Protein AF-A0AAD2FYR7-F1 (afdb_monomer)

Solvent-accessible surface area (backbone atoms only — not comparable to full-atom values): 53434 Å² total; per-residue (Å²): 117,76,46,80,46,58,36,37,37,38,32,30,12,31,34,46,53,68,85,29,44,20,13,49,32,38,52,63,72,66,47,96,62,88,57,56,39,26,37,34,15,13,24,49,52,25,91,17,65,64,23,34,72,61,60,24,50,56,51,42,57,47,44,66,68,40,62,47,40,33,34,26,54,24,77,37,48,65,76,45,55,72,67,50,41,47,56,43,42,50,59,35,40,75,71,23,50,33,22,42,47,31,69,76,58,81,59,43,82,97,52,50,64,54,66,77,37,32,36,55,54,48,82,37,52,23,90,84,73,81,47,38,36,30,39,32,12,37,44,59,55,60,82,13,59,28,84,83,54,29,65,90,72,26,44,51,40,55,53,59,64,43,50,53,53,49,45,69,58,36,40,84,76,74,25,58,43,76,33,46,30,26,18,39,53,74,67,56,53,48,55,40,40,54,50,48,43,74,72,70,49,48,48,51,54,36,41,29,18,74,79,55,50,65,43,80,48,80,47,62,60,90,83,88,58,45,29,28,35,40,38,26,30,16,33,35,41,45,22,36,29,40,36,42,38,32,26,46,37,44,79,98,51,79,52,42,55,75,46,80,48,77,48,80,43,76,28,76,89,46,69,59,28,69,71,50,40,51,55,47,52,57,50,50,42,56,60,62,56,38,42,79,35,69,53,37,35,69,77,73,34,71,78,44,66,90,86,59,68,34,25,38,49,58,28,30,69,47,83,26,52,42,43,16,51,55,21,38,41,43,13,65,70,65,78,29,78,41,16,41,43,43,18,71,62,54,57,54,59,44,74,30,88,83,41,49,36,28,40,53,51,47,45,48,23,38,74,56,78,45,42,30,35,75,47,80,45,36,43,48,54,52,49,50,30,43,51,47,19,71,66,49,61,88,94,45,67,60,44,100,84,71,47,58,51,16,71,34,12,54,26,43,12,41,67,53,67,76,63,52,89,77,76,61,57,81,40,79,33,41,36,29,29,46,55,52,35,30,76,41,46,66,61,37,62,53,37,26,53,50,33,53,49,30,52,74,70,58,56,40,62,34,102,74,43,55,46,37,48,53,41,41,42,47,29,49,33,50,54,51,51,60,50,54,79,64,56,63,65,91,46,52,80,73,52,25,82,85,68,80,66,44,36,42,68,68,39,48,36,52,51,46,19,69,73,68,76,44,83,63,57,70,65,62,42,53,51,52,42,67,73,42,22,82,83,71,80,76,36,34,46,80,71,51,81,60,80,79,78,80,67,77,86,86,73,88,82,90,74,86,86,86,82,85,82,88,89,85,87,86,88,86,82,87,86,88,81,91,90,86,88,84,88,82,88,79,88,78,85,84,92,87,72,63,78,69,51,60,66,52,56,66,71,74,71,81,71,87,87,85,79,88,83,83,86,88,88,88,82,91,80,90,83,86,84,87,80,90,81,88,86,83,90,87,85,88,84,86,84,85,85,87,83,88,82,88,83,87,90,85,81,93,75,95,70,85,79,71,81,78,75,74,78,80,76,56,65,70,58,41,53,47,55,41,38,37,59,75,63,46,52,45,54,64,44,42,48,58,22,29,30,44,48,48,31,94,42,75,74,57,35,74,32,73,56,24,50,53,35,46,56,59,52,46,57,32,51,52,26,41,45,30,19,40,48,30,44,43,48,71,66,36,38,76,58,31,45,72,71,41,40,84,37,29,59,44,57,62,77,36,53,66,68,60,48,51,52,50,20,54,50,23,42,53,53,16,53,48,55,31,68,70,34,89,59,72,27,23,68,10,43,36,52,31,50,54,52,44,50,52,48,39,43,42,35,52,39,81,94,64,26,31,56,70,39,46,68,52,36,35,47,50,40,18,46,38,61,2,38,36,50,42,26,11,41,23,20,20,29,32,32,41,37,67,69,39,94,60,45,37,64,52,34,43,76,71,30,70,70,39,34,52,52,15,51,52,35,25,57,51,20,48,38,55,43,54,56,66,43,32,52,38,33,69,60,29,57,79,65,73,38,71,32,65,28,60,74,66,32,28,58,54,50,50,54,51,38,52,50,53,49,26,50,52,22,39,54,52,8,53,51,26,42,53,52,10,66,75,29,62,90,39,64,70,54,18,52,24,19,36,50,40,7,52,53,24,37,53,48,18,51,46,48,54,61,65,49,68,82,49,50,46,84,40,41,67,49,40,47,54,46,52,54,49,52,52,52,51,54,44,49,51,30,72,40,42,45,36,65,111

Mean predicted aligned error: 20.05 Å

InterPro domains:
  IPR000537 UbiA prenyltransferase [PF01040] (701-967)
  IPR002048 EF-hand domain [PS50222] (492-518)
  IPR002048 EF-hand domain [cd00051] (492-543)
  IPR008334 5'-Nucleotidase, C-terminal [PF02872] (311-400)
  IPR011992 EF-hand domain pair [SSF47473] (489-542)
  IPR018247 EF-Hand 1, calcium-binding site [PS00018] (496-508)
  IPR029052 Metallo-dependent phosphatase-like [G3DSA:3.60.21.10] (3-295)
  IPR029052 Metallo-dependent phosphatase-like [SSF56300] (6-287)
  IPR036907 5'-Nucleotidase, C-terminal domain superfamily [G3DSA:3.90.780.10] (309-452)
  IPR036907 5'-Nucleotidase, C-terminal domain superfamily [SSF55816] (314-418)
  IPR044878 UbiA prenyltransferase superfamily [G3DSA:1.10.357.140] (672-839)

Radius of gyration: 36.97 Å; Cα contacts (8 Å, |Δi|>4): 1642; chains: 1; bounding box: 103×95×116 Å

Nearest PDB structures (foldseek):
  4tq4-assembly3_C  TM=6.742E-01  e=4.982E-07  Archaeoglobus fulgidus DSM 4304
  4tq3-assembly1_A  TM=6.894E-01  e=8.724E-07  Archaeoglobus fulgidus DSM 4304
  7bpu-assembly2_B  TM=6.438E-01  e=6.736E-07  Methanocaldococcus jannaschii DSM 2661
  8djm-assembly1_B  TM=7.014E-01  e=1.616E-02  Cricetulus griseus
  7dqk-assembly1_A  TM=1.590E-01  e=3.533E+00  Nicotiana tabacum

Secondary structure (DSSP, 8-state):
--EEEEEEEEEEE----GGGHHHHHHHHHT-SS--SEEEEES--SSS-HHHHHHTTHHHHHHHHHHT--EEE--SGGGGS-HHHHHHHHHHHTTTSEEE-SSS-SS--GGGTTHHHH-BSEEEEE-TTSS-EEEEEEEE---TTSSTTSEETTEE---HHHHHHHHHHHHHHHT-SEEEEEEES-HHHHHHHHHHHHHHH-S-EEEEEESSSSEEEEEEE-TTTSSEEEEEEE-STTSEEEEEEEEEEE-TTS--EEEEEEEEEEE-TTSPPPHHHHHHHHHHHHHHHHHTTSEEE-TTGGGGS-TT--EE-TTTTTS--HHHHHHHHHHHHHTT-SEEEEETTS-----EETTS-EEHHHHHHHS-S--EEEEEEEEHHHHHHHHHHHHH--TTPPP-TTS----TT-EEE-HHHHHH---S-TT-EEEEEEEHHHHTTGGG-HHHHHHHHHHHHTT-PPPSS--EEHHHHHHHHHHHHHHHHHS--GGGHHHH-SS-SSEE-HHHHHHHHHHHHSSPPPHHHHHHHHHHH-SS-SSSEETTTT----------S-SS--------------------------------SSSHHHHHHHTTSS-S----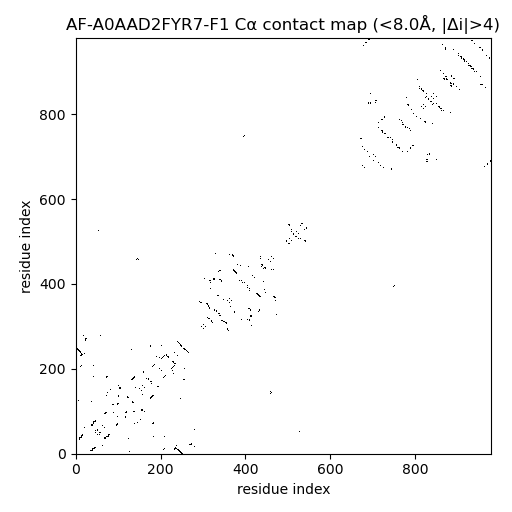--------------------------------------------------PPPPPHHHHHHHHT-HHHHHHHHHHHHHHHHHHSSSHHHHTSHHHHHHHHHHHHHHHHHHHHHHHHHHHH-HHHHHHH-TTSTTTTTSS-HHHHHHHHHHHHHHHHHHHHS-TTTS-HHHHHHHHHHHHHHHHHHSTTT-GGGSHHHHHHHHIIIIIIIHHHHHHHHIIIIIT-----HHHHHHH-HHHHHHHHHHHHHHHHHHHHTTSTTHHHHHHTT---HHHHH-HHHHHHHHHHHHHHHHHHHHHHHHHHHHHTTT-HHHHHHHHHHHHHHHHHHHHHHHHHTT--TT-HHHHHHHHHHHHHHHHHHHHHGGGG-

Organism: NCBI:txid2856

pLDDT: mean 78.28, std 22.52, range [21.38, 98.44]

Structure (mmCIF, N/CA/C/O backbone):
data_AF-A0AAD2FYR7-F1
#
_entry.id   AF-A0AAD2FYR7-F1
#
loop_
_atom_site.group_PDB
_atom_site.id
_atom_site.type_symbol
_atom_site.label_atom_id
_atom_site.label_alt_id
_atom_site.label_comp_id
_atom_site.label_asym_id
_atom_site.label_entity_id
_atom_site.label_seq_id
_atom_site.pdbx_PDB_ins_code
_atom_site.Cartn_x
_atom_site.Cartn_y
_atom_site.Cartn_z
_atom_site.occupancy
_atom_site.B_iso_or_equiv
_atom_site.auth_seq_id
_atom_site.auth_comp_id
_atom_site.auth_asym_id
_atom_site.auth_atom_id
_atom_site.pdbx_PDB_model_num
ATOM 1 N N . MET A 1 1 ? -23.266 -2.869 50.080 1.00 42.66 1 MET A N 1
ATOM 2 C CA . MET A 1 1 ? -21.888 -3.398 49.855 1.00 42.66 1 MET A CA 1
ATOM 3 C C . MET A 1 1 ? -21.414 -2.916 48.489 1.00 42.66 1 MET A C 1
ATOM 5 O O . MET A 1 1 ? -22.086 -3.253 47.524 1.00 42.66 1 MET A O 1
ATOM 9 N N . SER A 1 2 ? -20.331 -2.137 48.386 1.00 49.88 2 SER A N 1
ATOM 10 C CA . SER A 1 2 ? -19.764 -1.764 47.079 1.00 49.88 2 SER A CA 1
ATOM 11 C C . SER A 1 2 ? -19.078 -2.969 46.434 1.00 49.88 2 SER A C 1
ATOM 13 O O . SER A 1 2 ? -18.452 -3.783 47.121 1.00 49.88 2 SER A O 1
ATOM 15 N N . GLY A 1 3 ? -19.234 -3.130 45.124 1.00 72.25 3 GLY A N 1
ATOM 16 C CA . GLY A 1 3 ? -18.606 -4.216 44.379 1.00 72.25 3 GLY A CA 1
ATOM 17 C C . GLY A 1 3 ? -18.330 -3.808 42.940 1.00 72.25 3 GLY A C 1
ATOM 18 O O . GLY A 1 3 ? -19.160 -3.167 42.309 1.00 72.25 3 GLY A O 1
ATOM 19 N N . LEU A 1 4 ? -17.173 -4.212 42.418 1.00 85.00 4 LEU A N 1
ATOM 20 C CA . LEU A 1 4 ? -16.809 -3.975 41.023 1.00 85.00 4 LEU A CA 1
ATOM 21 C C . LEU A 1 4 ? -17.492 -5.006 40.122 1.00 85.00 4 LEU A C 1
ATOM 23 O O . LEU A 1 4 ? -17.274 -6.212 40.270 1.00 85.00 4 LEU A O 1
ATOM 27 N N . ALA A 1 5 ? -18.293 -4.533 39.171 1.00 89.62 5 ALA A N 1
ATOM 28 C CA . ALA A 1 5 ? -18.806 -5.345 38.074 1.00 89.62 5 ALA A CA 1
ATOM 29 C C . ALA A 1 5 ? -17.921 -5.146 36.838 1.00 89.62 5 ALA A C 1
ATOM 31 O O . ALA A 1 5 ? -17.508 -4.027 36.543 1.00 89.62 5 ALA A O 1
ATOM 32 N N . ARG A 1 6 ? -17.624 -6.228 36.112 1.00 91.25 6 ARG A N 1
ATOM 33 C CA . ARG A 1 6 ? -16.831 -6.181 34.876 1.00 91.25 6 ARG A CA 1
ATOM 34 C C . ARG A 1 6 ? -17.654 -6.648 33.690 1.00 91.25 6 ARG A C 1
ATOM 36 O O . ARG A 1 6 ? -18.397 -7.621 33.809 1.00 91.25 6 ARG A O 1
ATOM 43 N N . LEU A 1 7 ? -17.495 -5.969 32.564 1.00 93.69 7 LEU A N 1
ATOM 44 C CA . LEU A 1 7 ? -18.115 -6.302 31.291 1.00 93.69 7 LEU A CA 1
ATOM 45 C C . LEU A 1 7 ? -17.026 -6.340 30.218 1.00 93.69 7 LEU A C 1
ATOM 47 O O . LEU A 1 7 ? -16.250 -5.395 30.106 1.00 93.69 7 LEU A O 1
ATOM 51 N N . ARG A 1 8 ? -16.964 -7.429 29.447 1.00 95.75 8 ARG A N 1
ATOM 52 C CA . ARG A 1 8 ? -15.959 -7.618 28.394 1.00 95.75 8 ARG A CA 1
ATOM 53 C C . ARG A 1 8 ? -16.596 -7.533 27.015 1.00 95.75 8 ARG A C 1
ATOM 55 O O . ARG A 1 8 ? -17.567 -8.241 26.756 1.00 95.75 8 ARG A O 1
ATOM 62 N N . ILE A 1 9 ? -16.001 -6.744 26.129 1.00 97.81 9 ILE A N 1
ATOM 63 C CA . ILE A 1 9 ? -16.349 -6.670 24.708 1.00 97.81 9 ILE A CA 1
ATOM 64 C C . ILE A 1 9 ? -15.121 -7.061 23.887 1.00 97.81 9 ILE A C 1
ATOM 66 O O . ILE A 1 9 ? -14.009 -6.624 24.180 1.00 97.81 9 ILE A O 1
ATOM 70 N N . VAL A 1 10 ? -15.317 -7.892 22.867 1.00 98.31 10 VAL A N 1
ATOM 71 C CA . VAL A 1 10 ? -14.311 -8.151 21.831 1.00 98.31 10 VAL A CA 1
ATOM 72 C C . VAL A 1 10 ? -14.779 -7.478 20.551 1.00 98.31 10 VAL A C 1
ATOM 74 O O . VAL A 1 10 ? -15.852 -7.802 20.056 1.00 98.31 10 VAL A O 1
ATOM 77 N N . ALA A 1 11 ? -13.995 -6.550 20.017 1.00 98.12 11 ALA A N 1
ATOM 78 C CA . ALA A 1 11 ? -14.378 -5.755 18.861 1.00 98.12 11 ALA A CA 1
ATOM 79 C C . ALA A 1 11 ? -13.436 -5.957 17.671 1.00 98.12 11 ALA A C 1
ATOM 81 O O . ALA A 1 11 ? -12.213 -6.001 17.821 1.00 98.12 11 ALA A O 1
ATOM 82 N N . ILE A 1 12 ? -14.037 -6.052 16.491 1.00 98.12 12 ILE A N 1
ATOM 83 C CA . ILE A 1 12 ? -13.407 -6.006 15.169 1.00 98.12 12 ILE A CA 1
ATOM 84 C C . ILE A 1 12 ? -14.164 -4.984 14.305 1.00 98.12 12 ILE A C 1
ATOM 86 O O . ILE A 1 12 ? -15.251 -4.539 14.672 1.00 98.12 12 ILE A O 1
ATOM 90 N N . ASN A 1 13 ? -13.608 -4.612 13.160 1.00 96.75 13 ASN A N 1
ATOM 91 C CA . ASN A 1 13 ? -14.210 -3.681 12.206 1.00 96.75 13 ASN A CA 1
ATOM 92 C C . ASN A 1 13 ? -13.652 -3.957 10.799 1.00 96.75 13 ASN A C 1
ATOM 94 O O . ASN A 1 13 ? -12.612 -4.616 10.690 1.00 96.75 13 ASN A O 1
ATOM 98 N N . ASP A 1 14 ? -14.359 -3.495 9.763 1.00 94.94 14 ASP A N 1
ATOM 99 C CA . ASP A 1 14 ? -13.914 -3.495 8.360 1.00 94.94 14 ASP A CA 1
ATOM 100 C C . ASP A 1 14 ? -13.434 -4.877 7.879 1.00 94.94 14 ASP A C 1
ATOM 102 O O . ASP A 1 14 ? -12.239 -5.113 7.684 1.00 94.94 14 ASP A O 1
ATOM 106 N N . VAL A 1 15 ? -14.354 -5.839 7.753 1.00 95.31 15 VAL A N 1
ATOM 107 C CA . VAL A 1 15 ? -14.032 -7.231 7.388 1.00 95.31 15 VAL A CA 1
ATOM 108 C C . VAL A 1 15 ? -14.485 -7.539 5.971 1.00 95.31 15 VAL A C 1
ATOM 110 O O . VAL A 1 15 ? -15.617 -7.948 5.738 1.00 95.31 15 VAL A O 1
ATOM 113 N N . TYR A 1 16 ? -13.561 -7.447 5.025 1.00 90.25 16 TYR A N 1
ATOM 114 C CA . TYR A 1 16 ? -13.821 -7.699 3.610 1.00 90.25 16 TYR A CA 1
ATOM 115 C C . TYR A 1 16 ? -13.495 -9.138 3.206 1.00 90.25 16 TYR A C 1
ATOM 117 O O . TYR A 1 16 ? -14.060 -9.676 2.248 1.00 90.25 16 TYR A O 1
ATOM 125 N N . GLU A 1 17 ? -12.597 -9.781 3.952 1.00 88.69 17 GLU A N 1
ATOM 126 C CA . GLU A 1 17 ? -12.081 -11.112 3.654 1.00 88.69 17 GLU A CA 1
ATOM 127 C C . GLU A 1 17 ? -12.332 -12.117 4.791 1.00 88.69 17 GLU A C 1
ATOM 129 O O . GLU A 1 17 ? -12.163 -11.829 5.975 1.00 88.69 17 GLU A O 1
ATOM 134 N N . LEU A 1 18 ? -12.658 -13.364 4.432 1.00 89.81 18 LEU A N 1
ATOM 135 C CA . LEU A 1 18 ? -13.049 -14.396 5.408 1.00 89.81 18 LEU A CA 1
ATOM 136 C C . LEU A 1 18 ? -11.877 -15.054 6.155 1.00 89.81 18 LEU A C 1
ATOM 138 O O . LEU A 1 18 ? -12.076 -15.715 7.173 1.00 89.81 18 LEU A O 1
ATOM 142 N N . HIS A 1 19 ? -10.652 -14.917 5.647 1.00 88.38 19 HIS A N 1
ATOM 143 C CA . HIS A 1 19 ? -9.517 -15.779 5.996 1.00 88.38 19 HIS A CA 1
ATOM 144 C C . HIS A 1 19 ? -9.089 -15.742 7.475 1.00 88.38 19 HIS A C 1
ATOM 146 O O . HIS A 1 19 ? -8.524 -16.722 7.963 1.00 88.38 19 HIS A O 1
ATOM 152 N N . ASN A 1 20 ? -9.344 -14.648 8.201 1.00 94.88 20 ASN A N 1
ATOM 153 C CA . ASN A 1 20 ? -8.994 -14.545 9.625 1.00 94.88 20 ASN A CA 1
ATOM 154 C C . ASN A 1 20 ? -10.173 -14.807 10.575 1.00 94.88 20 ASN A C 1
ATOM 156 O O . ASN A 1 20 ? -9.945 -14.957 11.775 1.00 94.88 20 ASN A O 1
ATOM 160 N N . LEU A 1 21 ? -11.410 -14.938 10.083 1.00 96.19 21 LEU A N 1
ATOM 161 C CA . LEU A 1 21 ? -12.564 -15.260 10.934 1.00 96.19 21 LEU A CA 1
ATOM 162 C C . LEU A 1 21 ? -12.418 -16.622 11.655 1.00 96.19 21 LEU A C 1
ATOM 164 O O . LEU A 1 21 ? -12.692 -16.680 12.856 1.00 96.19 21 LEU A O 1
ATOM 168 N N . PRO A 1 22 ? -11.875 -17.692 11.029 1.00 97.44 22 PRO A N 1
ATOM 169 C CA . PRO A 1 22 ? -11.499 -18.925 11.732 1.00 97.44 22 PRO A CA 1
ATOM 170 C C . PRO A 1 22 ? -10.549 -18.706 12.912 1.00 97.44 22 PRO A C 1
ATOM 172 O O . PRO A 1 22 ? -10.665 -19.380 13.935 1.00 97.44 22 PRO A O 1
ATOM 175 N N . LYS A 1 23 ? -9.616 -17.757 12.794 1.00 97.44 23 LYS A N 1
ATOM 176 C CA . LYS A 1 23 ? -8.649 -17.434 13.852 1.00 97.44 23 LYS A CA 1
ATOM 177 C C . LYS A 1 23 ? -9.297 -16.642 14.980 1.00 97.44 23 LYS A C 1
ATOM 179 O O . LYS A 1 23 ? -9.000 -16.904 16.144 1.00 97.44 23 LYS A O 1
ATOM 184 N N . LEU A 1 24 ? -10.216 -15.731 14.647 1.00 97.44 24 LEU A N 1
ATOM 185 C CA . LEU A 1 24 ? -11.052 -15.044 15.630 1.00 97.44 24 LEU A CA 1
ATOM 186 C C . LEU A 1 24 ? -11.864 -16.051 16.450 1.00 97.44 24 LEU A C 1
ATOM 188 O O . LEU A 1 24 ? -11.850 -15.973 17.674 1.00 97.44 24 LEU A O 1
ATOM 192 N N . GLN A 1 25 ? -12.495 -17.042 15.816 1.00 96.88 25 GLN A N 1
ATOM 193 C CA . GLN A 1 25 ? -13.239 -18.072 16.550 1.00 96.88 25 GLN A CA 1
ATOM 194 C C . GLN A 1 25 ? -12.329 -18.858 17.512 1.00 96.88 25 GLN A C 1
ATOM 196 O O . GLN A 1 25 ? -12.679 -19.050 18.680 1.00 96.88 25 GLN A O 1
ATOM 201 N N . THR A 1 26 ? -11.127 -19.254 17.072 1.00 97.12 26 THR A N 1
ATOM 202 C CA . THR A 1 26 ? -10.139 -19.880 17.966 1.00 97.12 26 THR A CA 1
ATOM 203 C C . THR A 1 26 ? -9.761 -18.954 19.121 1.00 97.12 26 THR A C 1
ATOM 205 O O . THR A 1 26 ? -9.693 -19.395 20.268 1.00 97.12 26 THR A O 1
ATOM 208 N N . PHE A 1 27 ? -9.518 -17.673 18.850 1.00 97.12 27 PHE A N 1
ATOM 209 C CA . PHE A 1 27 ? -9.200 -16.688 19.880 1.00 97.12 27 PHE A CA 1
ATOM 210 C C . PHE A 1 27 ? -10.316 -16.569 20.924 1.00 97.12 27 PHE A C 1
ATOM 212 O O . PHE A 1 27 ? -10.037 -16.692 22.117 1.00 97.12 27 PHE A O 1
ATOM 219 N N . LEU A 1 28 ? -11.569 -16.427 20.484 1.00 96.56 28 LEU A N 1
ATOM 220 C CA . LEU A 1 28 ? -12.739 -16.353 21.361 1.00 96.56 28 LEU A CA 1
ATOM 221 C C . LEU A 1 28 ? -12.850 -17.599 22.251 1.00 96.56 28 LEU A C 1
ATOM 223 O O . LEU A 1 28 ? -13.068 -17.475 23.454 1.00 96.56 28 LEU A O 1
ATOM 227 N N . SER A 1 29 ? -12.598 -18.789 21.695 1.00 94.75 29 SER A N 1
ATOM 228 C CA . SER A 1 29 ? -12.629 -20.055 22.447 1.00 94.75 29 SER A CA 1
ATOM 229 C C . SER A 1 29 ? -11.544 -20.170 23.531 1.00 94.75 29 SER A C 1
ATOM 231 O O . SER A 1 29 ? -11.691 -20.943 24.476 1.00 94.75 29 SER A O 1
ATOM 233 N N . ARG A 1 30 ? -10.445 -19.410 23.408 1.00 94.62 30 ARG A N 1
ATOM 234 C CA . ARG A 1 30 ? -9.317 -19.400 24.358 1.00 94.62 30 ARG A CA 1
ATOM 235 C C . ARG A 1 30 ? -9.461 -18.354 25.462 1.00 94.62 30 ARG A C 1
ATOM 237 O O . ARG A 1 30 ? -8.615 -18.311 26.358 1.00 94.62 30 ARG A O 1
ATOM 244 N N . LEU A 1 31 ? -10.482 -17.499 25.408 1.00 93.00 31 LEU A N 1
ATOM 245 C CA . LEU A 1 31 ? -10.717 -16.508 26.452 1.00 93.00 31 LEU A CA 1
ATOM 246 C C . LEU A 1 31 ? -11.066 -17.199 27.775 1.00 93.00 31 LEU A C 1
ATOM 248 O O . LEU A 1 31 ? -11.860 -18.132 27.830 1.00 93.00 31 LEU A O 1
ATOM 252 N N . THR A 1 32 ? -10.481 -16.711 28.869 1.00 87.56 32 THR A N 1
ATOM 253 C CA . THR A 1 32 ? -10.726 -17.243 30.222 1.00 87.56 32 THR A CA 1
ATOM 254 C C . THR A 1 32 ? -12.138 -16.967 30.736 1.00 87.56 32 THR A C 1
ATOM 256 O O . THR A 1 32 ? -12.590 -17.622 31.672 1.00 87.56 32 THR A O 1
ATOM 259 N N . SER A 1 33 ? -12.818 -15.985 30.149 1.00 86.75 33 SER A N 1
ATOM 260 C CA . SER A 1 33 ? -14.196 -15.612 30.437 1.00 86.75 33 SER A CA 1
ATOM 261 C C . SER A 1 33 ? -14.899 -15.269 29.132 1.00 86.75 33 SER A C 1
ATOM 263 O O . SER A 1 33 ? -14.338 -14.534 28.312 1.00 86.75 33 SER A O 1
ATOM 265 N N . GLU A 1 34 ? -16.124 -15.756 28.975 1.00 89.38 34 GLU A N 1
ATOM 266 C CA . GLU A 1 34 ? -16.963 -15.446 27.822 1.00 89.38 34 GLU A CA 1
ATOM 267 C C . GLU A 1 34 ? -17.223 -13.929 27.742 1.00 89.38 34 GLU A C 1
ATOM 269 O O . GLU A 1 34 ? -17.528 -13.306 28.767 1.00 89.38 34 GLU A O 1
ATOM 274 N N . PRO A 1 35 ? -17.034 -13.298 26.569 1.00 95.25 35 PRO A N 1
ATOM 275 C CA . PRO A 1 35 ? -17.318 -11.881 26.404 1.00 95.25 35 PRO A CA 1
ATOM 276 C C . PRO A 1 35 ? -18.830 -11.620 26.440 1.00 95.25 35 PRO A C 1
ATOM 278 O O . PRO A 1 35 ? -19.617 -12.395 25.907 1.00 95.25 35 PRO A O 1
ATOM 281 N N . SER A 1 36 ? -19.237 -10.486 27.013 1.00 95.94 36 SER A N 1
ATOM 282 C CA . SER A 1 36 ? -20.635 -10.031 26.993 1.00 95.94 36 SER A CA 1
ATOM 283 C C . SER A 1 36 ? -21.097 -9.638 25.586 1.00 95.94 36 SER A C 1
ATOM 285 O O . SER A 1 36 ? -22.295 -9.649 25.312 1.00 95.94 36 SER A O 1
ATOM 287 N N . ALA A 1 37 ? -20.161 -9.264 24.709 1.00 97.56 37 ALA A N 1
ATOM 288 C CA . ALA A 1 37 ? -20.414 -9.033 23.294 1.00 97.56 37 ALA A CA 1
ATOM 289 C C . ALA A 1 37 ? -19.154 -9.263 22.453 1.00 97.56 37 ALA A C 1
ATOM 291 O O . ALA A 1 37 ? -18.043 -8.910 22.851 1.00 97.56 37 ALA A O 1
ATOM 292 N N . VAL A 1 38 ? -19.360 -9.792 21.254 1.00 98.31 38 VAL A N 1
ATOM 293 C CA . VAL A 1 38 ? -18.409 -9.763 20.141 1.00 98.31 38 VAL A CA 1
ATOM 294 C C . VAL A 1 38 ? -19.002 -8.882 19.044 1.00 98.31 38 VAL A C 1
ATOM 296 O O . VAL A 1 38 ? -20.055 -9.231 18.497 1.00 98.31 38 VAL A O 1
ATOM 299 N N . THR A 1 39 ? -18.381 -7.737 18.768 1.00 98.38 39 THR A N 1
ATOM 300 C CA . THR A 1 39 ? -18.931 -6.673 17.914 1.00 98.38 39 THR A CA 1
ATOM 301 C C . THR A 1 39 ? -18.130 -6.515 16.623 1.00 98.38 39 THR A C 1
ATOM 303 O O . THR A 1 39 ? -16.901 -6.557 16.659 1.00 98.38 39 THR A O 1
ATOM 306 N N . LEU A 1 40 ? -18.818 -6.267 15.508 1.00 98.25 40 LEU A N 1
ATOM 307 C CA . LEU A 1 40 ? -18.226 -5.837 14.239 1.00 98.25 40 LEU A CA 1
ATOM 308 C C . LEU A 1 40 ? -18.751 -4.441 13.874 1.00 98.25 40 LEU A C 1
ATOM 310 O O . LEU A 1 40 ? -19.950 -4.276 13.649 1.00 98.25 40 LEU A O 1
ATOM 314 N N . ALA A 1 41 ? -17.870 -3.442 13.837 1.00 96.94 41 ALA A N 1
ATOM 315 C CA . ALA A 1 41 ? -18.249 -2.057 13.560 1.00 96.94 41 ALA A CA 1
ATOM 316 C C . ALA A 1 41 ? -18.214 -1.732 12.051 1.00 96.94 41 ALA A C 1
ATOM 318 O O . ALA A 1 41 ? -17.250 -1.141 11.574 1.00 96.94 41 ALA A O 1
ATOM 319 N N . GLY A 1 42 ? -19.268 -2.120 11.322 1.00 93.88 42 GLY A N 1
ATOM 320 C CA . GLY A 1 42 ? -19.510 -1.799 9.905 1.00 93.88 42 GLY A CA 1
ATOM 321 C C . GLY A 1 42 ? -18.553 -2.414 8.878 1.00 93.88 42 GLY A C 1
ATOM 322 O O . GLY A 1 42 ? -17.546 -3.030 9.233 1.00 93.88 42 GLY A O 1
ATOM 323 N N . ASP A 1 43 ? -18.925 -2.253 7.605 1.00 94.00 43 ASP A N 1
ATOM 324 C CA . ASP A 1 43 ? -18.164 -2.613 6.406 1.00 94.00 43 ASP A CA 1
ATOM 325 C C . ASP A 1 43 ? -17.736 -4.083 6.376 1.00 94.00 43 ASP A C 1
ATOM 327 O O . ASP A 1 43 ? -16.576 -4.456 6.564 1.00 94.00 43 ASP A O 1
ATOM 331 N N . PHE A 1 44 ? -18.719 -4.952 6.143 1.00 93.56 44 PHE A N 1
ATOM 332 C CA . PHE A 1 44 ? -18.497 -6.394 6.041 1.00 93.56 44 PHE A CA 1
ATOM 333 C C . PHE A 1 44 ? -19.060 -7.018 4.764 1.00 93.56 44 PHE A C 1
ATOM 335 O O . PHE A 1 44 ? -18.561 -8.049 4.319 1.00 93.56 44 PHE A O 1
ATOM 342 N N . LEU A 1 45 ? -20.078 -6.432 4.125 1.00 86.69 45 LEU A N 1
ATOM 343 C CA . LEU A 1 45 ? -20.649 -7.019 2.903 1.00 86.69 45 LEU A CA 1
ATOM 344 C C . LEU A 1 45 ? -19.911 -6.600 1.626 1.00 86.69 45 LEU A C 1
ATOM 346 O O . LEU A 1 45 ? -19.919 -7.351 0.654 1.00 86.69 45 LEU A O 1
ATOM 350 N N . SER A 1 46 ? -19.248 -5.449 1.604 1.00 82.25 46 SER A N 1
ATOM 351 C CA . SER A 1 46 ? -18.541 -4.894 0.439 1.00 82.25 46 SER A CA 1
ATOM 352 C C . SER A 1 46 ? -17.301 -4.124 0.913 1.00 82.25 46 SER A C 1
ATOM 354 O O . SER A 1 46 ? -17.330 -3.693 2.059 1.00 82.25 46 SER A O 1
ATOM 356 N N . PRO A 1 47 ? -16.224 -3.954 0.107 1.00 79.25 47 PRO A N 1
ATOM 357 C CA . PRO A 1 47 ? -16.010 -4.407 -1.274 1.00 79.25 47 PRO A CA 1
ATOM 358 C C . PRO A 1 47 ? -15.348 -5.790 -1.402 1.00 79.25 47 PRO A C 1
ATOM 360 O O . PRO A 1 47 ? -14.362 -5.968 -2.123 1.00 79.25 47 PRO A O 1
ATOM 363 N N . SER A 1 48 ? -15.931 -6.806 -0.763 1.00 81.44 48 SER A N 1
ATOM 364 C CA . SER A 1 48 ? -15.469 -8.191 -0.880 1.00 81.44 48 SER A CA 1
ATOM 365 C C . SER A 1 48 ? -15.614 -8.752 -2.302 1.00 81.44 48 SER A C 1
ATOM 367 O O . SER A 1 48 ? -16.659 -8.626 -2.957 1.00 81.44 48 SER A O 1
ATOM 369 N N . THR A 1 49 ? -14.569 -9.444 -2.766 1.00 71.12 49 THR A N 1
ATOM 370 C CA . THR A 1 49 ? -14.611 -10.198 -4.030 1.00 71.12 49 THR A CA 1
ATOM 371 C C . THR A 1 49 ? -15.646 -11.317 -3.954 1.00 71.12 49 THR A C 1
ATOM 373 O O . THR A 1 49 ? -16.404 -11.511 -4.901 1.00 71.12 49 THR A O 1
ATOM 376 N N . LEU A 1 50 ? -15.716 -12.018 -2.816 1.00 72.62 50 LEU A N 1
ATOM 377 C CA . LEU A 1 50 ? -16.688 -13.087 -2.601 1.00 72.62 50 LEU A CA 1
ATOM 378 C C . LEU A 1 50 ? -18.113 -12.550 -2.693 1.00 72.62 50 LEU A C 1
ATOM 380 O O . LEU A 1 50 ? -18.898 -13.056 -3.489 1.00 72.62 50 LEU A O 1
ATOM 384 N N . SER A 1 51 ? -18.395 -11.448 -1.995 1.00 75.19 51 SER A N 1
ATOM 385 C CA . SER A 1 51 ? -19.710 -10.807 -2.048 1.00 75.19 51 SER A CA 1
ATOM 386 C C . SER A 1 51 ? -20.094 -10.301 -3.435 1.00 75.19 51 SER A C 1
ATOM 388 O O . SER A 1 51 ? -21.275 -10.139 -3.729 1.00 75.19 51 SER A O 1
ATOM 390 N N . SER A 1 52 ? -19.118 -10.046 -4.310 1.00 70.12 52 SER A N 1
ATOM 391 C CA . SER A 1 52 ? -19.389 -9.677 -5.704 1.00 70.12 52 SER A CA 1
ATOM 392 C C . SER A 1 52 ? -19.889 -10.860 -6.536 1.00 70.12 52 SER A C 1
ATOM 394 O O . SER A 1 52 ? -20.545 -10.641 -7.550 1.00 70.12 52 SER A O 1
ATOM 396 N N . VAL A 1 53 ? -19.594 -12.087 -6.105 1.00 66.19 53 VAL A N 1
ATOM 397 C CA . VAL A 1 53 ? -20.001 -13.337 -6.755 1.00 66.19 53 VAL A CA 1
ATOM 398 C C . VAL A 1 53 ? -21.290 -13.884 -6.142 1.00 66.19 53 VAL A C 1
ATOM 400 O O . VAL A 1 53 ? -22.202 -14.239 -6.880 1.00 66.19 53 VAL A O 1
ATOM 403 N N . ASP A 1 54 ? -21.376 -13.938 -4.810 1.00 66.88 54 ASP A N 1
ATOM 404 C CA . ASP A 1 54 ? -22.465 -14.611 -4.080 1.00 66.88 54 ASP A CA 1
ATOM 405 C C . ASP A 1 54 ? -23.469 -13.644 -3.417 1.00 66.88 54 ASP A C 1
ATOM 407 O O . ASP A 1 54 ? -24.380 -14.055 -2.691 1.00 66.88 54 ASP A O 1
ATOM 411 N N . GLY A 1 55 ? -23.292 -12.335 -3.615 1.00 68.62 55 GLY A N 1
ATOM 412 C CA . GLY A 1 55 ? -24.128 -11.307 -2.998 1.00 68.62 55 GLY A CA 1
ATOM 413 C C . GLY A 1 55 ? -24.001 -11.230 -1.472 1.00 68.62 55 GLY A C 1
ATOM 414 O O . GLY A 1 55 ? -24.953 -10.818 -0.815 1.00 68.62 55 GLY A O 1
ATOM 415 N N . GLY A 1 56 ? -22.885 -11.673 -0.888 1.00 71.00 56 GLY A N 1
ATOM 416 C CA . GLY A 1 56 ? -22.568 -11.607 0.543 1.00 71.00 56 GLY A CA 1
ATOM 417 C C . GLY A 1 56 ? -22.985 -12.834 1.360 1.00 71.00 56 GLY A C 1
ATOM 418 O O . GLY A 1 56 ? -22.917 -12.792 2.593 1.00 71.00 56 GLY A O 1
ATOM 419 N N . ARG A 1 57 ? -23.441 -13.925 0.724 1.00 73.94 57 ARG A N 1
ATOM 420 C CA . ARG A 1 57 ? -23.932 -15.135 1.422 1.00 73.94 57 ARG A CA 1
ATOM 421 C C . ARG A 1 57 ? -22.836 -15.790 2.258 1.00 73.94 57 ARG A C 1
ATOM 423 O O . ARG A 1 57 ? -23.065 -16.089 3.432 1.00 73.94 57 ARG A O 1
ATOM 430 N N . GLY A 1 58 ? -21.648 -15.971 1.690 1.00 71.56 58 GLY A N 1
ATOM 431 C CA . GLY A 1 58 ? -20.504 -16.571 2.363 1.00 71.56 58 GLY A CA 1
ATOM 432 C C . GLY A 1 58 ? -20.027 -15.744 3.550 1.00 71.56 58 GLY A C 1
ATOM 433 O O . GLY A 1 58 ? -19.717 -16.309 4.602 1.00 71.56 58 GLY A O 1
ATOM 434 N N . MET A 1 59 ? -20.070 -14.411 3.441 1.00 85.88 59 MET A N 1
ATOM 435 C CA . MET A 1 59 ? -19.787 -13.514 4.565 1.00 85.88 59 MET A CA 1
ATOM 436 C C . MET A 1 59 ? -20.796 -13.696 5.696 1.00 85.88 59 MET A C 1
ATOM 438 O O . MET A 1 59 ? -20.399 -14.004 6.819 1.00 85.88 59 MET A O 1
ATOM 442 N N . VAL A 1 60 ? -22.098 -13.596 5.408 1.00 85.94 60 VAL A N 1
ATOM 443 C CA . VAL A 1 60 ? -23.152 -13.786 6.420 1.00 85.94 60 VAL A CA 1
ATOM 444 C C . VAL A 1 60 ? -23.058 -15.172 7.060 1.00 85.94 60 VAL A C 1
ATOM 446 O O . VAL A 1 60 ? -23.081 -15.290 8.284 1.00 85.94 60 VAL A O 1
ATOM 449 N N . SER A 1 61 ? -22.897 -16.224 6.254 1.00 80.75 61 SER A N 1
ATOM 450 C CA . SER A 1 61 ? -22.741 -17.599 6.736 1.00 80.75 61 SER A CA 1
ATOM 451 C C . SER A 1 61 ? -21.541 -17.746 7.669 1.00 80.75 61 SER A C 1
ATOM 453 O O . SER A 1 61 ? -21.643 -18.438 8.682 1.00 80.75 61 SER A O 1
ATOM 455 N N . THR A 1 62 ? -20.412 -17.121 7.333 1.00 88.06 62 THR A N 1
ATOM 456 C CA . THR A 1 62 ? -19.194 -17.203 8.142 1.00 88.06 62 THR A CA 1
ATOM 457 C C . THR A 1 62 ? -19.361 -16.403 9.428 1.00 88.06 62 THR A C 1
ATOM 459 O O . THR A 1 62 ? -19.151 -16.962 10.497 1.00 88.06 62 THR A O 1
ATOM 462 N N . LEU A 1 63 ? -19.834 -15.151 9.368 1.00 94.19 63 LEU A N 1
ATOM 463 C CA . LEU A 1 63 ? -20.058 -14.299 10.546 1.00 94.19 63 LEU A CA 1
ATOM 464 C C . LEU A 1 63 ? -20.973 -14.954 11.587 1.00 94.19 63 LEU A C 1
ATOM 466 O O . LEU A 1 63 ? -20.645 -14.950 12.775 1.00 94.19 63 LEU A O 1
ATOM 470 N N . ARG A 1 64 ? -22.071 -15.581 11.142 1.00 89.06 64 ARG A N 1
ATOM 471 C CA . ARG A 1 64 ? -22.995 -16.320 12.020 1.00 89.06 64 ARG A CA 1
ATOM 472 C C . ARG A 1 64 ? -22.323 -17.498 12.727 1.00 89.06 64 ARG A C 1
ATOM 474 O O . ARG A 1 64 ? -22.697 -17.824 13.848 1.00 89.06 64 ARG A O 1
ATOM 481 N N . ALA A 1 65 ? -21.338 -18.126 12.089 1.00 89.00 65 ALA A N 1
ATOM 482 C CA . ALA A 1 65 ? -20.585 -19.237 12.660 1.00 89.00 65 ALA A CA 1
ATOM 483 C C . ALA A 1 65 ? -19.369 -18.781 13.491 1.00 89.00 65 ALA A C 1
ATOM 485 O O . ALA A 1 65 ? -18.935 -19.515 14.375 1.00 89.00 65 ALA A O 1
ATOM 486 N N . THR A 1 66 ? -18.832 -17.577 13.267 1.00 94.31 66 THR A N 1
ATOM 487 C CA . THR A 1 66 ? -17.633 -17.061 13.956 1.00 94.31 66 THR A CA 1
ATOM 488 C C . THR A 1 66 ? -17.819 -16.848 15.455 1.00 94.31 66 THR A C 1
ATOM 490 O O . THR A 1 66 ? -16.849 -16.937 16.206 1.00 94.31 66 THR A O 1
ATOM 493 N N . GLY A 1 67 ? -19.049 -16.580 15.898 1.00 93.44 67 GLY A N 1
ATOM 494 C CA . GLY A 1 67 ? -19.339 -16.126 17.262 1.00 93.44 67 GLY A CA 1
ATOM 495 C C . GLY A 1 67 ? -19.425 -14.603 17.387 1.00 93.44 67 GLY A C 1
ATOM 496 O O . GLY A 1 67 ? -19.389 -14.078 18.496 1.00 93.44 67 GLY A O 1
ATOM 497 N N . VAL A 1 68 ? -19.544 -13.885 16.263 1.00 97.69 68 VAL A N 1
ATOM 498 C CA . VAL A 1 68 ? -19.936 -12.470 16.268 1.00 97.69 68 VAL A CA 1
ATOM 499 C C . VAL A 1 68 ? -21.384 -12.378 16.738 1.00 97.69 68 VAL A C 1
ATOM 501 O O . VAL A 1 68 ? -22.244 -13.124 16.282 1.00 97.69 68 VAL A O 1
ATOM 504 N N . THR A 1 69 ? -21.646 -11.462 17.664 1.00 97.94 69 THR A N 1
ATOM 505 C CA . THR A 1 69 ? -22.958 -11.320 18.321 1.00 97.94 69 THR A CA 1
ATOM 506 C C . THR A 1 69 ? -23.698 -10.059 17.898 1.00 97.94 69 THR A C 1
ATOM 508 O O . THR A 1 69 ? -24.925 -10.036 17.916 1.00 97.94 69 THR A O 1
ATOM 511 N N . HIS A 1 70 ? -22.960 -9.015 17.516 1.00 98.44 70 HIS A N 1
ATOM 512 C CA . HIS A 1 70 ? -23.510 -7.718 17.150 1.00 98.44 70 HIS A CA 1
ATOM 513 C C . HIS A 1 70 ? -22.745 -7.147 15.961 1.00 98.44 70 HIS A C 1
ATOM 515 O O . HIS A 1 70 ? -21.518 -7.249 15.913 1.00 98.44 70 HIS A O 1
ATOM 521 N N . VAL A 1 71 ? -23.459 -6.501 15.047 1.00 98.19 71 VAL A N 1
ATOM 522 C CA . VAL A 1 71 ? -22.862 -5.719 13.960 1.00 98.19 71 VAL A CA 1
ATOM 523 C C . VAL A 1 71 ? -23.535 -4.353 13.879 1.00 98.19 71 VAL A C 1
ATOM 525 O O . VAL A 1 71 ? -24.734 -4.251 14.137 1.00 98.19 71 VAL A O 1
ATOM 528 N N . SER A 1 72 ? -22.791 -3.313 13.517 1.00 97.00 72 SER A N 1
ATOM 529 C CA . SER A 1 72 ? -23.365 -2.055 13.022 1.00 97.00 72 SER A CA 1
ATOM 530 C C . SER A 1 72 ? -23.241 -1.990 11.502 1.00 97.00 72 SER A C 1
ATOM 532 O O . SER A 1 72 ? -22.439 -2.716 10.917 1.00 97.00 72 SER A O 1
ATOM 534 N N . LEU A 1 73 ? -24.042 -1.140 10.862 1.00 95.88 73 LEU A N 1
ATOM 535 C CA . LEU A 1 73 ? -23.891 -0.851 9.434 1.00 95.88 73 LEU A CA 1
ATOM 536 C C . LEU A 1 73 ? -22.718 0.113 9.215 1.00 95.88 73 LEU A C 1
ATOM 538 O O . LEU A 1 73 ? -22.516 1.024 10.020 1.00 95.88 73 LEU A O 1
ATOM 542 N N . GLY A 1 74 ? -21.976 -0.099 8.135 1.00 93.88 74 GLY A N 1
ATOM 543 C CA . GLY A 1 74 ? -20.981 0.801 7.568 1.00 93.88 74 GLY A CA 1
ATOM 544 C C . GLY A 1 74 ? -21.434 1.375 6.224 1.00 93.88 74 GLY A C 1
ATOM 545 O O . GLY A 1 74 ? -22.552 1.125 5.752 1.00 93.88 74 GLY A O 1
ATOM 546 N N . ASN A 1 75 ? -20.592 2.216 5.624 1.00 89.69 75 ASN A N 1
ATOM 547 C CA . ASN A 1 75 ? -20.925 2.893 4.372 1.00 89.69 75 ASN A CA 1
ATOM 548 C C . ASN A 1 75 ? -20.963 1.926 3.186 1.00 89.69 75 ASN A C 1
ATOM 550 O O . ASN A 1 75 ? -21.778 2.127 2.287 1.00 89.69 75 ASN A O 1
ATOM 554 N N . HIS A 1 76 ? -20.148 0.870 3.173 1.00 88.81 76 HIS A N 1
ATOM 555 C CA . HIS A 1 76 ? -20.071 -0.066 2.051 1.00 88.81 76 HIS A CA 1
ATOM 556 C C . HIS A 1 76 ? -21.235 -1.065 1.997 1.00 88.81 76 HIS A C 1
ATOM 558 O O . HIS A 1 76 ? -21.483 -1.661 0.946 1.00 88.81 76 HIS A O 1
ATOM 564 N N . GLU A 1 77 ? -22.051 -1.201 3.047 1.00 90.19 77 GLU A N 1
ATOM 565 C CA . GLU A 1 77 ? -23.292 -1.986 2.954 1.00 90.19 77 GLU A CA 1
ATOM 566 C C . GLU A 1 77 ? -24.240 -1.454 1.856 1.00 90.19 77 GLU A C 1
ATOM 568 O O . GLU A 1 77 ? -25.003 -2.225 1.266 1.00 90.19 77 GLU A O 1
ATOM 573 N N . GLN A 1 78 ? -24.149 -0.165 1.500 1.00 85.44 78 GLN A N 1
ATOM 574 C CA . GLN A 1 78 ? -24.910 0.425 0.394 1.00 85.44 78 GLN A CA 1
ATOM 575 C C . GLN A 1 78 ? -24.474 -0.082 -0.998 1.00 85.44 78 GLN A C 1
ATOM 577 O O . GLN A 1 78 ? -25.168 0.136 -1.993 1.00 85.44 78 GLN A O 1
ATOM 582 N N . ASP A 1 79 ? -23.329 -0.744 -1.127 1.00 79.50 79 ASP A N 1
ATOM 583 C CA . ASP A 1 79 ? -22.838 -1.187 -2.437 1.00 79.50 79 ASP A CA 1
ATOM 584 C C . ASP A 1 79 ? -23.620 -2.397 -2.972 1.00 79.50 79 ASP A C 1
ATOM 586 O O . ASP A 1 79 ? -23.586 -2.707 -4.172 1.00 79.50 79 ASP A O 1
ATOM 590 N N . LEU A 1 80 ? -24.322 -3.107 -2.083 1.00 76.31 80 LEU A N 1
ATOM 591 C CA . LEU A 1 80 ? -25.216 -4.207 -2.433 1.00 76.31 80 LEU A CA 1
ATOM 592 C C . LEU A 1 80 ? -26.557 -3.662 -2.910 1.00 76.31 80 LEU A C 1
ATOM 594 O O . LEU A 1 80 ? -27.047 -2.651 -2.418 1.00 76.31 80 LEU A O 1
ATOM 598 N N . ARG A 1 81 ? -27.212 -4.339 -3.856 1.00 75.06 81 ARG A N 1
ATOM 599 C CA . ARG A 1 81 ? -28.592 -3.993 -4.243 1.00 75.06 81 ARG A CA 1
ATOM 600 C C . ARG A 1 81 ? -29.519 -4.080 -3.033 1.00 75.06 81 ARG A C 1
ATOM 602 O O . ARG A 1 81 ? -29.267 -4.861 -2.126 1.00 75.06 81 ARG A O 1
ATOM 609 N N . LEU A 1 82 ? -30.573 -3.263 -3.025 1.00 79.31 82 LEU A N 1
ATOM 610 C CA . LEU A 1 82 ? -31.450 -3.126 -1.859 1.00 79.31 82 LEU A CA 1
ATOM 611 C C . LEU A 1 82 ? -32.087 -4.469 -1.456 1.00 79.31 82 LEU A C 1
ATOM 613 O O . LEU A 1 82 ? -32.104 -4.789 -0.277 1.00 79.31 82 LEU A O 1
ATOM 617 N N . GLU A 1 83 ? -32.517 -5.265 -2.437 1.00 74.44 83 GLU A N 1
ATOM 618 C CA . GLU A 1 83 ? -33.050 -6.625 -2.247 1.00 74.44 83 GLU A CA 1
ATOM 619 C C . GLU A 1 83 ? -31.990 -7.573 -1.672 1.00 74.44 83 GLU A C 1
ATOM 621 O O . GLU A 1 83 ? -32.189 -8.182 -0.630 1.00 74.44 83 GLU A O 1
ATOM 626 N N . SER A 1 84 ? -30.795 -7.621 -2.269 1.00 74.69 84 SER A N 1
ATOM 627 C CA . SER A 1 84 ? -29.717 -8.463 -1.740 1.00 74.69 84 SER A CA 1
ATOM 628 C C . SER A 1 84 ? -29.321 -8.054 -0.320 1.00 74.69 84 SER A C 1
ATOM 630 O O . SER A 1 84 ? -29.097 -8.912 0.528 1.00 74.69 84 SER A O 1
ATOM 632 N N . LEU A 1 85 ? -29.250 -6.750 -0.037 1.00 84.38 85 LEU A N 1
ATOM 633 C CA . LEU A 1 85 ? -28.962 -6.242 1.301 1.00 84.38 85 LEU A CA 1
ATOM 634 C C . LEU A 1 85 ? -30.052 -6.657 2.299 1.00 84.38 85 LEU A C 1
ATOM 636 O O . LEU A 1 85 ? -29.706 -7.102 3.393 1.00 84.38 85 LEU A O 1
ATOM 640 N N . HIS A 1 86 ? -31.331 -6.575 1.915 1.00 87.00 86 HIS A N 1
ATOM 641 C CA . HIS A 1 86 ? -32.448 -7.088 2.709 1.00 87.00 86 HIS A CA 1
ATOM 642 C C . HIS A 1 86 ? -32.226 -8.547 3.091 1.00 87.00 86 HIS A C 1
ATOM 644 O O . HIS A 1 86 ? -32.155 -8.859 4.279 1.00 87.00 86 HIS A O 1
ATOM 650 N N . ASP A 1 87 ? -31.996 -9.421 2.115 1.00 79.44 87 ASP A N 1
ATOM 651 C CA . ASP A 1 87 ? -31.883 -10.857 2.369 1.00 79.44 87 ASP A CA 1
ATOM 652 C C . ASP A 1 87 ? -30.654 -11.195 3.223 1.00 79.44 87 ASP A C 1
ATOM 654 O O . ASP A 1 87 ? -30.672 -12.116 4.048 1.00 79.44 87 ASP A O 1
ATOM 658 N N . ARG A 1 88 ? -29.542 -10.468 3.037 1.00 87.00 88 ARG A N 1
ATOM 659 C CA . ARG A 1 88 ? -28.331 -10.657 3.850 1.00 87.00 88 ARG A CA 1
ATOM 660 C C . ARG A 1 88 ? -28.534 -10.205 5.282 1.00 87.00 88 ARG A C 1
ATOM 662 O O . ARG A 1 88 ? -28.182 -10.964 6.186 1.00 87.00 88 ARG A O 1
ATOM 669 N N . LEU A 1 89 ? -29.129 -9.036 5.502 1.00 94.00 89 LEU A N 1
ATOM 670 C CA . LEU A 1 89 ? -29.406 -8.551 6.851 1.00 94.00 89 LEU A CA 1
ATOM 671 C C . LEU A 1 89 ? -30.495 -9.385 7.537 1.00 94.00 89 LEU A C 1
ATOM 673 O O . LEU A 1 89 ? -30.323 -9.725 8.703 1.00 94.00 89 LEU A O 1
ATOM 677 N N . ALA A 1 90 ? -31.535 -9.818 6.819 1.00 89.00 90 ALA A N 1
ATOM 678 C CA . ALA A 1 90 ? -32.566 -10.729 7.321 1.00 89.00 90 ALA A CA 1
ATOM 679 C C . ALA A 1 90 ? -32.003 -12.109 7.698 1.00 89.00 90 ALA A C 1
ATOM 681 O O . ALA A 1 90 ? -32.412 -12.720 8.684 1.00 89.00 90 ALA A O 1
ATOM 682 N N . SER A 1 91 ? -31.042 -12.633 6.931 1.00 85.06 91 SER A N 1
ATOM 683 C CA . SER A 1 91 ? -30.365 -13.888 7.276 1.00 85.06 91 SER A CA 1
ATOM 684 C C . SER A 1 91 ? -29.407 -13.719 8.457 1.00 85.06 91 SER A C 1
ATOM 686 O O . SER A 1 91 ? -29.333 -14.601 9.317 1.00 85.06 91 SER A O 1
ATOM 688 N N . LEU A 1 92 ? -28.681 -12.601 8.516 1.00 92.38 92 LEU A N 1
ATOM 689 C CA . LEU A 1 92 ? -27.748 -12.289 9.598 1.00 92.38 92 LEU A CA 1
ATOM 690 C C . LEU A 1 92 ? -28.484 -12.070 10.929 1.00 92.38 92 LEU A C 1
ATOM 692 O O . LEU A 1 92 ? -28.075 -12.632 11.949 1.00 92.38 92 LEU A O 1
ATOM 696 N N . SER A 1 93 ? -29.615 -11.357 10.897 1.00 95.38 93 SER A N 1
ATOM 697 C CA . SER A 1 93 ? -30.434 -11.014 12.068 1.00 95.38 93 SER A CA 1
ATOM 698 C C . SER A 1 93 ? -31.017 -12.226 12.802 1.00 95.38 93 SER A C 1
ATOM 700 O O . SER A 1 93 ? -31.353 -12.133 13.980 1.00 95.38 93 SER A O 1
ATOM 702 N N . LYS A 1 94 ? -31.057 -13.404 12.161 1.00 90.19 94 LYS A N 1
ATOM 703 C CA . LYS A 1 94 ? -31.491 -14.668 12.787 1.00 90.19 94 LYS A CA 1
ATOM 704 C C . LYS A 1 94 ? -30.596 -15.122 13.945 1.00 90.19 94 LYS A C 1
ATOM 706 O O . LYS A 1 94 ? -31.049 -15.907 14.774 1.00 90.19 94 LYS A O 1
ATOM 711 N N . SER A 1 95 ? -29.328 -14.712 13.982 1.00 91.19 95 SER A N 1
ATOM 712 C CA . SER A 1 95 ? -28.401 -15.104 15.060 1.00 91.19 95 SER A CA 1
ATOM 713 C C . SER A 1 95 ? -27.439 -14.006 15.510 1.00 91.19 95 SER A C 1
ATOM 715 O O . SER A 1 95 ? -26.682 -14.226 16.450 1.00 91.19 95 SER A O 1
ATOM 717 N N . VAL A 1 96 ? -27.440 -12.849 14.848 1.00 97.12 96 VAL A N 1
ATOM 718 C CA . VAL A 1 96 ? -26.549 -11.724 15.139 1.00 97.12 96 VAL A CA 1
ATOM 719 C C . VAL A 1 96 ? -27.384 -10.453 15.196 1.00 97.12 96 VAL A C 1
ATOM 721 O O . VAL A 1 96 ? -28.146 -10.174 14.280 1.00 97.12 96 VAL A O 1
ATOM 724 N N . ASN A 1 97 ? -27.241 -9.656 16.248 1.00 97.88 97 ASN A N 1
ATOM 725 C CA . ASN A 1 97 ? -27.980 -8.403 16.371 1.00 97.88 97 ASN A CA 1
ATOM 726 C C . ASN A 1 97 ? -27.405 -7.353 15.410 1.00 97.88 97 ASN A C 1
ATOM 728 O O . ASN A 1 97 ? -26.290 -6.869 15.613 1.00 97.88 97 ASN A O 1
ATOM 732 N N . VAL A 1 98 ? -28.170 -6.978 14.387 1.00 98.06 98 VAL A N 1
ATOM 733 C CA . VAL A 1 98 ? -27.820 -5.879 13.478 1.00 98.06 98 VAL A CA 1
ATOM 734 C C . VAL A 1 98 ? -28.341 -4.576 14.079 1.00 98.06 98 VAL A C 1
ATOM 736 O O . VAL A 1 98 ? -29.549 -4.391 14.205 1.00 98.06 98 VAL A O 1
ATOM 739 N N . ILE A 1 99 ? -27.449 -3.680 14.492 1.00 97.81 99 ILE A N 1
ATOM 740 C CA . ILE A 1 99 ? -27.807 -2.441 15.187 1.00 97.81 99 ILE A CA 1
ATOM 741 C C . ILE A 1 99 ? -27.736 -1.259 14.219 1.00 97.81 99 ILE A C 1
ATOM 743 O O . ILE A 1 99 ? -26.702 -1.011 13.595 1.00 97.81 99 ILE A O 1
ATOM 747 N N . ASN A 1 100 ? -28.823 -0.492 14.144 1.00 97.00 100 ASN A N 1
ATOM 748 C CA . ASN A 1 100 ? -28.836 0.815 13.502 1.00 97.00 100 ASN A CA 1
ATOM 749 C C . ASN A 1 100 ? -29.745 1.791 14.264 1.00 97.00 100 ASN A C 1
ATOM 751 O O . ASN A 1 100 ? -30.957 1.581 14.402 1.00 97.00 100 ASN A O 1
ATOM 755 N N . SER A 1 101 ? -29.123 2.861 14.747 1.00 97.25 101 SER A N 1
ATOM 756 C CA . SER A 1 101 ? -29.715 3.872 15.615 1.00 97.25 101 SER A CA 1
ATOM 757 C C . SER A 1 101 ? -30.149 5.129 14.855 1.00 97.25 101 SER A C 1
ATOM 759 O O . SER A 1 101 ? -31.162 5.720 15.220 1.00 97.25 101 SER A O 1
ATOM 761 N N . ASN A 1 102 ? -29.423 5.531 13.804 1.00 96.25 102 ASN A N 1
ATOM 762 C CA . ASN A 1 102 ? -29.600 6.827 13.134 1.00 96.25 102 ASN A CA 1
ATOM 763 C C . ASN A 1 102 ? -30.171 6.765 11.703 1.00 96.25 102 ASN A C 1
ATOM 765 O O . ASN A 1 102 ? -30.194 7.781 11.021 1.00 96.25 102 ASN A O 1
ATOM 769 N N . MET A 1 103 ? -30.689 5.622 11.244 1.00 94.56 103 MET A N 1
ATOM 770 C CA . MET A 1 103 ? -31.485 5.506 10.007 1.00 94.56 103 MET A CA 1
ATOM 771 C C . MET A 1 103 ? -32.884 4.969 10.320 1.00 94.56 103 MET A C 1
ATOM 773 O O . MET A 1 103 ? -33.273 3.870 9.923 1.00 94.56 103 MET A O 1
ATOM 777 N N . ARG A 1 104 ? -33.631 5.735 11.121 1.00 92.12 104 ARG A N 1
ATOM 778 C CA . ARG A 1 104 ? -34.919 5.319 11.703 1.00 92.12 104 ARG A CA 1
ATOM 779 C C . ARG A 1 104 ? -36.113 6.163 11.275 1.00 92.12 104 ARG A C 1
ATOM 781 O O . ARG A 1 104 ? -37.249 5.722 11.425 1.00 92.12 104 ARG A O 1
ATOM 788 N N . GLU A 1 105 ? -35.872 7.364 10.766 1.00 89.44 105 GLU A N 1
ATOM 789 C CA . GLU A 1 105 ? -36.906 8.354 10.473 1.00 89.44 105 GLU A CA 1
ATOM 790 C C . GLU A 1 105 ? -37.023 8.578 8.959 1.00 89.44 105 GLU A C 1
ATOM 792 O O . GLU A 1 105 ? -36.027 8.544 8.240 1.00 89.44 105 GLU A O 1
ATOM 797 N N . ASN A 1 106 ? -38.244 8.820 8.466 1.00 89.81 106 ASN A N 1
ATOM 798 C CA . ASN A 1 106 ? -38.529 9.105 7.049 1.00 89.81 106 ASN A CA 1
ATOM 799 C C . ASN A 1 106 ? -37.992 8.042 6.066 1.00 89.81 106 ASN A C 1
ATOM 801 O O . ASN A 1 106 ? -37.525 8.368 4.973 1.00 89.81 106 ASN A O 1
ATOM 805 N N . ILE A 1 107 ? -38.060 6.767 6.455 1.00 91.19 107 ILE A N 1
ATOM 806 C CA . ILE A 1 107 ? -37.602 5.645 5.632 1.00 91.19 107 ILE A CA 1
ATOM 807 C C . ILE A 1 107 ? -38.557 5.463 4.436 1.00 91.19 107 ILE A C 1
ATOM 809 O O . ILE A 1 107 ? -39.763 5.323 4.649 1.00 91.19 107 ILE A O 1
ATOM 813 N N . PRO A 1 108 ? -38.057 5.441 3.186 1.00 89.31 108 PRO A N 1
ATOM 814 C CA . PRO A 1 108 ? -38.883 5.186 2.006 1.00 89.31 108 PRO A CA 1
ATOM 815 C C . PRO A 1 108 ? -39.537 3.799 2.026 1.00 89.31 108 PRO A C 1
ATOM 817 O O . PRO A 1 108 ? -38.933 2.841 2.503 1.00 89.31 108 PRO A O 1
ATOM 820 N N . ASP A 1 109 ? -40.702 3.658 1.386 1.00 87.50 109 ASP A N 1
ATOM 821 C CA . ASP A 1 109 ? -41.473 2.400 1.332 1.00 87.50 109 ASP A CA 1
ATOM 822 C C . ASP A 1 109 ? -40.637 1.186 0.905 1.00 87.50 109 ASP A C 1
ATOM 824 O O . ASP A 1 109 ? -40.668 0.140 1.548 1.00 87.50 109 ASP A O 1
ATOM 828 N N . LYS A 1 110 ? -39.794 1.353 -0.121 1.00 84.50 110 LYS A N 1
ATOM 829 C CA . LYS A 1 110 ? -38.894 0.301 -0.630 1.00 84.50 110 LYS A CA 1
ATOM 830 C C . LYS A 1 110 ? -37.847 -0.201 0.382 1.00 84.50 110 LYS A C 1
ATOM 832 O O . LYS A 1 110 ? -37.218 -1.223 0.135 1.00 84.50 110 LYS A O 1
ATOM 837 N N . ALA A 1 111 ? -37.610 0.534 1.468 1.00 88.31 111 ALA A N 1
ATOM 838 C CA . ALA A 1 111 ? -36.584 0.258 2.474 1.00 88.31 111 ALA A CA 1
ATOM 839 C C . ALA A 1 111 ? -37.160 0.068 3.892 1.00 88.31 111 ALA A C 1
ATOM 841 O O . ALA A 1 111 ? -36.391 -0.024 4.849 1.00 88.31 111 ALA A O 1
ATOM 842 N N . GLN A 1 112 ? -38.489 -0.009 4.057 1.00 89.56 112 GLN A N 1
ATOM 843 C CA . GLN A 1 112 ? -39.114 -0.160 5.383 1.00 89.56 112 GLN A CA 1
ATOM 844 C C . GLN A 1 112 ? -38.665 -1.427 6.125 1.00 89.56 112 GLN A C 1
ATOM 846 O O . GLN A 1 112 ? -38.507 -1.397 7.350 1.00 89.56 112 GLN A O 1
ATOM 851 N N . TRP A 1 113 ? -38.348 -2.490 5.378 1.00 90.81 113 TRP A N 1
ATOM 852 C CA . TRP A 1 113 ? -37.786 -3.743 5.888 1.00 90.81 113 TRP A CA 1
ATOM 853 C C . TRP A 1 113 ? -36.541 -3.540 6.767 1.00 90.81 113 TRP A C 1
ATOM 855 O O . TRP A 1 113 ? -36.266 -4.352 7.648 1.00 90.81 113 TRP A O 1
ATOM 865 N N . MET A 1 114 ? -35.791 -2.439 6.600 1.00 90.88 114 MET A N 1
ATOM 866 C CA . MET A 1 114 ? -34.613 -2.159 7.429 1.00 90.88 114 MET A CA 1
ATOM 867 C C . MET A 1 114 ? -34.962 -2.062 8.914 1.00 90.88 114 MET A C 1
ATOM 869 O O . MET A 1 114 ? -34.162 -2.452 9.763 1.00 90.88 114 MET A O 1
ATOM 873 N N . THR A 1 115 ? -36.159 -1.577 9.248 1.00 89.75 115 THR A N 1
ATOM 874 C CA . THR A 1 115 ? -36.607 -1.485 10.646 1.00 89.75 115 THR A CA 1
ATOM 875 C C . THR A 1 115 ? -36.969 -2.832 11.259 1.00 89.75 115 THR A C 1
ATOM 877 O O . THR A 1 115 ? -36.956 -2.947 12.483 1.00 89.75 115 THR A O 1
ATOM 880 N N . GLU A 1 116 ? -37.255 -3.832 10.426 1.00 90.75 116 GLU A N 1
ATOM 881 C CA . GLU A 1 116 ? -37.602 -5.193 10.836 1.00 90.75 116 GLU A CA 1
ATOM 882 C C . GLU A 1 116 ? -36.346 -6.033 11.086 1.00 90.75 116 GLU A C 1
ATOM 884 O O . GLU A 1 116 ? -36.305 -6.837 12.016 1.00 90.75 116 GLU A O 1
ATOM 889 N N . VAL A 1 117 ? -35.299 -5.822 10.281 1.00 93.38 117 VAL A N 1
ATOM 890 C CA . VAL A 1 117 ? -34.047 -6.594 10.361 1.00 93.38 117 VAL A CA 1
ATOM 891 C C . VAL A 1 117 ? -32.960 -5.921 11.199 1.00 93.38 117 VAL A C 1
ATOM 893 O O . VAL A 1 117 ? -31.951 -6.560 11.497 1.00 93.38 117 VAL A O 1
ATOM 896 N N . THR A 1 118 ? -33.149 -4.657 11.594 1.00 96.00 118 THR A N 1
ATOM 897 C CA . THR A 1 118 ? -32.232 -3.931 12.486 1.00 96.00 118 THR A CA 1
ATOM 898 C C . THR A 1 118 ? -32.910 -3.502 13.783 1.00 96.00 118 THR A C 1
ATOM 900 O O . THR A 1 118 ? -34.078 -3.107 13.807 1.00 96.00 118 THR A O 1
ATOM 903 N N . VAL A 1 119 ? -32.156 -3.487 14.882 1.00 96.44 119 VAL A N 1
ATOM 904 C CA . VAL A 1 119 ? -32.605 -2.996 16.197 1.00 96.44 119 VAL A CA 1
ATOM 905 C C . VAL A 1 119 ? -32.003 -1.621 16.513 1.00 96.44 119 VAL A C 1
ATOM 907 O O . VAL A 1 119 ? -30.902 -1.321 16.047 1.00 96.44 119 VAL A O 1
ATOM 910 N N . PRO A 1 120 ? -32.718 -0.732 17.235 1.00 95.19 120 PRO A N 1
ATOM 911 C CA . PRO A 1 120 ? -32.240 0.634 17.457 1.00 95.19 120 PRO A CA 1
ATOM 912 C C . PRO A 1 120 ? -31.063 0.646 18.426 1.00 95.19 120 PRO A C 1
ATOM 914 O O . PRO A 1 120 ? -30.171 1.478 18.318 1.00 95.19 120 PRO A O 1
ATOM 917 N N . TYR A 1 121 ? -31.058 -0.305 19.355 1.00 97.25 121 TYR A N 1
ATOM 918 C CA . TYR A 1 121 ? -29.989 -0.577 20.297 1.00 97.25 121 TYR A CA 1
ATOM 919 C C . TYR A 1 121 ? -30.067 -2.043 20.731 1.00 97.25 121 TYR A C 1
ATOM 921 O O . TYR A 1 121 ? -31.112 -2.683 20.592 1.00 97.25 121 TYR A O 1
ATOM 929 N N . SER A 1 122 ? -28.980 -2.565 21.295 1.00 97.50 122 SER A N 1
ATOM 930 C CA . SER A 1 122 ? -28.956 -3.886 21.934 1.00 97.50 122 SER A CA 1
ATOM 931 C C . SER A 1 122 ? -28.487 -3.773 23.379 1.00 97.50 122 SER A C 1
ATOM 933 O O . SER A 1 122 ? -27.546 -3.037 23.664 1.00 97.50 122 SER A O 1
ATOM 935 N N . LEU A 1 123 ? -29.132 -4.487 24.303 1.00 97.25 123 LEU A N 1
ATOM 936 C CA . LEU A 1 123 ? -28.739 -4.503 25.712 1.00 97.25 123 LEU A CA 1
ATOM 937 C C . LEU A 1 123 ? -27.816 -5.683 25.993 1.00 97.25 123 LEU A C 1
ATOM 939 O O . LEU A 1 123 ? -28.197 -6.838 25.815 1.00 97.25 123 LEU A O 1
ATOM 943 N N . ILE A 1 124 ? -26.636 -5.384 26.521 1.00 96.50 124 ILE A N 1
ATOM 944 C CA . ILE A 1 124 ? -25.682 -6.377 27.008 1.00 96.50 124 ILE A CA 1
ATOM 945 C C . ILE A 1 124 ? -25.541 -6.248 28.521 1.00 96.50 124 ILE A C 1
ATOM 947 O O . ILE A 1 124 ? -25.648 -5.157 29.080 1.00 96.50 124 ILE A O 1
ATOM 951 N N . THR A 1 125 ? -25.334 -7.369 29.206 1.00 94.25 125 THR A N 1
ATOM 952 C CA . THR A 1 125 ? -25.311 -7.406 30.673 1.00 94.25 125 THR A CA 1
ATOM 953 C C . THR A 1 125 ? -23.983 -7.971 31.167 1.00 94.25 125 THR A C 1
ATOM 955 O O . THR A 1 125 ? -23.390 -8.851 30.537 1.00 94.25 125 THR A O 1
ATOM 958 N N . SER A 1 126 ? -23.491 -7.454 32.293 1.00 92.06 126 SER A N 1
ATOM 959 C CA . SER A 1 126 ? -22.326 -8.027 32.966 1.00 92.06 126 SER A CA 1
ATOM 960 C C . SER A 1 126 ? -22.624 -9.453 33.454 1.00 92.06 126 SER A C 1
ATOM 962 O O . SER A 1 126 ? -23.763 -9.736 33.826 1.00 92.06 126 SER A O 1
ATOM 964 N N . PRO A 1 127 ? -21.627 -10.356 33.548 1.00 87.94 127 PRO A N 1
ATOM 965 C CA . PRO A 1 127 ? -21.856 -11.740 33.986 1.00 87.94 127 PRO A CA 1
ATOM 966 C C . PRO A 1 127 ? -22.497 -11.874 35.378 1.00 87.94 127 PRO A C 1
ATOM 968 O O . PRO A 1 127 ? -23.105 -12.893 35.692 1.00 87.94 127 PRO A O 1
ATOM 971 N N . CYS A 1 128 ? -22.373 -10.851 36.232 1.00 87.56 128 CYS A N 1
ATOM 972 C CA . CYS A 1 128 ? -23.011 -10.811 37.548 1.00 87.56 128 CYS A CA 1
ATOM 973 C C . CYS A 1 128 ? -24.445 -10.249 37.536 1.00 87.56 128 CYS A C 1
ATOM 975 O O . CYS A 1 128 ? -25.047 -10.133 38.603 1.00 87.56 128 CYS A O 1
ATOM 977 N N . ASN A 1 129 ? -24.988 -9.894 36.366 1.00 87.81 129 ASN A N 1
ATOM 978 C CA . ASN A 1 129 ? -26.321 -9.318 36.163 1.00 87.81 129 ASN A CA 1
ATOM 979 C C . ASN A 1 129 ? -26.593 -8.016 36.933 1.00 87.81 129 ASN A C 1
ATOM 981 O O . ASN A 1 129 ? -27.741 -7.703 37.241 1.00 87.81 129 ASN A O 1
ATOM 985 N N . ARG A 1 130 ? -25.544 -7.248 37.256 1.00 88.25 130 ARG A N 1
ATOM 986 C CA . ARG A 1 130 ? -25.667 -5.986 38.014 1.00 88.25 130 ARG A CA 1
ATOM 987 C C . ARG A 1 130 ? -25.535 -4.723 37.175 1.00 88.25 130 ARG A C 1
ATOM 989 O O . ARG A 1 130 ? -25.830 -3.653 37.685 1.00 88.25 130 ARG A O 1
ATOM 996 N N . VAL A 1 131 ? -25.057 -4.843 35.938 1.00 92.19 131 VAL A N 1
ATOM 997 C CA . VAL A 1 131 ? -24.841 -3.707 35.034 1.00 92.19 131 VAL A CA 1
ATOM 998 C C . VAL A 1 131 ? -25.362 -4.071 33.657 1.00 92.19 131 VAL A C 1
ATOM 1000 O O . VAL A 1 131 ? -25.004 -5.130 33.136 1.00 92.19 131 VAL A O 1
ATOM 1003 N N . ARG A 1 132 ? -26.179 -3.196 33.079 1.00 94.38 132 ARG A N 1
ATOM 1004 C CA . ARG A 1 132 ? -26.720 -3.285 31.722 1.00 94.38 132 ARG A CA 1
ATOM 1005 C C . ARG A 1 132 ? -26.187 -2.128 30.891 1.00 94.38 132 ARG A C 1
ATOM 1007 O O . ARG A 1 132 ? -26.249 -0.980 31.312 1.00 94.38 132 ARG A O 1
ATOM 1014 N N . VAL A 1 133 ? -25.702 -2.413 29.695 1.00 95.62 133 VAL A N 1
ATOM 1015 C CA . VAL A 1 133 ? -25.153 -1.413 28.777 1.00 95.62 133 VAL A CA 1
ATOM 1016 C C . VAL A 1 133 ? -25.886 -1.507 27.449 1.00 95.62 133 VAL A C 1
ATOM 1018 O O . VAL A 1 133 ? -26.100 -2.604 26.940 1.00 95.62 133 VAL A O 1
ATOM 1021 N N . ALA A 1 134 ? -26.285 -0.364 26.896 1.00 97.50 134 ALA A N 1
ATOM 1022 C CA . ALA A 1 134 ? -26.895 -0.286 25.577 1.00 97.50 134 ALA A CA 1
ATOM 1023 C C . ALA A 1 134 ? -25.828 -0.035 24.505 1.00 97.50 134 ALA A C 1
ATOM 1025 O O . ALA A 1 134 ? -25.120 0.968 24.554 1.00 97.50 134 ALA A O 1
ATOM 1026 N N . LEU A 1 135 ? -25.730 -0.932 23.528 1.00 98.38 135 LEU A N 1
ATOM 1027 C CA . LEU A 1 135 ? -24.947 -0.743 22.312 1.00 98.38 135 LEU A CA 1
ATOM 1028 C C . LEU A 1 135 ? -25.785 0.029 21.290 1.00 98.38 135 LEU A C 1
ATOM 1030 O O . LEU A 1 135 ? -26.904 -0.391 20.986 1.00 98.38 135 LEU A O 1
ATOM 1034 N N . LEU A 1 136 ? -25.245 1.128 20.766 1.00 98.31 136 LEU A N 1
ATOM 1035 C CA . LEU A 1 136 ? -25.876 1.975 19.745 1.00 98.31 136 LEU A CA 1
ATOM 1036 C C . LEU A 1 136 ? -25.103 1.844 18.431 1.00 98.31 136 LEU A C 1
ATOM 1038 O O . LEU A 1 136 ? -23.885 1.886 18.464 1.00 98.31 136 LEU A O 1
ATOM 1042 N N . GLY A 1 137 ? -25.773 1.685 17.292 1.00 97.81 137 GLY A N 1
ATOM 1043 C CA . GLY A 1 137 ? -25.130 1.545 15.980 1.00 97.81 137 GLY A CA 1
ATOM 1044 C C . GLY A 1 137 ? -25.251 2.839 15.187 1.00 97.81 137 GLY A C 1
ATOM 1045 O O . GLY A 1 137 ? -26.335 3.133 14.686 1.00 97.81 137 GLY A O 1
ATOM 1046 N N . LEU A 1 138 ? -24.170 3.609 15.082 1.00 98.00 138 LEU A N 1
ATOM 1047 C CA . LEU A 1 138 ? -24.166 4.944 14.477 1.00 98.00 138 LEU A CA 1
ATOM 1048 C C . LEU A 1 138 ? -23.340 4.936 13.187 1.00 98.00 138 LEU A C 1
ATOM 1050 O O . LEU A 1 138 ? -22.117 4.786 13.216 1.00 98.00 138 LEU A O 1
ATOM 1054 N N . LEU A 1 139 ? -24.027 5.086 12.057 1.00 96.25 139 LEU A N 1
ATOM 1055 C CA . LEU A 1 139 ? -23.404 5.235 10.744 1.00 96.25 139 LEU A CA 1
ATOM 1056 C C . LEU A 1 139 ? -23.059 6.707 10.507 1.00 96.25 139 LEU A C 1
ATOM 1058 O O . LEU A 1 139 ? -23.846 7.569 10.889 1.00 96.25 139 LEU A O 1
ATOM 1062 N N . SER A 1 140 ? -21.922 6.998 9.879 1.00 93.50 140 SER A N 1
ATOM 1063 C CA . SER A 1 140 ? -21.512 8.385 9.654 1.00 93.50 140 SER A CA 1
ATOM 1064 C C . SER A 1 140 ? -22.555 9.207 8.893 1.00 93.50 140 SER A C 1
ATOM 1066 O O . SER A 1 140 ? -23.125 8.760 7.899 1.00 93.50 140 SER A O 1
ATOM 1068 N N . ASP A 1 141 ? -22.759 10.432 9.359 1.00 91.50 141 ASP A N 1
ATOM 1069 C CA . ASP A 1 141 ? -23.586 11.480 8.765 1.00 91.50 141 ASP A CA 1
ATOM 1070 C C . ASP A 1 141 ? -22.747 12.543 8.030 1.00 91.50 141 ASP A C 1
ATOM 1072 O O . ASP A 1 141 ? -23.269 13.577 7.601 1.00 91.50 141 ASP A O 1
ATOM 1076 N N . GLU A 1 142 ? -21.435 12.321 7.893 1.00 86.88 142 GLU A N 1
ATOM 1077 C CA . GLU A 1 142 ? -20.529 13.294 7.288 1.00 86.88 142 GLU A CA 1
ATOM 1078 C C . GLU A 1 142 ? -20.864 13.529 5.798 1.00 86.88 142 GLU A C 1
ATOM 1080 O O . GLU A 1 142 ? -21.015 12.576 5.021 1.00 86.88 142 GLU A O 1
ATOM 1085 N N . PRO A 1 143 ? -20.928 14.799 5.349 1.00 76.62 143 PRO A N 1
ATOM 1086 C CA . PRO A 1 143 ? -21.207 15.110 3.954 1.00 76.62 143 PRO A CA 1
ATOM 1087 C C . PRO A 1 143 ? -20.189 14.485 2.996 1.00 76.62 143 PRO A C 1
ATOM 1089 O O . PRO A 1 143 ? -18.978 14.633 3.174 1.00 76.62 143 PRO A O 1
ATOM 1092 N N . GLY A 1 144 ? -20.685 13.856 1.929 1.00 68.06 144 GLY A N 1
ATOM 1093 C CA . GLY A 1 144 ? -19.853 13.256 0.883 1.00 68.06 144 GLY A CA 1
ATOM 1094 C C . GLY A 1 144 ? -19.445 11.799 1.121 1.00 68.06 144 GLY A C 1
ATOM 1095 O O . GLY A 1 144 ? -18.800 11.228 0.243 1.00 68.06 144 GLY A O 1
ATOM 1096 N N . ILE A 1 145 ? -19.839 11.181 2.243 1.00 74.69 145 ILE A N 1
ATOM 1097 C CA . ILE A 1 145 ? -19.774 9.713 2.409 1.00 74.69 145 ILE A CA 1
ATOM 1098 C C . ILE A 1 145 ? -20.787 9.018 1.500 1.00 74.69 145 ILE A C 1
ATOM 1100 O O . ILE A 1 145 ? -20.508 7.960 0.944 1.00 74.69 145 ILE A O 1
ATOM 1104 N N . PHE A 1 146 ? -21.950 9.640 1.319 1.00 77.88 146 PHE A N 1
ATOM 1105 C CA . PHE A 1 146 ? -22.968 9.197 0.380 1.00 77.88 146 PHE A CA 1
ATOM 1106 C C . PHE A 1 146 ? -23.166 10.265 -0.690 1.00 77.88 146 PHE A C 1
ATOM 1108 O O . PHE A 1 146 ? -23.244 11.457 -0.381 1.00 77.88 146 PHE A O 1
ATOM 1115 N N . ARG A 1 147 ? -23.316 9.850 -1.949 1.00 63.22 147 ARG A N 1
ATOM 1116 C CA . ARG A 1 147 ? -23.480 10.761 -3.095 1.00 63.22 147 ARG A CA 1
ATOM 1117 C C . ARG A 1 147 ? -24.610 11.784 -2.925 1.00 63.22 147 ARG A C 1
ATOM 1119 O O . ARG A 1 147 ? -24.464 12.926 -3.354 1.00 63.22 147 ARG A O 1
ATOM 1126 N N . ASP A 1 148 ? -25.735 11.375 -2.347 1.00 69.75 148 ASP A N 1
ATOM 1127 C CA . ASP A 1 148 ? -26.886 12.236 -2.048 1.00 69.75 148 ASP A CA 1
ATOM 1128 C C . ASP A 1 148 ? -27.061 12.491 -0.540 1.00 69.75 148 ASP A C 1
ATOM 1130 O O . ASP A 1 148 ? -28.093 13.011 -0.118 1.00 69.75 148 ASP A O 1
ATOM 1134 N N . ASN A 1 149 ? -26.041 12.163 0.264 1.00 76.50 149 ASN A N 1
ATOM 1135 C CA . ASN A 1 149 ? -26.074 12.163 1.730 1.00 76.50 149 ASN A CA 1
ATOM 1136 C C . ASN A 1 149 ? -27.169 11.249 2.323 1.00 76.50 149 ASN A C 1
ATOM 1138 O O . ASN A 1 149 ? -27.619 11.469 3.446 1.00 76.50 149 ASN A O 1
ATOM 1142 N N . THR A 1 150 ? -27.604 10.223 1.581 1.00 84.56 150 THR A N 1
ATOM 1143 C CA . THR A 1 150 ? -28.550 9.205 2.053 1.00 84.56 150 THR A CA 1
ATOM 1144 C C . THR A 1 150 ? -28.027 7.791 1.803 1.00 84.56 150 THR A C 1
ATOM 1146 O O . THR A 1 150 ? -27.310 7.526 0.839 1.00 84.56 150 THR A O 1
ATOM 1149 N N . PHE A 1 151 ? -28.457 6.837 2.623 1.00 86.88 151 PHE A N 1
ATOM 1150 C CA . PHE A 1 151 ? -28.202 5.420 2.396 1.00 86.88 151 PHE A CA 1
ATOM 1151 C C . PHE A 1 151 ? -29.278 4.858 1.449 1.00 86.88 151 PHE A C 1
ATOM 1153 O O . PHE A 1 151 ? -30.367 4.469 1.870 1.00 86.88 151 PHE A O 1
ATOM 1160 N N . LYS A 1 152 ? -29.030 4.871 0.133 1.00 81.38 152 LYS A N 1
ATOM 1161 C CA . LYS A 1 152 ? -29.999 4.449 -0.917 1.00 81.38 152 LYS A CA 1
ATOM 1162 C C . LYS A 1 152 ? -31.366 5.152 -0.878 1.00 81.38 152 LYS A C 1
ATOM 1164 O O . LYS A 1 152 ? -32.405 4.553 -1.196 1.00 81.38 152 LYS A O 1
ATOM 1169 N N . GLY A 1 153 ? -31.375 6.435 -0.543 1.00 84.81 153 GLY A N 1
ATOM 1170 C CA . GLY A 1 153 ? -32.586 7.229 -0.346 1.00 84.81 153 GLY A CA 1
ATOM 1171 C C . GLY A 1 153 ? -33.108 7.203 1.089 1.00 84.81 153 GLY A C 1
ATOM 1172 O O . GLY A 1 153 ? -34.108 7.861 1.362 1.00 84.81 153 GLY A O 1
ATOM 1173 N N . VAL A 1 154 ? -32.473 6.456 1.998 1.00 90.12 154 VAL A N 1
ATOM 1174 C CA . VAL A 1 154 ? -32.817 6.457 3.422 1.00 90.12 154 VAL A CA 1
ATOM 1175 C C . VAL A 1 154 ? -32.026 7.560 4.127 1.00 90.12 154 VAL A C 1
AT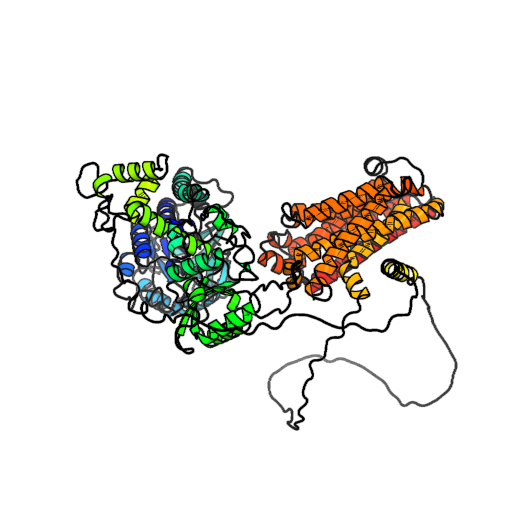OM 1177 O O . VAL A 1 154 ? -30.794 7.545 4.066 1.00 90.12 154 VAL A O 1
ATOM 1180 N N . PRO A 1 155 ? -32.691 8.516 4.795 1.00 92.25 155 PRO A N 1
ATOM 1181 C CA . PRO A 1 155 ? -31.998 9.573 5.519 1.00 92.25 155 PRO A CA 1
ATOM 1182 C C . PRO A 1 155 ? -31.124 9.027 6.654 1.00 92.25 155 PRO A C 1
ATOM 1184 O O . PRO A 1 155 ? -31.561 8.170 7.424 1.00 92.25 155 PRO A O 1
ATOM 1187 N N . VAL A 1 156 ? -29.912 9.571 6.771 1.00 94.00 156 VAL A N 1
ATOM 1188 C CA . VAL A 1 156 ? -29.009 9.334 7.903 1.00 94.00 156 VAL A CA 1
ATOM 1189 C C . VAL A 1 156 ? -29.095 10.547 8.828 1.00 94.00 156 VAL A C 1
ATOM 1191 O O . VAL A 1 156 ? -28.765 11.662 8.431 1.00 94.00 156 VAL A O 1
ATOM 1194 N N . SER A 1 157 ? -29.623 10.348 10.034 1.00 95.25 157 SER A N 1
ATOM 1195 C CA . SER A 1 157 ? -29.764 11.387 11.058 1.00 95.25 157 SER A CA 1
ATOM 1196 C C . SER A 1 157 ? -28.418 11.727 11.700 1.00 95.25 157 SER A C 1
ATOM 1198 O O . SER A 1 157 ? -27.526 10.876 11.760 1.00 95.25 157 SER A O 1
ATOM 1200 N N . ASP A 1 158 ? -28.306 12.949 12.237 1.00 96.19 158 ASP A N 1
ATOM 1201 C CA . ASP A 1 158 ? -27.070 13.423 12.865 1.00 96.19 158 ASP A CA 1
ATOM 1202 C C . ASP A 1 158 ? -26.638 12.500 14.013 1.00 96.19 158 ASP A C 1
ATOM 1204 O O . ASP A 1 158 ? -27.446 12.105 14.865 1.00 96.19 158 ASP A O 1
ATOM 1208 N N . VAL A 1 159 ? -25.361 12.124 14.009 1.00 97.06 159 VAL A N 1
ATOM 1209 C CA . VAL A 1 159 ? -24.802 11.133 14.939 1.00 97.06 159 VAL A CA 1
ATOM 1210 C C . VAL A 1 159 ? -24.842 11.626 16.387 1.00 97.06 159 VAL A C 1
ATOM 1212 O O . VAL A 1 159 ? -25.213 10.869 17.289 1.00 97.06 159 VAL A O 1
ATOM 1215 N N . ILE A 1 160 ? -24.489 12.891 16.617 1.00 97.44 160 ILE A N 1
ATOM 1216 C CA . ILE A 1 160 ? -24.402 13.494 17.950 1.00 97.44 160 ILE A CA 1
ATOM 1217 C C . ILE A 1 160 ? -25.805 13.699 18.528 1.00 97.44 160 ILE A C 1
ATOM 1219 O O . ILE A 1 160 ? -26.075 13.307 19.668 1.00 97.44 160 ILE A O 1
ATOM 1223 N N . GLU A 1 161 ? -26.721 14.253 17.734 1.00 97.12 161 GLU A N 1
ATOM 1224 C CA . GLU A 1 161 ? -28.118 14.447 18.126 1.00 97.12 161 GLU A CA 1
ATOM 1225 C C . GLU A 1 161 ? -28.802 13.107 18.417 1.00 97.12 161 GLU A C 1
ATOM 1227 O O . GLU A 1 161 ? -29.497 12.968 19.431 1.00 97.12 161 GLU A O 1
ATOM 1232 N N . THR A 1 162 ? -28.564 12.094 17.574 1.00 97.56 162 THR A N 1
ATOM 1233 C CA . THR A 1 162 ? -29.111 10.747 17.777 1.00 97.56 162 THR A CA 1
ATOM 1234 C C . THR A 1 162 ? -28.569 10.122 19.058 1.00 97.56 162 THR A C 1
ATOM 1236 O O . THR A 1 162 ? -29.355 9.615 19.862 1.00 97.56 162 THR A O 1
ATOM 1239 N N . TYR A 1 163 ? -27.255 10.195 19.298 1.00 97.56 163 TYR A N 1
ATOM 1240 C CA . TYR A 1 163 ? -26.660 9.693 20.536 1.00 97.56 163 TYR A CA 1
ATOM 1241 C C . TYR A 1 163 ? -27.270 10.374 21.765 1.00 97.56 163 TYR A C 1
ATOM 1243 O O . TYR A 1 163 ? -27.712 9.689 22.686 1.00 97.56 163 TYR A O 1
ATOM 1251 N N . ALA A 1 164 ? -27.363 11.707 21.768 1.00 97.12 164 ALA A N 1
ATOM 1252 C CA . ALA A 1 164 ? -27.912 12.456 22.894 1.00 97.12 164 ALA A CA 1
ATOM 1253 C C . ALA A 1 164 ? -29.389 12.123 23.157 1.00 97.12 164 ALA A C 1
ATOM 1255 O O . ALA A 1 164 ? -29.789 11.937 24.311 1.00 97.12 164 ALA A O 1
ATOM 1256 N N . LYS A 1 165 ? -30.201 12.001 22.099 1.00 96.31 165 LYS A N 1
ATOM 1257 C CA . LYS A 1 165 ? -31.608 11.578 22.187 1.00 96.31 165 LYS A CA 1
ATOM 1258 C C . LYS A 1 165 ? -31.721 10.193 22.823 1.00 96.31 165 LYS A C 1
ATOM 1260 O O . LYS A 1 165 ? -32.439 10.030 23.809 1.00 96.31 165 LYS A O 1
ATOM 1265 N N . MET A 1 166 ? -30.975 9.218 22.305 1.00 96.06 166 MET A N 1
ATOM 1266 C CA . MET A 1 166 ? -31.020 7.837 22.788 1.00 96.06 166 MET A CA 1
ATOM 1267 C C . MET A 1 166 ? -30.467 7.689 24.202 1.00 96.06 166 MET A C 1
ATOM 1269 O O . MET A 1 166 ? -31.049 6.969 25.009 1.00 96.06 166 MET A O 1
ATOM 1273 N N . TYR A 1 167 ? -29.386 8.397 24.528 1.00 95.50 167 TYR A N 1
ATOM 1274 C CA . TYR A 1 167 ? -28.845 8.441 25.879 1.00 95.50 167 TYR A CA 1
ATOM 1275 C C . TYR A 1 167 ? -29.925 8.922 26.856 1.00 95.50 167 TYR A C 1
ATOM 1277 O O . TYR A 1 167 ? -30.286 8.198 27.777 1.00 95.50 167 TYR A O 1
ATOM 1285 N N . ASN A 1 168 ? -30.535 10.083 26.608 1.00 95.44 168 ASN A N 1
ATOM 1286 C CA . ASN A 1 168 ? -31.557 10.647 27.497 1.00 95.44 168 ASN A CA 1
ATOM 1287 C C . ASN A 1 168 ? -32.818 9.774 27.641 1.00 95.44 168 ASN A C 1
ATOM 1289 O O . ASN A 1 168 ? -33.508 9.862 28.656 1.00 95.44 168 ASN A O 1
ATOM 1293 N N . GLU A 1 169 ? -33.123 8.922 26.664 1.00 94.69 169 GLU A N 1
ATOM 1294 C CA . GLU A 1 169 ? -34.253 7.991 26.722 1.00 94.69 169 GLU A CA 1
ATOM 1295 C C . GLU A 1 169 ? -33.912 6.691 27.476 1.00 94.69 169 GLU A C 1
ATOM 1297 O O . GLU A 1 169 ? -34.658 6.248 28.359 1.00 94.69 169 GLU A O 1
ATOM 1302 N N . ILE A 1 170 ? -32.769 6.084 27.144 1.00 94.69 170 ILE A N 1
ATOM 1303 C CA . ILE A 1 170 ? -32.404 4.721 27.549 1.00 94.69 170 ILE A CA 1
ATOM 1304 C C . ILE A 1 170 ? -31.730 4.708 28.916 1.00 94.69 170 ILE A C 1
ATOM 1306 O O . ILE A 1 170 ? -32.035 3.853 29.749 1.00 94.69 170 ILE A O 1
ATOM 1310 N N . VAL A 1 171 ? -30.808 5.633 29.168 1.00 91.88 171 VAL A N 1
ATOM 1311 C CA . VAL A 1 171 ? -29.996 5.643 30.390 1.00 91.88 171 VAL A CA 1
ATOM 1312 C C . VAL A 1 171 ? -30.871 5.847 31.630 1.00 91.88 171 VAL A C 1
ATOM 1314 O O . VAL A 1 171 ? -30.737 5.065 32.569 1.00 91.88 171 VAL A O 1
ATOM 1317 N N . PRO A 1 172 ? -31.818 6.795 31.697 1.00 88.94 172 PRO A N 1
ATOM 1318 C CA . PRO A 1 172 ? -32.630 6.965 32.906 1.00 88.94 172 PRO A CA 1
ATOM 1319 C C . PRO A 1 172 ? -33.546 5.777 33.240 1.00 88.94 172 PRO A C 1
ATOM 1321 O O . PRO A 1 172 ? -33.882 5.589 34.407 1.00 88.94 172 PRO A O 1
ATOM 1324 N N . ASN A 1 173 ? -33.944 4.979 32.242 1.00 87.88 173 ASN A N 1
ATOM 1325 C CA . ASN A 1 173 ? -35.057 4.031 32.378 1.00 87.88 173 ASN A CA 1
ATOM 1326 C C . ASN A 1 173 ? -34.672 2.552 32.179 1.00 87.88 173 ASN A C 1
ATOM 1328 O O . ASN A 1 173 ? -35.342 1.667 32.712 1.00 87.88 173 ASN A O 1
ATOM 1332 N N . ILE A 1 174 ? -33.635 2.259 31.387 1.00 91.06 174 ILE A N 1
ATOM 1333 C CA . ILE A 1 174 ? -33.416 0.927 30.793 1.00 91.06 174 ILE A CA 1
ATOM 1334 C C . ILE A 1 174 ? -31.997 0.398 31.035 1.00 91.06 174 ILE A C 1
ATOM 1336 O O . ILE A 1 174 ? -31.852 -0.751 31.457 1.00 91.06 174 ILE A O 1
ATOM 1340 N N . ALA A 1 175 ? -30.961 1.193 30.762 1.00 92.62 175 ALA A N 1
ATOM 1341 C CA . ALA A 1 175 ? -29.555 0.778 30.851 1.00 92.62 175 ALA A CA 1
ATOM 1342 C C . ALA A 1 175 ? -28.770 1.668 31.814 1.00 92.62 175 ALA A C 1
ATOM 1344 O O . ALA A 1 175 ? -29.219 2.758 32.128 1.00 92.62 175 ALA A O 1
ATOM 1345 N N . ASP A 1 176 ? -27.585 1.233 32.239 1.00 91.56 176 ASP A N 1
ATOM 1346 C CA . ASP A 1 176 ? -26.678 1.976 33.121 1.00 91.56 176 ASP A CA 1
ATOM 1347 C C . ASP A 1 176 ? -25.694 2.856 32.334 1.00 91.56 176 ASP A C 1
ATOM 1349 O O . ASP A 1 176 ? -25.326 3.931 32.808 1.00 91.56 176 ASP A O 1
ATOM 1353 N N . ALA A 1 177 ? -25.358 2.480 31.099 1.00 91.56 177 ALA A N 1
ATOM 1354 C CA . ALA A 1 177 ? -24.537 3.268 30.179 1.00 91.56 177 ALA A CA 1
ATOM 1355 C C . ALA A 1 177 ? -24.899 2.983 28.711 1.00 91.56 177 ALA A C 1
ATOM 1357 O O . ALA A 1 177 ? -25.542 1.972 28.412 1.00 91.56 177 ALA A O 1
ATOM 1358 N N . CYS A 1 178 ? -24.435 3.844 27.803 1.00 94.62 178 CYS A N 1
ATOM 1359 C CA . CYS A 1 178 ? -24.476 3.630 26.357 1.00 94.62 178 CYS A CA 1
ATOM 1360 C C . CYS A 1 178 ? -23.052 3.523 25.798 1.00 94.62 178 CYS A C 1
ATOM 1362 O O . CYS A 1 178 ? -22.161 4.245 26.243 1.00 94.62 178 CYS A O 1
ATOM 1364 N N . ILE A 1 179 ? -22.849 2.640 24.821 1.00 97.06 179 ILE A N 1
ATOM 1365 C CA . ILE A 1 179 ? -21.601 2.513 24.060 1.00 97.06 179 ILE A CA 1
ATOM 1366 C C . ILE A 1 179 ? -21.926 2.657 22.573 1.00 97.06 179 ILE A C 1
ATOM 1368 O O . ILE A 1 179 ? -22.665 1.827 22.032 1.00 97.06 179 ILE A O 1
ATOM 1372 N N . PRO A 1 180 ? -21.372 3.677 21.904 1.00 98.06 180 PRO A N 1
ATOM 1373 C CA . PRO A 1 180 ? -21.424 3.786 20.454 1.00 98.06 180 PRO A CA 1
ATOM 1374 C C . PRO A 1 180 ? -20.577 2.707 19.764 1.00 98.06 180 PRO A C 1
ATOM 1376 O O . PRO A 1 180 ? -19.380 2.580 20.030 1.00 98.06 180 PRO A O 1
ATOM 1379 N N . LEU A 1 181 ? -21.208 1.961 18.860 1.00 98.31 181 LEU A N 1
ATOM 1380 C CA . LEU A 1 181 ? -20.590 1.224 17.763 1.00 98.31 181 LEU A CA 1
ATOM 1381 C C . LEU A 1 181 ? -20.678 2.111 16.518 1.00 98.31 181 LEU A C 1
ATOM 1383 O O . LEU A 1 181 ? -21.770 2.302 15.976 1.00 98.31 181 LEU A O 1
ATOM 1387 N N . THR A 1 182 ? -19.561 2.700 16.109 1.00 98.06 182 THR A N 1
ATOM 1388 C CA . THR A 1 182 ? -19.533 3.739 15.077 1.00 98.06 182 THR A CA 1
ATOM 1389 C C . THR A 1 182 ? -18.876 3.244 13.797 1.00 98.06 182 THR A C 1
ATOM 1391 O O . THR A 1 182 ? -17.961 2.423 13.815 1.00 98.06 182 THR A O 1
ATOM 1394 N N . HIS A 1 183 ? -19.330 3.759 12.661 1.00 96.81 183 HIS A N 1
ATOM 1395 C CA . HIS A 1 183 ? -18.635 3.584 11.392 1.00 96.81 183 HIS A CA 1
ATOM 1396 C C . HIS A 1 183 ? -18.520 4.946 10.704 1.00 96.81 183 HIS A C 1
ATOM 1398 O O . HIS A 1 183 ? -19.385 5.340 9.920 1.00 96.81 183 HIS A O 1
ATOM 1404 N N . GLN A 1 184 ? -17.511 5.712 11.124 1.00 94.25 184 GLN A N 1
ATOM 1405 C CA . GLN A 1 184 ? -17.312 7.122 10.777 1.00 94.25 184 GLN A CA 1
ATOM 1406 C C . GLN A 1 184 ? -15.851 7.537 10.931 1.00 94.25 184 GLN A C 1
ATOM 1408 O O . GLN A 1 184 ? -15.061 6.792 11.513 1.00 94.25 184 GLN A O 1
ATOM 1413 N N . SER A 1 185 ? -15.499 8.735 10.456 1.00 91.44 185 SER A N 1
ATOM 1414 C CA . SER A 1 185 ? -14.131 9.228 10.573 1.00 91.44 185 SER A CA 1
ATOM 1415 C C . SER A 1 185 ? -13.710 9.460 12.029 1.00 91.44 185 SER A C 1
ATOM 1417 O O . SER A 1 185 ? -14.510 9.810 12.898 1.00 91.44 185 SER A O 1
ATOM 1419 N N . MET A 1 186 ? -12.408 9.370 12.294 1.00 92.12 186 MET A N 1
ATOM 1420 C CA . MET A 1 186 ? -11.810 9.683 13.593 1.00 92.12 186 MET A CA 1
ATOM 1421 C C . MET A 1 186 ? -12.088 11.132 14.016 1.00 92.12 186 MET A C 1
ATOM 1423 O O . MET A 1 186 ? -12.124 11.437 15.205 1.00 92.12 186 MET A O 1
ATOM 1427 N N . THR A 1 187 ? -12.286 12.043 13.058 1.00 91.81 187 THR A N 1
ATOM 1428 C CA . THR A 1 187 ? -12.680 13.425 13.364 1.00 91.81 187 THR A CA 1
ATOM 1429 C C . THR A 1 187 ? -14.086 13.448 13.950 1.00 91.81 187 THR A C 1
ATOM 1431 O O . THR A 1 187 ? -14.289 14.031 15.013 1.00 91.81 187 THR A O 1
ATOM 1434 N N . ARG A 1 188 ? -15.032 12.748 13.318 1.00 94.19 188 ARG A N 1
ATOM 1435 C CA . ARG A 1 188 ? -16.414 12.671 13.792 1.00 94.19 188 ARG A CA 1
ATOM 1436 C C . ARG A 1 188 ? -16.542 11.895 15.105 1.00 94.19 188 ARG A C 1
ATOM 1438 O O . ARG A 1 188 ? -17.278 12.321 15.991 1.00 94.19 188 ARG A O 1
ATOM 1445 N N . ASP A 1 189 ? -15.759 10.830 15.295 1.00 96.81 189 ASP A N 1
ATOM 1446 C CA . ASP A 1 189 ? -15.683 10.121 16.583 1.00 96.81 189 ASP A CA 1
ATOM 1447 C C . ASP A 1 189 ? -15.161 11.020 17.716 1.00 96.81 189 ASP A C 1
ATOM 1449 O O . ASP A 1 189 ? -15.631 10.912 18.848 1.00 96.81 189 ASP A O 1
ATOM 1453 N N . LYS A 1 190 ? -14.215 11.928 17.435 1.00 96.25 190 LYS A N 1
ATOM 1454 C CA . LYS A 1 190 ? -13.735 12.912 18.421 1.00 96.25 190 LYS A CA 1
ATOM 1455 C C . LYS A 1 190 ? -14.813 13.923 18.792 1.00 96.25 190 LYS A C 1
ATOM 1457 O O . LYS A 1 190 ? -14.991 14.187 19.976 1.00 96.25 190 LYS A O 1
ATOM 1462 N N . GLU A 1 191 ? -15.555 14.437 17.816 1.00 96.56 191 GLU A N 1
ATOM 1463 C CA . GLU A 1 191 ? -16.690 15.337 18.070 1.00 96.56 191 GLU A CA 1
ATOM 1464 C C . GLU A 1 191 ? -17.781 14.643 18.902 1.00 96.56 191 GLU A C 1
ATOM 1466 O O . GLU A 1 191 ? -18.298 15.216 19.864 1.00 96.56 191 GLU A O 1
ATOM 1471 N N . LEU A 1 192 ? -18.088 13.378 18.590 1.00 97.12 192 LEU A N 1
ATOM 1472 C CA . LEU A 1 192 ? -19.003 12.565 19.390 1.00 97.12 192 LEU A CA 1
ATOM 1473 C C . LEU A 1 192 ? -18.469 12.357 20.814 1.00 97.12 192 LEU A C 1
ATOM 1475 O O . LEU A 1 192 ? -19.223 12.507 21.771 1.00 97.12 192 LEU A O 1
ATOM 1479 N N . ALA A 1 193 ? -17.179 12.054 20.972 1.00 96.31 193 ALA A N 1
ATOM 1480 C CA . ALA A 1 193 ? -16.544 11.885 22.276 1.00 96.31 193 ALA A CA 1
ATOM 1481 C C . ALA A 1 193 ? -16.595 13.165 23.130 1.00 96.31 193 ALA A C 1
ATOM 1483 O O . ALA A 1 193 ? -16.875 13.090 24.326 1.00 96.31 193 ALA A O 1
ATOM 1484 N N . GLU A 1 194 ? -16.365 14.335 22.532 1.00 95.00 194 GLU A N 1
ATOM 1485 C CA . GLU A 1 194 ? -16.521 15.632 23.203 1.00 95.00 194 GLU A CA 1
ATOM 1486 C C . GLU A 1 194 ? -17.976 15.851 23.642 1.00 95.00 194 GLU A C 1
ATOM 1488 O O . GLU A 1 194 ? -18.229 16.173 24.803 1.00 95.00 194 GLU A O 1
ATOM 1493 N N . SER A 1 195 ? -18.945 15.566 22.767 1.00 94.81 195 SER A N 1
ATOM 1494 C CA . SER A 1 195 ? -20.363 15.669 23.121 1.00 94.81 195 SER A CA 1
ATOM 1495 C C . SER A 1 195 ? -20.788 14.680 24.215 1.00 94.81 195 SER A C 1
ATOM 1497 O O . SER A 1 195 ? -21.591 15.032 25.079 1.00 94.81 195 SER A O 1
ATOM 1499 N N . MET A 1 196 ? -20.238 13.462 24.229 1.00 94.56 196 MET A N 1
ATOM 1500 C CA . MET A 1 196 ? -20.457 12.482 25.301 1.00 94.56 196 MET A CA 1
ATOM 1501 C C . MET A 1 196 ? -19.981 13.017 26.658 1.00 94.56 196 MET A C 1
ATOM 1503 O O . MET A 1 196 ? -20.699 12.889 27.654 1.00 94.56 196 MET A O 1
ATOM 1507 N N . LEU A 1 197 ? -18.795 13.638 26.696 1.00 91.81 197 LEU A N 1
ATOM 1508 C CA . LEU A 1 197 ? -18.265 14.270 27.909 1.00 91.81 197 LEU A CA 1
ATOM 1509 C C . LEU A 1 197 ? -19.175 15.396 28.395 1.00 91.81 197 LEU A C 1
ATOM 1511 O O . LEU A 1 197 ? -19.494 15.437 29.583 1.00 91.81 197 LEU A O 1
ATOM 1515 N N . ASP A 1 198 ? -19.629 16.258 27.486 1.00 91.06 198 ASP A N 1
ATOM 1516 C CA . ASP A 1 198 ? -20.538 17.358 27.815 1.00 91.06 198 ASP A CA 1
ATOM 1517 C C . ASP A 1 198 ? -21.906 16.860 28.309 1.00 91.06 198 ASP A C 1
ATOM 1519 O O . ASP A 1 198 ? -22.510 17.471 29.193 1.00 91.06 198 ASP A O 1
ATOM 1523 N N . LEU A 1 199 ? -22.404 15.751 27.751 1.00 90.00 199 LEU A N 1
ATOM 1524 C CA . LEU A 1 199 ? -23.740 15.235 28.041 1.00 90.00 199 LEU A CA 1
ATOM 1525 C C . LEU A 1 199 ? -23.836 14.560 29.410 1.00 90.00 199 LEU A C 1
ATOM 1527 O O . LEU A 1 199 ? -24.799 14.797 30.141 1.00 90.00 199 LEU A O 1
ATOM 1531 N N . HIS A 1 200 ? -22.891 13.679 29.737 1.00 85.06 200 HIS A N 1
ATOM 1532 C CA . HIS A 1 200 ? -23.001 12.853 30.940 1.00 85.06 200 HIS A CA 1
ATOM 1533 C C . HIS A 1 200 ? -21.794 12.888 31.870 1.00 85.06 200 HIS A C 1
ATOM 1535 O O . HIS A 1 200 ? -21.896 12.388 32.993 1.00 85.06 200 HIS A O 1
ATOM 1541 N N . GLY A 1 201 ? -20.672 13.471 31.446 1.00 75.56 201 GLY A N 1
ATOM 1542 C CA . GLY A 1 201 ? -19.413 13.370 32.179 1.00 75.56 201 GLY A CA 1
ATOM 1543 C C . GLY A 1 201 ? -18.977 11.913 32.389 1.00 75.56 201 GLY A C 1
ATOM 1544 O O . GLY A 1 201 ? -19.619 10.953 31.959 1.00 75.56 201 GLY A O 1
ATOM 1545 N N . GLY A 1 202 ? -17.863 11.705 33.071 1.00 78.81 202 GLY A N 1
ATOM 1546 C CA . GLY A 1 202 ? -17.364 10.366 33.378 1.00 78.81 202 GLY A CA 1
ATOM 1547 C C . GLY A 1 202 ? -16.613 9.662 32.247 1.00 78.81 202 GLY A C 1
ATOM 1548 O O . GLY A 1 202 ? -16.297 10.220 31.196 1.00 78.81 202 GLY A O 1
ATOM 1549 N N . LYS A 1 203 ? -16.261 8.401 32.516 1.00 88.69 203 LYS A N 1
ATOM 1550 C CA . LYS A 1 203 ? -15.476 7.559 31.611 1.00 88.69 203 LYS A CA 1
ATOM 1551 C C . LYS A 1 203 ? -16.368 6.796 30.636 1.00 88.69 203 LYS A C 1
ATOM 1553 O O . LYS A 1 203 ? -17.410 6.265 31.025 1.00 88.69 203 LYS A O 1
ATOM 1558 N N . GLY A 1 204 ? -15.914 6.655 29.397 1.00 91.44 204 GLY A N 1
ATOM 1559 C CA . GLY A 1 204 ? -16.640 5.917 28.366 1.00 91.44 204 GLY A CA 1
ATOM 1560 C C . GLY A 1 204 ? -15.747 5.409 27.243 1.00 91.44 204 GLY A C 1
ATOM 1561 O O . GLY A 1 204 ? -14.533 5.622 27.237 1.00 91.44 204 GLY A O 1
ATOM 1562 N N . VAL A 1 205 ? -16.366 4.704 26.300 1.00 95.94 205 VAL A N 1
ATOM 1563 C CA . VAL A 1 205 ? -15.688 4.120 25.144 1.00 95.94 205 VAL A CA 1
ATOM 1564 C C . VAL A 1 205 ? -16.548 4.259 23.891 1.00 95.94 205 VAL A C 1
ATOM 1566 O O . VAL A 1 205 ? -17.766 4.102 23.963 1.00 95.94 205 VAL A O 1
ATOM 1569 N N . ILE A 1 206 ? -15.899 4.526 22.763 1.00 98.00 206 ILE A N 1
ATOM 1570 C CA . ILE A 1 206 ? -16.444 4.430 21.408 1.00 98.00 206 ILE A CA 1
ATOM 1571 C C . ILE A 1 206 ? -15.708 3.286 20.709 1.00 98.00 206 ILE A C 1
ATOM 1573 O O . ILE A 1 206 ? -14.477 3.217 20.758 1.00 98.00 206 ILE A O 1
ATOM 1577 N N . ILE A 1 207 ? -16.455 2.383 20.078 1.00 98.31 207 ILE A N 1
ATOM 1578 C CA . ILE A 1 207 ? -15.917 1.256 19.312 1.00 98.31 207 ILE A CA 1
ATOM 1579 C C . ILE A 1 207 ? -16.196 1.532 17.836 1.00 98.31 207 ILE A C 1
ATOM 1581 O O . ILE A 1 207 ? -17.350 1.471 17.422 1.00 98.31 207 ILE A O 1
ATOM 1585 N N . GLY A 1 208 ? -15.162 1.847 17.059 1.00 96.31 208 GLY A N 1
ATOM 1586 C CA . GLY A 1 208 ? -15.314 2.345 15.691 1.00 96.31 208 GLY A CA 1
ATOM 1587 C C . GLY A 1 208 ? -14.716 1.457 14.594 1.00 96.31 208 GLY A C 1
ATOM 1588 O O . GLY A 1 208 ? -13.871 0.600 14.864 1.00 96.31 208 GLY A O 1
ATOM 1589 N N . GLY A 1 209 ? -15.127 1.718 13.350 1.00 93.44 209 GLY A N 1
ATOM 1590 C CA . GLY A 1 209 ? -14.504 1.264 12.092 1.00 93.44 209 GLY A CA 1
ATOM 1591 C C . GLY A 1 209 ? -14.227 2.423 11.126 1.00 93.44 209 GLY A C 1
ATOM 1592 O O . GLY A 1 209 ? -14.330 3.557 11.582 1.00 93.44 209 GLY A O 1
ATOM 1593 N N . HIS A 1 210 ? -13.924 2.149 9.847 1.00 91.12 210 HIS A N 1
ATOM 1594 C CA . HIS A 1 210 ? -13.693 3.080 8.713 1.00 91.12 210 HIS A CA 1
ATOM 1595 C C . HIS A 1 210 ? -12.216 3.326 8.322 1.00 91.12 210 HIS A C 1
ATOM 1597 O O . HIS A 1 210 ? -11.870 3.300 7.146 1.00 91.12 210 HIS A O 1
ATOM 1603 N N . GLU A 1 211 ? -11.286 3.536 9.265 1.00 84.00 211 GLU A N 1
ATOM 1604 C CA . GLU A 1 211 ? -9.889 3.901 8.921 1.00 84.00 211 GLU A CA 1
ATOM 1605 C C . GLU A 1 211 ? -9.011 2.734 8.453 1.00 84.00 211 GLU A C 1
ATOM 1607 O O . GLU A 1 211 ? -7.890 2.956 7.991 1.00 84.00 211 GLU A O 1
ATOM 1612 N N . HIS A 1 212 ? -9.467 1.493 8.627 1.00 88.75 212 HIS A N 1
ATOM 1613 C CA . HIS A 1 212 ? -8.721 0.255 8.352 1.00 88.75 212 HIS A CA 1
ATOM 1614 C C . HIS A 1 212 ? -7.414 0.065 9.156 1.00 88.75 212 HIS A C 1
ATOM 1616 O O . HIS A 1 212 ? -6.732 -0.955 9.017 1.00 88.75 212 HIS A O 1
ATOM 1622 N N . GLU A 1 213 ? -7.050 1.014 10.020 1.00 86.69 213 GLU A N 1
ATOM 1623 C CA . GLU A 1 213 ? -5.865 0.966 10.876 1.00 86.69 213 GLU A CA 1
ATOM 1624 C C . GLU A 1 213 ? -6.253 0.799 12.354 1.00 86.69 213 GLU A C 1
ATOM 1626 O O . GLU A 1 213 ? -7.286 1.315 12.787 1.00 86.69 213 GLU A O 1
ATOM 1631 N N . PRO A 1 214 ? -5.452 0.077 13.162 1.00 91.94 214 PRO A N 1
ATOM 1632 C CA . PRO A 1 214 ? -5.703 0.003 14.592 1.00 91.94 214 PRO A CA 1
ATOM 1633 C C . PRO A 1 214 ? -5.453 1.357 15.259 1.00 91.94 214 PRO A C 1
ATOM 1635 O O . PRO A 1 214 ? -4.355 1.909 15.147 1.00 91.94 214 PRO A O 1
ATOM 1638 N N . LEU A 1 215 ? -6.446 1.866 15.986 1.00 92.12 215 LEU A N 1
ATOM 1639 C CA . LEU A 1 215 ? -6.412 3.183 16.622 1.00 92.12 215 LEU A CA 1
ATOM 1640 C C . LEU A 1 215 ? -6.853 3.097 18.086 1.00 92.12 215 LEU A C 1
ATOM 1642 O O . LEU A 1 215 ? -7.741 2.324 18.447 1.00 92.12 215 LEU A O 1
ATOM 1646 N N . ASP A 1 216 ? -6.196 3.897 18.922 1.00 95.00 216 ASP A N 1
ATOM 1647 C CA . ASP A 1 216 ? -6.441 4.027 20.358 1.00 95.00 216 ASP A CA 1
ATOM 1648 C C . ASP A 1 216 ? -6.193 5.482 20.755 1.00 95.00 216 ASP A C 1
ATOM 1650 O O . ASP A 1 216 ? -5.046 5.910 20.890 1.00 95.00 216 ASP A O 1
ATOM 1654 N N . GLU A 1 217 ? -7.275 6.244 20.873 1.00 93.44 217 GLU A N 1
ATOM 1655 C CA . GLU A 1 217 ? -7.237 7.678 21.149 1.00 93.44 217 GLU A CA 1
ATOM 1656 C C . GLU A 1 217 ? -8.035 7.989 22.419 1.00 93.44 217 GLU A C 1
ATOM 1658 O O . GLU A 1 217 ? -9.085 7.400 22.673 1.00 93.44 217 GLU A O 1
ATOM 1663 N N . LEU A 1 218 ? -7.552 8.940 23.219 1.00 92.25 218 LEU A N 1
ATOM 1664 C CA . LEU A 1 218 ? -8.235 9.408 24.423 1.00 92.25 218 LEU A CA 1
ATOM 1665 C C . LEU A 1 218 ? -8.630 10.879 24.268 1.00 92.25 218 LEU A C 1
ATOM 1667 O O . LEU A 1 218 ? -7.777 11.727 24.007 1.00 92.25 218 LEU A O 1
ATOM 1671 N N . VAL A 1 219 ? -9.909 11.182 24.484 1.00 91.44 219 VAL A N 1
ATOM 1672 C CA . VAL A 1 219 ? -10.467 12.541 24.465 1.00 91.44 219 VAL A CA 1
ATOM 1673 C C . VAL A 1 219 ? -10.864 12.932 25.893 1.00 91.44 219 VAL A C 1
ATOM 1675 O O . VAL A 1 219 ? -11.560 12.176 26.571 1.00 91.44 219 VAL A O 1
ATOM 1678 N N . GLY A 1 220 ? -10.393 14.090 26.373 1.00 84.81 220 GLY A N 1
ATOM 1679 C CA . GLY A 1 220 ? -10.624 14.599 27.737 1.00 84.81 220 GLY A CA 1
ATOM 1680 C C . GLY A 1 220 ? -9.340 14.830 28.555 1.00 84.81 220 GLY A C 1
ATOM 1681 O O . GLY A 1 220 ? -8.221 14.687 28.058 1.00 84.81 220 GLY A O 1
ATOM 1682 N N . ASN A 1 221 ? -9.478 15.204 29.833 1.00 68.31 221 ASN A N 1
ATOM 1683 C CA . ASN A 1 221 ? -8.336 15.510 30.712 1.00 68.31 221 ASN A CA 1
ATOM 1684 C C . ASN A 1 221 ? -7.696 14.216 31.264 1.00 68.31 221 ASN A C 1
ATOM 1686 O O . ASN A 1 221 ? -8.048 13.719 32.334 1.00 68.31 221 ASN A O 1
ATOM 1690 N N . GLY A 1 222 ? -6.744 13.668 30.503 1.00 55.88 222 GLY A N 1
ATOM 1691 C CA . GLY A 1 222 ? -6.162 12.326 30.649 1.00 55.88 222 GLY A CA 1
ATOM 1692 C C . GLY A 1 222 ? -5.237 12.038 31.842 1.00 55.88 222 GLY A C 1
ATOM 1693 O O . GLY A 1 222 ? -4.245 11.339 31.654 1.00 55.88 222 GLY A O 1
ATOM 1694 N N . SER A 1 223 ? -5.514 12.532 33.054 1.00 48.81 223 SER A N 1
ATOM 1695 C CA . SER A 1 223 ? -4.689 12.202 34.237 1.00 48.81 223 SER A CA 1
ATOM 1696 C C . SER A 1 223 ? -5.403 11.571 35.440 1.00 48.81 223 SER A C 1
ATOM 1698 O O . SER A 1 223 ? -4.691 11.094 36.311 1.00 48.81 223 SER A O 1
ATOM 1700 N N . ASP A 1 224 ? -6.742 11.519 35.474 1.00 53.72 224 ASP A N 1
ATOM 1701 C CA . ASP A 1 224 ? -7.583 10.613 36.309 1.00 53.72 224 ASP A CA 1
ATOM 1702 C C . ASP A 1 224 ? -9.097 10.969 36.231 1.00 53.72 224 ASP A C 1
ATOM 1704 O O . ASP A 1 224 ? -9.902 10.489 37.028 1.00 53.72 224 ASP A O 1
ATOM 1708 N N . GLY A 1 225 ? -9.507 11.817 35.273 1.00 62.09 225 GLY A N 1
ATOM 1709 C CA . GLY A 1 225 ? -10.868 12.356 35.152 1.00 62.09 225 GLY A CA 1
ATOM 1710 C C . GLY A 1 225 ? -11.719 11.790 34.006 1.00 62.09 225 GLY A C 1
ATOM 1711 O O . GLY A 1 225 ? -11.373 10.791 33.365 1.00 62.09 225 GLY A O 1
ATOM 1712 N N . ASP A 1 226 ? -12.843 12.477 33.781 1.00 79.06 226 ASP A N 1
ATOM 1713 C CA . ASP A 1 226 ? -13.834 12.253 32.722 1.00 79.06 226 ASP A CA 1
ATOM 1714 C C . ASP A 1 226 ? -13.159 12.223 31.345 1.00 79.06 226 ASP A C 1
ATOM 1716 O O . ASP A 1 226 ? -12.560 13.208 30.901 1.00 79.06 226 ASP A O 1
ATOM 1720 N N . SER A 1 227 ? -13.184 11.057 30.701 1.00 90.12 227 SER A N 1
ATOM 1721 C CA . SER A 1 227 ? -12.509 10.815 29.423 1.00 90.12 227 SER A CA 1
ATOM 1722 C C . SER A 1 227 ? -13.211 9.729 28.616 1.00 90.12 227 SER A C 1
ATOM 1724 O O . SER A 1 227 ? -13.693 8.734 29.160 1.00 90.12 227 SER A O 1
ATOM 1726 N N . ILE A 1 228 ? -13.238 9.901 27.298 1.00 93.75 228 ILE A N 1
ATOM 1727 C CA . ILE A 1 228 ? -13.797 8.927 26.359 1.00 93.75 228 ILE A CA 1
ATOM 1728 C C . ILE A 1 228 ? -12.655 8.349 25.534 1.00 93.75 228 ILE A C 1
ATOM 1730 O O . ILE A 1 228 ? -11.840 9.086 24.976 1.00 93.75 228 ILE A O 1
ATOM 1734 N N . ARG A 1 229 ? -12.584 7.020 25.475 1.00 94.81 229 ARG A N 1
ATOM 1735 C CA . ARG A 1 229 ? -11.583 6.297 24.689 1.00 94.81 229 ARG A CA 1
ATOM 1736 C C . ARG A 1 229 ? -12.183 5.835 23.366 1.00 94.81 229 ARG A C 1
ATOM 1738 O O . ARG A 1 229 ? -13.221 5.186 23.371 1.00 94.81 229 ARG A O 1
ATOM 1745 N N . ILE A 1 230 ? -11.537 6.135 22.251 1.00 97.19 230 ILE A N 1
ATOM 1746 C CA . ILE A 1 230 ? -11.963 5.733 20.907 1.00 97.19 230 ILE A CA 1
ATOM 1747 C C . ILE A 1 230 ? -11.064 4.584 20.460 1.00 97.19 230 ILE A C 1
ATOM 1749 O O . ILE A 1 230 ? -9.840 4.728 20.450 1.00 97.19 230 ILE A O 1
ATOM 1753 N N . LEU A 1 231 ? -11.662 3.445 20.114 1.00 97.62 231 LEU A N 1
ATOM 1754 C CA . LEU A 1 231 ? -10.949 2.208 19.803 1.00 97.62 231 LEU A CA 1
ATOM 1755 C C . LEU A 1 231 ? -11.371 1.660 18.439 1.00 97.62 231 LEU A C 1
ATOM 1757 O O . LEU A 1 231 ? -12.557 1.417 18.219 1.00 97.62 231 LEU A O 1
ATOM 1761 N N . LYS A 1 232 ? -10.395 1.395 17.564 1.00 97.00 232 LYS A N 1
ATOM 1762 C CA . LYS A 1 232 ? -10.585 0.716 16.268 1.00 97.00 232 LYS A CA 1
ATOM 1763 C C . LYS A 1 232 ? -9.555 -0.400 16.121 1.00 97.00 232 LYS A C 1
ATOM 1765 O O . LYS A 1 232 ? -8.392 -0.218 16.481 1.00 97.00 232 LYS A O 1
ATOM 1770 N N . ALA A 1 233 ? -9.966 -1.571 15.647 1.00 94.69 233 ALA A N 1
ATOM 1771 C CA . ALA A 1 233 ? -9.150 -2.788 15.660 1.00 94.69 233 ALA A CA 1
ATOM 1772 C C . ALA A 1 233 ? -8.301 -2.998 14.389 1.00 94.69 233 ALA A C 1
ATOM 1774 O O . ALA A 1 233 ? -7.462 -3.902 14.364 1.00 94.69 233 ALA A O 1
ATOM 1775 N N . GLY A 1 234 ? -8.475 -2.178 13.348 1.00 92.44 234 GLY A N 1
ATOM 1776 C CA . GLY A 1 234 ? -7.804 -2.340 12.053 1.00 92.44 234 GLY A CA 1
ATOM 1777 C C . GLY A 1 234 ? -8.765 -2.790 10.961 1.00 92.44 234 GLY A C 1
ATOM 1778 O O . GLY A 1 234 ? -9.756 -2.118 10.738 1.00 92.44 234 GLY A O 1
ATOM 1779 N N . MET A 1 235 ? -8.466 -3.888 10.267 1.00 93.81 235 MET A N 1
ATOM 1780 C CA . MET A 1 235 ? -9.337 -4.468 9.235 1.00 93.81 235 MET A CA 1
ATOM 1781 C C . MET A 1 235 ? -9.141 -5.987 9.127 1.00 93.81 235 MET A C 1
ATOM 1783 O O . MET A 1 235 ? -8.175 -6.539 9.672 1.00 93.81 235 MET A O 1
ATOM 1787 N N . ASP A 1 236 ? -10.044 -6.662 8.412 1.00 93.62 236 ASP A N 1
ATOM 1788 C CA . ASP A 1 236 ? -9.996 -8.081 8.027 1.00 93.62 236 ASP A CA 1
ATOM 1789 C C . ASP A 1 236 ? -9.733 -9.039 9.194 1.00 93.62 236 ASP A C 1
ATOM 1791 O O . ASP A 1 236 ? -9.100 -10.087 9.035 1.00 93.62 236 ASP A O 1
ATOM 1795 N N . SER A 1 237 ? -10.178 -8.668 10.399 1.00 95.12 237 SER A N 1
ATOM 1796 C CA . SER A 1 237 ? -9.901 -9.414 11.635 1.00 95.12 237 SER A CA 1
ATOM 1797 C C . SER A 1 237 ? -8.412 -9.771 11.801 1.00 95.12 237 SER A C 1
ATOM 1799 O O . SER A 1 237 ? -8.071 -10.836 12.315 1.00 95.12 237 SER A O 1
ATOM 1801 N N . MET A 1 238 ? -7.491 -8.911 11.346 1.00 95.00 238 MET A N 1
ATOM 1802 C CA . MET A 1 238 ? -6.050 -9.112 11.562 1.00 95.00 238 MET A CA 1
ATOM 1803 C C . MET A 1 238 ? -5.678 -9.010 13.048 1.00 95.00 238 MET A C 1
ATOM 1805 O O . MET A 1 238 ? -4.726 -9.650 13.507 1.00 95.00 238 MET A O 1
ATOM 1809 N N . ALA A 1 239 ? -6.439 -8.215 13.794 1.00 95.62 239 ALA A N 1
ATOM 1810 C CA . ALA A 1 239 ? -6.390 -8.086 15.238 1.00 95.62 239 ALA A CA 1
ATOM 1811 C C . ALA A 1 239 ? -7.815 -7.939 15.794 1.00 95.62 239 ALA A C 1
ATOM 1813 O O . ALA A 1 239 ? -8.743 -7.620 15.051 1.00 95.62 239 ALA A O 1
ATOM 1814 N N . ALA A 1 240 ? -7.979 -8.175 17.094 1.00 97.12 240 ALA A N 1
ATOM 1815 C CA . ALA A 1 240 ? -9.216 -7.914 17.820 1.00 97.12 240 ALA A CA 1
ATOM 1816 C C . ALA A 1 240 ? -8.944 -7.070 19.068 1.00 97.12 240 ALA A C 1
ATOM 1818 O O . ALA A 1 240 ? -7.980 -7.300 19.804 1.00 97.12 240 ALA A O 1
ATOM 1819 N N . SER A 1 241 ? -9.819 -6.104 19.313 1.00 97.44 241 SER A N 1
ATOM 1820 C CA . SER A 1 241 ? -9.798 -5.232 20.481 1.00 97.44 241 SER A CA 1
ATOM 1821 C C . SER A 1 241 ? -10.504 -5.914 21.647 1.00 97.44 241 SER A C 1
ATOM 1823 O O . SER A 1 241 ? -11.712 -6.117 21.602 1.00 97.44 241 SER A O 1
ATOM 1825 N N . VAL A 1 242 ? -9.773 -6.260 22.704 1.00 97.44 242 VAL A N 1
ATOM 1826 C CA . VAL A 1 242 ? -10.342 -6.747 23.968 1.00 97.44 242 VAL A CA 1
ATOM 1827 C C . VAL A 1 242 ? -10.523 -5.560 24.902 1.00 97.44 242 VAL A C 1
ATOM 1829 O O . VAL A 1 242 ? -9.547 -4.906 25.272 1.00 97.44 242 VAL A O 1
ATOM 1832 N N . ILE A 1 243 ? -11.770 -5.286 25.269 1.00 97.00 243 ILE A N 1
ATOM 1833 C CA . ILE A 1 243 ? -12.178 -4.115 26.042 1.00 97.00 243 ILE A CA 1
ATOM 1834 C C . ILE A 1 243 ? -12.838 -4.603 27.328 1.00 97.00 243 ILE A C 1
ATOM 1836 O O . ILE A 1 243 ? -13.886 -5.247 27.285 1.00 97.00 243 ILE A O 1
ATOM 1840 N N . ASP A 1 244 ? -12.230 -4.295 28.467 1.00 95.12 244 ASP A N 1
ATOM 1841 C CA . ASP A 1 244 ? -12.743 -4.623 29.794 1.00 95.12 244 ASP A CA 1
ATOM 1842 C C . ASP A 1 244 ? -13.220 -3.343 30.492 1.00 95.12 244 ASP A C 1
ATOM 1844 O O . ASP A 1 244 ? -12.436 -2.478 30.886 1.00 95.12 244 ASP A O 1
ATOM 1848 N N . LEU A 1 245 ? -14.535 -3.231 30.659 1.00 93.44 245 LEU A N 1
ATOM 1849 C CA . LEU A 1 245 ? -15.194 -2.119 31.333 1.00 93.44 245 LEU A CA 1
ATOM 1850 C C . LEU A 1 245 ? -15.464 -2.492 32.783 1.00 93.44 245 LEU A C 1
ATOM 1852 O O . LEU A 1 245 ? -16.154 -3.477 33.064 1.00 93.44 245 LEU A O 1
ATOM 1856 N N . SER A 1 246 ? -14.930 -1.701 33.708 1.00 92.50 246 SER A N 1
ATOM 1857 C CA . SER A 1 246 ? -15.187 -1.858 35.139 1.00 92.50 246 SER A CA 1
ATOM 1858 C C . SER A 1 246 ? -16.151 -0.783 35.618 1.00 92.50 246 SER A C 1
ATOM 1860 O O . SER A 1 246 ? -15.916 0.406 35.405 1.00 92.50 246 SER A O 1
ATOM 1862 N N . TYR A 1 247 ? -17.199 -1.215 36.311 1.00 90.81 247 TYR A N 1
ATOM 1863 C CA . TYR A 1 247 ? -18.224 -0.365 36.899 1.00 90.81 247 TYR A CA 1
ATOM 1864 C C . TYR A 1 247 ? -18.197 -0.485 38.418 1.00 90.81 247 TYR A C 1
ATOM 1866 O O . TYR A 1 247 ? -18.149 -1.602 38.945 1.00 90.81 247 TYR A O 1
ATOM 1874 N N . ASP A 1 248 ? -18.257 0.648 39.113 1.00 87.62 248 ASP A N 1
ATOM 1875 C CA . ASP A 1 248 ? -18.543 0.653 40.545 1.00 87.62 248 ASP A CA 1
ATOM 1876 C C . ASP A 1 248 ? -20.051 0.533 40.752 1.00 87.62 248 ASP A C 1
ATOM 1878 O O . ASP A 1 248 ? -20.830 1.290 40.171 1.00 87.62 248 ASP A O 1
ATOM 1882 N N . VAL A 1 249 ? -20.455 -0.461 41.540 1.00 85.56 249 VAL A N 1
ATOM 1883 C CA . VAL A 1 249 ? -21.851 -0.722 41.883 1.00 85.56 249 VAL A CA 1
ATOM 1884 C C . VAL A 1 249 ? -22.024 -0.450 43.371 1.00 85.56 249 VAL A C 1
ATOM 1886 O O . VAL A 1 249 ? -21.730 -1.300 44.222 1.00 85.56 249 VAL A O 1
ATOM 1889 N N . THR A 1 250 ? -22.514 0.746 43.674 1.00 81.50 250 THR A N 1
ATOM 1890 C CA . THR A 1 250 ? -22.905 1.195 45.009 1.00 81.50 250 THR A CA 1
ATOM 1891 C C . THR A 1 250 ? -24.409 1.019 45.221 1.00 81.50 250 THR A C 1
ATOM 1893 O O . THR A 1 250 ? -25.227 1.060 44.307 1.00 81.50 250 THR A O 1
ATOM 1896 N N . GLU A 1 251 ? -24.791 0.718 46.457 1.00 68.69 251 GLU A N 1
ATOM 1897 C CA . GLU A 1 251 ? -26.173 0.381 46.802 1.00 68.69 251 GLU A CA 1
ATOM 1898 C C . GLU A 1 251 ? -27.039 1.653 46.796 1.00 68.69 251 GLU A C 1
ATOM 1900 O O . GLU A 1 251 ? -26.736 2.595 47.522 1.00 68.69 251 GLU A O 1
ATOM 1905 N N . ASN A 1 252 ? -28.120 1.663 46.004 1.00 67.19 252 ASN A N 1
ATOM 1906 C CA . ASN A 1 252 ? -29.001 2.819 45.732 1.00 67.19 252 ASN A CA 1
ATOM 1907 C C . ASN A 1 252 ? -28.399 3.940 44.866 1.00 67.19 252 ASN A C 1
ATOM 1909 O O . ASN A 1 252 ? -28.991 5.013 44.760 1.00 67.19 252 ASN A O 1
ATOM 1913 N N . GLU A 1 253 ? -27.271 3.685 44.211 1.00 78.19 253 GLU A N 1
ATOM 1914 C CA . GLU A 1 253 ? -26.674 4.579 43.221 1.00 78.19 253 GLU A CA 1
ATOM 1915 C C . GLU A 1 253 ? -26.586 3.871 41.867 1.00 78.19 253 GLU A C 1
ATOM 1917 O O . GLU A 1 253 ? -26.588 2.642 41.769 1.00 78.19 253 GLU A O 1
ATOM 1922 N N . ARG A 1 254 ? -26.550 4.661 40.795 1.00 78.19 254 ARG A N 1
ATOM 1923 C CA . ARG A 1 254 ? -26.404 4.134 39.440 1.00 78.19 254 ARG A CA 1
ATOM 1924 C C . ARG A 1 254 ? -24.962 3.650 39.234 1.00 78.19 254 ARG A C 1
ATOM 1926 O O . ARG A 1 254 ? -24.048 4.385 39.608 1.00 78.19 254 ARG A O 1
ATOM 1933 N N . PRO A 1 255 ? -24.734 2.489 38.592 1.00 82.50 255 PRO A N 1
ATOM 1934 C CA . PRO A 1 255 ? -23.390 2.058 38.242 1.00 82.50 255 PRO A CA 1
ATOM 1935 C C . PRO A 1 255 ? -22.647 3.109 37.415 1.00 82.50 255 PRO A C 1
ATOM 1937 O O . PRO A 1 255 ? -23.185 3.631 36.437 1.00 82.50 255 PRO A O 1
ATOM 1940 N N . THR A 1 256 ? -21.400 3.396 37.784 1.00 82.56 256 THR A N 1
ATOM 1941 C CA . THR A 1 256 ? -20.546 4.360 37.072 1.00 82.56 256 THR A CA 1
ATOM 1942 C C . THR A 1 256 ? -19.296 3.679 36.536 1.00 82.56 256 THR A C 1
ATOM 1944 O O . THR A 1 256 ? -18.704 2.824 37.197 1.00 82.56 256 THR A O 1
ATOM 1947 N N . THR A 1 257 ? -18.894 4.027 35.312 1.00 81.44 257 THR A N 1
ATOM 1948 C CA . THR A 1 257 ? -17.676 3.488 34.698 1.00 81.44 257 THR A CA 1
ATOM 1949 C C . THR A 1 257 ? -16.451 4.037 35.424 1.00 81.44 257 THR A C 1
ATOM 1951 O O . THR A 1 257 ? -16.193 5.240 35.398 1.00 81.44 257 THR A O 1
ATOM 1954 N N . VAL A 1 258 ? -15.654 3.158 36.027 1.00 79.88 258 VAL A N 1
ATOM 1955 C CA . VAL A 1 258 ? -14.437 3.542 36.762 1.00 79.88 258 VAL A CA 1
ATOM 1956 C C . VAL A 1 258 ? -13.150 3.241 35.998 1.00 79.88 258 VAL A C 1
ATOM 1958 O O . VAL A 1 258 ? -12.150 3.936 36.203 1.00 79.88 258 VAL A O 1
ATOM 1961 N N . ALA A 1 259 ? -13.162 2.263 35.085 1.00 83.31 259 ALA A N 1
ATOM 1962 C CA . ALA A 1 259 ? -12.015 1.942 34.235 1.00 83.31 259 ALA A CA 1
ATOM 1963 C C . ALA A 1 259 ? -12.427 1.356 32.876 1.00 83.31 259 ALA A C 1
ATOM 1965 O O . ALA A 1 259 ? -13.422 0.635 32.778 1.00 83.31 259 ALA A O 1
ATOM 1966 N N . VAL A 1 260 ? -11.615 1.657 31.859 1.00 89.69 260 VAL A N 1
ATOM 1967 C CA . VAL A 1 260 ? -11.698 1.119 30.495 1.00 89.69 260 VAL A CA 1
ATOM 1968 C C . VAL A 1 260 ? -10.328 0.535 30.147 1.00 89.69 260 VAL A C 1
ATOM 1970 O O . VAL A 1 260 ? -9.431 1.244 29.677 1.00 89.69 260 VAL A O 1
ATOM 1973 N N . ASP A 1 261 ? -10.154 -0.754 30.424 1.00 91.44 261 ASP A N 1
ATOM 1974 C CA . ASP A 1 261 ? -8.940 -1.487 30.083 1.00 91.44 261 ASP A CA 1
ATOM 1975 C C . ASP A 1 261 ? -9.032 -1.978 28.635 1.00 91.44 261 ASP A C 1
ATOM 1977 O O . ASP A 1 261 ? -10.073 -2.456 28.186 1.00 91.44 261 ASP A O 1
ATOM 1981 N N . TYR A 1 262 ? -7.937 -1.852 27.890 1.00 93.38 262 TYR A N 1
ATOM 1982 C CA . TYR A 1 262 ? -7.889 -2.175 26.468 1.00 93.38 262 TYR A CA 1
ATOM 1983 C C . TYR A 1 262 ? -6.626 -2.953 26.132 1.00 93.38 262 TYR A C 1
ATOM 1985 O O . TYR A 1 262 ? -5.526 -2.606 26.575 1.00 93.38 262 TYR A O 1
ATOM 1993 N N . LYS A 1 263 ? -6.789 -3.976 25.297 1.00 95.50 263 LYS A N 1
ATOM 1994 C CA . LYS A 1 263 ? -5.693 -4.707 24.678 1.00 95.50 263 LYS A CA 1
ATOM 1995 C C . LYS A 1 263 ? -6.035 -5.035 23.229 1.00 95.50 263 LYS A C 1
ATOM 1997 O O . LYS A 1 263 ? -7.049 -5.672 22.965 1.00 95.50 263 LYS A O 1
ATOM 2002 N N . LEU A 1 264 ? -5.150 -4.666 22.310 1.00 96.25 264 LEU A N 1
ATOM 2003 C CA . LEU A 1 264 ? -5.208 -5.133 20.929 1.00 96.25 264 LEU A CA 1
ATOM 2004 C C . LEU A 1 264 ? -4.475 -6.472 20.809 1.00 96.25 264 LEU A C 1
ATOM 2006 O O . LEU A 1 264 ? -3.277 -6.549 21.091 1.00 96.25 264 LEU A O 1
ATOM 2010 N N . GLU A 1 265 ? -5.181 -7.513 20.385 1.00 95.75 265 GLU A N 1
ATOM 2011 C CA . GLU A 1 265 ? -4.637 -8.862 20.228 1.00 95.75 265 GLU A CA 1
ATOM 2012 C C . GLU A 1 265 ? -4.478 -9.196 18.740 1.00 95.75 265 GLU A C 1
ATOM 2014 O O . GLU A 1 265 ? -5.480 -9.306 18.030 1.00 95.75 265 GLU A O 1
ATOM 2019 N N . PRO A 1 266 ? -3.245 -9.378 18.235 1.00 95.06 266 PRO A N 1
ATOM 2020 C CA . PRO A 1 266 ? -3.025 -9.862 16.878 1.00 95.06 266 PRO A CA 1
ATOM 2021 C C . PRO A 1 266 ? -3.579 -11.279 16.711 1.00 95.06 266 PRO A C 1
ATOM 2023 O O . PRO A 1 266 ? -3.236 -12.185 17.471 1.00 95.06 266 PRO A O 1
ATOM 2026 N N . LEU A 1 267 ? -4.393 -11.490 15.679 1.00 93.56 267 LEU A N 1
ATOM 2027 C CA . LEU A 1 267 ? -4.980 -12.797 15.372 1.00 93.56 267 LEU A CA 1
ATOM 2028 C C . LEU A 1 267 ? -4.169 -13.571 14.330 1.00 93.56 267 LEU A C 1
ATOM 2030 O O . LEU A 1 267 ? -4.339 -14.777 14.191 1.00 93.56 267 LEU A O 1
ATOM 2034 N N . VAL A 1 268 ? -3.267 -12.900 13.607 1.00 83.12 268 VAL A N 1
ATOM 2035 C CA . VAL A 1 268 ? -2.519 -13.478 12.478 1.00 83.12 268 VAL A CA 1
ATOM 2036 C C . VAL A 1 268 ? -1.728 -14.741 12.829 1.00 83.12 268 VAL A C 1
ATOM 2038 O O . VAL A 1 268 ? -1.670 -15.645 11.992 1.00 83.12 268 VAL A O 1
ATOM 2041 N N . ASP A 1 269 ? -1.195 -14.820 14.051 1.00 86.75 269 ASP A N 1
ATOM 2042 C CA . ASP A 1 269 ? -0.363 -15.925 14.551 1.00 86.75 269 ASP A CA 1
ATOM 2043 C C . ASP A 1 269 ? -1.178 -17.024 15.267 1.00 86.75 269 ASP A C 1
ATOM 2045 O O . ASP A 1 269 ? -0.613 -17.966 15.824 1.00 86.75 269 ASP A O 1
ATOM 2049 N N . ILE A 1 270 ? -2.510 -16.906 15.292 1.00 93.81 270 ILE A N 1
ATOM 2050 C CA . ILE A 1 270 ? -3.405 -17.892 15.902 1.00 93.81 270 ILE A CA 1
ATOM 2051 C C . ILE A 1 270 ? -3.795 -18.944 14.862 1.00 93.81 270 ILE A C 1
ATOM 2053 O O . ILE A 1 270 ? -4.130 -18.624 13.722 1.00 93.81 270 ILE A O 1
ATOM 2057 N N . GLU A 1 271 ? -3.786 -20.209 15.280 1.00 95.19 271 GLU A N 1
ATOM 2058 C CA . GLU A 1 271 ? -4.261 -21.317 14.450 1.00 95.19 271 GLU A CA 1
ATOM 2059 C C . GLU A 1 271 ? -5.767 -21.184 14.145 1.00 95.19 271 GLU A C 1
ATOM 2061 O O . GLU A 1 271 ? -6.560 -20.928 15.062 1.00 95.19 271 GLU A O 1
ATOM 2066 N N . PRO A 1 272 ? -6.188 -21.356 12.881 1.00 95.69 272 PRO A N 1
ATOM 2067 C CA . PRO A 1 272 ? -7.589 -21.246 12.497 1.00 95.69 272 PRO A CA 1
ATOM 2068 C C . PRO A 1 272 ? -8.416 -22.404 13.066 1.00 95.69 272 PRO A C 1
ATOM 2070 O O . PRO A 1 272 ? -7.947 -23.537 13.157 1.00 95.69 272 PRO A O 1
ATOM 2073 N N . SER A 1 273 ? -9.667 -22.128 13.430 1.00 96.25 273 SER A N 1
ATOM 2074 C CA . SER A 1 273 ? -10.622 -23.164 13.823 1.00 96.25 273 SER A CA 1
ATOM 2075 C C . SER A 1 273 ? -10.928 -24.078 12.643 1.00 96.25 273 SER A C 1
ATOM 2077 O O . SER A 1 273 ? -11.366 -23.603 11.597 1.00 96.25 273 SER A O 1
ATOM 2079 N N . GLU A 1 274 ? -10.757 -25.389 12.819 1.00 94.06 274 GLU A N 1
ATOM 2080 C CA . GLU A 1 274 ? -10.995 -26.374 11.759 1.00 94.06 274 GLU A CA 1
ATOM 2081 C C . GLU A 1 274 ? -12.440 -26.336 11.241 1.00 94.06 274 GLU A C 1
ATOM 2083 O O . GLU A 1 274 ? -12.668 -26.398 10.035 1.00 94.06 274 GLU A O 1
ATOM 2088 N N . VAL A 1 275 ? -13.418 -26.175 12.139 1.00 87.88 275 VAL A N 1
ATOM 2089 C CA . VAL A 1 275 ? -14.847 -26.168 11.783 1.00 87.88 275 VAL A CA 1
ATOM 2090 C C . VAL A 1 275 ? -15.189 -24.948 10.933 1.00 87.88 275 VAL A C 1
ATOM 2092 O O . VAL A 1 275 ? -15.816 -25.071 9.882 1.00 87.88 275 VAL A O 1
ATOM 2095 N N . LEU A 1 276 ? -14.758 -23.760 11.359 1.00 90.44 276 LEU A N 1
ATOM 2096 C CA . LEU A 1 276 ? -15.041 -22.536 10.613 1.00 90.44 276 LEU A CA 1
ATOM 2097 C C . LEU A 1 276 ? -14.202 -22.445 9.338 1.00 90.44 276 LEU A C 1
ATOM 2099 O O . LEU A 1 276 ? -14.693 -21.948 8.329 1.00 90.44 276 LEU A O 1
ATOM 2103 N N . GLN A 1 277 ? -12.980 -22.983 9.345 1.00 91.12 277 GLN A N 1
ATOM 2104 C CA . GLN A 1 277 ? -12.148 -23.064 8.148 1.00 91.12 277 GLN A CA 1
ATOM 2105 C C . GLN A 1 277 ? -12.824 -23.893 7.052 1.00 91.12 277 GLN A C 1
ATOM 2107 O O . GLN A 1 277 ? -12.763 -23.494 5.897 1.00 91.12 277 GLN A O 1
ATOM 2112 N N . GLN A 1 278 ? -13.539 -24.973 7.386 1.00 78.75 278 GLN A N 1
ATOM 2113 C CA . GLN A 1 278 ? -14.316 -25.735 6.397 1.00 78.75 278 GLN A CA 1
ATOM 2114 C C . GLN A 1 278 ? -15.443 -24.905 5.765 1.00 78.75 278 GLN A C 1
ATOM 2116 O O . GLN A 1 278 ? -15.663 -24.995 4.558 1.00 78.75 278 GLN A O 1
ATOM 2121 N N . ILE A 1 279 ? -16.136 -24.075 6.553 1.00 77.31 279 ILE A N 1
ATOM 2122 C CA . ILE A 1 279 ? -17.176 -23.161 6.045 1.00 77.31 279 ILE A CA 1
ATOM 2123 C C . ILE A 1 279 ? -16.547 -22.116 5.115 1.00 77.31 279 ILE A C 1
ATOM 2125 O O . ILE A 1 279 ? -17.053 -21.881 4.018 1.00 77.31 279 ILE A O 1
ATOM 2129 N N . VAL A 1 280 ? -15.418 -21.530 5.523 1.00 83.19 280 VAL A N 1
ATOM 2130 C CA . VAL A 1 280 ? -14.672 -20.565 4.704 1.00 83.19 280 VAL A CA 1
ATOM 2131 C C . VAL A 1 280 ? -14.173 -21.210 3.415 1.00 83.19 280 VAL A C 1
ATOM 2133 O O . VAL A 1 280 ? -14.375 -20.654 2.341 1.00 83.19 280 VAL A O 1
ATOM 2136 N N . ASP A 1 281 ? -13.563 -22.390 3.488 1.00 75.62 281 ASP A N 1
ATOM 2137 C CA . ASP A 1 281 ? -13.033 -23.101 2.324 1.00 75.62 281 ASP A CA 1
ATOM 2138 C C . ASP A 1 281 ? -14.141 -23.485 1.342 1.00 75.62 281 ASP A C 1
ATOM 2140 O O . ASP A 1 281 ? -13.931 -23.379 0.132 1.00 75.62 281 ASP A O 1
ATOM 2144 N N . LYS A 1 282 ? -15.321 -23.869 1.850 1.00 72.88 282 LYS A N 1
ATOM 2145 C CA . LYS A 1 282 ? -16.520 -24.131 1.047 1.00 72.88 282 LYS A CA 1
ATOM 2146 C C . LYS A 1 282 ? -16.906 -22.895 0.234 1.00 72.88 282 LYS A C 1
ATOM 2148 O O . LYS A 1 282 ? -16.946 -22.978 -0.989 1.00 72.88 282 LYS A O 1
ATOM 2153 N N . HIS A 1 283 ? -17.091 -21.741 0.874 1.00 71.88 283 HIS A N 1
ATOM 2154 C CA . HIS A 1 283 ? -17.470 -20.504 0.173 1.00 71.88 283 HIS A CA 1
ATOM 2155 C C . HIS A 1 283 ? -16.363 -19.987 -0.758 1.00 71.88 283 HIS A C 1
ATOM 2157 O O . HIS A 1 283 ? -16.610 -19.626 -1.906 1.00 71.88 283 HIS A O 1
ATOM 2163 N N . MET A 1 284 ? -15.103 -20.042 -0.321 1.00 71.56 284 MET A N 1
ATOM 2164 C CA . MET A 1 284 ? -13.956 -19.611 -1.130 1.00 71.56 284 MET A CA 1
ATOM 2165 C C . MET A 1 284 ? -13.663 -20.542 -2.313 1.00 71.56 284 MET A C 1
ATOM 2167 O O . MET A 1 284 ? -12.929 -20.159 -3.230 1.00 71.56 284 MET A O 1
ATOM 2171 N N . SER A 1 285 ? -14.206 -21.762 -2.323 1.00 64.00 285 SER A N 1
ATOM 2172 C CA . SER A 1 285 ? -14.038 -22.675 -3.452 1.00 64.00 285 SER A CA 1
ATOM 2173 C C . SER A 1 285 ? -14.753 -22.189 -4.717 1.00 64.00 285 SER A C 1
ATOM 2175 O O . SER A 1 285 ? -14.240 -22.454 -5.802 1.00 64.00 285 SER A O 1
ATOM 2177 N N . VAL A 1 286 ? -15.816 -21.376 -4.596 1.00 60.53 286 VAL A N 1
ATOM 2178 C CA . VAL A 1 286 ? -16.448 -20.688 -5.739 1.00 60.53 286 VAL A CA 1
ATOM 2179 C C . VAL A 1 286 ? -15.422 -19.805 -6.450 1.00 60.53 286 VAL A C 1
ATOM 2181 O O . VAL A 1 286 ? -15.226 -19.923 -7.655 1.00 60.53 286 VAL A O 1
ATOM 2184 N N . ILE A 1 287 ? -14.685 -18.974 -5.705 1.00 63.94 287 ILE A N 1
ATOM 2185 C CA . ILE A 1 287 ? -13.651 -18.093 -6.275 1.00 63.94 287 ILE A CA 1
ATOM 2186 C C . ILE A 1 287 ? -12.521 -18.910 -6.912 1.00 63.94 287 ILE A C 1
ATOM 2188 O O . ILE A 1 287 ? -12.022 -18.554 -7.980 1.00 63.94 287 ILE A O 1
ATOM 2192 N N . LYS A 1 288 ? -12.118 -20.021 -6.282 1.00 63.06 288 LYS A N 1
ATOM 2193 C CA . LYS A 1 288 ? -11.093 -20.918 -6.843 1.00 63.06 288 LYS A CA 1
ATOM 2194 C C . LYS A 1 288 ? -11.562 -21.578 -8.143 1.00 63.06 288 LYS A C 1
ATOM 2196 O O . LYS A 1 288 ? -10.755 -21.715 -9.056 1.00 63.06 288 LYS A O 1
ATOM 2201 N N . ALA A 1 289 ? -12.833 -21.966 -8.232 1.00 59.66 289 ALA A N 1
ATOM 2202 C CA . ALA A 1 289 ? -13.422 -22.505 -9.453 1.00 59.66 289 ALA A CA 1
ATOM 2203 C C . ALA A 1 289 ? -13.497 -21.432 -10.551 1.00 59.66 289 ALA A C 1
ATOM 2205 O O . ALA A 1 289 ? -13.135 -21.697 -11.695 1.00 59.66 289 ALA A O 1
ATOM 2206 N N . LEU A 1 290 ? -13.849 -20.192 -10.186 1.00 61.09 290 LEU A N 1
ATOM 2207 C CA . LEU A 1 290 ? -13.942 -19.072 -11.122 1.00 61.09 290 LEU A CA 1
ATOM 2208 C C . LEU A 1 290 ? -12.622 -18.752 -11.837 1.00 61.09 290 LEU A C 1
ATOM 2210 O O . LEU A 1 290 ? -12.661 -18.276 -12.967 1.00 61.09 290 LEU A O 1
ATOM 2214 N N . ASP A 1 291 ? -11.456 -19.030 -11.243 1.00 62.09 291 ASP A N 1
ATOM 2215 C CA . ASP A 1 291 ? -10.150 -18.714 -11.847 1.00 62.09 291 ASP A CA 1
ATOM 2216 C C . ASP A 1 291 ? -9.959 -19.305 -13.256 1.00 62.09 291 ASP A C 1
ATOM 2218 O O . ASP A 1 291 ? -9.350 -18.654 -14.117 1.00 62.09 291 ASP A O 1
ATOM 2222 N N . GLY A 1 292 ? -10.478 -20.514 -13.494 1.00 59.97 292 GLY A N 1
ATOM 2223 C CA . GLY A 1 292 ? -10.434 -21.190 -14.795 1.00 59.97 292 GLY A CA 1
ATOM 2224 C C . GLY A 1 292 ? -11.593 -20.834 -15.726 1.00 59.97 292 GLY A C 1
ATOM 2225 O O . GLY A 1 292 ? -11.505 -21.076 -16.928 1.00 59.97 292 GLY A O 1
ATOM 2226 N N . GLU A 1 293 ? -12.648 -20.226 -15.191 1.00 65.31 293 GLU A N 1
ATOM 2227 C CA . GLU A 1 293 ? -13.902 -20.003 -15.895 1.00 65.31 293 GLU A CA 1
ATOM 2228 C C . GLU A 1 293 ? -13.876 -18.757 -16.776 1.00 65.31 293 GLU A C 1
ATOM 2230 O O . GLU A 1 293 ? -13.372 -17.700 -16.384 1.00 65.31 293 GLU A O 1
ATOM 2235 N N . HIS A 1 294 ? -14.473 -18.867 -17.966 1.00 70.00 294 HIS A N 1
ATOM 2236 C CA . HIS A 1 294 ? -14.675 -17.748 -18.886 1.00 70.00 294 HIS A CA 1
ATOM 2237 C C . HIS A 1 294 ? -15.779 -16.819 -18.369 1.00 70.00 294 HIS A C 1
ATOM 2239 O O . HIS A 1 294 ? -16.961 -17.136 -18.449 1.00 70.00 294 HIS A O 1
ATOM 2245 N N . ILE A 1 295 ? -15.405 -15.662 -17.839 1.00 69.50 295 ILE A N 1
ATOM 2246 C CA . ILE A 1 295 ? -16.354 -14.667 -17.320 1.00 69.50 295 ILE A CA 1
ATOM 2247 C C . ILE A 1 295 ? -16.750 -13.618 -18.364 1.00 69.50 295 ILE A C 1
ATOM 2249 O O . ILE A 1 295 ? -17.725 -12.904 -18.184 1.00 69.50 295 ILE A O 1
ATOM 2253 N N . ILE A 1 296 ? -16.008 -13.527 -19.466 1.00 74.94 296 ILE A N 1
ATOM 2254 C CA . ILE A 1 296 ? -16.402 -12.751 -20.642 1.00 74.94 296 ILE A CA 1
ATOM 2255 C C . ILE A 1 296 ? -16.399 -13.718 -21.818 1.00 74.94 296 ILE A C 1
ATOM 2257 O O . ILE A 1 296 ? -15.405 -14.407 -22.054 1.00 74.94 296 ILE A O 1
ATOM 2261 N N . ASN A 1 297 ? -17.516 -13.798 -22.527 1.00 67.00 297 ASN A N 1
ATOM 2262 C CA . ASN A 1 297 ? -17.739 -14.664 -23.680 1.00 67.00 297 ASN A CA 1
ATOM 2263 C C . ASN A 1 297 ? -18.556 -13.938 -24.772 1.00 67.00 297 ASN A C 1
ATOM 2265 O O . ASN A 1 297 ? -18.868 -12.752 -24.640 1.00 67.00 297 ASN A O 1
ATOM 2269 N N . SER A 1 298 ? -18.920 -14.668 -25.834 1.00 52.47 298 SER A N 1
ATOM 2270 C CA . SER A 1 298 ? -19.763 -14.206 -26.948 1.00 52.47 298 SER A CA 1
ATOM 2271 C C . SER A 1 298 ? -21.078 -13.551 -26.518 1.00 52.47 298 SER A C 1
ATOM 2273 O O . SER A 1 298 ? -21.597 -12.712 -27.251 1.00 52.47 298 SER A O 1
ATOM 2275 N N . ASP A 1 299 ? -21.573 -13.886 -25.328 1.00 52.38 299 ASP A N 1
ATOM 2276 C CA . ASP A 1 299 ? -22.897 -13.499 -24.853 1.00 52.38 299 ASP A CA 1
ATOM 2277 C C . ASP A 1 299 ? -22.833 -12.193 -24.047 1.00 52.38 299 ASP A C 1
ATOM 2279 O O . ASP A 1 299 ? -23.680 -11.313 -24.171 1.00 52.38 299 ASP A O 1
ATOM 2283 N N . THR A 1 300 ? -21.731 -11.963 -23.326 1.00 55.81 300 THR A N 1
ATOM 2284 C CA . THR A 1 300 ? -21.323 -10.595 -22.940 1.00 55.81 300 THR A CA 1
ATOM 2285 C C . THR A 1 300 ? -20.841 -9.764 -24.138 1.00 55.81 300 THR A C 1
ATOM 2287 O O . THR A 1 300 ? -20.818 -8.537 -24.075 1.00 55.81 300 THR A O 1
ATOM 2290 N N . ALA A 1 301 ? -20.462 -10.415 -25.243 1.00 48.16 301 ALA A N 1
ATOM 2291 C CA . ALA A 1 301 ? -19.973 -9.771 -26.459 1.00 48.16 301 ALA A CA 1
ATOM 2292 C C . ALA A 1 301 ? -21.073 -9.436 -27.476 1.00 48.16 301 ALA A C 1
ATOM 2294 O O . ALA A 1 301 ? -20.739 -8.893 -28.525 1.00 48.16 301 ALA A O 1
ATOM 2295 N N . HIS A 1 302 ? -22.365 -9.653 -27.181 1.00 54.16 302 HIS A N 1
ATOM 2296 C CA . HIS A 1 302 ? -23.459 -9.063 -27.975 1.00 54.16 302 HIS A CA 1
ATOM 2297 C C . HIS A 1 302 ? -23.375 -7.523 -28.028 1.00 54.16 302 HIS A C 1
ATOM 2299 O O . HIS A 1 302 ? -23.963 -6.890 -28.900 1.00 54.16 302 HIS A O 1
ATOM 2305 N N . MET A 1 303 ? -22.622 -6.930 -27.096 1.00 62.62 303 MET A N 1
ATOM 2306 C CA . MET A 1 303 ? -22.279 -5.508 -27.039 1.00 62.62 303 MET A CA 1
ATOM 2307 C C . MET A 1 303 ? -21.164 -5.109 -28.020 1.00 62.62 303 MET A C 1
ATOM 2309 O O . MET A 1 303 ? -20.897 -3.927 -28.185 1.00 62.62 303 MET A O 1
ATOM 2313 N N . LEU A 1 304 ? -20.501 -6.065 -28.677 1.00 61.62 304 LEU A N 1
ATOM 2314 C CA . LEU A 1 304 ? -19.563 -5.826 -29.771 1.00 61.62 304 LEU A CA 1
ATOM 2315 C C . LEU A 1 304 ? -20.124 -6.389 -31.089 1.00 61.62 304 LEU A C 1
ATOM 2317 O O . LEU A 1 304 ? -20.970 -7.284 -31.084 1.00 61.62 304 LEU A O 1
ATOM 2321 N N . PRO A 1 305 ? -19.634 -5.925 -32.252 1.00 63.66 305 PRO A N 1
ATOM 2322 C CA . PRO A 1 305 ? -19.983 -6.518 -33.531 1.00 63.66 305 PRO A CA 1
ATOM 2323 C C . PRO A 1 305 ? -19.608 -8.010 -33.538 1.00 63.66 305 PRO A C 1
ATOM 2325 O O . PRO A 1 305 ? -18.510 -8.353 -33.080 1.00 63.66 305 PRO A O 1
ATOM 2328 N N . PRO A 1 306 ? -20.460 -8.903 -34.078 1.00 60.62 306 PRO A N 1
ATOM 2329 C CA . PRO A 1 306 ? -20.153 -10.328 -34.154 1.00 60.62 306 PRO A CA 1
ATOM 2330 C C . PRO A 1 306 ? -18.778 -10.582 -34.789 1.00 60.62 306 PRO A C 1
ATOM 2332 O O . PRO A 1 306 ? -18.501 -10.123 -35.897 1.00 60.62 306 PRO A O 1
ATOM 2335 N N . GLY A 1 307 ? -17.908 -11.307 -34.079 1.00 62.12 307 GLY A N 1
ATOM 2336 C CA . GLY A 1 307 ? -16.546 -11.622 -34.531 1.00 62.12 307 GLY A CA 1
ATOM 2337 C C . GLY A 1 307 ? -15.480 -10.557 -34.233 1.00 62.12 307 GLY A C 1
ATOM 2338 O O . GLY A 1 307 ? -14.346 -10.702 -34.694 1.00 62.12 307 GLY A O 1
ATOM 2339 N N . ALA A 1 308 ? -15.796 -9.504 -33.470 1.00 70.31 308 ALA A N 1
ATOM 2340 C CA . ALA A 1 308 ? -14.799 -8.536 -33.019 1.00 70.31 308 ALA A CA 1
ATOM 2341 C C . ALA A 1 308 ? -13.749 -9.195 -32.105 1.00 70.31 308 ALA A C 1
ATOM 2343 O O . ALA A 1 308 ? -14.076 -9.837 -31.108 1.00 70.31 308 ALA A O 1
ATOM 2344 N N . LEU A 1 309 ? -12.467 -9.003 -32.430 1.00 82.00 309 LEU A N 1
ATOM 2345 C CA . LEU A 1 309 ? -11.360 -9.471 -31.599 1.00 82.00 309 LEU A CA 1
ATOM 2346 C C . LEU A 1 309 ? -11.339 -8.695 -30.279 1.00 82.00 309 LEU A C 1
ATOM 2348 O O . LEU A 1 309 ? -11.217 -7.467 -30.276 1.00 82.00 309 LEU A O 1
ATOM 2352 N N . LEU A 1 310 ? -11.380 -9.410 -29.158 1.00 86.75 310 LEU A N 1
ATOM 2353 C CA . LEU A 1 310 ? -11.110 -8.833 -27.847 1.00 86.75 310 LEU A CA 1
ATOM 2354 C C . LEU A 1 310 ? -9.616 -8.513 -27.740 1.00 86.75 310 LEU A C 1
ATOM 2356 O O . LEU A 1 310 ? -8.773 -9.407 -27.754 1.00 86.75 310 LEU A O 1
ATOM 2360 N N . SER A 1 311 ? -9.277 -7.232 -27.640 1.00 88.81 311 SER A N 1
ATOM 2361 C CA . SER A 1 311 ? -7.904 -6.764 -27.487 1.00 88.81 311 SER A CA 1
ATOM 2362 C C . SER A 1 311 ? -7.828 -5.655 -26.450 1.00 88.81 311 SER A C 1
ATOM 2364 O O . SER A 1 311 ? -8.625 -4.717 -26.464 1.00 88.81 311 SER A O 1
ATOM 2366 N N . SER A 1 312 ? -6.842 -5.763 -25.564 1.00 90.88 312 SER A N 1
ATOM 2367 C CA . SER A 1 312 ? -6.410 -4.707 -24.643 1.00 90.88 312 SER A CA 1
ATOM 2368 C C . SER A 1 312 ? -5.068 -4.099 -25.062 1.00 90.88 312 SER A C 1
ATOM 2370 O O . SER A 1 312 ? -4.426 -3.361 -24.305 1.00 90.88 312 SER A O 1
ATOM 2372 N N . LYS A 1 313 ? -4.589 -4.400 -26.276 1.00 89.62 313 LYS A N 1
ATOM 2373 C CA . LYS A 1 313 ? -3.389 -3.761 -26.815 1.00 89.62 313 LYS A CA 1
ATOM 2374 C C . LYS A 1 313 ? -3.678 -2.295 -27.093 1.00 89.62 313 LYS A C 1
ATOM 2376 O O . LYS A 1 313 ? -4.748 -1.934 -27.550 1.00 89.62 313 LYS A O 1
ATOM 2381 N N . ARG A 1 314 ? -2.678 -1.445 -26.854 1.00 88.19 314 ARG A N 1
ATOM 2382 C CA . ARG A 1 314 ? -2.708 -0.022 -27.234 1.00 88.19 314 ARG A CA 1
ATOM 2383 C C . ARG A 1 314 ? -3.816 0.817 -26.562 1.00 88.19 314 ARG A C 1
ATOM 2385 O O . ARG A 1 314 ? -4.087 1.917 -27.028 1.00 88.19 314 ARG A O 1
ATOM 2392 N N . THR A 1 315 ? -4.320 0.420 -25.389 1.00 89.50 315 THR A N 1
ATOM 2393 C CA . THR A 1 315 ? -5.309 1.175 -24.569 1.00 89.50 315 THR A CA 1
ATOM 2394 C C . THR A 1 315 ? -4.955 2.644 -24.285 1.00 89.50 315 THR A C 1
ATOM 2396 O O . THR A 1 315 ? -5.811 3.444 -23.917 1.00 89.50 315 THR A O 1
ATOM 2399 N N . ARG A 1 316 ? -3.684 3.036 -24.423 1.00 87.31 316 ARG A N 1
ATOM 2400 C CA . ARG A 1 316 ? -3.204 4.422 -24.249 1.00 87.31 316 ARG A CA 1
ATOM 2401 C C . ARG A 1 316 ? -3.122 5.230 -25.547 1.00 87.31 316 ARG A C 1
ATOM 2403 O O . ARG A 1 316 ? -2.674 6.374 -25.522 1.00 87.31 316 ARG A O 1
ATOM 2410 N N . PHE A 1 317 ? -3.452 4.631 -26.680 1.00 85.62 317 PHE A N 1
ATOM 2411 C CA . PHE A 1 317 ? -3.283 5.229 -28.004 1.00 85.62 317 PHE A CA 1
ATOM 2412 C C . PHE A 1 317 ? -4.614 5.365 -28.731 1.00 85.62 317 PHE A C 1
ATOM 2414 O O . PHE A 1 317 ? -4.827 6.384 -29.390 1.00 85.62 317 PHE A O 1
ATOM 2421 N N . GLU A 1 318 ? -5.484 4.370 -28.577 1.00 88.81 318 GLU A N 1
ATOM 2422 C CA . GLU A 1 318 ? -6.768 4.253 -29.261 1.00 88.81 318 GLU A CA 1
ATOM 2423 C C . GLU A 1 318 ? -7.806 3.558 -28.372 1.00 88.81 318 GLU A C 1
ATOM 2425 O O . GLU A 1 318 ? -7.455 2.940 -27.361 1.00 88.81 318 GLU A O 1
ATOM 2430 N N . GLN A 1 319 ? -9.082 3.684 -28.738 1.00 91.44 319 GLN A N 1
ATOM 2431 C CA . GLN A 1 319 ? -10.164 2.914 -28.138 1.00 91.44 319 GLN A CA 1
ATOM 2432 C C . GLN A 1 319 ? -9.953 1.426 -28.442 1.00 91.44 319 GLN A C 1
ATOM 2434 O O . GLN A 1 319 ? -9.597 1.052 -29.558 1.00 91.44 319 GLN A O 1
ATOM 2439 N N . THR A 1 320 ? -10.163 0.583 -27.437 1.00 91.56 320 THR A N 1
ATOM 2440 C CA . THR A 1 320 ? -9.942 -0.865 -27.521 1.00 91.56 320 THR A CA 1
ATOM 2441 C C . THR A 1 320 ? -11.222 -1.620 -27.215 1.00 91.56 320 THR A C 1
ATOM 2443 O O . THR A 1 320 ? -12.033 -1.154 -26.420 1.00 91.56 320 THR A O 1
ATOM 2446 N N . THR A 1 321 ? -11.393 -2.808 -27.790 1.00 88.81 321 THR A N 1
ATOM 2447 C CA . THR A 1 321 ? -12.598 -3.626 -27.580 1.00 88.81 321 THR A CA 1
ATOM 2448 C C . THR A 1 321 ? -12.731 -4.106 -26.135 1.00 88.81 321 THR A C 1
ATOM 2450 O O . THR A 1 321 ? -13.835 -4.089 -25.595 1.00 88.81 321 THR A O 1
ATOM 2453 N N . VAL A 1 322 ? -11.619 -4.449 -25.467 1.00 89.56 322 VAL A N 1
ATOM 2454 C CA . VAL A 1 322 ? -11.629 -4.753 -24.021 1.00 89.56 322 VAL A CA 1
ATOM 2455 C C . VAL A 1 322 ? -11.998 -3.512 -23.204 1.00 89.56 322 VAL A C 1
ATOM 2457 O O . VAL A 1 322 ? -12.779 -3.619 -22.263 1.00 89.56 322 VAL A O 1
ATOM 2460 N N . GLY A 1 323 ? -11.493 -2.331 -23.582 1.00 90.75 323 GLY A N 1
ATOM 2461 C CA . GLY A 1 323 ? -11.877 -1.062 -22.959 1.00 90.75 323 GLY A CA 1
ATOM 2462 C C . GLY A 1 323 ? -13.367 -0.763 -23.086 1.00 90.75 323 GLY A C 1
ATOM 2463 O O . GLY A 1 323 ? -14.004 -0.469 -22.077 1.00 90.75 323 GLY A O 1
ATOM 2464 N N . SER A 1 324 ? -13.925 -0.907 -24.290 1.00 89.50 324 SER A N 1
ATOM 2465 C CA . SER A 1 324 ? -15.348 -0.676 -24.553 1.00 89.50 324 SER A CA 1
ATOM 2466 C C . SER A 1 324 ? -16.242 -1.635 -23.772 1.00 89.50 324 SER A C 1
ATOM 2468 O O . SER A 1 324 ? -17.181 -1.175 -23.131 1.00 89.50 324 SER A O 1
ATOM 2470 N N . ILE A 1 325 ? -15.941 -2.943 -23.774 1.00 86.88 325 ILE A N 1
ATOM 2471 C CA . ILE A 1 325 ? -16.735 -3.920 -23.013 1.00 86.88 325 ILE A CA 1
ATOM 2472 C C . ILE A 1 325 ? -16.671 -3.602 -21.529 1.00 86.88 325 ILE A C 1
ATOM 2474 O O . ILE A 1 325 ? -17.717 -3.454 -20.916 1.00 86.88 325 ILE A O 1
ATOM 2478 N N . PHE A 1 326 ? -15.477 -3.469 -20.941 1.00 89.88 326 PHE A N 1
ATOM 2479 C CA . PHE A 1 326 ? -15.368 -3.243 -19.497 1.00 89.88 326 PHE A CA 1
ATOM 2480 C C . PHE A 1 326 ? -16.159 -2.015 -19.066 1.00 89.88 326 PHE A C 1
ATOM 2482 O O . PHE A 1 326 ? -16.842 -2.054 -18.050 1.00 89.88 326 PHE A O 1
ATOM 2489 N N . LEU A 1 327 ? -16.094 -0.941 -19.848 1.00 91.94 327 LEU A N 1
ATOM 2490 C CA . LEU A 1 327 ? -16.835 0.275 -19.565 1.00 91.94 327 LEU A CA 1
ATOM 2491 C C . LEU A 1 327 ? -18.334 0.117 -19.771 1.00 91.94 327 LEU A C 1
ATOM 2493 O O . LEU A 1 327 ? -19.084 0.624 -18.948 1.00 91.94 327 LEU A O 1
ATOM 2497 N N . GLN A 1 328 ? -18.781 -0.636 -20.774 1.00 88.44 328 GLN A N 1
ATOM 2498 C CA . GLN A 1 328 ? -20.196 -0.974 -20.896 1.00 88.44 328 GLN A CA 1
ATOM 2499 C C . GLN A 1 328 ? -20.679 -1.755 -19.665 1.00 88.44 328 GLN A C 1
ATOM 2501 O O . GLN A 1 328 ? -21.694 -1.402 -19.079 1.00 88.44 328 GLN A O 1
ATOM 2506 N N . LEU A 1 329 ? -19.915 -2.749 -19.200 1.00 86.81 329 LEU A N 1
ATOM 2507 C CA . LEU A 1 329 ? -20.267 -3.517 -18.000 1.00 86.81 329 LEU A CA 1
ATOM 2508 C C . LEU A 1 329 ? -20.327 -2.628 -16.749 1.00 86.81 329 LEU A C 1
ATOM 2510 O O . LEU A 1 329 ? -21.237 -2.753 -15.933 1.00 86.81 329 LEU A O 1
ATOM 2514 N N . LEU A 1 330 ? -19.371 -1.705 -16.609 1.00 89.38 330 LEU A N 1
ATOM 2515 C CA . LEU A 1 330 ? -19.343 -0.734 -15.514 1.00 89.38 330 LEU A CA 1
ATOM 2516 C C . LEU A 1 330 ? -20.516 0.249 -15.586 1.00 89.38 330 LEU A C 1
ATOM 2518 O O . LEU A 1 330 ? -21.091 0.574 -14.552 1.00 89.38 330 LEU A O 1
ATOM 2522 N N . LYS A 1 331 ? -20.873 0.709 -16.787 1.00 89.75 331 LYS A N 1
ATOM 2523 C CA . LYS A 1 331 ? -22.010 1.600 -17.036 1.00 89.75 331 LYS A CA 1
ATOM 2524 C C . LYS A 1 331 ? -23.318 0.963 -16.569 1.00 89.75 331 LYS A C 1
ATOM 2526 O O . LYS A 1 331 ? -24.032 1.580 -15.784 1.00 89.75 331 LYS A O 1
ATOM 2531 N N . GLU A 1 332 ? -23.582 -0.269 -17.006 1.00 85.12 332 GLU A N 1
ATOM 2532 C CA . GLU A 1 332 ? -24.790 -1.019 -16.641 1.00 85.12 332 GLU A CA 1
ATOM 2533 C C . GLU A 1 332 ? -24.843 -1.305 -15.134 1.00 85.12 332 GLU A C 1
ATOM 2535 O O . GLU A 1 332 ? -25.860 -1.061 -14.487 1.00 85.12 332 GLU A O 1
ATOM 2540 N N . GLU A 1 333 ? -23.744 -1.790 -14.540 1.00 81.00 333 GLU A N 1
ATOM 2541 C CA . GLU A 1 333 ? -23.749 -2.172 -13.121 1.00 81.00 333 GLU A CA 1
ATOM 2542 C C . GLU A 1 333 ? -23.851 -0.964 -12.177 1.00 81.00 333 GLU A C 1
ATOM 2544 O O . GLU A 1 333 ? -24.367 -1.094 -11.067 1.00 81.00 333 GLU A O 1
ATOM 2549 N N . MET A 1 334 ? -23.383 0.213 -12.602 1.00 82.88 334 MET A N 1
ATOM 2550 C CA . MET A 1 334 ? -23.434 1.441 -11.802 1.00 82.88 334 MET A CA 1
ATOM 2551 C C . MET A 1 334 ? -24.640 2.348 -12.110 1.00 82.88 334 MET A C 1
ATOM 2553 O O . MET A 1 334 ? -24.697 3.447 -11.555 1.00 82.88 334 MET A O 1
ATOM 2557 N N . ASP A 1 335 ? -25.580 1.932 -12.973 1.00 83.38 335 ASP A N 1
ATOM 2558 C CA . ASP A 1 335 ? -26.711 2.763 -13.441 1.00 83.38 335 ASP A CA 1
ATOM 2559 C C . ASP A 1 335 ? -26.248 4.155 -13.934 1.00 83.38 335 ASP A C 1
ATOM 2561 O O . ASP A 1 335 ? -26.747 5.213 -13.524 1.00 83.38 335 ASP A O 1
ATOM 2565 N N . ALA A 1 336 ? -25.204 4.158 -14.768 1.00 89.12 336 ALA A N 1
ATOM 2566 C CA . ALA A 1 336 ? -24.626 5.366 -15.347 1.00 89.12 336 ALA A CA 1
ATOM 2567 C C . ALA A 1 336 ? -25.060 5.552 -16.809 1.00 89.12 336 ALA A C 1
ATOM 2569 O O . ALA A 1 336 ? -25.328 4.596 -17.529 1.00 89.12 336 ALA A O 1
ATOM 2570 N N . ASP A 1 337 ? -25.073 6.801 -17.274 1.00 90.81 337 ASP A N 1
ATOM 2571 C CA . ASP A 1 337 ? -25.341 7.120 -18.679 1.00 90.81 337 ASP A CA 1
ATOM 2572 C C . ASP A 1 337 ? -24.111 6.842 -19.557 1.00 90.81 337 ASP A C 1
ATOM 2574 O O . ASP A 1 337 ? -24.243 6.437 -20.712 1.00 90.81 337 ASP A O 1
ATOM 2578 N N . VAL A 1 338 ? -22.911 7.070 -19.008 1.00 92.69 338 VAL A N 1
ATOM 2579 C CA . VAL A 1 338 ? -21.614 6.870 -19.676 1.00 92.69 338 VAL A CA 1
ATOM 2580 C C . VAL A 1 338 ? -20.599 6.358 -18.659 1.00 92.69 338 VAL A C 1
ATOM 2582 O O . VAL A 1 338 ? -20.589 6.817 -17.514 1.00 92.69 338 VAL A O 1
ATOM 2585 N N . ALA A 1 339 ? -19.697 5.471 -19.067 1.00 94.62 339 ALA A N 1
ATOM 2586 C CA . ALA A 1 339 ? -18.550 5.076 -18.256 1.00 94.62 339 ALA A CA 1
ATOM 2587 C C . ALA A 1 339 ? -17.230 5.394 -18.961 1.00 94.62 339 ALA A C 1
ATOM 2589 O O . ALA A 1 339 ? -17.054 5.133 -20.150 1.00 94.62 339 ALA A O 1
ATOM 2590 N N . ILE A 1 340 ? -16.267 5.920 -18.203 1.00 95.62 340 ILE A N 1
ATOM 2591 C CA . ILE A 1 340 ? -14.926 6.236 -18.698 1.00 95.62 340 ILE A CA 1
ATOM 2592 C C . ILE A 1 340 ? -13.846 5.718 -17.754 1.00 95.62 340 ILE A C 1
ATOM 2594 O O . ILE A 1 340 ? -13.960 5.815 -16.536 1.00 95.62 340 ILE A O 1
ATOM 2598 N N . VAL A 1 341 ? -12.738 5.225 -18.306 1.00 94.38 341 VAL A N 1
ATOM 2599 C CA . VAL A 1 341 ? -11.510 4.942 -17.547 1.00 94.38 341 VAL A CA 1
ATOM 2600 C C . VAL A 1 341 ? -10.313 5.392 -18.365 1.00 94.38 341 VAL A C 1
ATOM 2602 O O . VAL A 1 341 ? -10.310 5.329 -19.593 1.00 94.38 341 VAL A O 1
ATOM 2605 N N . ASN A 1 342 ? -9.240 5.809 -17.705 1.00 90.50 342 ASN A N 1
ATOM 2606 C CA . ASN A 1 342 ? -7.984 6.011 -18.413 1.00 90.50 342 ASN A CA 1
ATOM 2607 C C . ASN A 1 342 ? -7.379 4.648 -18.795 1.00 90.50 342 ASN A C 1
ATOM 2609 O O . ASN A 1 342 ? -7.317 3.723 -17.983 1.00 90.50 342 ASN A O 1
ATOM 2613 N N . GLY A 1 343 ? -6.827 4.542 -20.004 1.00 86.19 343 GLY A N 1
ATOM 2614 C CA . GLY A 1 343 ? -6.285 3.290 -20.538 1.00 86.19 343 GLY A CA 1
ATOM 2615 C C . GLY A 1 343 ? -5.133 2.671 -19.736 1.00 86.19 343 GLY A C 1
ATOM 2616 O O . GLY A 1 343 ? -4.749 1.538 -19.990 1.00 86.19 343 GLY A O 1
ATOM 2617 N N . ALA A 1 344 ? -4.561 3.374 -18.750 1.00 83.00 344 ALA A N 1
ATOM 2618 C CA . ALA A 1 344 ? -3.551 2.801 -17.856 1.00 83.00 344 ALA A CA 1
ATOM 2619 C C . ALA A 1 344 ? -4.122 1.849 -16.786 1.00 83.00 344 ALA A C 1
ATOM 2621 O O . ALA A 1 344 ? -3.327 1.131 -16.171 1.00 83.00 344 ALA A O 1
ATOM 2622 N N . CYS A 1 345 ? -5.441 1.861 -16.562 1.00 85.06 345 CYS A N 1
ATOM 2623 C CA . CYS A 1 345 ? -6.125 0.938 -15.653 1.00 85.06 345 CYS A CA 1
ATOM 2624 C C . CYS A 1 345 ? -6.264 -0.469 -16.248 1.00 85.06 345 CYS A C 1
ATOM 2626 O O . CYS A 1 345 ? -6.262 -1.433 -15.493 1.00 85.06 345 CYS A O 1
ATOM 2628 N N . ILE A 1 346 ? -6.303 -0.577 -17.581 1.00 89.44 346 ILE A N 1
ATOM 2629 C CA . ILE A 1 346 ? -6.389 -1.836 -18.329 1.00 89.44 346 ILE A CA 1
ATOM 2630 C C . ILE A 1 346 ? -4.974 -2.258 -18.740 1.00 89.44 346 ILE A C 1
ATOM 2632 O O . ILE A 1 346 ? -4.265 -1.501 -19.415 1.00 89.44 346 ILE A O 1
ATOM 2636 N N . LYS A 1 347 ? -4.524 -3.427 -18.276 1.00 85.38 347 LYS A N 1
ATOM 2637 C CA . LYS A 1 347 ? -3.098 -3.793 -18.247 1.00 85.38 347 LYS A CA 1
ATOM 2638 C C . LYS A 1 347 ? -2.695 -5.071 -18.971 1.00 85.38 347 LYS A C 1
ATOM 2640 O O . LYS A 1 347 ? -1.491 -5.306 -19.082 1.00 85.38 347 LYS A O 1
ATOM 2645 N N . GLY A 1 348 ? -3.623 -5.882 -19.458 1.00 81.06 348 GLY A N 1
ATOM 2646 C CA . GLY A 1 348 ? -3.283 -7.192 -20.009 1.00 81.06 348 GLY A CA 1
ATOM 2647 C C . GLY A 1 348 ? -2.509 -7.118 -21.320 1.00 81.06 348 GLY A C 1
ATOM 2648 O O . GLY A 1 348 ? -1.717 -8.018 -21.588 1.00 81.06 348 GLY A O 1
ATOM 2649 N N . GLY A 1 349 ? -2.664 -6.050 -22.113 1.00 87.88 349 GLY A N 1
ATOM 2650 C CA . GLY A 1 349 ? -1.889 -5.828 -23.342 1.00 87.88 349 GLY A CA 1
ATOM 2651 C C . GLY A 1 349 ? -1.921 -7.017 -24.311 1.00 87.88 349 GLY A C 1
ATOM 2652 O O . GLY A 1 349 ? -0.922 -7.298 -24.976 1.00 87.88 349 GLY A O 1
ATOM 2653 N N . THR A 1 350 ? -3.038 -7.741 -24.343 1.00 88.81 350 THR A N 1
ATOM 2654 C CA . THR A 1 350 ? -3.172 -9.073 -24.945 1.00 88.81 350 THR A CA 1
ATOM 2655 C C . THR A 1 350 ? -4.341 -9.097 -25.928 1.00 88.81 350 THR A C 1
ATOM 2657 O O . THR A 1 350 ? -5.305 -8.349 -25.776 1.00 88.81 350 THR A O 1
ATOM 2660 N N . ASP A 1 351 ? -4.225 -9.950 -26.948 1.00 88.94 351 ASP A N 1
ATOM 2661 C CA . ASP A 1 351 ? -5.332 -10.303 -27.838 1.00 88.94 351 ASP A CA 1
ATOM 2662 C C . ASP A 1 351 ? -5.922 -11.639 -27.376 1.00 88.94 351 ASP A C 1
ATOM 2664 O O . ASP A 1 351 ? -5.181 -12.609 -27.190 1.00 88.94 351 ASP A O 1
ATOM 2668 N N . TYR A 1 352 ? -7.240 -11.697 -27.224 1.00 86.94 352 TYR A N 1
ATOM 2669 C CA . TYR A 1 352 ? -7.986 -12.900 -26.867 1.00 86.94 352 TYR A CA 1
ATOM 2670 C C . TYR A 1 352 ? -8.649 -13.450 -28.132 1.00 86.94 352 TYR A C 1
ATOM 2672 O O . TYR A 1 352 ? -9.763 -13.076 -28.499 1.00 86.94 352 TYR A O 1
ATOM 2680 N N . TYR A 1 353 ? -7.905 -14.294 -28.853 1.00 82.06 353 TYR A N 1
ATOM 2681 C CA . TYR A 1 353 ? -8.285 -14.794 -30.182 1.00 82.06 353 TYR A CA 1
ATOM 2682 C C . TYR A 1 353 ? -9.523 -15.696 -30.191 1.00 82.06 353 TYR A C 1
ATOM 2684 O O . TYR A 1 353 ? -10.160 -15.839 -31.229 1.00 82.06 353 TYR A O 1
ATOM 2692 N N . ASP A 1 354 ? -9.858 -16.302 -29.056 1.00 74.38 354 ASP A N 1
ATOM 2693 C CA . ASP A 1 354 ? -11.064 -17.109 -28.868 1.00 74.38 354 ASP A CA 1
ATOM 2694 C C . ASP A 1 354 ? -12.301 -16.265 -28.512 1.00 74.38 354 ASP A C 1
ATOM 2696 O O . ASP A 1 354 ? -13.391 -16.817 -28.368 1.00 74.38 354 ASP A O 1
ATOM 2700 N N . GLY A 1 355 ? -12.146 -14.940 -28.379 1.00 76.12 355 GLY A N 1
ATOM 2701 C CA . GLY A 1 355 ? -13.218 -14.026 -27.988 1.00 76.12 355 GLY A CA 1
ATOM 2702 C C . GLY A 1 355 ? -13.693 -14.228 -26.548 1.00 76.12 355 GLY A C 1
ATOM 2703 O O . GLY A 1 355 ? -14.792 -13.791 -26.209 1.00 76.12 355 GLY A O 1
ATOM 2704 N N . LYS A 1 356 ? -12.898 -14.902 -25.707 1.00 79.69 356 LYS A N 1
ATOM 2705 C CA . LYS A 1 356 ? -13.255 -15.230 -24.325 1.00 79.69 356 LYS A CA 1
ATOM 2706 C C . LYS A 1 356 ? -12.176 -14.751 -23.357 1.00 79.69 356 LYS A C 1
ATOM 2708 O O . LYS A 1 356 ? -10.992 -14.722 -23.676 1.00 79.69 356 LYS A O 1
ATOM 2713 N N . MET A 1 357 ? -12.582 -14.389 -22.143 1.00 83.31 357 MET A N 1
ATOM 2714 C CA . MET A 1 357 ? -11.673 -13.999 -21.064 1.00 83.31 357 MET A CA 1
ATOM 2715 C C . MET A 1 357 ? -12.029 -14.742 -19.782 1.00 83.31 357 MET A C 1
ATOM 2717 O O . MET A 1 357 ? -13.179 -14.717 -19.346 1.00 83.31 357 MET A O 1
ATOM 2721 N N . THR A 1 358 ? -11.046 -15.398 -19.168 1.00 79.56 358 THR A N 1
ATOM 2722 C CA . THR A 1 358 ? -11.214 -16.042 -17.861 1.00 79.56 358 THR A CA 1
ATOM 2723 C C . THR A 1 358 ? -11.099 -15.055 -16.709 1.00 79.56 358 THR A C 1
ATOM 2725 O O . THR A 1 358 ? -10.539 -13.967 -16.864 1.00 79.56 358 THR A O 1
ATOM 2728 N N . TYR A 1 359 ? -11.562 -15.432 -15.515 1.00 75.94 359 TYR A N 1
ATOM 2729 C CA . TYR A 1 359 ? -11.419 -14.574 -14.334 1.00 75.94 359 TYR A CA 1
ATOM 2730 C C . TYR A 1 359 ? -9.946 -14.300 -13.999 1.00 75.94 359 TYR A C 1
ATOM 2732 O O . TYR A 1 359 ? -9.561 -13.169 -13.689 1.00 75.94 359 TYR A O 1
ATOM 2740 N N . ALA A 1 360 ? -9.072 -15.300 -14.156 1.00 72.06 360 ALA A N 1
ATOM 2741 C CA . ALA A 1 360 ? -7.631 -15.109 -14.008 1.00 72.06 360 ALA A CA 1
ATOM 2742 C C . ALA A 1 360 ? -7.051 -14.108 -15.025 1.00 72.06 360 ALA A C 1
ATOM 2744 O O . ALA A 1 360 ? -6.088 -13.402 -14.713 1.00 72.06 360 ALA A O 1
ATOM 2745 N N . GLN A 1 361 ? -7.611 -14.035 -16.234 1.00 84.81 361 GLN A N 1
ATOM 2746 C CA . GLN A 1 361 ? -7.237 -13.037 -17.236 1.00 84.81 361 GLN A CA 1
ATOM 2747 C C . GLN A 1 361 ? -7.816 -11.654 -16.901 1.00 84.81 361 GLN A C 1
ATOM 2749 O O . GLN A 1 361 ? -7.069 -10.678 -16.965 1.00 84.81 361 GLN A O 1
ATOM 2754 N N . LEU A 1 362 ? -9.059 -11.557 -16.417 1.00 84.50 362 LEU A N 1
ATOM 2755 C CA . LEU A 1 362 ? -9.620 -10.295 -15.916 1.00 84.50 362 LEU A CA 1
ATOM 2756 C C . LEU A 1 362 ? -8.779 -9.716 -14.773 1.00 84.50 362 LEU A C 1
ATOM 2758 O O . LEU A 1 362 ? -8.467 -8.529 -14.792 1.00 84.50 362 LEU A O 1
ATOM 2762 N N . LYS A 1 363 ? -8.332 -10.543 -13.818 1.00 80.50 363 LYS A N 1
ATOM 2763 C CA . LYS A 1 363 ? -7.411 -10.110 -12.750 1.00 80.50 363 LYS A CA 1
ATOM 2764 C C . LYS A 1 363 ? -6.093 -9.552 -13.293 1.00 80.50 363 LYS A C 1
ATOM 2766 O O . LYS A 1 363 ? -5.490 -8.691 -12.662 1.00 80.50 363 LYS A O 1
ATOM 2771 N N . LYS A 1 364 ? -5.623 -10.023 -14.453 1.00 84.75 364 LYS A N 1
ATOM 2772 C CA . LYS A 1 364 ? -4.436 -9.461 -15.124 1.00 84.75 364 LYS A CA 1
ATOM 2773 C C . LYS A 1 364 ? -4.744 -8.149 -15.842 1.00 84.75 364 LYS A C 1
ATOM 2775 O O . LYS A 1 364 ? -3.870 -7.286 -15.899 1.00 84.75 364 LYS A O 1
ATOM 2780 N N . GLU A 1 365 ? -5.952 -8.001 -16.381 1.00 88.19 365 GLU A N 1
ATOM 2781 C CA . GLU A 1 365 ? -6.412 -6.773 -17.034 1.00 88.19 365 GLU A CA 1
ATOM 2782 C C . GLU A 1 365 ? -6.683 -5.645 -16.034 1.00 88.19 365 GLU A C 1
ATOM 2784 O O . GLU A 1 365 ? -6.231 -4.525 -16.261 1.00 88.19 365 GLU A O 1
ATOM 2789 N N . LEU A 1 366 ? -7.335 -5.949 -14.906 1.00 86.25 366 LEU A N 1
ATOM 2790 C CA . LEU A 1 366 ? -7.643 -5.030 -13.804 1.00 86.25 366 LEU A CA 1
ATOM 2791 C C . LEU A 1 366 ? -6.931 -5.461 -12.504 1.00 86.25 366 LEU A C 1
ATOM 2793 O O . LEU A 1 366 ? -7.582 -5.793 -11.516 1.00 86.25 366 LEU A O 1
ATOM 2797 N N . PRO A 1 367 ? -5.586 -5.440 -12.451 1.00 73.69 367 PRO A N 1
ATOM 2798 C CA . PRO A 1 367 ? -4.829 -5.948 -11.304 1.00 73.69 367 PRO A CA 1
ATOM 2799 C C . PRO A 1 367 ? -4.863 -5.020 -10.084 1.00 73.69 367 PRO A C 1
ATOM 2801 O O . PRO A 1 367 ? -4.264 -5.330 -9.057 1.00 73.69 367 PRO A O 1
ATOM 2804 N N . PHE A 1 368 ? -5.498 -3.855 -10.207 1.00 75.25 368 PHE A N 1
ATOM 2805 C CA . PHE A 1 368 ? -5.612 -2.870 -9.143 1.00 75.25 368 PHE A CA 1
ATOM 2806 C C . PHE A 1 368 ? -7.082 -2.545 -8.881 1.00 75.25 368 PHE A C 1
ATOM 2808 O O . PHE A 1 368 ? -7.855 -2.465 -9.843 1.00 75.25 368 PHE A O 1
ATOM 2815 N N . PRO A 1 369 ? -7.455 -2.272 -7.618 1.00 70.00 369 PRO A N 1
ATOM 2816 C CA . PRO A 1 369 ? -8.803 -1.858 -7.250 1.00 70.00 369 PRO A CA 1
ATOM 2817 C C . PRO A 1 369 ? -9.054 -0.435 -7.758 1.00 70.00 369 PRO A C 1
ATOM 2819 O O . PRO A 1 369 ? -8.876 0.557 -7.053 1.00 70.00 369 PRO A O 1
ATOM 2822 N N . THR A 1 370 ? -9.396 -0.323 -9.040 1.00 85.50 370 THR A N 1
ATOM 2823 C CA . THR A 1 370 ? -9.719 0.955 -9.675 1.00 85.50 370 THR A CA 1
ATOM 2824 C C . THR A 1 370 ? -10.996 1.479 -9.029 1.00 85.50 370 THR A C 1
ATOM 2826 O O . THR A 1 370 ? -12.057 0.900 -9.239 1.00 85.50 370 THR A O 1
ATOM 2829 N N . LYS A 1 371 ? -10.866 2.527 -8.207 1.00 87.75 371 LYS A N 1
ATOM 2830 C CA . LYS A 1 371 ? -11.945 3.113 -7.403 1.00 87.75 371 LYS A CA 1
ATOM 2831 C C . LYS A 1 371 ? -12.962 3.838 -8.292 1.00 87.75 371 LYS A C 1
ATOM 2833 O O . LYS A 1 371 ? -12.719 4.991 -8.662 1.00 87.75 371 LYS A O 1
ATOM 2838 N N . MET A 1 372 ? -14.044 3.160 -8.665 1.00 89.50 372 MET A N 1
ATOM 2839 C CA . MET A 1 372 ? -15.089 3.715 -9.525 1.00 89.50 372 MET A CA 1
ATOM 2840 C C . MET A 1 372 ? -16.121 4.474 -8.699 1.00 89.50 372 MET A C 1
ATOM 2842 O O . MET A 1 372 ? -16.576 3.982 -7.670 1.00 89.50 372 MET A O 1
ATOM 2846 N N . ILE A 1 373 ? -16.494 5.653 -9.190 1.00 88.62 373 ILE A N 1
ATOM 2847 C CA . ILE A 1 373 ? -17.548 6.510 -8.642 1.00 88.62 373 ILE A CA 1
ATOM 2848 C C . ILE A 1 373 ? -18.459 6.983 -9.767 1.00 88.62 373 ILE A C 1
ATOM 2850 O O . ILE A 1 373 ? -18.054 6.965 -10.930 1.00 88.62 373 ILE A O 1
ATOM 2854 N N . VAL A 1 374 ? -19.652 7.468 -9.428 1.00 88.94 374 VAL A N 1
ATOM 2855 C CA . VAL A 1 374 ? -20.555 8.102 -10.397 1.00 88.94 374 VAL A CA 1
ATOM 2856 C C . VAL A 1 374 ? -20.773 9.559 -10.015 1.00 88.94 374 VAL A C 1
ATOM 2858 O O . VAL A 1 374 ? -21.190 9.860 -8.899 1.00 88.94 374 VAL A O 1
ATOM 2861 N N . VAL A 1 375 ? -20.536 10.475 -10.952 1.00 89.62 375 VAL A N 1
ATOM 2862 C CA . VAL A 1 375 ? -20.755 11.919 -10.759 1.00 89.62 375 VAL A CA 1
ATOM 2863 C C . VAL A 1 375 ? -21.701 12.466 -11.820 1.00 89.62 375 VAL A C 1
ATOM 2865 O O . VAL A 1 375 ? -21.872 11.854 -12.870 1.00 89.62 375 VAL A O 1
ATOM 2868 N N . ILE A 1 376 ? -22.329 13.613 -11.550 1.00 89.00 376 ILE A N 1
ATOM 2869 C CA . ILE A 1 376 ? -23.124 14.330 -12.555 1.00 89.00 376 ILE A CA 1
ATOM 2870 C C . ILE A 1 376 ? -22.248 15.401 -13.208 1.00 89.00 376 ILE A C 1
ATOM 2872 O O . ILE A 1 376 ? -21.676 16.247 -12.514 1.00 89.00 376 ILE A O 1
ATOM 2876 N N . MET A 1 377 ? -22.146 15.381 -14.534 1.00 91.50 377 MET A N 1
ATOM 2877 C CA . MET A 1 377 ? -21.467 16.420 -15.315 1.00 91.50 377 MET A CA 1
ATOM 2878 C C . MET A 1 377 ? -22.218 16.712 -16.610 1.00 91.50 377 MET A C 1
ATOM 2880 O O . MET A 1 377 ? -23.017 15.897 -17.069 1.00 91.50 377 MET A O 1
ATOM 2884 N N . LYS A 1 378 ? -21.958 17.873 -17.209 1.00 92.12 378 LYS A N 1
ATOM 2885 C CA . LYS A 1 378 ? -22.557 18.228 -18.495 1.00 92.12 378 LYS A CA 1
ATOM 2886 C C . LYS A 1 378 ? -21.959 17.391 -19.617 1.00 92.12 378 LYS A C 1
ATOM 2888 O O . LYS A 1 378 ? -20.764 17.085 -19.613 1.00 92.12 378 LYS A O 1
ATOM 2893 N N . ARG A 1 379 ? -22.762 17.089 -20.638 1.00 90.88 379 ARG A N 1
ATOM 2894 C CA . ARG A 1 379 ? -22.291 16.371 -21.832 1.00 90.88 379 ARG A CA 1
ATOM 2895 C C . ARG A 1 379 ? -21.093 17.057 -22.489 1.00 90.88 379 ARG A C 1
ATOM 2897 O O . ARG A 1 379 ? -20.144 16.384 -22.884 1.00 90.88 379 ARG A O 1
ATOM 2904 N N . TRP A 1 380 ? -21.100 18.388 -22.580 1.00 90.88 380 TRP A N 1
ATOM 2905 C CA . TRP A 1 380 ? -19.955 19.125 -23.123 1.00 90.88 380 TRP A CA 1
ATOM 2906 C C . TRP A 1 380 ? -18.699 19.022 -22.239 1.00 90.88 380 TRP A C 1
ATOM 2908 O O . TRP A 1 380 ? -17.599 18.978 -22.783 1.00 90.88 380 TRP A O 1
ATOM 2918 N N . GLU A 1 381 ? -18.838 18.943 -20.906 1.00 93.88 381 GLU A N 1
ATOM 2919 C CA . GLU A 1 381 ? -17.706 18.778 -19.976 1.00 93.88 381 GLU A CA 1
ATOM 2920 C C . GLU A 1 381 ? -17.032 17.413 -20.181 1.00 93.88 381 GLU A C 1
ATOM 2922 O O . GLU A 1 381 ? -15.803 17.319 -20.240 1.00 93.88 381 GLU A O 1
ATOM 2927 N N . LEU A 1 382 ? -17.842 16.360 -20.337 1.00 92.94 382 LEU A N 1
ATOM 2928 C CA . LEU A 1 382 ? -17.370 15.016 -20.661 1.00 92.94 382 LEU A CA 1
ATOM 2929 C C . LEU A 1 382 ? -16.660 14.987 -22.021 1.00 92.94 382 LEU A C 1
ATOM 2931 O O . LEU A 1 382 ? -15.572 14.422 -22.140 1.00 92.94 382 LEU A O 1
ATOM 2935 N N . GLN A 1 383 ? -17.249 15.619 -23.037 1.00 90.88 383 GLN A N 1
ATOM 2936 C CA . GLN A 1 383 ? -16.658 15.674 -24.371 1.00 90.88 383 GLN A CA 1
ATOM 2937 C C . GLN A 1 383 ? -15.310 16.408 -24.360 1.00 90.88 383 GLN A C 1
ATOM 2939 O O . GLN A 1 383 ? -14.333 15.887 -24.893 1.00 90.88 383 GLN A O 1
ATOM 2944 N N . ASP A 1 384 ? -15.220 17.555 -23.678 1.00 92.31 384 ASP A N 1
ATOM 2945 C CA . ASP A 1 384 ? -13.964 18.298 -23.510 1.00 92.31 384 ASP A CA 1
ATOM 2946 C C . ASP A 1 384 ? -12.903 17.444 -22.795 1.00 92.31 384 ASP A C 1
ATOM 2948 O O . ASP A 1 384 ? -11.740 17.416 -23.197 1.00 92.31 384 ASP A O 1
ATOM 2952 N N . ALA A 1 385 ? -13.292 16.668 -21.776 1.00 93.25 385 ALA A N 1
ATOM 2953 C CA . ALA A 1 385 ? -12.395 15.725 -21.111 1.00 93.25 385 ALA A CA 1
ATOM 2954 C C . ALA A 1 385 ? -11.872 14.632 -22.054 1.00 93.25 385 ALA A C 1
ATOM 2956 O O . ALA A 1 385 ? -10.666 14.356 -22.056 1.00 93.25 385 ALA A O 1
ATOM 2957 N N . ILE A 1 386 ? -12.749 14.024 -22.858 1.00 92.19 386 ILE A N 1
ATOM 2958 C CA . ILE A 1 386 ? -12.388 12.991 -23.836 1.00 92.19 386 ILE A CA 1
ATOM 2959 C C . ILE A 1 386 ? -11.451 13.579 -24.891 1.00 92.19 386 ILE A C 1
ATOM 2961 O O . ILE A 1 386 ? -10.353 13.047 -25.084 1.00 92.19 386 ILE A O 1
ATOM 2965 N N . ASP A 1 387 ? -11.816 14.704 -25.500 1.00 91.00 387 ASP A N 1
ATOM 2966 C CA . ASP A 1 387 ? -11.023 15.363 -26.539 1.00 91.00 387 ASP A CA 1
ATOM 2967 C C . ASP A 1 387 ? -9.661 15.792 -26.004 1.00 91.00 387 ASP A C 1
ATOM 2969 O O . ASP A 1 387 ? -8.626 15.485 -26.608 1.00 91.00 387 ASP A O 1
ATOM 2973 N N . TYR A 1 388 ? -9.623 16.408 -24.820 1.00 90.62 388 TYR A N 1
ATOM 2974 C CA . TYR A 1 388 ? -8.376 16.748 -24.145 1.00 90.62 388 TYR A CA 1
ATOM 2975 C C . TYR A 1 388 ? -7.518 15.503 -23.911 1.00 90.62 388 TYR A C 1
ATOM 2977 O O . TYR A 1 388 ? -6.322 15.509 -24.196 1.00 90.62 388 TYR A O 1
ATOM 2985 N N . SER A 1 389 ? -8.107 14.407 -23.434 1.00 90.69 389 SER A N 1
ATOM 2986 C CA . SER A 1 389 ? -7.371 13.173 -23.146 1.00 90.69 389 SER A CA 1
ATOM 2987 C C . SER A 1 389 ? -6.800 12.487 -24.395 1.00 90.69 389 SER A C 1
ATOM 2989 O O . SER A 1 389 ? -5.720 11.887 -24.342 1.00 90.69 389 SER A O 1
ATOM 2991 N N . ARG A 1 390 ? -7.510 12.594 -25.527 1.00 88.31 390 ARG A N 1
ATOM 2992 C CA . ARG A 1 390 ? -7.167 11.965 -26.810 1.00 88.31 390 ARG A CA 1
ATOM 2993 C C . ARG A 1 390 ? -6.257 12.842 -27.674 1.00 88.31 390 ARG A C 1
ATOM 2995 O O . ARG A 1 390 ? -5.583 12.319 -28.559 1.00 88.31 390 ARG A O 1
ATOM 3002 N N . THR A 1 391 ? -6.172 14.145 -27.402 1.00 83.06 391 THR A N 1
ATOM 3003 C CA . THR A 1 391 ? -5.309 15.089 -28.140 1.00 83.06 391 THR A CA 1
ATOM 3004 C C . THR A 1 391 ? -4.082 15.540 -27.351 1.00 83.06 391 THR A C 1
ATOM 3006 O O . THR A 1 391 ? -3.036 15.787 -27.953 1.00 83.06 391 THR A O 1
ATOM 3009 N N . SER A 1 392 ? -4.155 15.598 -26.018 1.00 74.38 392 SER A N 1
ATOM 3010 C CA . SER A 1 392 ? -3.053 16.068 -25.177 1.00 74.38 392 SER A CA 1
ATOM 3011 C C . SER A 1 392 ? -1.853 15.122 -25.232 1.00 74.38 392 SER A C 1
ATOM 3013 O O . SER A 1 392 ? -1.937 13.927 -24.942 1.00 74.38 392 SER A O 1
ATOM 3015 N N . THR A 1 393 ? -0.701 15.686 -25.585 1.00 66.19 393 THR A N 1
ATOM 3016 C CA . THR A 1 393 ? 0.597 15.001 -25.648 1.00 66.19 393 THR A CA 1
ATOM 3017 C C . THR A 1 393 ? 1.518 15.386 -24.487 1.00 66.19 393 THR A C 1
ATOM 3019 O O . THR A 1 393 ? 2.670 14.949 -24.455 1.00 66.19 393 THR A O 1
ATOM 3022 N N . GLU A 1 394 ? 1.031 16.182 -23.521 1.00 52.12 394 GLU A N 1
ATOM 3023 C CA . GLU A 1 394 ? 1.840 16.738 -22.428 1.00 52.12 394 GLU A CA 1
ATOM 3024 C C . GLU A 1 394 ? 2.636 15.637 -21.692 1.00 52.12 394 GLU A C 1
ATOM 3026 O O . GLU A 1 394 ? 2.082 14.771 -21.014 1.00 52.12 394 GLU A O 1
ATOM 3031 N N . GLY A 1 395 ? 3.968 15.683 -21.821 1.00 53.78 395 GLY A N 1
ATOM 3032 C CA . GLY A 1 395 ? 4.909 14.843 -21.071 1.00 53.78 395 GLY A CA 1
ATOM 3033 C C . GLY A 1 395 ? 5.133 13.417 -21.590 1.00 53.78 395 GLY A C 1
ATOM 3034 O O . GLY A 1 395 ? 5.848 12.661 -20.928 1.00 53.78 395 GLY A O 1
ATOM 3035 N N . ASN A 1 396 ? 4.569 13.036 -22.743 1.00 55.59 396 ASN A N 1
ATOM 3036 C CA . ASN A 1 396 ? 4.720 11.690 -23.301 1.00 55.59 396 ASN A CA 1
ATOM 3037 C C . ASN A 1 396 ? 5.716 11.664 -24.475 1.00 55.59 396 ASN A C 1
ATOM 3039 O O . ASN A 1 396 ? 5.652 12.489 -25.382 1.00 55.59 396 ASN A O 1
ATOM 3043 N N . ALA A 1 397 ? 6.645 10.705 -24.458 1.00 54.50 397 ALA A N 1
ATOM 3044 C CA . ALA A 1 397 ? 7.600 10.487 -25.544 1.00 54.50 397 ALA A CA 1
ATOM 3045 C C . ALA A 1 397 ? 7.012 9.538 -26.597 1.00 54.50 397 ALA A C 1
ATOM 3047 O O . ALA A 1 397 ? 6.405 8.536 -26.229 1.00 54.50 397 ALA A O 1
ATOM 3048 N N . GLU A 1 398 ? 7.235 9.819 -27.883 1.00 62.16 398 GLU A N 1
ATOM 3049 C CA . GLU A 1 398 ? 6.851 8.932 -28.990 1.00 62.16 398 GLU A CA 1
ATOM 3050 C C . GLU A 1 398 ? 7.334 7.480 -28.765 1.00 62.16 398 GLU A C 1
ATOM 3052 O O . GLU A 1 398 ? 8.474 7.227 -28.354 1.00 62.16 398 GLU A O 1
ATOM 3057 N N . ASN A 1 399 ? 6.477 6.509 -29.077 1.00 59.88 399 ASN A N 1
ATOM 3058 C CA . ASN A 1 399 ? 6.788 5.083 -29.131 1.00 59.88 399 ASN A CA 1
ATOM 3059 C C . ASN A 1 399 ? 7.620 4.756 -30.387 1.00 59.88 399 ASN A C 1
ATOM 3061 O O . ASN A 1 399 ? 7.864 5.623 -31.221 1.00 59.88 399 ASN A O 1
ATOM 3065 N N . GLU A 1 400 ? 8.087 3.519 -30.532 1.00 55.25 400 GLU A N 1
ATOM 3066 C CA . GLU A 1 400 ? 8.954 3.093 -31.650 1.00 55.25 400 GLU A CA 1
ATOM 3067 C C . GLU A 1 400 ? 8.321 3.283 -33.043 1.00 55.25 400 GLU A C 1
ATOM 3069 O O . GLU A 1 400 ? 9.045 3.409 -34.027 1.00 55.25 400 GLU A O 1
ATOM 3074 N N . ASN A 1 401 ? 6.993 3.409 -33.107 1.00 61.97 401 ASN A N 1
ATOM 3075 C CA . ASN A 1 401 ? 6.218 3.627 -34.328 1.00 61.97 401 ASN A CA 1
ATOM 3076 C C . ASN A 1 401 ? 5.944 5.118 -34.618 1.00 61.97 401 ASN A C 1
ATOM 3078 O O . ASN A 1 401 ? 5.235 5.433 -35.570 1.00 61.97 401 ASN A O 1
ATOM 3082 N N . GLY A 1 402 ? 6.488 6.040 -33.813 1.00 66.25 402 GLY A N 1
ATOM 3083 C CA . GLY A 1 402 ? 6.278 7.487 -33.962 1.00 66.25 402 GLY A CA 1
ATOM 3084 C C . GLY A 1 402 ? 4.976 8.012 -33.345 1.00 66.25 402 GLY A C 1
ATOM 3085 O O . GLY A 1 402 ? 4.617 9.165 -33.560 1.00 66.25 402 GLY A O 1
ATOM 3086 N N . GLU A 1 403 ? 4.262 7.201 -32.564 1.00 68.75 403 GLU A N 1
ATOM 3087 C CA . GLU A 1 403 ? 2.990 7.571 -31.936 1.00 68.75 403 GLU A CA 1
ATOM 3088 C C . GLU A 1 403 ? 3.211 7.966 -30.475 1.00 68.75 403 GLU A C 1
ATOM 3090 O O . GLU A 1 403 ? 3.963 7.320 -29.748 1.00 68.75 403 GLU A O 1
ATOM 3095 N N . ILE A 1 404 ? 2.529 8.995 -29.986 1.00 71.31 404 ILE A N 1
ATOM 3096 C CA . ILE A 1 404 ? 2.681 9.437 -28.596 1.00 71.31 404 ILE A CA 1
ATOM 3097 C C . ILE A 1 404 ? 1.669 8.681 -27.713 1.00 71.31 404 ILE A C 1
ATOM 3099 O O . ILE A 1 404 ? 0.467 8.898 -27.880 1.00 71.31 404 ILE A O 1
ATOM 3103 N N . PRO A 1 405 ? 2.101 7.814 -26.768 1.00 64.81 405 PRO A N 1
ATOM 3104 C CA . PRO A 1 405 ? 1.200 7.196 -25.799 1.00 64.81 405 PRO A CA 1
ATOM 3105 C C . PRO A 1 405 ? 0.579 8.282 -24.943 1.00 64.81 405 PRO A C 1
ATOM 3107 O O . PRO A 1 405 ? 1.294 9.084 -24.355 1.00 64.81 405 PRO A O 1
ATOM 3110 N N . ARG A 1 406 ? -0.738 8.285 -24.793 1.00 77.94 406 ARG A N 1
ATOM 3111 C CA . ARG A 1 406 ? -1.429 9.256 -23.949 1.00 77.94 406 ARG A CA 1
ATOM 3112 C C . ARG A 1 406 ? -1.786 8.552 -22.656 1.00 77.94 406 ARG A C 1
ATOM 3114 O O . ARG A 1 406 ? -2.705 7.743 -22.596 1.00 77.94 406 ARG A O 1
ATOM 3121 N N . ARG A 1 407 ? -1.020 8.817 -21.593 1.00 66.06 407 ARG A N 1
ATOM 3122 C CA . ARG A 1 407 ? -1.260 8.200 -20.272 1.00 66.06 407 ARG A CA 1
ATOM 3123 C C . ARG A 1 407 ? -2.703 8.397 -19.792 1.00 66.06 407 ARG A C 1
ATOM 3125 O O . ARG A 1 407 ? -3.249 7.506 -19.147 1.00 66.06 407 ARG A O 1
ATOM 3132 N N . GLY A 1 408 ? -3.281 9.551 -20.121 1.00 74.88 408 GLY A N 1
ATOM 3133 C CA . GLY A 1 408 ? -4.659 9.898 -19.817 1.00 74.88 408 GLY A CA 1
ATOM 3134 C C . GLY A 1 408 ? -5.685 9.480 -20.858 1.00 74.88 408 GLY A C 1
ATOM 3135 O O . GLY A 1 408 ? -6.825 9.842 -20.636 1.00 74.88 408 GLY A O 1
ATOM 3136 N N . TYR A 1 409 ? -5.332 8.763 -21.939 1.00 89.56 409 TYR A N 1
ATOM 3137 C CA . TYR A 1 409 ? -6.291 8.384 -22.986 1.00 89.56 409 TYR A CA 1
ATOM 3138 C C . TYR A 1 409 ? -7.534 7.764 -22.353 1.00 89.56 409 TYR A C 1
ATOM 3140 O O . TYR A 1 409 ? -7.436 6.694 -21.741 1.00 89.56 409 TYR A O 1
ATOM 3148 N N . LEU A 1 410 ? -8.672 8.446 -22.465 1.00 93.75 410 LEU A N 1
ATOM 3149 C CA . LEU A 1 410 ? -9.924 7.940 -21.933 1.00 93.75 410 LEU A CA 1
ATOM 3150 C C . LEU A 1 410 ? -10.494 6.917 -22.911 1.00 93.75 410 LEU A C 1
ATOM 3152 O O . LEU A 1 410 ? -10.775 7.222 -24.075 1.00 93.75 410 LEU A O 1
ATOM 3156 N N . GLN A 1 411 ? -10.620 5.695 -22.406 1.00 93.81 411 GLN A N 1
ATOM 3157 C CA . GLN A 1 411 ? -11.527 4.703 -22.955 1.00 93.81 411 GLN A CA 1
ATOM 3158 C C . GLN A 1 411 ? -12.948 5.123 -22.553 1.00 93.81 411 GLN A C 1
ATOM 3160 O O . GLN A 1 411 ? -13.138 5.654 -21.453 1.00 93.81 411 GLN A O 1
ATOM 3165 N N . VAL A 1 412 ? -13.913 4.891 -23.437 1.00 93.38 412 VAL A N 1
ATOM 3166 C CA . VAL A 1 412 ? -15.350 5.125 -23.201 1.00 93.38 412 VAL A CA 1
ATOM 3167 C C . VAL A 1 412 ? -16.137 3.826 -23.410 1.00 93.38 412 VAL A C 1
ATOM 3169 O O . VAL A 1 412 ? -15.607 2.898 -24.031 1.00 93.38 412 VAL A O 1
ATOM 3172 N N . ASP A 1 413 ? -17.355 3.728 -22.874 1.00 91.25 413 ASP A N 1
ATOM 3173 C CA . ASP A 1 413 ? -18.252 2.600 -23.153 1.00 91.25 413 ASP A CA 1
ATOM 3174 C C . ASP A 1 413 ? -18.609 2.495 -24.640 1.00 91.25 413 ASP A C 1
ATOM 3176 O O . ASP A 1 413 ? -18.428 3.434 -25.421 1.00 91.25 413 ASP A O 1
ATOM 3180 N N . TRP A 1 414 ? -19.073 1.312 -25.039 1.00 85.25 414 TRP A N 1
ATOM 3181 C CA . TRP A 1 414 ? -19.332 1.000 -26.439 1.00 85.25 414 TRP A CA 1
ATOM 3182 C C . TRP A 1 414 ? -20.377 1.928 -27.065 1.00 85.25 414 TRP A C 1
ATOM 3184 O O . TRP A 1 414 ? -20.160 2.427 -28.172 1.00 85.25 414 TRP A O 1
ATOM 3194 N N . ASP A 1 415 ? -21.474 2.197 -26.353 1.00 83.62 415 ASP A N 1
ATOM 3195 C CA . ASP A 1 415 ? -22.548 3.051 -26.866 1.00 83.62 415 ASP A CA 1
ATOM 3196 C C . ASP A 1 415 ? -22.029 4.459 -27.167 1.00 83.62 415 ASP A C 1
ATOM 3198 O O . ASP A 1 415 ? -22.268 4.995 -28.254 1.00 83.62 415 ASP A O 1
ATOM 3202 N N . TYR A 1 416 ? -21.267 5.041 -26.235 1.00 85.94 416 TYR A N 1
ATOM 3203 C CA . TYR A 1 416 ? -20.677 6.363 -26.433 1.00 85.94 416 TYR A CA 1
ATOM 3204 C C . TYR A 1 416 ? -19.637 6.372 -27.564 1.00 85.94 416 TYR A C 1
ATOM 3206 O O . TYR A 1 416 ? -19.551 7.351 -28.303 1.00 85.94 416 TYR A O 1
ATOM 3214 N N . ASP A 1 417 ? -18.861 5.299 -27.742 1.00 83.44 417 ASP A N 1
ATOM 3215 C CA . ASP A 1 417 ? -17.861 5.214 -28.816 1.00 83.44 417 ASP A CA 1
ATOM 3216 C C . ASP A 1 417 ? -18.489 5.149 -30.218 1.00 83.44 417 ASP A C 1
ATOM 3218 O O . ASP A 1 417 ? -18.003 5.799 -31.144 1.00 83.44 417 ASP A O 1
ATOM 3222 N N . GLN A 1 418 ? -19.581 4.392 -30.378 1.00 74.88 418 GLN A N 1
ATOM 3223 C CA . GLN A 1 418 ? -20.258 4.222 -31.671 1.00 74.88 418 GLN A CA 1
ATOM 3224 C C . GLN A 1 418 ? -21.124 5.418 -32.047 1.00 74.88 418 GLN A C 1
ATOM 3226 O O . GLN A 1 418 ? -21.144 5.862 -33.197 1.00 74.88 418 GLN A O 1
ATOM 3231 N N . VAL A 1 419 ? -21.897 5.897 -31.078 1.00 68.00 419 VAL A N 1
ATOM 3232 C CA . VAL A 1 419 ? -22.967 6.865 -31.305 1.00 68.00 419 VAL A CA 1
ATOM 3233 C C . VAL A 1 419 ? -22.466 8.294 -31.081 1.00 68.00 419 VAL A C 1
ATOM 3235 O O . VAL A 1 419 ? -22.995 9.245 -31.661 1.00 68.00 419 VAL A O 1
ATOM 3238 N N . GLY A 1 420 ? -21.407 8.450 -30.283 1.00 65.25 420 GLY A N 1
ATOM 3239 C CA . GLY A 1 420 ? -20.821 9.736 -29.953 1.00 65.25 420 GLY A CA 1
ATOM 3240 C C . GLY A 1 420 ? -21.830 10.673 -29.294 1.00 65.25 420 GLY A C 1
ATOM 3241 O O . GLY A 1 420 ? -22.564 10.329 -28.368 1.00 65.25 420 GLY A O 1
ATOM 3242 N N . TYR A 1 421 ? -21.851 11.905 -29.785 1.00 62.84 421 TYR A N 1
ATOM 3243 C CA . TYR A 1 421 ? -22.592 13.016 -29.208 1.00 62.84 421 TYR A CA 1
ATOM 3244 C C . TYR A 1 421 ? -24.052 13.062 -29.695 1.00 62.84 421 TYR A C 1
ATOM 3246 O O . TYR A 1 421 ? -24.415 13.907 -30.513 1.00 62.84 421 TYR A O 1
ATOM 3254 N N . LEU A 1 422 ? -24.915 12.163 -29.210 1.00 65.00 422 LEU A N 1
ATOM 3255 C CA . LEU A 1 422 ? -26.368 12.315 -29.371 1.00 65.00 422 LEU A CA 1
ATOM 3256 C C . LEU A 1 422 ? -26.980 12.948 -28.114 1.00 65.00 422 LEU A C 1
ATOM 3258 O O . LEU A 1 422 ? -26.979 12.349 -27.042 1.00 65.00 422 LEU A O 1
ATOM 3262 N N . GLY A 1 423 ? -27.498 14.171 -28.252 1.00 71.56 423 GLY A N 1
ATOM 3263 C CA . GLY A 1 423 ? -28.136 14.932 -27.172 1.00 71.56 423 GLY A CA 1
ATOM 3264 C C . GLY A 1 423 ? -27.730 16.406 -27.162 1.00 71.56 423 GLY A C 1
ATOM 3265 O O . GLY A 1 423 ? -26.923 16.846 -27.984 1.00 71.56 423 GLY A O 1
ATOM 3266 N N . SER A 1 424 ? -28.297 17.180 -26.237 1.00 83.25 424 SER A N 1
ATOM 3267 C CA . SER A 1 424 ? -27.917 18.581 -26.042 1.00 83.25 424 SER A CA 1
ATOM 3268 C C . SER A 1 424 ? -26.586 18.671 -25.275 1.00 83.25 424 SER A C 1
ATOM 3270 O O . SER A 1 424 ? -26.353 17.873 -24.362 1.00 83.25 424 SER A O 1
ATOM 3272 N N . PRO A 1 425 ? -25.713 19.649 -25.585 1.00 84.88 425 PRO A N 1
ATOM 3273 C CA . PRO A 1 425 ? -24.505 19.929 -24.806 1.00 84.88 425 PRO A CA 1
ATOM 3274 C C . PRO A 1 425 ? -24.723 20.101 -23.309 1.00 84.88 425 PRO A C 1
ATOM 3276 O O . PRO A 1 425 ? -23.870 19.707 -22.512 1.00 84.88 425 PRO A O 1
ATOM 3279 N N . ASP A 1 426 ? -25.859 20.688 -22.950 1.00 88.62 426 ASP A N 1
ATOM 3280 C CA . ASP A 1 426 ? -26.184 21.088 -21.585 1.00 88.62 426 ASP A CA 1
ATOM 3281 C C . ASP A 1 426 ? -26.939 20.010 -20.795 1.00 88.62 426 ASP A C 1
ATOM 3283 O O . ASP A 1 426 ? -27.307 20.244 -19.637 1.00 88.62 426 ASP A O 1
ATOM 3287 N N . ASP A 1 427 ? -27.146 18.832 -21.392 1.00 88.94 427 ASP A N 1
ATOM 3288 C CA . ASP A 1 427 ? -27.726 17.681 -20.703 1.00 88.94 427 ASP A CA 1
ATOM 3289 C C . ASP A 1 427 ? -26.808 17.230 -19.559 1.00 88.94 427 ASP A C 1
ATOM 3291 O O . ASP A 1 427 ? -25.584 17.137 -19.718 1.00 88.94 427 ASP A O 1
ATOM 3295 N N . ASP A 1 428 ? -27.411 16.941 -18.407 1.00 88.94 428 ASP A N 1
ATOM 3296 C CA . ASP A 1 428 ? -26.735 16.320 -17.271 1.00 88.94 428 ASP A CA 1
ATOM 3297 C C . ASP A 1 428 ? -26.588 14.816 -17.512 1.00 88.94 428 ASP A C 1
ATOM 3299 O O . ASP A 1 428 ? -27.562 14.134 -17.823 1.00 88.94 428 ASP A O 1
ATOM 3303 N N . LEU A 1 429 ? -25.367 14.308 -17.351 1.00 90.56 429 LEU A N 1
ATOM 3304 C CA . LEU A 1 429 ? -25.030 12.894 -17.475 1.00 90.56 429 LEU A CA 1
ATOM 3305 C C . LEU A 1 429 ? -24.511 12.353 -16.149 1.00 90.56 429 LEU A C 1
ATOM 3307 O O . LEU A 1 429 ? -23.608 12.939 -15.541 1.00 90.56 429 LEU A O 1
ATOM 3311 N N . LYS A 1 430 ? -25.019 11.192 -15.738 1.00 91.19 430 LYS A N 1
ATOM 3312 C CA . LYS A 1 430 ? -24.383 10.326 -14.747 1.00 91.19 430 LYS A CA 1
ATOM 3313 C C . LYS A 1 430 ? -23.185 9.647 -15.408 1.00 91.19 430 LYS A C 1
ATOM 3315 O O . LYS A 1 430 ? -23.347 8.744 -16.222 1.00 91.19 430 LYS A O 1
ATOM 3320 N N . VAL A 1 431 ? -21.979 10.063 -15.050 1.00 93.62 431 VAL A N 1
ATOM 3321 C CA . VAL A 1 431 ? -20.744 9.499 -15.600 1.00 93.62 431 VAL A CA 1
ATOM 3322 C C . VAL A 1 431 ? -20.049 8.654 -14.542 1.00 93.62 431 VAL A C 1
ATOM 3324 O O . VAL A 1 431 ? -19.691 9.170 -13.481 1.00 93.62 431 VAL A O 1
ATOM 3327 N N . ALA A 1 432 ? -19.843 7.370 -14.837 1.00 94.25 432 ALA A N 1
ATOM 3328 C CA . ALA A 1 432 ? -19.026 6.459 -14.044 1.00 94.25 432 ALA A CA 1
ATOM 3329 C C . ALA A 1 432 ? -17.542 6.632 -14.404 1.00 94.25 432 ALA A C 1
ATOM 3331 O O . ALA A 1 432 ? -17.161 6.503 -15.568 1.00 94.25 432 ALA A O 1
ATOM 3332 N N . LEU A 1 433 ? -16.684 6.925 -13.425 1.00 94.75 433 LEU A N 1
ATOM 3333 C CA . LEU A 1 433 ? -15.253 7.128 -13.660 1.00 94.75 433 LEU A CA 1
ATOM 3334 C C . LEU A 1 433 ? -14.375 6.803 -12.444 1.00 94.75 433 LEU A C 1
ATOM 3336 O O . LEU A 1 433 ? -14.845 6.851 -11.307 1.00 94.75 433 LEU A O 1
ATOM 3340 N N . PRO A 1 434 ? -13.068 6.548 -12.647 1.00 92.50 434 PRO A N 1
ATOM 3341 C CA . PRO A 1 434 ? -12.112 6.498 -11.556 1.00 92.50 434 PRO A CA 1
ATOM 3342 C C . PRO A 1 434 ? -12.023 7.837 -10.818 1.00 92.50 434 PRO A C 1
ATOM 3344 O O . PRO A 1 434 ? -11.686 8.870 -11.408 1.00 92.50 434 PRO A O 1
ATOM 3347 N N . ARG A 1 435 ? -12.240 7.814 -9.500 1.00 88.25 435 ARG A N 1
ATOM 3348 C CA . ARG A 1 435 ? -12.249 9.020 -8.652 1.00 88.25 435 ARG A CA 1
ATOM 3349 C C . ARG A 1 435 ? -10.981 9.864 -8.766 1.00 88.25 435 ARG A C 1
ATOM 3351 O O . ARG A 1 435 ? -11.017 11.094 -8.762 1.00 88.25 435 ARG A O 1
ATOM 3358 N N . ASN A 1 436 ? -9.832 9.206 -8.882 1.00 87.88 436 ASN A N 1
ATOM 3359 C CA . ASN A 1 436 ? -8.530 9.864 -8.937 1.00 87.88 436 ASN A CA 1
ATOM 3360 C C . ASN A 1 436 ? -8.355 10.782 -10.162 1.00 87.88 436 ASN A C 1
ATOM 3362 O O . ASN A 1 436 ? -7.558 11.720 -10.089 1.00 87.88 436 ASN A O 1
ATOM 3366 N N . LEU A 1 437 ? -9.104 10.577 -11.253 1.00 90.06 437 LEU A N 1
ATOM 3367 C CA . LEU A 1 437 ? -9.063 11.451 -12.430 1.00 90.06 437 LEU A CA 1
ATOM 3368 C C . LEU A 1 437 ? -9.520 12.876 -12.100 1.00 90.06 437 LEU A C 1
ATOM 3370 O O . LEU A 1 437 ? -8.935 13.836 -12.602 1.00 90.06 437 LEU A O 1
ATOM 3374 N N . LEU A 1 438 ? -10.486 13.019 -11.189 1.00 89.00 438 LEU A N 1
ATOM 3375 C CA . LEU A 1 438 ? -10.948 14.319 -10.699 1.00 89.00 438 LEU A CA 1
ATOM 3376 C C . LEU A 1 438 ? -9.920 14.989 -9.770 1.00 89.00 438 LEU A C 1
ATOM 3378 O O . LEU A 1 438 ? -9.847 16.210 -9.697 1.00 89.00 438 LEU A O 1
ATOM 3382 N N . ASN A 1 439 ? -9.070 14.199 -9.105 1.00 82.56 439 ASN A N 1
ATOM 3383 C CA . ASN A 1 439 ? -7.970 14.678 -8.255 1.00 82.56 439 ASN A CA 1
ATOM 3384 C C . ASN A 1 439 ? -6.661 14.931 -9.029 1.00 82.56 439 ASN A C 1
ATOM 3386 O O . ASN A 1 439 ? -5.602 15.120 -8.429 1.00 82.56 439 ASN A O 1
ATOM 3390 N N . GLY A 1 440 ? -6.711 14.937 -10.364 1.00 79.62 440 GLY A N 1
ATOM 3391 C CA . GLY A 1 440 ? -5.563 15.252 -11.215 1.00 79.62 440 GLY A CA 1
ATOM 3392 C C . GLY A 1 440 ? -4.701 14.061 -11.612 1.00 79.62 440 GLY A C 1
ATOM 3393 O O . GLY A 1 440 ? -3.636 14.247 -12.215 1.00 79.62 440 GLY A O 1
ATOM 3394 N N . PHE A 1 441 ? -5.157 12.832 -11.360 1.00 78.81 441 PHE A N 1
ATOM 3395 C CA . PHE A 1 441 ? -4.545 11.655 -11.966 1.00 78.81 441 PHE A CA 1
ATOM 3396 C C . PHE A 1 441 ? -4.619 11.755 -13.496 1.00 78.81 441 PHE A C 1
ATOM 3398 O O . PHE A 1 441 ? -5.618 12.176 -14.069 1.00 78.81 441 PHE A O 1
ATOM 3405 N N . CYS A 1 442 ? -3.515 11.426 -14.170 1.00 80.69 442 CYS A N 1
ATOM 3406 C CA . CYS A 1 442 ? -3.323 11.641 -15.611 1.00 80.69 442 CYS A CA 1
ATOM 3407 C C . CYS A 1 442 ? -3.428 13.102 -16.105 1.00 80.69 442 CYS A C 1
ATOM 3409 O O . CYS A 1 442 ? -3.302 13.321 -17.308 1.00 80.69 442 CYS A O 1
ATOM 3411 N N . LYS A 1 443 ? -3.572 14.089 -15.203 1.00 83.50 443 LYS A N 1
ATOM 3412 C CA . LYS A 1 443 ? -3.619 15.534 -15.500 1.00 83.50 443 LYS A CA 1
ATOM 3413 C C . LYS A 1 443 ? -4.641 15.918 -16.580 1.00 83.50 443 LYS A C 1
ATOM 3415 O O . LYS A 1 443 ? -4.378 16.783 -17.414 1.00 83.50 443 LYS A O 1
ATOM 3420 N N . ILE A 1 444 ? -5.809 15.278 -16.573 1.00 88.31 444 ILE A N 1
ATOM 3421 C CA . ILE A 1 444 ? -6.902 15.603 -17.496 1.00 88.31 444 ILE A CA 1
ATOM 3422 C C . ILE A 1 444 ? -7.563 16.892 -16.995 1.00 88.31 444 ILE A C 1
ATOM 3424 O O . ILE A 1 444 ? -8.448 16.858 -16.143 1.00 88.31 444 ILE A O 1
ATOM 3428 N N . LYS A 1 445 ? -7.078 18.045 -17.478 1.00 89.56 445 LYS A N 1
ATOM 3429 C CA . LYS A 1 445 ? -7.455 19.376 -16.964 1.00 89.56 445 LYS A CA 1
ATOM 3430 C C . LYS A 1 445 ? -8.975 19.605 -16.905 1.00 89.56 445 LYS A C 1
ATOM 3432 O O . LYS A 1 445 ? -9.408 20.164 -15.899 1.00 89.56 445 LYS A O 1
ATOM 3437 N N . PRO A 1 446 ? -9.788 19.186 -17.897 1.00 92.94 446 PRO A N 1
ATOM 3438 C CA . PRO A 1 446 ? -11.242 19.316 -17.793 1.00 92.94 446 PRO A CA 1
ATOM 3439 C C . PRO A 1 446 ? -11.827 18.558 -16.591 1.00 92.94 446 PRO A C 1
ATOM 3441 O O . PRO A 1 446 ? -12.540 19.157 -15.795 1.00 92.94 446 PRO A O 1
ATOM 3444 N N . LEU A 1 447 ? -11.431 17.298 -16.365 1.00 93.56 447 LEU A N 1
ATOM 3445 C CA . LEU A 1 447 ? -11.881 16.515 -15.203 1.00 93.56 447 LEU A CA 1
ATOM 3446 C C . LEU A 1 447 ? -11.424 17.117 -13.869 1.00 93.56 447 LEU A C 1
ATOM 3448 O O . LEU A 1 447 ? -12.165 17.072 -12.893 1.00 93.56 447 LEU A O 1
ATOM 3452 N N . MET A 1 448 ? -10.236 17.724 -13.820 1.00 92.50 448 MET A N 1
ATOM 3453 C CA . MET A 1 448 ? -9.766 18.429 -12.620 1.00 92.50 448 MET A CA 1
ATOM 3454 C C . MET A 1 448 ? -10.653 19.627 -12.275 1.00 92.50 448 MET A C 1
ATOM 3456 O O . MET A 1 448 ? -10.989 19.813 -11.112 1.00 92.50 448 MET A O 1
ATOM 3460 N N . LYS A 1 449 ? -11.082 20.408 -13.277 1.00 92.19 449 LYS A N 1
ATOM 3461 C CA . LYS A 1 449 ? -12.016 21.525 -13.060 1.00 92.19 449 LYS A CA 1
ATOM 3462 C C . LYS A 1 449 ? -13.361 21.039 -12.522 1.00 92.19 449 LYS A C 1
ATOM 3464 O O . LYS A 1 449 ? -13.924 21.681 -11.642 1.00 92.19 449 LYS A O 1
ATOM 3469 N N . ILE A 1 450 ? -13.852 19.906 -13.029 1.00 91.88 450 ILE A N 1
ATOM 3470 C CA . ILE A 1 450 ? -15.065 19.264 -12.505 1.00 91.88 450 ILE A CA 1
ATOM 3471 C C . ILE A 1 450 ? -14.833 18.838 -11.051 1.00 91.88 450 ILE A C 1
ATOM 3473 O O . ILE A 1 450 ? -15.659 19.132 -10.196 1.00 91.88 450 ILE A O 1
ATOM 3477 N N . GLY A 1 451 ? -13.689 18.222 -10.743 1.00 89.81 451 GLY A N 1
ATOM 3478 C CA . GLY A 1 451 ? -13.308 17.874 -9.373 1.00 89.81 451 GLY A CA 1
ATOM 3479 C C . GLY A 1 451 ? -13.283 19.081 -8.431 1.00 89.81 451 GLY A C 1
ATOM 3480 O O . GLY A 1 451 ? -13.825 19.008 -7.331 1.00 89.81 451 GLY A O 1
ATOM 3481 N N . ASP A 1 452 ? -12.714 20.205 -8.869 1.00 89.56 452 ASP A N 1
ATOM 3482 C CA . ASP A 1 452 ? -12.685 21.452 -8.097 1.00 89.56 452 ASP A CA 1
ATOM 3483 C C . ASP A 1 452 ? -14.095 22.029 -7.881 1.00 89.56 452 ASP A C 1
ATOM 3485 O O . ASP A 1 452 ? -14.402 22.471 -6.773 1.00 89.56 452 ASP A O 1
ATOM 3489 N N . ARG A 1 453 ? -14.969 21.978 -8.898 1.00 90.00 453 ARG A N 1
ATOM 3490 C CA . ARG A 1 453 ? -16.387 22.373 -8.798 1.00 90.00 453 ARG A CA 1
ATOM 3491 C C . ARG A 1 453 ? -17.134 21.511 -7.782 1.00 90.00 453 ARG A C 1
ATOM 3493 O O . ARG A 1 453 ? -17.712 22.040 -6.842 1.00 90.00 453 ARG A O 1
ATOM 3500 N N . LEU A 1 454 ? -17.048 20.189 -7.910 1.00 86.38 454 LEU A N 1
ATOM 3501 C CA . LEU A 1 454 ? -17.704 19.247 -6.998 1.00 86.38 454 LEU A CA 1
ATOM 3502 C C . LEU A 1 454 ? -17.244 19.433 -5.539 1.00 86.38 454 LEU A C 1
ATOM 3504 O O . LEU A 1 454 ? -18.049 19.299 -4.619 1.00 86.38 454 LEU A O 1
ATOM 3508 N N . LYS A 1 455 ? -15.966 19.777 -5.314 1.00 84.12 455 LYS A N 1
ATOM 3509 C CA . LYS A 1 455 ? -15.439 20.110 -3.978 1.00 84.12 455 LYS A CA 1
ATOM 3510 C C . LYS A 1 455 ? -16.001 21.423 -3.437 1.00 84.12 455 LYS A C 1
ATOM 3512 O O . LYS A 1 455 ? -16.302 21.499 -2.250 1.00 84.12 455 LYS A O 1
ATOM 3517 N N . GLN A 1 456 ? -16.143 22.446 -4.283 1.00 83.88 456 GLN A N 1
ATOM 3518 C CA . GLN A 1 456 ? -16.775 23.717 -3.901 1.00 83.88 456 GLN A CA 1
ATOM 3519 C C . GLN A 1 456 ? -18.248 23.520 -3.532 1.00 83.88 456 GLN A C 1
ATOM 3521 O O . GLN A 1 456 ? -18.707 24.071 -2.533 1.00 83.88 456 GLN A O 1
ATOM 3526 N N . ASP A 1 457 ? -18.941 22.674 -4.290 1.00 77.62 457 ASP A N 1
ATOM 3527 C CA . ASP A 1 457 ? -20.354 22.344 -4.102 1.00 77.62 457 ASP A CA 1
ATOM 3528 C C . ASP A 1 457 ? -20.588 21.330 -2.960 1.00 77.62 457 ASP A C 1
ATOM 3530 O O . ASP A 1 457 ? -21.733 21.038 -2.628 1.00 77.62 457 ASP A O 1
ATOM 3534 N N . LYS A 1 458 ? -19.519 20.809 -2.332 1.00 72.50 458 LYS A N 1
ATOM 3535 C CA . LYS A 1 458 ? -19.549 19.792 -1.257 1.00 72.50 458 LYS A CA 1
ATOM 3536 C C . LYS A 1 458 ? -20.275 18.489 -1.631 1.00 72.50 458 LYS A C 1
ATOM 3538 O O . LYS A 1 458 ? -20.832 17.818 -0.771 1.00 72.50 458 LYS A O 1
ATOM 3543 N N . ILE A 1 459 ? -20.237 18.127 -2.910 1.00 74.00 459 ILE A N 1
ATOM 3544 C CA . ILE A 1 459 ? -20.823 16.891 -3.465 1.00 74.00 459 ILE A CA 1
ATOM 3545 C C . ILE A 1 459 ? -19.750 15.968 -4.058 1.00 74.00 459 ILE A C 1
ATOM 3547 O O . ILE A 1 459 ? -20.047 15.069 -4.842 1.00 74.00 459 ILE A O 1
ATOM 3551 N N . PHE A 1 460 ? -18.476 16.229 -3.754 1.00 77.50 460 PHE A N 1
ATOM 3552 C CA . PHE A 1 460 ? -17.369 15.383 -4.181 1.00 77.50 460 PHE A CA 1
ATOM 3553 C C . PHE A 1 460 ? -17.346 14.098 -3.344 1.00 77.50 460 PHE A C 1
ATOM 3555 O O . PHE A 1 460 ? -17.186 14.214 -2.128 1.00 77.50 460 PHE A O 1
ATOM 3562 N N . PRO A 1 461 ? -17.444 12.904 -3.960 1.00 70.38 461 PRO A N 1
ATOM 3563 C CA . PRO A 1 461 ? -17.411 11.647 -3.217 1.00 70.38 461 PRO A CA 1
ATOM 3564 C C . PRO A 1 461 ? -16.153 11.519 -2.347 1.00 70.38 461 PRO A C 1
ATOM 3566 O O . PRO A 1 461 ? -15.038 11.861 -2.783 1.00 70.38 461 PRO A O 1
ATOM 3569 N N . GLY A 1 462 ? -16.326 11.030 -1.119 1.00 65.50 462 GLY A N 1
ATOM 3570 C CA . GLY A 1 462 ? -15.261 10.772 -0.149 1.00 65.50 462 GLY A CA 1
ATOM 3571 C C . GLY A 1 462 ? -14.181 9.824 -0.681 1.00 65.50 462 GLY A C 1
ATOM 3572 O O . GLY A 1 462 ? -14.308 9.247 -1.760 1.00 65.50 462 GLY A O 1
ATOM 3573 N N . ASP A 1 463 ? -13.057 9.693 0.030 1.00 64.31 463 ASP A N 1
ATOM 3574 C CA . ASP A 1 463 ? -11.982 8.764 -0.374 1.00 64.31 463 ASP A CA 1
ATOM 3575 C C . ASP A 1 463 ? -12.436 7.287 -0.381 1.00 64.31 463 ASP A C 1
ATOM 3577 O O . ASP A 1 463 ? -11.836 6.470 -1.103 1.00 64.31 463 ASP A O 1
ATOM 3581 N N . ASP A 1 464 ? -13.529 7.007 0.333 1.00 61.19 464 ASP A N 1
ATOM 3582 C CA . ASP A 1 464 ? -14.073 5.677 0.609 1.00 61.19 464 ASP A CA 1
ATOM 3583 C C . ASP A 1 464 ? -15.446 5.416 -0.037 1.00 61.19 464 ASP A C 1
ATOM 3585 O O . ASP A 1 464 ? -15.863 4.272 -0.143 1.00 61.19 464 ASP A O 1
ATOM 3589 N N . ASP A 1 465 ? -16.089 6.431 -0.625 1.00 70.00 465 ASP A N 1
ATOM 3590 C CA . ASP A 1 465 ? -17.276 6.248 -1.476 1.00 70.00 465 ASP A CA 1
ATOM 3591 C C . ASP A 1 465 ? -16.843 5.777 -2.874 1.00 70.00 465 ASP A C 1
ATOM 3593 O O . ASP A 1 465 ? -16.674 6.581 -3.796 1.00 70.00 465 ASP A O 1
ATOM 3597 N N . TYR A 1 466 ? -16.530 4.485 -3.015 1.00 78.81 466 TYR A N 1
ATOM 3598 C CA . TYR A 1 466 ? -16.177 3.866 -4.293 1.00 78.81 466 TYR A CA 1
ATOM 3599 C C . TYR A 1 466 ? -16.448 2.363 -4.319 1.00 78.81 466 TYR A C 1
ATOM 3601 O O . TYR A 1 466 ? -16.365 1.676 -3.308 1.00 78.81 466 TYR A O 1
ATOM 3609 N N . VAL A 1 467 ? -16.600 1.817 -5.528 1.00 77.19 467 VAL A N 1
ATOM 3610 C CA . VAL A 1 467 ? -16.597 0.364 -5.748 1.00 77.19 467 VAL A CA 1
ATOM 3611 C C . VAL A 1 467 ? -15.434 -0.017 -6.674 1.00 77.19 467 VAL A C 1
ATOM 3613 O O . VAL A 1 467 ? -15.192 0.666 -7.675 1.00 77.19 467 VAL A O 1
ATOM 3616 N N . PRO A 1 468 ? -14.658 -1.080 -6.384 1.00 82.50 468 PRO A N 1
ATOM 3617 C CA . PRO A 1 468 ? -13.603 -1.531 -7.286 1.00 82.50 468 PRO A CA 1
ATOM 3618 C C . PRO A 1 468 ? -14.145 -1.980 -8.651 1.00 82.50 468 PRO A C 1
ATOM 3620 O O . PRO A 1 468 ? -15.056 -2.801 -8.730 1.00 82.50 468 PRO A O 1
ATOM 3623 N N . ALA A 1 469 ? -13.519 -1.525 -9.741 1.00 85.88 469 ALA A N 1
ATOM 3624 C CA . ALA A 1 469 ? -13.933 -1.877 -11.105 1.00 85.88 469 ALA A CA 1
ATOM 3625 C C . ALA A 1 469 ? -13.987 -3.393 -11.361 1.00 85.88 469 ALA A C 1
ATOM 3627 O O . ALA A 1 469 ? -14.900 -3.877 -12.020 1.00 85.88 469 ALA A O 1
ATOM 3628 N N . ILE A 1 470 ? -13.025 -4.155 -10.827 1.00 8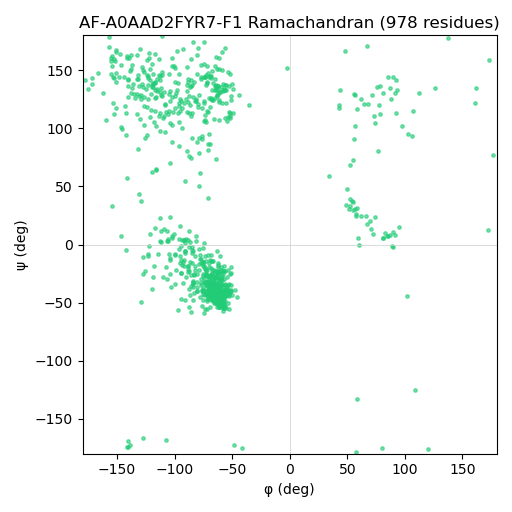2.94 470 ILE A N 1
ATOM 3629 C CA . ILE A 1 470 ? -12.999 -5.613 -11.000 1.00 82.94 470 ILE A CA 1
ATOM 3630 C C . ILE A 1 470 ? -14.214 -6.290 -10.355 1.00 82.94 470 ILE A C 1
ATOM 3632 O O . ILE A 1 470 ? -14.761 -7.224 -10.936 1.00 82.94 470 ILE A O 1
ATOM 3636 N N . ASN A 1 471 ? -14.674 -5.788 -9.207 1.00 78.19 471 ASN A N 1
ATOM 3637 C CA . ASN A 1 471 ? -15.839 -6.315 -8.502 1.00 78.19 471 ASN A CA 1
ATOM 3638 C C . ASN A 1 471 ? -17.114 -6.075 -9.312 1.00 78.19 471 ASN A C 1
ATOM 3640 O O . ASN A 1 471 ? -17.906 -6.994 -9.489 1.00 78.19 471 ASN A O 1
ATOM 3644 N N . LEU A 1 472 ? -17.268 -4.872 -9.871 1.00 80.75 472 LEU A N 1
ATOM 3645 C CA . LEU A 1 472 ? -18.400 -4.513 -10.729 1.00 80.75 472 LEU A CA 1
ATOM 3646 C C . LEU A 1 472 ? -18.452 -5.374 -11.999 1.00 80.75 472 LEU A C 1
ATOM 3648 O O . LEU A 1 472 ? -19.491 -5.950 -12.313 1.00 80.75 472 LEU A O 1
ATOM 3652 N N . VAL A 1 473 ? -17.316 -5.528 -12.691 1.00 81.44 473 VAL A N 1
ATOM 3653 C CA . VAL A 1 473 ? -17.225 -6.378 -13.891 1.00 81.44 473 VAL A CA 1
ATOM 3654 C C . VAL A 1 473 ? -17.540 -7.837 -13.557 1.00 81.44 473 VAL A C 1
ATOM 3656 O O . VAL A 1 473 ? -18.285 -8.485 -14.287 1.00 81.44 473 VAL A O 1
ATOM 3659 N N . THR A 1 474 ? -17.006 -8.348 -12.444 1.00 75.38 474 THR A N 1
ATOM 3660 C CA . THR A 1 474 ? -17.250 -9.730 -11.999 1.00 75.38 474 THR A CA 1
ATOM 3661 C C . THR A 1 474 ? -18.722 -9.949 -11.668 1.00 75.38 474 THR A C 1
ATOM 3663 O O . THR A 1 474 ? -19.312 -10.915 -12.137 1.00 75.38 474 THR A O 1
ATOM 3666 N N . ARG A 1 475 ? -19.336 -9.024 -10.922 1.00 73.06 475 ARG A N 1
ATOM 3667 C CA . ARG A 1 475 ? -20.750 -9.084 -10.540 1.00 73.06 475 ARG A CA 1
ATOM 3668 C C . ARG A 1 475 ? -21.664 -9.140 -11.762 1.00 73.06 475 ARG A C 1
ATOM 3670 O O . ARG A 1 475 ? -22.541 -9.999 -11.827 1.00 73.06 475 ARG A O 1
ATOM 3677 N N . TYR A 1 476 ? -21.430 -8.271 -12.746 1.00 75.25 476 TYR A N 1
ATOM 3678 C CA . TYR A 1 476 ? -22.205 -8.269 -13.986 1.00 75.25 476 TYR A CA 1
ATOM 3679 C C . TYR A 1 476 ? -22.023 -9.575 -14.773 1.00 75.25 476 TYR A C 1
ATOM 3681 O O . TYR A 1 476 ? -22.999 -10.208 -15.177 1.00 75.25 476 TYR A O 1
ATOM 3689 N N . ALA A 1 477 ? -20.770 -10.003 -14.957 1.00 69.94 477 ALA A N 1
ATOM 3690 C CA . ALA A 1 477 ? -20.434 -11.230 -15.674 1.00 69.94 477 ALA A CA 1
ATOM 3691 C C . ALA A 1 477 ? -21.087 -12.473 -15.048 1.00 69.94 477 ALA A C 1
ATOM 3693 O O . ALA A 1 477 ? -21.667 -13.296 -15.756 1.00 69.94 477 ALA A O 1
ATOM 3694 N N . CYS A 1 478 ? -21.034 -12.591 -13.720 1.00 64.44 478 CYS A N 1
ATOM 3695 C CA . CYS A 1 478 ? -21.667 -13.685 -12.995 1.00 64.44 478 CYS A CA 1
ATOM 3696 C C . CYS A 1 478 ? -23.197 -13.634 -13.126 1.00 64.44 478 CYS A C 1
ATOM 3698 O O . CYS A 1 478 ? -23.794 -14.659 -13.442 1.00 64.44 478 CYS A O 1
ATOM 3700 N N . LYS A 1 479 ? -23.830 -12.457 -12.976 1.00 61.00 479 LYS A N 1
ATOM 3701 C CA . LYS A 1 479 ? -25.291 -12.289 -13.111 1.00 61.00 479 LYS A CA 1
ATOM 3702 C C . LYS A 1 479 ? -25.816 -12.837 -14.442 1.00 61.00 479 LYS A C 1
ATOM 3704 O O . LYS A 1 479 ? -26.764 -13.617 -14.448 1.00 61.00 479 LYS A O 1
ATOM 3709 N N . ASN A 1 480 ? -25.187 -12.449 -15.552 1.00 53.72 480 ASN A N 1
ATOM 3710 C CA . ASN A 1 480 ? -25.648 -12.849 -16.881 1.00 53.72 480 ASN A CA 1
ATOM 3711 C C . ASN A 1 480 ? -25.419 -14.333 -17.164 1.00 53.72 480 ASN A C 1
ATOM 3713 O O . ASN A 1 480 ? -26.232 -14.949 -17.845 1.00 53.72 480 ASN A O 1
ATOM 3717 N N . ARG A 1 481 ? -24.342 -14.923 -16.636 1.00 54.56 481 ARG A N 1
ATOM 3718 C CA . ARG A 1 481 ? -24.059 -16.346 -16.840 1.00 54.56 481 ARG A CA 1
ATOM 3719 C C . ARG A 1 481 ? -25.079 -17.231 -16.129 1.00 54.56 481 ARG A C 1
ATOM 3721 O O . ARG A 1 481 ? -25.526 -18.211 -16.713 1.00 54.56 481 ARG A O 1
ATOM 3728 N N . TRP A 1 482 ? -25.501 -16.844 -14.927 1.00 50.00 482 TRP A N 1
ATOM 3729 C CA . TRP A 1 482 ? -26.579 -17.525 -14.213 1.00 50.00 482 TRP A CA 1
ATOM 3730 C C . TRP A 1 482 ? -27.918 -17.406 -14.951 1.00 50.00 482 TRP A C 1
ATOM 3732 O O . TRP A 1 482 ? -28.590 -18.413 -15.153 1.00 50.00 482 TRP A O 1
ATOM 3742 N N . SER A 1 483 ? -28.254 -16.218 -15.469 1.00 46.94 483 SER A N 1
ATOM 3743 C CA . SER A 1 483 ? -29.465 -16.045 -16.282 1.00 46.94 483 SER A CA 1
ATOM 3744 C C . SER A 1 483 ? -29.394 -16.714 -17.658 1.00 46.94 483 SER A C 1
ATOM 3746 O O . SER A 1 483 ? -30.433 -17.059 -18.186 1.00 46.94 483 SER A O 1
ATOM 3748 N N . GLN A 1 484 ? -28.211 -16.893 -18.260 1.00 46.56 484 GLN A N 1
ATOM 3749 C CA . GLN A 1 484 ? -28.030 -17.537 -19.574 1.00 46.56 484 GLN A CA 1
ATOM 3750 C C . GLN A 1 484 ? -27.969 -19.060 -19.489 1.00 46.56 484 GLN A C 1
ATOM 3752 O O . GLN A 1 484 ? -28.462 -19.727 -20.389 1.00 46.56 484 GLN A O 1
ATOM 3757 N N . MET A 1 485 ? -27.425 -19.621 -18.401 1.00 44.69 485 MET A N 1
ATOM 3758 C CA . MET A 1 485 ? -27.505 -21.066 -18.145 1.00 44.69 485 MET A CA 1
ATOM 3759 C C . MET A 1 485 ? -28.955 -21.563 -18.091 1.00 44.69 485 MET A C 1
ATOM 3761 O O . MET A 1 485 ? -29.191 -22.747 -18.306 1.00 44.69 485 MET A O 1
ATOM 3765 N N . ILE A 1 486 ? -29.905 -20.669 -17.803 1.00 46.34 486 ILE A N 1
ATOM 3766 C CA . ILE A 1 486 ? -31.333 -20.975 -17.642 1.00 46.34 486 ILE A CA 1
ATOM 3767 C C . ILE A 1 486 ? -32.210 -20.163 -18.626 1.00 46.34 486 ILE A C 1
ATOM 3769 O O . ILE A 1 486 ? -33.421 -20.338 -18.691 1.00 46.34 486 ILE A O 1
ATOM 3773 N N . GLY A 1 487 ? -31.599 -19.304 -19.448 1.00 43.34 487 GLY A N 1
ATOM 3774 C CA . GLY A 1 487 ? -32.275 -18.241 -20.203 1.00 43.34 487 GLY A CA 1
ATOM 3775 C C . GLY A 1 487 ? -32.768 -18.592 -21.602 1.00 43.34 487 GLY A C 1
ATOM 3776 O O . GLY A 1 487 ? -33.470 -17.774 -22.190 1.00 43.34 487 GLY A O 1
ATOM 3777 N N . ASP A 1 488 ? -32.469 -19.780 -22.125 1.00 41.62 488 ASP A N 1
ATOM 3778 C CA . ASP A 1 488 ? -33.148 -20.299 -23.317 1.00 41.62 488 ASP A CA 1
ATOM 3779 C C . ASP A 1 488 ? -34.291 -21.227 -22.866 1.00 41.62 488 ASP A C 1
ATOM 3781 O O . ASP A 1 488 ? -34.161 -22.445 -22.766 1.00 41.62 488 ASP A O 1
ATOM 3785 N N . ILE A 1 489 ? -35.440 -20.609 -22.568 1.00 43.91 489 ILE A N 1
ATOM 3786 C CA . ILE A 1 489 ? -36.683 -21.241 -22.076 1.00 43.91 489 ILE A CA 1
ATOM 3787 C C . ILE A 1 489 ? -37.310 -22.223 -23.092 1.00 43.91 489 ILE A C 1
ATOM 3789 O O . ILE A 1 489 ? -38.235 -22.956 -22.744 1.00 43.91 489 ILE A O 1
ATOM 3793 N N . ASP A 1 490 ? -36.780 -22.332 -24.313 1.00 46.75 490 ASP A N 1
ATOM 3794 C CA . ASP A 1 490 ? -37.198 -23.378 -25.259 1.00 46.75 490 ASP A CA 1
ATOM 3795 C C . ASP A 1 490 ? -36.807 -24.803 -24.789 1.00 46.75 490 ASP A C 1
ATOM 3797 O O . ASP A 1 490 ? -37.378 -25.778 -25.280 1.00 46.75 490 ASP A O 1
ATOM 3801 N N . ASP A 1 491 ? -35.914 -24.929 -23.793 1.00 50.25 491 ASP A N 1
ATOM 3802 C CA . ASP A 1 491 ? -35.470 -26.206 -23.213 1.00 50.25 491 ASP A CA 1
ATOM 3803 C C . ASP A 1 491 ? -35.908 -26.439 -21.744 1.00 50.25 491 ASP A C 1
ATOM 3805 O O . ASP A 1 491 ? -35.562 -27.482 -21.192 1.00 50.25 491 ASP A O 1
ATOM 3809 N N . PHE A 1 492 ? -36.687 -25.554 -21.089 1.00 58.47 492 PHE A N 1
ATOM 3810 C CA . PHE A 1 492 ? -37.143 -25.774 -19.690 1.00 58.47 492 PHE A CA 1
ATOM 3811 C C . PHE A 1 492 ? -37.832 -27.144 -19.535 1.00 58.47 492 PHE A C 1
ATOM 3813 O O . PHE A 1 492 ? -37.492 -27.932 -18.655 1.00 58.47 492 PHE A O 1
ATOM 3820 N N . ASP A 1 493 ? -38.703 -27.477 -20.493 1.00 62.44 493 ASP A N 1
ATOM 3821 C CA . ASP A 1 493 ? -39.449 -28.740 -20.541 1.00 62.44 493 ASP A CA 1
ATOM 3822 C C . ASP A 1 493 ? -38.556 -29.967 -20.882 1.00 62.44 493 ASP A C 1
ATOM 3824 O O . ASP A 1 493 ? -39.021 -31.102 -20.819 1.00 62.44 493 ASP A O 1
ATOM 3828 N N . GLN A 1 494 ? -37.284 -29.780 -21.278 1.00 60.09 494 GLN A N 1
ATOM 3829 C CA . GLN A 1 494 ? -36.312 -30.879 -21.456 1.00 60.09 494 GLN A CA 1
ATOM 3830 C C . GLN A 1 494 ? -35.547 -31.224 -20.174 1.00 60.09 494 GLN A C 1
ATOM 3832 O O . GLN A 1 494 ? -34.955 -32.306 -20.093 1.00 60.09 494 GLN A O 1
ATOM 3837 N N . PHE A 1 495 ? -35.485 -30.291 -19.224 1.00 59.69 495 PHE A N 1
ATOM 3838 C CA . PHE A 1 495 ? -34.700 -30.415 -17.997 1.00 59.69 495 PHE A CA 1
ATOM 3839 C C . PHE A 1 495 ? -35.557 -30.645 -16.753 1.00 59.69 495 PHE A C 1
ATOM 3841 O O . PHE A 1 495 ? -35.034 -31.176 -15.779 1.00 59.69 495 PHE A O 1
ATOM 3848 N N . ASP A 1 496 ? -36.846 -30.319 -16.834 1.00 69.31 496 ASP A N 1
ATOM 3849 C CA . ASP A 1 496 ? -37.907 -30.829 -15.966 1.00 69.31 496 ASP A CA 1
ATOM 3850 C C . ASP A 1 496 ? -38.154 -32.310 -16.318 1.00 69.31 496 ASP A C 1
ATOM 3852 O O . ASP A 1 496 ? -38.926 -32.656 -17.220 1.00 69.31 496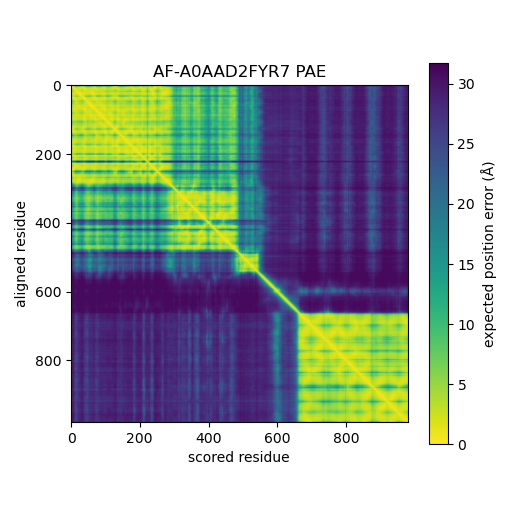 ASP A O 1
ATOM 3856 N N . LEU A 1 497 ? -37.378 -33.201 -15.693 1.00 68.38 497 LEU A N 1
ATOM 3857 C CA . LEU A 1 497 ? -37.341 -34.627 -16.024 1.00 68.38 497 LEU A CA 1
ATOM 3858 C C . LEU A 1 497 ? -38.607 -35.350 -15.563 1.00 68.38 497 LEU A C 1
ATOM 3860 O O . LEU A 1 497 ? -38.941 -36.406 -16.118 1.00 68.38 497 LEU A O 1
ATOM 3864 N N . ASP A 1 498 ? -39.281 -34.821 -14.544 1.00 75.94 498 ASP A N 1
ATOM 3865 C CA . ASP A 1 498 ? -40.518 -35.378 -14.005 1.00 75.94 498 ASP A CA 1
ATOM 3866 C C . ASP A 1 498 ? -41.793 -34.664 -14.512 1.00 75.94 498 ASP A C 1
ATOM 3868 O O . ASP A 1 498 ? -42.895 -35.208 -14.364 1.00 75.94 498 ASP A O 1
ATOM 3872 N N . GLY A 1 499 ? -41.645 -33.534 -15.210 1.00 72.81 499 GLY A N 1
ATOM 3873 C CA . GLY A 1 499 ? -42.716 -32.784 -15.867 1.00 72.81 499 GLY A CA 1
ATOM 3874 C C . GLY A 1 499 ? -43.606 -32.011 -14.893 1.00 72.81 499 GLY A C 1
ATOM 3875 O O . GLY A 1 499 ? -44.790 -31.797 -15.193 1.00 72.81 499 GLY A O 1
ATOM 3876 N N . ASN A 1 500 ? -43.103 -31.682 -13.702 1.00 77.50 500 ASN A N 1
ATOM 3877 C CA . ASN A 1 500 ? -43.874 -31.051 -12.631 1.00 77.50 500 ASN A CA 1
ATOM 3878 C C . ASN A 1 500 ? -43.974 -29.512 -12.769 1.00 77.50 500 ASN A C 1
ATOM 3880 O O . ASN A 1 500 ? -44.730 -28.883 -12.020 1.00 77.50 500 ASN A O 1
ATOM 3884 N N . GLY A 1 501 ? -43.285 -28.921 -13.750 1.00 70.44 501 GLY A N 1
ATOM 3885 C CA . GLY A 1 501 ? -43.260 -27.487 -14.036 1.00 70.44 501 GLY A CA 1
ATOM 3886 C C . GLY A 1 501 ? -42.255 -26.676 -13.209 1.00 70.44 501 GLY A C 1
ATOM 3887 O O . GLY A 1 501 ? -42.283 -25.445 -13.297 1.00 70.44 501 GLY A O 1
ATOM 3888 N N . VAL A 1 502 ? -41.392 -27.330 -12.426 1.00 74.62 502 VAL A N 1
ATOM 3889 C CA . VAL A 1 502 ? -40.341 -26.729 -11.590 1.00 74.62 502 VAL A CA 1
ATOM 3890 C C . VAL A 1 502 ? -39.040 -27.534 -11.693 1.00 74.62 502 VAL A C 1
ATOM 3892 O O . VAL A 1 502 ? -39.073 -28.735 -11.898 1.00 74.62 502 VAL A O 1
ATOM 3895 N N . LEU A 1 503 ? -37.878 -26.898 -11.532 1.00 73.31 503 LEU A N 1
ATOM 3896 C CA . LEU A 1 503 ? -36.591 -27.600 -11.489 1.00 73.31 503 LEU A CA 1
ATOM 3897 C C . LEU A 1 503 ? -36.139 -27.783 -10.045 1.00 73.31 503 LEU A C 1
ATOM 3899 O O . LEU A 1 503 ? -35.881 -26.803 -9.335 1.00 73.31 503 LEU A O 1
ATOM 3903 N N . ASP A 1 504 ? -36.008 -29.035 -9.618 1.00 75.19 504 ASP A N 1
ATOM 3904 C CA . ASP A 1 504 ? -35.522 -29.376 -8.288 1.00 75.19 504 ASP A CA 1
ATOM 3905 C C . ASP A 1 504 ? -33.985 -29.404 -8.199 1.00 75.19 504 ASP A C 1
ATOM 3907 O O . ASP A 1 504 ? -33.244 -29.280 -9.176 1.00 75.19 504 ASP A O 1
ATOM 3911 N N . ARG A 1 505 ? -33.462 -29.589 -6.984 1.00 77.06 505 ARG A N 1
ATOM 3912 C CA . ARG A 1 505 ? -32.014 -29.625 -6.737 1.00 77.06 505 ARG A CA 1
ATOM 3913 C C . ARG A 1 505 ? -31.267 -30.677 -7.554 1.00 77.06 505 ARG A C 1
ATOM 3915 O O . ARG A 1 505 ? -30.106 -30.473 -7.912 1.00 77.06 505 ARG A O 1
ATOM 3922 N N . THR A 1 506 ? -31.893 -31.818 -7.803 1.00 76.50 506 THR A N 1
ATOM 3923 C CA . THR A 1 506 ? -31.301 -32.920 -8.563 1.00 76.50 506 THR A CA 1
ATOM 3924 C C . THR A 1 506 ? -31.241 -32.563 -10.042 1.00 76.50 506 THR A C 1
ATOM 3926 O O . THR A 1 506 ? -30.212 -32.782 -10.684 1.00 76.50 506 THR A O 1
ATOM 3929 N N . GLU A 1 507 ? -32.304 -31.960 -10.562 1.00 73.62 507 GLU A N 1
ATOM 3930 C CA . GLU A 1 507 ? -32.418 -31.510 -11.950 1.00 73.62 507 GLU A CA 1
ATOM 3931 C C . GLU A 1 507 ? -31.471 -30.350 -12.243 1.00 73.62 507 GLU A C 1
ATOM 3933 O O . GLU A 1 507 ? -30.731 -30.399 -13.225 1.00 73.62 507 GLU A O 1
ATOM 3938 N N . VAL A 1 508 ? -31.374 -29.373 -11.337 1.00 67.81 508 VAL A N 1
ATOM 3939 C CA . VAL A 1 508 ? -30.396 -28.280 -11.436 1.00 67.81 508 VAL A CA 1
ATOM 3940 C C . VAL A 1 508 ? -28.966 -28.819 -11.362 1.00 67.81 508 VAL A C 1
ATOM 3942 O O . VAL A 1 508 ? -28.106 -28.390 -12.131 1.00 67.81 508 VAL A O 1
ATOM 3945 N N . LYS A 1 509 ? -28.691 -29.815 -10.509 1.00 73.31 509 LYS A N 1
ATOM 3946 C CA . LYS A 1 509 ? -27.370 -30.462 -10.442 1.00 73.31 509 LYS A CA 1
ATOM 3947 C C . LYS A 1 509 ? -27.008 -31.175 -11.745 1.00 73.31 509 LYS A C 1
ATOM 3949 O O . LYS A 1 509 ? -25.890 -31.009 -12.229 1.00 73.31 509 LYS A O 1
ATOM 3954 N N . LEU A 1 510 ? -27.943 -31.932 -12.317 1.00 68.00 510 LEU A N 1
ATOM 3955 C CA . LEU A 1 510 ? -27.776 -32.638 -13.592 1.00 68.00 510 LEU A CA 1
ATOM 3956 C C . LEU A 1 510 ? -27.614 -31.669 -14.767 1.00 68.00 510 LEU A C 1
ATOM 3958 O O . LEU A 1 510 ? -26.759 -31.880 -15.630 1.00 68.00 510 LEU A O 1
ATOM 3962 N N . LEU A 1 511 ? -28.400 -30.592 -14.781 1.00 65.44 511 LEU A N 1
ATOM 3963 C CA . LEU A 1 511 ? -28.278 -29.496 -15.736 1.00 65.44 511 LEU A CA 1
ATOM 3964 C C . LEU A 1 511 ? -26.865 -28.912 -15.671 1.00 65.44 511 LEU A C 1
ATOM 3966 O O . LEU A 1 511 ? -26.147 -28.880 -16.671 1.00 65.44 511 LEU A O 1
ATOM 3970 N N . MET A 1 512 ? -26.417 -28.540 -14.476 1.00 58.47 512 MET A N 1
ATOM 3971 C CA . MET A 1 512 ? -25.086 -27.988 -14.260 1.00 58.47 512 MET A CA 1
ATOM 3972 C C . MET A 1 512 ? -23.967 -28.978 -14.610 1.00 58.47 512 MET A C 1
ATOM 3974 O O . MET A 1 512 ? -22.990 -28.567 -15.225 1.00 58.47 512 MET A O 1
ATOM 3978 N N . GLU A 1 513 ? -24.100 -30.271 -14.309 1.00 63.78 513 GLU A N 1
ATOM 3979 C CA . GLU A 1 513 ? -23.127 -31.301 -14.703 1.00 63.78 513 GLU A CA 1
ATOM 3980 C C . GLU A 1 513 ? -23.020 -31.443 -16.228 1.00 63.78 513 GLU A C 1
ATOM 3982 O O . GLU A 1 513 ? -21.915 -31.495 -16.779 1.00 63.78 513 GLU A O 1
ATOM 3987 N N . LYS A 1 514 ? -24.160 -31.430 -16.928 1.00 57.66 514 LYS A N 1
ATOM 3988 C CA . LYS A 1 514 ? -24.220 -31.482 -18.396 1.00 57.66 514 LYS A CA 1
ATOM 3989 C C . LYS A 1 514 ? -23.557 -30.259 -19.038 1.00 57.66 514 LYS A C 1
ATOM 3991 O O . LYS A 1 514 ? -22.899 -30.406 -20.067 1.00 57.66 514 LYS A O 1
ATOM 3996 N N . PHE A 1 515 ? -23.702 -29.076 -18.438 1.00 51.53 515 PHE A N 1
ATOM 3997 C CA . PHE A 1 515 ? -23.102 -27.832 -18.938 1.00 51.53 515 PHE A CA 1
ATOM 3998 C C . PHE A 1 515 ? -21.623 -27.666 -18.571 1.00 51.53 515 PHE A C 1
ATOM 4000 O O . PHE A 1 515 ? -20.836 -27.203 -19.396 1.00 51.53 515 PHE A O 1
ATOM 4007 N N . LEU A 1 516 ? -21.233 -28.035 -17.351 1.00 46.91 516 LEU A N 1
ATOM 4008 C CA . LEU A 1 516 ? -19.862 -27.892 -16.850 1.00 46.91 516 LEU A CA 1
ATOM 4009 C C . LEU A 1 516 ? -18.949 -29.039 -17.311 1.00 46.91 516 LEU A C 1
ATOM 4011 O O . LEU A 1 516 ? -17.726 -28.909 -17.285 1.00 46.91 516 LEU A O 1
ATOM 4015 N N . GLY A 1 517 ? -19.521 -30.166 -17.751 1.00 45.56 517 GLY A N 1
ATOM 4016 C CA . GLY A 1 517 ? -18.773 -31.356 -18.167 1.00 45.56 517 GLY A CA 1
ATOM 4017 C C . GLY A 1 517 ? -18.138 -32.128 -17.004 1.00 45.56 517 GLY A C 1
ATOM 4018 O O . GLY A 1 517 ? -17.343 -33.042 -17.233 1.00 45.56 517 GLY A O 1
ATOM 4019 N N . HIS A 1 518 ? -18.468 -31.760 -15.767 1.00 49.22 518 HIS A N 1
ATOM 4020 C CA . HIS A 1 518 ? -18.097 -32.440 -14.532 1.00 49.22 518 HIS A CA 1
ATOM 4021 C C . HIS A 1 518 ? -19.162 -32.181 -13.461 1.00 49.22 518 HIS A C 1
ATOM 4023 O O . HIS A 1 518 ? -19.865 -31.172 -13.517 1.00 49.22 518 HIS A O 1
ATOM 4029 N N . GLU A 1 519 ? -19.247 -33.053 -12.454 1.00 54.00 519 GLU A N 1
ATOM 4030 C CA . GLU A 1 519 ? -20.202 -32.890 -11.355 1.00 54.00 519 GLU A CA 1
ATOM 4031 C C . GLU A 1 519 ? -19.920 -31.571 -10.598 1.00 54.00 519 GLU A C 1
ATOM 4033 O O . GLU A 1 519 ? -18.785 -31.348 -10.146 1.00 54.00 519 GLU A O 1
ATOM 4038 N N . PRO A 1 520 ? -20.897 -30.652 -10.490 1.00 53.09 520 PRO A N 1
ATOM 4039 C CA . PRO A 1 520 ? -20.754 -29.432 -9.709 1.00 53.09 520 PRO A CA 1
ATOM 4040 C C . PRO A 1 520 ? -20.796 -29.763 -8.220 1.00 53.09 520 PRO A C 1
ATOM 4042 O O . PRO A 1 520 ? -21.522 -30.651 -7.768 1.00 53.09 520 PRO A O 1
ATOM 4045 N N . ALA A 1 521 ? -20.035 -29.011 -7.429 1.00 49.22 521 ALA A N 1
ATOM 4046 C CA . ALA A 1 521 ? -20.115 -29.144 -5.986 1.00 49.22 521 ALA A CA 1
ATOM 4047 C C . ALA A 1 521 ? -21.505 -28.716 -5.486 1.00 49.22 521 ALA A C 1
ATOM 4049 O O . ALA A 1 521 ? -22.081 -27.745 -5.970 1.00 49.22 521 ALA A O 1
ATOM 4050 N N . ASP A 1 522 ? -22.015 -29.428 -4.483 1.00 55.84 522 ASP A N 1
ATOM 4051 C CA . ASP A 1 522 ? -23.393 -29.312 -3.993 1.00 55.84 522 ASP A CA 1
ATOM 4052 C C . ASP A 1 522 ? -23.827 -27.878 -3.644 1.00 55.84 522 ASP A C 1
ATOM 4054 O O . ASP A 1 522 ? -24.968 -27.513 -3.881 1.00 55.84 522 ASP A O 1
ATOM 4058 N N . PHE A 1 523 ? -22.922 -27.039 -3.145 1.00 45.25 523 PHE A N 1
ATOM 4059 C CA . PHE A 1 523 ? -23.249 -25.650 -2.810 1.00 45.25 523 PHE A CA 1
ATOM 4060 C C . PHE A 1 523 ? -23.372 -24.735 -4.029 1.00 45.25 523 PHE A C 1
ATOM 4062 O O . PHE A 1 523 ? -24.083 -23.749 -3.959 1.00 45.25 523 PHE A O 1
ATOM 4069 N N . VAL A 1 524 ? -22.712 -25.063 -5.142 1.00 48.16 524 VAL A N 1
ATOM 4070 C CA . VAL A 1 524 ? -22.849 -24.315 -6.401 1.00 48.16 524 VAL A CA 1
ATOM 4071 C C . VAL A 1 524 ? -24.245 -24.550 -6.983 1.00 48.16 524 VAL A C 1
ATOM 4073 O O . VAL A 1 524 ? -24.840 -23.647 -7.559 1.00 48.16 524 VAL A O 1
ATOM 4076 N N . VAL A 1 525 ? -24.774 -25.761 -6.789 1.00 57.53 525 VAL A N 1
ATOM 4077 C CA . VAL A 1 525 ? -26.157 -26.121 -7.121 1.00 57.53 525 VAL A CA 1
ATOM 4078 C C . VAL A 1 525 ? -27.131 -25.377 -6.210 1.00 57.53 525 VAL A C 1
ATOM 4080 O O . VAL A 1 525 ? -28.084 -24.780 -6.698 1.00 57.53 525 VAL A O 1
ATOM 4083 N N . ASP A 1 526 ? -26.866 -25.357 -4.901 1.00 55.66 526 ASP A N 1
ATOM 4084 C CA . ASP A 1 526 ? -27.697 -24.623 -3.939 1.00 55.66 526 ASP A CA 1
ATOM 4085 C C . ASP A 1 526 ? -27.713 -23.107 -4.238 1.00 55.66 526 ASP A C 1
ATOM 4087 O O . ASP A 1 526 ? -28.763 -22.472 -4.157 1.00 55.66 526 ASP A O 1
ATOM 4091 N N . ASP A 1 527 ? -26.567 -22.531 -4.624 1.00 52.81 527 ASP A N 1
ATOM 4092 C CA . ASP A 1 527 ? -26.432 -21.116 -4.996 1.00 52.81 527 ASP A CA 1
ATOM 4093 C C . ASP A 1 527 ? -27.168 -20.784 -6.300 1.00 52.81 527 ASP A C 1
ATOM 4095 O O . ASP A 1 527 ? -27.747 -19.705 -6.412 1.00 52.81 527 ASP A O 1
ATOM 4099 N N . MET A 1 528 ? -27.170 -21.707 -7.268 1.00 56.03 528 MET A N 1
ATOM 4100 C CA . MET A 1 528 ? -27.915 -21.574 -8.522 1.00 56.03 528 MET A CA 1
ATOM 4101 C C . MET A 1 528 ? -29.423 -21.524 -8.269 1.00 56.03 528 MET A C 1
ATOM 4103 O O . MET A 1 528 ? -30.097 -20.624 -8.765 1.00 56.03 528 MET A O 1
ATOM 4107 N N . ILE A 1 529 ? -29.939 -22.461 -7.467 1.00 59.97 529 ILE A N 1
ATOM 4108 C CA . ILE A 1 529 ? -31.359 -22.496 -7.093 1.00 59.97 529 ILE A CA 1
ATOM 4109 C C . ILE A 1 529 ? -31.711 -21.196 -6.382 1.00 59.97 529 ILE A C 1
ATOM 4111 O O . ILE A 1 529 ? -32.570 -20.462 -6.844 1.00 59.97 529 ILE A O 1
ATOM 4115 N N . ALA A 1 530 ? -30.955 -20.821 -5.351 1.00 54.69 530 ALA A N 1
ATOM 4116 C CA . ALA A 1 530 ? -31.220 -19.617 -4.567 1.00 54.69 530 ALA A CA 1
ATOM 4117 C C . ALA A 1 530 ? -31.001 -18.286 -5.317 1.00 54.69 530 ALA A C 1
ATOM 4119 O O . ALA A 1 530 ? -31.271 -17.222 -4.754 1.00 54.69 530 ALA A O 1
ATOM 4120 N N . ALA A 1 531 ? -30.425 -18.301 -6.522 1.00 49.59 531 ALA A N 1
ATOM 4121 C CA . ALA A 1 531 ? -30.288 -17.119 -7.373 1.00 49.59 531 ALA A CA 1
ATOM 4122 C C . ALA A 1 531 ? -31.510 -16.897 -8.279 1.00 49.59 531 ALA A C 1
ATOM 4124 O O . ALA A 1 531 ? -31.669 -15.793 -8.802 1.00 49.59 531 ALA A O 1
ATOM 4125 N N . LEU A 1 532 ? -32.327 -17.932 -8.485 1.00 51.34 532 LEU A N 1
ATOM 4126 C CA . LEU A 1 532 ? -33.407 -17.958 -9.475 1.00 51.34 532 LEU A CA 1
ATOM 4127 C C . LEU A 1 532 ? -34.768 -18.324 -8.883 1.00 51.34 532 LEU A C 1
ATOM 4129 O O . LEU A 1 532 ? -35.782 -17.936 -9.446 1.00 51.34 532 LEU A O 1
ATOM 4133 N N . ASP A 1 533 ? -34.777 -19.010 -7.746 1.00 60.31 533 ASP A N 1
ATOM 4134 C CA . ASP A 1 533 ? -35.922 -19.244 -6.871 1.00 60.31 533 ASP A CA 1
ATOM 4135 C C . ASP A 1 533 ? -36.320 -17.918 -6.195 1.00 60.31 533 ASP A C 1
ATOM 4137 O O . ASP A 1 533 ? -35.808 -17.556 -5.131 1.00 60.31 533 ASP A O 1
ATOM 4141 N N . ALA A 1 534 ? -37.155 -17.129 -6.880 1.00 49.41 534 ALA A N 1
ATOM 4142 C CA . ALA A 1 534 ? -37.555 -15.799 -6.421 1.00 49.41 534 ALA A CA 1
ATOM 4143 C C . ALA A 1 534 ? -38.615 -15.837 -5.304 1.00 49.41 534 ALA A C 1
ATOM 4145 O O . ALA A 1 534 ? -38.818 -14.820 -4.637 1.00 49.41 534 ALA A O 1
ATOM 4146 N N . ASP A 1 535 ? -39.290 -16.975 -5.102 1.00 52.47 535 ASP A N 1
ATOM 4147 C CA . ASP A 1 535 ? -40.302 -17.186 -4.060 1.00 52.47 535 ASP A CA 1
ATOM 4148 C C . ASP A 1 535 ? -39.810 -18.053 -2.878 1.00 52.47 535 ASP A C 1
ATOM 4150 O O . ASP A 1 535 ? -40.559 -18.270 -1.921 1.00 52.47 535 ASP A O 1
ATOM 4154 N N . GLU A 1 536 ? -38.536 -18.455 -2.895 1.00 53.50 536 GLU A N 1
ATOM 4155 C CA . GLU A 1 536 ? -37.823 -19.218 -1.859 1.00 53.50 536 GLU A CA 1
ATOM 4156 C C . GLU A 1 536 ? -38.454 -20.582 -1.531 1.00 53.50 536 GLU A C 1
ATOM 4158 O O . GLU A 1 536 ? -38.395 -21.066 -0.389 1.00 53.50 536 GLU A O 1
ATOM 4163 N N . ASN A 1 537 ? -39.080 -21.223 -2.516 1.00 60.56 537 ASN A N 1
ATOM 4164 C CA . ASN A 1 537 ? -39.752 -22.509 -2.336 1.00 60.56 537 ASN A CA 1
ATOM 4165 C C . ASN A 1 537 ? -38.795 -23.721 -2.462 1.00 60.56 537 ASN A C 1
ATOM 4167 O O . ASN A 1 537 ? -39.190 -24.858 -2.175 1.00 60.56 537 ASN A O 1
ATOM 4171 N N . GLY A 1 538 ? -37.526 -23.482 -2.806 1.00 56.19 538 GLY A N 1
ATOM 4172 C CA . GLY A 1 538 ? -36.464 -24.475 -2.957 1.00 56.19 538 GLY A CA 1
ATOM 4173 C C . GLY A 1 538 ? -36.377 -25.114 -4.345 1.00 56.19 538 GLY A C 1
ATOM 4174 O O . GLY A 1 538 ? -35.616 -26.075 -4.505 1.00 56.19 538 GLY A O 1
ATOM 4175 N N . VAL A 1 539 ? -37.138 -24.617 -5.323 1.00 67.50 539 VAL A N 1
ATOM 4176 C CA . VAL A 1 539 ? -37.181 -25.082 -6.717 1.00 67.50 539 VAL A CA 1
ATOM 4177 C C . VAL A 1 539 ? -37.227 -23.883 -7.676 1.00 67.50 539 VAL A C 1
ATOM 4179 O O . VAL A 1 539 ? -37.481 -22.761 -7.261 1.00 67.50 539 VAL A O 1
ATOM 4182 N N . ILE A 1 540 ? -36.931 -24.085 -8.963 1.00 65.06 540 ILE A N 1
ATOM 4183 C CA . ILE A 1 540 ? -36.979 -23.008 -9.970 1.00 65.06 540 ILE A CA 1
ATOM 4184 C C . ILE A 1 540 ? -38.214 -23.199 -10.848 1.00 65.06 540 ILE A C 1
ATOM 4186 O O . ILE A 1 540 ? -38.282 -24.144 -11.629 1.00 65.06 540 ILE A O 1
ATOM 4190 N N . ASP A 1 541 ? -39.180 -22.300 -10.758 1.00 68.06 541 ASP A N 1
ATOM 4191 C CA . ASP A 1 541 ? -40.394 -22.274 -11.569 1.00 68.06 541 ASP A CA 1
ATOM 4192 C C . ASP A 1 541 ? -40.232 -21.466 -12.871 1.00 68.06 541 ASP A C 1
ATOM 4194 O O . ASP A 1 541 ? -39.432 -20.535 -12.995 1.00 68.06 541 ASP A O 1
ATOM 4198 N N . LYS A 1 542 ? -41.027 -21.842 -13.881 1.00 61.88 542 LYS A N 1
ATOM 4199 C CA . LYS A 1 542 ? -40.954 -21.318 -15.261 1.00 61.88 542 LYS A CA 1
ATOM 4200 C C . LYS A 1 542 ? -41.175 -19.800 -15.369 1.00 61.88 542 LYS A C 1
ATOM 4202 O O . LYS A 1 542 ? -40.716 -19.173 -16.325 1.00 61.88 542 LYS A O 1
ATOM 4207 N N . ASP A 1 543 ? -41.863 -19.204 -14.395 1.00 52.75 543 ASP A N 1
ATOM 4208 C CA . ASP A 1 543 ? -42.193 -17.775 -14.369 1.00 52.75 543 ASP A CA 1
ATOM 4209 C C . ASP A 1 543 ? -41.142 -16.915 -13.630 1.00 52.75 543 ASP A C 1
ATOM 4211 O O . ASP A 1 543 ? -41.050 -15.711 -13.891 1.00 52.75 543 ASP A O 1
ATOM 4215 N N . CYS A 1 544 ? -40.285 -17.503 -12.783 1.00 49.28 544 CYS A N 1
ATOM 4216 C CA . CYS A 1 544 ? -39.254 -16.771 -12.030 1.00 49.28 544 CYS A CA 1
ATOM 4217 C C . CYS A 1 544 ? -38.058 -16.306 -12.881 1.00 49.28 544 CYS A C 1
ATOM 4219 O O . CYS A 1 544 ? -37.287 -15.437 -12.472 1.00 49.28 544 CYS A O 1
ATOM 4221 N N . SER A 1 545 ? -37.955 -16.772 -14.130 1.00 44.06 545 SER A N 1
ATOM 4222 C CA . SER A 1 545 ? -36.960 -16.318 -15.114 1.00 44.06 545 SER A CA 1
ATOM 4223 C C . SER A 1 545 ? -37.217 -14.928 -15.735 1.00 44.06 545 SER A C 1
ATOM 4225 O O . SER A 1 545 ? -36.418 -14.475 -16.558 1.00 44.06 545 SER A O 1
ATOM 4227 N N . TYR A 1 546 ? -38.277 -14.205 -15.342 1.00 31.28 546 TYR A N 1
ATOM 4228 C CA . TYR A 1 546 ? -38.576 -12.856 -15.851 1.00 31.28 546 TYR A CA 1
ATOM 4229 C C . TYR A 1 546 ? -38.702 -11.784 -14.751 1.00 31.28 546 TYR A C 1
ATOM 4231 O O . TYR A 1 546 ? -39.807 -11.471 -14.305 1.00 31.28 546 TYR A O 1
ATOM 4239 N N . PRO A 1 547 ? -37.629 -11.038 -14.429 1.00 30.38 547 PRO A N 1
ATOM 4240 C CA . PRO A 1 547 ? -37.782 -9.665 -13.976 1.00 30.38 547 PRO A CA 1
ATOM 4241 C C . PRO A 1 547 ? -38.203 -8.821 -15.185 1.00 30.38 547 PRO A C 1
ATOM 4243 O O . PRO A 1 547 ? -37.473 -8.687 -16.168 1.00 30.38 547 PRO A O 1
ATOM 4246 N N . SER A 1 548 ? -39.414 -8.275 -15.120 1.00 28.09 548 SER A N 1
ATOM 4247 C CA . SER A 1 548 ? -40.046 -7.415 -16.121 1.00 28.09 548 SER A CA 1
ATOM 4248 C C . SER A 1 548 ? -39.077 -6.475 -16.851 1.00 28.09 548 SER A C 1
ATOM 4250 O O . SER A 1 548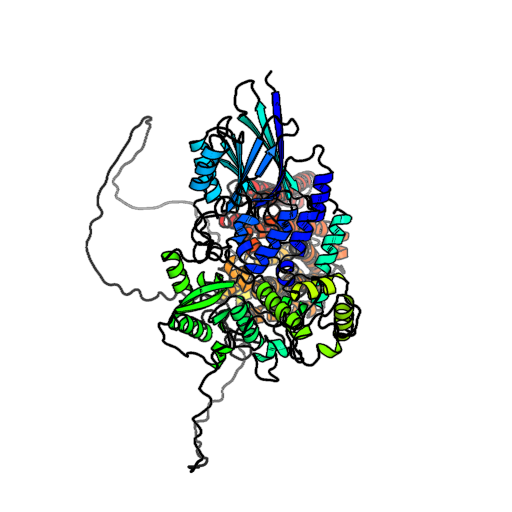 ? -38.472 -5.579 -16.259 1.00 28.09 548 SER A O 1
ATOM 4252 N N . GLN A 1 549 ? -39.014 -6.637 -18.171 1.00 29.39 549 GLN A N 1
ATOM 4253 C CA . GLN A 1 549 ? -38.417 -5.704 -19.115 1.00 29.39 549 GLN A CA 1
ATOM 4254 C C . GLN A 1 549 ? -38.987 -4.285 -18.919 1.00 29.39 549 GLN A C 1
ATOM 4256 O O . GLN A 1 549 ? -40.098 -3.987 -19.359 1.00 29.39 549 GLN A O 1
ATOM 4261 N N . GLN A 1 550 ? -38.197 -3.351 -18.388 1.00 24.25 550 GLN A N 1
ATOM 4262 C CA . GLN A 1 550 ? -38.187 -2.025 -19.003 1.00 24.25 550 GLN A CA 1
ATOM 4263 C C . GLN A 1 550 ? -37.305 -2.139 -20.240 1.00 24.25 550 GLN A C 1
ATOM 4265 O O . GLN A 1 550 ? -36.086 -2.026 -20.179 1.00 24.25 550 GLN A O 1
ATOM 4270 N N . ALA A 1 551 ? -37.946 -2.455 -21.364 1.00 23.02 551 ALA A N 1
ATOM 4271 C CA . ALA A 1 551 ? -37.305 -2.497 -22.665 1.00 23.02 551 ALA A CA 1
ATOM 4272 C C . ALA A 1 551 ? -36.497 -1.203 -22.906 1.00 23.02 551 ALA A C 1
ATOM 4274 O O . ALA A 1 551 ? -37.047 -0.110 -22.704 1.00 23.02 551 ALA A O 1
ATOM 4275 N N . PRO A 1 552 ? -35.242 -1.274 -23.394 1.00 29.08 552 PRO A N 1
ATOM 4276 C CA . PRO A 1 552 ? -34.603 -0.096 -23.953 1.00 29.08 552 PRO A CA 1
ATOM 4277 C C . PRO A 1 552 ? -35.510 0.430 -25.067 1.00 29.08 552 PRO A C 1
ATOM 4279 O O . PRO A 1 552 ? -36.023 -0.333 -25.890 1.00 29.08 552 PRO A O 1
ATOM 4282 N N . ARG A 1 553 ? -35.758 1.743 -25.070 1.00 24.98 553 ARG A N 1
ATOM 4283 C CA . ARG A 1 553 ? -36.528 2.445 -26.104 1.00 24.98 553 ARG A CA 1
ATOM 4284 C C . ARG A 1 553 ? -35.803 2.367 -27.455 1.00 24.98 553 ARG A C 1
ATOM 4286 O O . ARG A 1 553 ? -35.285 3.357 -27.951 1.00 24.98 553 ARG A O 1
ATOM 4293 N N . LEU A 1 554 ? -35.825 1.205 -28.094 1.00 28.08 554 LEU A N 1
ATOM 4294 C CA . LEU A 1 554 ? -35.572 1.021 -29.517 1.00 28.08 554 LEU A CA 1
ATOM 4295 C C . LEU A 1 554 ? -36.905 1.204 -30.248 1.00 28.08 554 LEU A C 1
ATOM 4297 O O . LEU A 1 554 ? -37.569 0.255 -30.659 1.00 28.08 554 LEU A O 1
ATOM 4301 N N . LYS A 1 555 ? -37.331 2.461 -30.395 1.00 26.02 555 LYS A N 1
ATOM 4302 C CA . LYS A 1 555 ? -38.316 2.834 -31.413 1.00 26.02 555 LYS A CA 1
ATOM 4303 C C . LYS A 1 555 ? -37.768 3.982 -32.253 1.00 26.02 555 LYS A C 1
ATOM 4305 O O . LYS A 1 555 ? -37.570 5.079 -31.753 1.00 26.02 555 LYS A O 1
ATOM 4310 N N . GLN A 1 556 ? -37.643 3.664 -33.545 1.00 27.28 556 GLN A N 1
ATOM 4311 C CA . GLN A 1 556 ? -37.584 4.557 -34.705 1.00 27.28 556 GLN A CA 1
ATOM 4312 C C . GLN A 1 556 ? -36.268 5.297 -34.963 1.00 27.28 556 GLN A C 1
ATOM 4314 O O . GLN A 1 556 ? -36.227 6.485 -34.720 1.00 27.28 556 GLN A O 1
ATOM 4319 N N . TYR A 1 557 ? -35.270 4.648 -35.580 1.00 26.58 557 TYR A N 1
ATOM 4320 C CA . TYR A 1 557 ? -34.405 5.286 -36.604 1.00 26.58 557 TYR A CA 1
ATOM 4321 C C . TYR A 1 557 ? -33.787 4.267 -37.590 1.00 26.58 557 TYR A C 1
ATOM 4323 O O . TYR A 1 557 ? -32.699 4.461 -38.118 1.00 26.58 557 TYR A O 1
ATOM 4331 N N . THR A 1 558 ? -34.494 3.179 -37.906 1.00 26.95 558 THR A N 1
ATOM 4332 C CA . THR A 1 558 ? -34.184 2.312 -39.058 1.00 26.95 558 THR A CA 1
ATOM 4333 C C . THR A 1 558 ? -35.180 2.588 -40.176 1.00 26.95 558 THR A C 1
ATOM 4335 O O . THR A 1 558 ? -36.060 1.780 -40.442 1.00 26.95 558 THR A O 1
ATOM 4338 N N . GLN A 1 559 ? -35.082 3.768 -40.796 1.00 28.50 559 GLN A N 1
ATOM 4339 C CA . GLN A 1 559 ? -35.543 4.049 -42.164 1.00 28.50 559 GLN A CA 1
ATOM 4340 C C . GLN A 1 559 ? -35.151 5.484 -42.556 1.00 28.50 559 GLN A C 1
ATOM 4342 O O . GLN A 1 559 ? -35.395 6.415 -41.799 1.00 28.50 559 GLN A O 1
ATOM 4347 N N . ALA A 1 560 ? -34.596 5.623 -43.767 1.00 27.33 560 ALA A N 1
ATOM 4348 C CA . ALA A 1 560 ? -33.912 6.789 -44.349 1.00 27.33 560 ALA A CA 1
ATOM 4349 C C . ALA A 1 560 ? -32.467 6.934 -43.823 1.00 27.33 560 ALA A C 1
ATOM 4351 O O . ALA A 1 560 ? -32.247 7.191 -42.653 1.00 27.33 560 ALA A O 1
ATOM 4352 N N . ILE A 1 561 ? -31.409 6.759 -44.616 1.00 26.27 561 ILE A N 1
ATOM 4353 C CA . ILE A 1 561 ? -31.154 7.364 -45.927 1.00 26.27 561 ILE A CA 1
ATOM 4354 C C . ILE A 1 561 ? -30.219 6.435 -46.733 1.00 26.27 561 ILE A C 1
ATOM 4356 O O . ILE A 1 561 ? -29.097 6.158 -46.321 1.00 26.27 561 ILE A 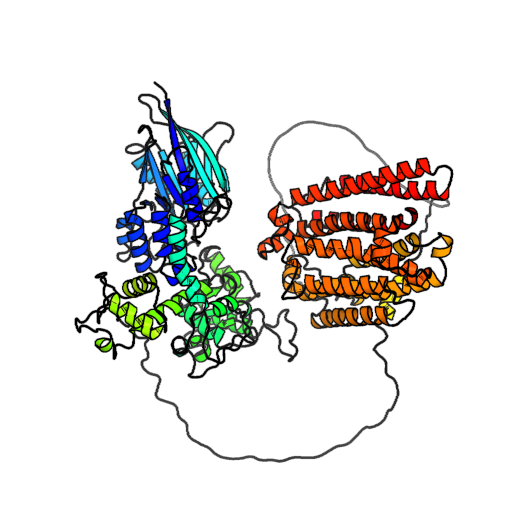O 1
ATOM 4360 N N . ILE A 1 562 ? -30.682 5.990 -47.904 1.00 30.95 562 ILE A N 1
ATOM 4361 C CA . ILE A 1 562 ? -29.842 5.549 -49.028 1.00 30.95 562 ILE A CA 1
ATOM 4362 C C . ILE A 1 562 ? -29.759 6.741 -49.992 1.00 30.95 562 ILE A C 1
ATOM 4364 O O . ILE A 1 562 ? -30.805 7.300 -50.328 1.00 30.95 562 ILE A O 1
ATOM 4368 N N . PRO A 1 563 ? -28.569 7.104 -50.491 1.00 27.44 563 PRO A N 1
ATOM 4369 C CA . PRO A 1 563 ? -28.453 7.574 -51.874 1.00 27.44 563 PRO A CA 1
ATOM 4370 C C . PRO A 1 563 ? -27.316 6.794 -52.567 1.00 27.44 563 PRO A C 1
ATOM 4372 O O . PRO A 1 563 ? -26.175 6.826 -52.121 1.00 27.44 563 PRO A O 1
ATOM 4375 N N . GLN A 1 564 ? -27.624 5.875 -53.487 1.00 24.83 564 GLN A N 1
ATOM 4376 C CA . GLN A 1 564 ? -27.787 6.093 -54.939 1.00 24.83 564 GLN A CA 1
ATOM 4377 C C . GLN A 1 564 ? -26.509 6.605 -55.642 1.00 24.83 564 GLN A C 1
ATOM 4379 O O . GLN A 1 564 ? -25.901 7.598 -55.257 1.00 24.83 564 GLN A O 1
ATOM 4384 N N . GLU A 1 565 ? -26.124 5.854 -56.674 1.00 25.11 565 GLU A N 1
ATOM 4385 C CA . GLU A 1 565 ? -24.860 5.828 -57.418 1.00 25.11 565 GLU A CA 1
ATOM 4386 C C . GLU A 1 565 ? -24.618 7.028 -58.372 1.00 25.11 565 GLU A C 1
ATOM 4388 O O . GLU A 1 565 ? -25.550 7.452 -59.042 1.00 25.11 565 GLU A O 1
ATOM 4393 N N . HIS A 1 566 ? -23.335 7.453 -58.473 1.00 27.22 566 HIS A N 1
ATOM 4394 C CA . HIS A 1 566 ? -22.505 7.879 -59.646 1.00 27.22 566 HIS A CA 1
ATOM 4395 C C . HIS A 1 566 ? -23.035 8.893 -60.717 1.00 27.22 566 HIS A C 1
ATOM 4397 O O . HIS A 1 566 ? -24.231 9.140 -60.757 1.00 27.22 566 HIS A O 1
ATOM 4403 N N . PRO A 1 567 ? -22.214 9.495 -61.642 1.00 32.72 567 PRO A N 1
ATOM 4404 C CA . PRO A 1 567 ? -20.819 9.202 -62.052 1.00 32.72 567 PRO A CA 1
ATOM 4405 C C . PRO A 1 567 ? -19.882 10.425 -62.348 1.00 32.72 567 PRO A C 1
ATOM 4407 O O . PRO A 1 567 ? -20.269 11.583 -62.250 1.00 32.72 567 PRO A O 1
ATOM 4410 N N . ALA A 1 568 ? -18.665 10.101 -62.829 1.00 23.52 568 ALA A N 1
ATOM 4411 C CA . ALA A 1 568 ? -17.822 10.837 -63.802 1.00 23.52 568 ALA A CA 1
ATOM 4412 C C . ALA A 1 568 ? -16.555 11.597 -63.320 1.00 23.52 568 ALA A C 1
ATOM 4414 O O . ALA A 1 568 ? -16.564 12.779 -63.002 1.00 23.52 568 ALA A O 1
ATOM 4415 N N . SER A 1 569 ? -15.429 10.872 -63.401 1.00 23.55 569 SER A N 1
ATOM 4416 C CA . SER A 1 569 ? -14.195 11.196 -64.151 1.00 23.55 569 SER A CA 1
ATOM 4417 C C . SER A 1 569 ? -13.613 12.620 -64.142 1.00 23.55 569 SER A C 1
ATOM 4419 O O . SER A 1 569 ? -14.120 13.483 -64.850 1.00 23.55 569 SER A O 1
ATOM 4421 N N . VAL A 1 570 ? -12.391 12.763 -63.608 1.00 23.72 570 VAL A N 1
ATOM 4422 C CA . VAL A 1 570 ? -11.262 13.365 -64.351 1.00 23.72 570 VAL A CA 1
ATOM 4423 C C . VAL A 1 570 ? -9.971 12.618 -63.995 1.00 23.72 570 VAL A C 1
ATOM 4425 O O . VAL A 1 570 ? -9.483 12.674 -62.870 1.00 23.72 570 VAL A O 1
ATOM 4428 N N . VAL A 1 571 ? -9.423 11.920 -64.987 1.00 23.39 571 VAL A N 1
ATOM 4429 C CA . VAL A 1 571 ? -8.039 11.434 -65.047 1.00 23.39 571 VAL A CA 1
ATOM 4430 C C . VAL A 1 571 ? -7.200 12.551 -65.660 1.00 23.39 571 VAL A C 1
ATOM 4432 O O . VAL A 1 571 ? -7.537 12.966 -66.764 1.00 23.39 571 VAL A O 1
ATOM 4435 N N . ILE A 1 572 ? -6.098 12.976 -65.029 1.00 23.72 572 ILE A N 1
ATOM 4436 C CA . ILE A 1 572 ? -4.899 13.410 -65.768 1.00 23.72 572 ILE A CA 1
ATOM 4437 C C . ILE A 1 572 ? -3.647 12.864 -65.080 1.00 23.72 572 ILE A C 1
ATOM 4439 O O . ILE A 1 572 ? -3.453 12.959 -63.871 1.00 23.72 572 ILE A O 1
ATOM 4443 N N . ASP A 1 573 ? -2.844 12.272 -65.947 1.00 21.48 573 ASP A N 1
ATOM 4444 C CA . ASP A 1 573 ? -1.660 11.464 -65.776 1.00 21.48 573 ASP A CA 1
ATOM 4445 C C . ASP A 1 573 ? -0.365 12.302 -65.655 1.00 21.48 573 ASP A C 1
ATOM 4447 O O . ASP A 1 573 ? -0.278 13.463 -66.052 1.00 21.48 573 ASP A O 1
ATOM 4451 N N . THR A 1 574 ? 0.622 11.629 -65.078 1.00 25.02 574 THR A N 1
ATOM 4452 C CA . THR A 1 574 ? 2.082 11.788 -65.015 1.00 25.02 574 THR A CA 1
ATOM 4453 C C . THR A 1 574 ? 2.866 12.902 -65.755 1.00 25.02 574 THR A C 1
ATOM 4455 O O . THR A 1 574 ? 2.680 13.236 -66.919 1.00 25.02 574 THR A O 1
ATOM 4458 N N . THR A 1 575 ? 4.006 13.215 -65.109 1.00 22.77 575 THR A N 1
ATOM 4459 C CA . THR A 1 575 ? 5.383 13.409 -65.647 1.00 22.77 575 THR A CA 1
ATOM 4460 C C . THR A 1 575 ? 5.952 14.780 -66.076 1.00 22.77 575 THR A C 1
ATOM 4462 O O . THR A 1 575 ? 5.352 15.542 -66.821 1.00 22.77 575 THR A O 1
ATOM 4465 N N . ARG A 1 576 ? 7.263 14.918 -65.737 1.00 24.36 576 ARG A N 1
ATOM 4466 C CA . ARG A 1 576 ? 8.355 15.825 -66.211 1.00 24.36 576 ARG A CA 1
ATOM 4467 C C . ARG A 1 576 ? 8.472 17.188 -65.506 1.00 24.36 576 ARG A C 1
ATOM 4469 O O . ARG A 1 576 ? 7.483 17.872 -65.343 1.00 24.36 576 ARG A O 1
ATOM 4476 N N . LYS A 1 577 ? 9.647 17.705 -65.097 1.00 23.22 577 LYS A N 1
ATOM 4477 C CA . LYS A 1 577 ? 11.098 17.498 -65.384 1.00 23.22 577 LYS A CA 1
ATOM 4478 C C . LYS A 1 577 ? 11.881 18.132 -64.205 1.00 23.22 577 LYS A C 1
ATOM 4480 O O . LYS A 1 577 ? 11.492 19.196 -63.749 1.00 23.22 577 LYS A O 1
ATOM 4485 N N . ILE A 1 578 ? 12.850 17.480 -63.554 1.00 23.86 578 ILE A N 1
ATOM 4486 C CA . ILE A 1 578 ? 14.305 17.414 -63.842 1.00 23.86 578 ILE A CA 1
ATOM 4487 C C . ILE A 1 578 ? 14.977 18.745 -64.240 1.00 23.86 578 ILE A C 1
ATOM 4489 O O . ILE A 1 578 ? 14.703 19.261 -65.319 1.00 23.86 578 ILE A O 1
ATOM 4493 N N . SER A 1 579 ? 15.975 19.140 -63.423 1.00 22.64 579 SER A N 1
ATOM 4494 C CA . SER A 1 579 ? 17.255 19.831 -63.740 1.00 22.64 579 SER A CA 1
ATOM 4495 C C . SER A 1 579 ? 17.449 21.107 -62.909 1.00 22.64 579 SER A C 1
ATOM 4497 O O . SER A 1 579 ? 16.563 21.944 -62.873 1.00 22.64 579 SER A O 1
ATOM 4499 N N . ALA A 1 580 ? 18.585 21.440 -62.303 1.00 24.78 580 ALA A N 1
ATOM 4500 C CA . ALA A 1 580 ? 19.830 20.768 -61.953 1.00 24.78 580 ALA A CA 1
ATOM 4501 C C . ALA A 1 580 ? 20.581 21.779 -61.070 1.00 24.78 580 ALA A C 1
ATOM 4503 O O . ALA A 1 580 ? 20.584 22.974 -61.365 1.00 24.78 580 ALA A O 1
ATOM 4504 N N . LYS A 1 581 ? 21.284 21.297 -60.045 1.00 24.16 581 LYS A N 1
ATOM 4505 C CA . LYS A 1 581 ? 22.616 21.803 -59.693 1.00 24.16 581 LYS A CA 1
ATOM 4506 C C . LYS A 1 581 ? 23.328 20.750 -58.855 1.00 24.16 581 LYS A C 1
ATOM 4508 O O . LYS A 1 581 ? 22.977 20.473 -57.715 1.00 24.16 581 LYS A O 1
ATOM 4513 N N . ARG A 1 582 ? 24.303 20.124 -59.507 1.00 23.80 582 ARG A N 1
ATOM 4514 C CA . ARG A 1 582 ? 25.280 19.184 -58.963 1.00 23.80 582 ARG A CA 1
ATOM 4515 C C . ARG A 1 582 ? 26.588 19.952 -58.738 1.00 23.80 582 ARG A C 1
ATOM 4517 O O . ARG A 1 582 ? 26.868 20.887 -59.483 1.00 23.80 582 ARG A O 1
ATOM 4524 N N . ASN A 1 583 ? 27.377 19.456 -57.786 1.00 24.39 583 ASN A N 1
ATOM 4525 C CA . ASN A 1 583 ? 28.783 19.750 -57.466 1.00 24.39 583 ASN A CA 1
ATOM 4526 C C . ASN A 1 583 ? 29.029 20.665 -56.257 1.00 24.39 583 ASN A C 1
ATOM 4528 O O . ASN A 1 583 ? 29.182 21.872 -56.387 1.00 24.39 583 ASN A O 1
ATOM 4532 N N . MET A 1 584 ? 29.268 20.032 -55.106 1.00 23.20 584 MET A N 1
ATOM 4533 C CA . MET A 1 584 ? 30.644 19.923 -54.610 1.00 23.20 584 MET A CA 1
ATOM 4534 C C . MET A 1 584 ? 30.814 18.652 -53.761 1.00 23.20 584 MET A C 1
ATOM 4536 O O . MET A 1 584 ? 30.156 18.462 -52.744 1.00 23.20 584 MET A O 1
ATOM 4540 N N . MET A 1 585 ? 31.690 17.759 -54.229 1.00 24.58 585 MET A N 1
ATOM 4541 C CA . MET A 1 585 ? 32.288 16.670 -53.453 1.00 24.58 585 MET A CA 1
ATOM 4542 C C . MET A 1 585 ? 33.195 17.261 -52.370 1.00 24.58 585 MET A C 1
ATOM 4544 O O . MET A 1 585 ? 33.990 18.149 -52.670 1.00 24.58 585 MET A O 1
ATOM 4548 N N . GLY A 1 586 ? 33.174 16.702 -51.157 1.00 22.47 586 GLY A N 1
ATOM 4549 C CA . GLY A 1 586 ? 34.176 17.053 -50.153 1.00 22.47 586 GLY A CA 1
ATOM 4550 C C . GLY A 1 586 ? 34.004 16.416 -48.776 1.00 22.47 586 GLY A C 1
ATOM 4551 O O . GLY A 1 586 ? 33.637 17.105 -47.846 1.00 22.47 586 GLY A O 1
ATOM 4552 N N . ARG A 1 587 ? 34.370 15.130 -48.658 1.00 26.55 587 ARG A N 1
ATOM 4553 C CA . ARG A 1 587 ? 35.079 14.509 -47.512 1.00 26.55 587 ARG A CA 1
ATOM 4554 C C . ARG A 1 587 ? 34.502 14.599 -46.069 1.00 26.55 587 ARG A C 1
ATOM 4556 O O . ARG A 1 587 ? 34.435 15.664 -45.479 1.00 26.55 587 ARG A O 1
ATOM 4563 N N . ARG A 1 588 ? 34.436 13.396 -45.460 1.00 26.33 588 ARG A N 1
ATOM 4564 C CA . ARG A 1 588 ? 34.662 13.007 -44.037 1.00 26.33 588 ARG A CA 1
ATOM 4565 C C . ARG A 1 588 ? 33.446 12.837 -43.100 1.00 26.33 588 ARG A C 1
ATOM 4567 O O . ARG A 1 588 ? 32.984 13.776 -42.473 1.00 26.33 588 ARG A O 1
ATOM 4574 N N . PHE A 1 589 ? 33.087 11.564 -42.875 1.00 24.75 589 PHE A N 1
ATOM 4575 C CA . PHE A 1 589 ? 32.892 10.999 -41.522 1.00 24.75 589 PHE A CA 1
ATOM 4576 C C . PHE A 1 589 ? 34.156 11.263 -40.664 1.00 24.75 589 PHE A C 1
ATOM 4578 O O . PHE A 1 589 ? 35.240 11.263 -41.262 1.00 24.75 589 PHE A O 1
ATOM 4585 N N . PRO A 1 590 ? 34.093 11.451 -39.321 1.00 35.72 590 PRO A N 1
ATOM 4586 C CA . PRO A 1 590 ? 33.168 10.786 -38.387 1.00 35.72 590 PRO A CA 1
ATOM 4587 C C . PRO A 1 590 ? 32.525 11.690 -37.301 1.00 35.72 590 PRO A C 1
ATOM 4589 O O . PRO A 1 590 ? 33.121 12.656 -36.834 1.00 35.72 590 PRO A O 1
ATOM 4592 N N . THR A 1 591 ? 31.344 11.309 -36.798 1.00 30.08 591 THR A N 1
ATOM 4593 C CA . THR A 1 591 ? 30.700 11.945 -35.620 1.00 30.08 591 THR A CA 1
ATOM 4594 C C . THR A 1 591 ? 30.274 10.911 -34.570 1.00 30.08 591 THR A C 1
ATOM 4596 O O . THR A 1 591 ? 29.244 11.045 -33.922 1.00 30.08 591 THR A O 1
ATOM 4599 N N . LEU A 1 592 ? 31.087 9.864 -34.386 1.00 34.66 592 LEU A N 1
ATOM 4600 C CA . LEU A 1 592 ? 30.874 8.825 -33.368 1.00 34.66 592 LEU A CA 1
ATOM 4601 C C . LEU A 1 592 ? 32.153 8.556 -32.547 1.00 34.66 592 LEU A C 1
ATOM 4603 O O . LEU A 1 592 ? 32.537 7.415 -32.322 1.00 34.66 592 LEU A O 1
ATOM 4607 N N . LEU A 1 593 ? 32.860 9.622 -32.148 1.00 28.52 593 LEU A N 1
ATOM 4608 C CA . LEU A 1 593 ? 34.056 9.526 -31.289 1.00 28.52 593 LEU A CA 1
ATOM 4609 C C . LEU A 1 593 ? 34.237 10.712 -30.314 1.00 28.52 593 LEU A C 1
ATOM 4611 O O . LEU A 1 593 ? 35.267 10.817 -29.658 1.00 28.52 593 LEU A O 1
ATOM 4615 N N . ILE A 1 594 ? 33.261 11.624 -30.205 1.00 33.62 594 ILE A N 1
ATOM 4616 C CA . ILE A 1 594 ? 33.404 12.858 -29.400 1.00 33.62 594 ILE A CA 1
ATOM 4617 C C . ILE A 1 594 ? 32.751 12.733 -28.012 1.00 33.62 594 ILE A C 1
ATOM 4619 O O . ILE A 1 594 ? 33.186 13.381 -27.064 1.00 33.62 594 ILE A O 1
ATOM 4623 N N . THR A 1 595 ? 31.799 11.821 -27.816 1.00 36.28 595 THR A N 1
ATOM 4624 C CA . THR A 1 595 ? 31.138 11.616 -26.514 1.00 36.28 595 THR A CA 1
ATOM 4625 C C . THR A 1 595 ? 32.037 10.937 -25.473 1.00 36.28 595 THR A C 1
ATOM 4627 O O . THR A 1 595 ? 31.889 11.189 -24.280 1.00 36.28 595 THR A O 1
ATOM 4630 N N . THR A 1 596 ? 33.032 10.154 -25.900 1.00 33.75 596 THR A N 1
ATOM 4631 C CA . THR A 1 596 ? 33.972 9.460 -24.999 1.00 33.75 596 THR A CA 1
ATOM 4632 C C . THR A 1 596 ? 35.123 10.362 -24.525 1.00 33.75 596 THR A C 1
ATOM 4634 O O . THR A 1 596 ? 35.700 10.122 -23.469 1.00 33.75 596 THR A O 1
ATOM 4637 N N . ILE A 1 597 ? 35.438 11.438 -25.258 1.00 33.78 597 ILE A N 1
ATOM 4638 C CA . ILE A 1 597 ? 36.550 12.352 -24.929 1.00 33.78 597 ILE A CA 1
ATOM 4639 C C . ILE A 1 597 ? 36.122 13.417 -23.905 1.00 33.78 597 ILE A C 1
ATOM 4641 O O . ILE A 1 597 ? 36.911 13.786 -23.035 1.00 33.78 597 ILE A O 1
ATOM 4645 N N . VAL A 1 598 ? 34.855 13.845 -23.921 1.00 36.88 598 VAL A N 1
ATOM 4646 C CA . VAL A 1 598 ? 34.342 14.859 -22.979 1.00 36.88 598 VAL A CA 1
ATOM 4647 C C . VAL A 1 598 ? 34.224 14.308 -21.549 1.00 36.88 598 VAL A C 1
ATOM 4649 O O . VAL A 1 598 ? 34.502 15.024 -20.590 1.00 36.88 598 VAL A O 1
ATOM 4652 N N . ALA A 1 599 ? 33.924 13.014 -21.384 1.00 31.78 599 ALA A N 1
ATOM 4653 C CA . ALA A 1 599 ? 33.917 12.365 -20.069 1.00 31.78 599 ALA A CA 1
ATOM 4654 C C . ALA A 1 599 ? 35.332 12.181 -19.477 1.00 31.78 599 ALA A C 1
ATOM 4656 O O . ALA A 1 599 ? 35.492 12.172 -18.258 1.00 31.78 599 ALA A O 1
ATOM 4657 N N . LEU A 1 600 ? 36.364 12.080 -20.325 1.00 34.25 600 LEU A N 1
ATOM 4658 C CA . LEU A 1 600 ? 37.757 11.928 -19.893 1.00 34.25 600 LEU A CA 1
ATOM 4659 C C . LEU A 1 600 ? 38.422 13.278 -19.558 1.00 34.25 600 LEU A C 1
ATOM 4661 O O . LEU A 1 600 ? 39.216 13.347 -18.623 1.00 34.25 600 LEU A O 1
ATOM 4665 N N . GLN A 1 601 ? 38.065 14.362 -20.260 1.00 30.11 601 GLN A N 1
ATOM 4666 C CA . GLN A 1 601 ? 38.628 15.700 -20.018 1.00 30.11 601 GLN A CA 1
ATOM 4667 C C . GLN A 1 601 ? 38.168 16.341 -18.697 1.00 30.11 601 GLN A C 1
ATOM 4669 O O . GLN A 1 601 ? 38.932 17.097 -18.094 1.00 30.11 601 GLN A O 1
ATOM 4674 N N . CYS A 1 602 ? 36.980 16.000 -18.184 1.00 31.70 602 CYS A N 1
ATOM 4675 C CA . CYS A 1 602 ? 36.536 16.475 -16.866 1.00 31.70 602 CYS A CA 1
ATOM 4676 C C . CYS A 1 602 ? 37.284 15.814 -15.692 1.00 31.70 602 CYS A C 1
ATOM 4678 O O . CYS A 1 602 ? 37.351 16.402 -14.615 1.00 31.70 602 CYS A O 1
ATOM 4680 N N . LEU A 1 603 ? 37.888 14.636 -15.889 1.00 30.44 603 LEU A N 1
ATOM 4681 C CA . LEU A 1 603 ? 38.648 13.932 -14.846 1.00 30.44 603 LEU A CA 1
ATOM 4682 C C . LEU A 1 603 ? 40.112 14.393 -14.737 1.00 30.44 603 LEU A C 1
ATOM 4684 O O . LEU A 1 603 ? 40.742 14.166 -13.708 1.00 30.44 603 LEU A O 1
ATOM 4688 N N . THR A 1 604 ? 40.646 15.097 -15.738 1.00 31.09 604 THR A N 1
ATOM 4689 C CA . THR A 1 604 ? 42.020 15.637 -15.723 1.00 31.09 604 THR A CA 1
ATOM 4690 C C . THR A 1 604 ? 42.130 17.103 -15.280 1.00 31.09 604 THR A C 1
ATOM 4692 O O . THR A 1 604 ? 43.243 17.600 -15.145 1.00 31.09 604 THR A O 1
ATOM 4695 N N . ALA A 1 605 ? 41.018 17.803 -15.021 1.00 27.72 605 ALA A N 1
ATOM 4696 C CA . ALA A 1 605 ? 41.015 19.234 -14.669 1.00 27.72 605 ALA A CA 1
ATOM 4697 C C . ALA A 1 605 ? 40.826 19.542 -13.166 1.00 27.72 605 ALA A C 1
ATOM 4699 O O . ALA A 1 605 ? 40.736 20.704 -12.782 1.00 27.72 605 ALA A O 1
ATOM 4700 N N . LEU A 1 606 ? 40.789 18.528 -12.295 1.00 29.73 606 LEU A N 1
ATOM 4701 C CA . LEU A 1 606 ? 40.657 18.702 -10.841 1.00 29.73 606 LEU A CA 1
ATOM 4702 C C . LEU A 1 606 ? 41.911 18.195 -10.120 1.00 29.73 606 LEU A C 1
ATOM 4704 O O . LEU A 1 606 ? 41.881 17.235 -9.355 1.00 29.73 606 LEU A O 1
ATOM 4708 N N . GLY A 1 607 ? 43.031 18.864 -10.388 1.00 26.33 607 GLY A N 1
ATOM 4709 C CA . GLY A 1 607 ? 44.275 18.740 -9.639 1.00 26.33 607 GLY A CA 1
ATOM 4710 C C . GLY A 1 607 ? 44.821 20.128 -9.309 1.00 26.33 607 GLY A C 1
ATOM 4711 O O . GLY A 1 607 ? 45.246 20.840 -10.206 1.00 26.33 607 GLY A O 1
ATOM 4712 N N . PHE A 1 608 ? 44.810 20.473 -8.018 1.00 27.61 608 PHE A N 1
ATOM 4713 C CA . PHE A 1 608 ? 45.547 21.572 -7.377 1.00 27.61 608 PHE A CA 1
ATOM 4714 C C . PHE A 1 608 ? 45.340 23.012 -7.895 1.00 27.61 608 PHE A C 1
ATOM 4716 O O . PHE A 1 608 ? 46.054 23.488 -8.768 1.00 27.61 608 PHE A O 1
ATOM 4723 N N . GLN A 1 609 ? 44.536 23.789 -7.162 1.00 23.31 609 GLN A N 1
ATOM 4724 C CA . GLN A 1 609 ? 44.969 25.126 -6.741 1.00 23.31 609 GLN A CA 1
ATOM 4725 C C . GLN A 1 609 ? 44.472 25.412 -5.320 1.00 23.31 609 GLN A C 1
ATOM 4727 O O . GLN A 1 609 ? 43.348 25.839 -5.078 1.00 23.31 609 GLN A O 1
ATOM 4732 N N . GLN A 1 610 ? 45.350 25.121 -4.365 1.00 26.30 610 GLN A N 1
ATOM 4733 C CA . GLN A 1 610 ? 45.303 25.635 -3.008 1.00 26.30 610 GLN A CA 1
ATOM 4734 C C . GLN A 1 610 ? 46.232 26.853 -3.007 1.00 26.30 610 GLN A C 1
ATOM 4736 O O . GLN A 1 610 ? 47.431 26.694 -3.234 1.00 26.30 610 GLN A O 1
ATOM 4741 N N . GLN A 1 611 ? 45.711 28.061 -2.790 1.00 24.06 611 GLN A N 1
ATOM 4742 C CA . GLN A 1 611 ? 46.560 29.210 -2.484 1.00 24.06 611 GLN A CA 1
ATOM 4743 C C . GLN A 1 611 ? 46.086 29.872 -1.193 1.00 24.06 611 GLN A C 1
ATOM 4745 O O . GLN A 1 611 ? 45.070 30.556 -1.120 1.00 24.06 611 GLN A O 1
ATOM 4750 N N . VAL A 1 612 ? 46.862 29.566 -0.157 1.00 25.70 612 VAL A N 1
ATOM 4751 C CA . VAL A 1 612 ? 46.974 30.263 1.118 1.00 25.70 612 VAL A CA 1
ATOM 4752 C C . VAL A 1 612 ? 47.490 31.679 0.852 1.00 25.70 612 VAL A C 1
ATOM 4754 O O . VAL A 1 612 ? 48.459 31.836 0.113 1.00 25.70 612 VAL A O 1
ATOM 4757 N N . ALA A 1 613 ? 46.920 32.693 1.504 1.00 23.00 613 ALA A N 1
ATOM 4758 C CA . ALA A 1 613 ? 47.603 33.970 1.695 1.00 23.00 613 ALA A CA 1
ATOM 4759 C C . ALA A 1 613 ? 47.212 34.600 3.039 1.00 23.00 613 ALA A C 1
ATOM 4761 O O . ALA A 1 613 ? 46.148 35.195 3.199 1.00 23.00 613 ALA A O 1
ATOM 4762 N N . HIS A 1 614 ? 48.115 34.443 4.005 1.00 22.67 614 HIS A N 1
ATOM 4763 C CA . HIS A 1 614 ? 48.206 35.232 5.225 1.00 22.67 614 HIS A CA 1
ATOM 4764 C C . HIS A 1 614 ? 49.033 36.506 4.941 1.00 22.67 614 HIS A C 1
ATOM 4766 O O . HIS A 1 614 ? 50.107 36.424 4.354 1.00 22.67 614 HIS A O 1
ATOM 4772 N N . THR A 1 615 ? 48.549 37.641 5.462 1.00 23.30 615 THR A N 1
ATOM 4773 C CA . THR A 1 615 ? 49.290 38.810 6.002 1.00 23.30 615 THR A CA 1
ATOM 4774 C C . THR A 1 615 ? 50.196 39.698 5.114 1.00 23.30 615 THR A C 1
ATOM 4776 O O . THR A 1 615 ? 51.285 39.302 4.728 1.00 23.30 615 THR A O 1
ATOM 4779 N N . SER A 1 616 ? 49.825 40.998 5.077 1.00 21.38 616 SER A N 1
ATOM 4780 C CA . SER A 1 616 ? 50.584 42.145 5.652 1.00 21.38 616 SER A CA 1
ATOM 4781 C C . SER A 1 616 ? 51.341 43.162 4.748 1.00 21.38 616 SER A C 1
ATOM 4783 O O . SER A 1 616 ? 52.425 42.884 4.255 1.00 21.38 616 SER A O 1
ATOM 4785 N N . ILE A 1 617 ? 50.830 44.412 4.813 1.00 24.67 617 ILE A N 1
ATOM 4786 C CA . ILE A 1 617 ? 51.493 45.747 4.910 1.00 24.67 617 ILE A CA 1
ATOM 4787 C C . ILE A 1 617 ? 51.815 46.590 3.644 1.00 24.67 617 ILE A C 1
ATOM 4789 O O . ILE A 1 617 ? 52.490 46.158 2.721 1.00 24.67 617 ILE A O 1
ATOM 4793 N N . ALA A 1 618 ? 51.429 47.880 3.786 1.00 25.05 618 ALA A N 1
ATOM 4794 C CA . ALA A 1 618 ? 51.774 49.137 3.083 1.00 25.05 618 ALA A CA 1
ATOM 4795 C C . ALA A 1 618 ? 50.939 49.511 1.834 1.00 25.05 618 ALA A C 1
ATOM 4797 O O . ALA A 1 618 ? 50.872 48.754 0.883 1.00 25.05 618 ALA A O 1
ATOM 4798 N N . GLY A 1 619 ? 50.307 50.689 1.710 1.00 23.89 619 GLY A N 1
ATOM 4799 C CA . GLY A 1 619 ? 50.166 51.854 2.588 1.00 23.89 619 GLY A CA 1
ATOM 4800 C C . GLY A 1 619 ? 49.451 53.025 1.871 1.00 23.89 619 GLY A C 1
ATOM 4801 O O . GLY A 1 619 ? 49.511 53.117 0.651 1.00 23.89 619 GLY A O 1
ATOM 4802 N N . ARG A 1 620 ? 48.884 53.948 2.679 1.00 24.48 620 ARG A N 1
ATOM 4803 C CA . ARG A 1 620 ? 48.272 55.281 2.382 1.00 24.48 620 ARG A CA 1
ATOM 4804 C C . ARG A 1 620 ? 46.845 55.301 1.796 1.00 24.48 620 ARG A C 1
ATOM 4806 O O . ARG A 1 620 ? 46.575 54.602 0.840 1.00 24.48 620 ARG A O 1
ATOM 4813 N N . LYS A 1 621 ? 45.912 56.165 2.226 1.00 23.38 621 LYS A N 1
ATOM 4814 C CA . LYS A 1 621 ? 45.781 57.126 3.352 1.00 23.38 621 LYS A CA 1
ATOM 4815 C C . LYS A 1 621 ? 44.312 57.634 3.338 1.00 23.38 621 LYS A C 1
ATOM 4817 O O . LYS A 1 621 ? 43.879 58.032 2.269 1.00 23.38 621 LYS A O 1
ATOM 4822 N N . ILE A 1 622 ? 43.692 57.748 4.529 1.00 24.89 622 ILE A N 1
ATOM 4823 C CA . ILE A 1 622 ? 42.727 58.799 4.977 1.00 24.89 622 ILE A CA 1
ATOM 4824 C C . ILE A 1 622 ? 41.311 58.739 4.328 1.00 24.89 622 ILE A C 1
ATOM 4826 O O . ILE A 1 622 ? 41.213 58.643 3.118 1.00 24.89 622 ILE A O 1
ATOM 4830 N N . THR A 1 623 ? 40.160 58.747 5.025 1.00 23.30 623 THR A N 1
ATOM 4831 C CA . THR A 1 623 ? 39.741 59.391 6.297 1.00 23.30 623 THR A CA 1
ATOM 4832 C C . THR A 1 623 ? 38.567 58.631 6.963 1.00 23.30 623 THR A C 1
ATOM 4834 O O . THR A 1 623 ? 37.696 58.113 6.272 1.00 23.30 623 THR A O 1
ATOM 4837 N N . LEU A 1 624 ? 38.533 58.632 8.304 1.00 23.84 624 LEU A N 1
ATOM 4838 C CA . LEU A 1 624 ? 37.421 58.259 9.216 1.00 23.84 624 LEU A CA 1
ATOM 4839 C C . LEU A 1 624 ? 36.385 59.416 9.337 1.00 23.84 624 LEU A C 1
ATOM 4841 O O . LEU A 1 624 ? 36.711 60.507 8.860 1.00 23.84 624 LEU A O 1
ATOM 4845 N N . PRO A 1 625 ? 35.172 59.247 9.932 1.00 28.69 625 PRO A N 1
ATOM 4846 C CA . PRO A 1 625 ? 34.938 59.074 11.394 1.00 28.69 625 PRO A CA 1
ATOM 4847 C C . PRO A 1 625 ? 34.080 57.825 11.734 1.00 28.69 625 PRO A C 1
ATOM 4849 O O . PRO A 1 625 ? 33.183 57.480 10.980 1.00 28.69 625 PRO A O 1
ATOM 4852 N N . SER A 1 626 ? 34.419 57.005 12.746 1.00 23.39 626 SER A N 1
ATOM 4853 C CA . SER A 1 626 ? 34.116 57.139 14.200 1.00 23.39 626 SER A CA 1
ATOM 4854 C C . SER A 1 626 ? 32.651 56.781 14.546 1.00 23.39 626 SER A C 1
ATOM 4856 O O . SER A 1 626 ? 31.769 57.281 13.869 1.00 23.39 626 SER A O 1
ATOM 4858 N N . VAL A 1 627 ? 32.254 56.027 15.579 1.00 25.77 627 VAL A N 1
ATOM 4859 C CA . VAL A 1 627 ? 32.906 55.445 16.765 1.00 25.77 627 VAL A CA 1
ATOM 4860 C C . VAL A 1 627 ? 31.932 54.399 17.376 1.00 25.77 627 VAL A C 1
ATOM 4862 O O . VAL A 1 627 ? 30.719 54.536 17.272 1.00 25.77 627 VAL A O 1
ATOM 4865 N N . ASN A 1 628 ? 32.519 53.352 17.966 1.00 23.20 628 ASN A N 1
ATOM 4866 C CA . ASN A 1 628 ? 32.037 52.334 18.932 1.00 23.20 628 ASN A CA 1
ATOM 4867 C C . ASN A 1 628 ? 31.135 52.847 20.101 1.00 23.20 628 ASN A C 1
ATOM 4869 O O . ASN A 1 628 ? 31.003 54.060 20.229 1.00 23.20 628 ASN A O 1
ATOM 4873 N N . PRO A 1 629 ? 30.712 52.025 21.103 1.00 37.59 629 PRO A N 1
ATOM 4874 C CA . PRO A 1 629 ? 30.549 50.557 21.212 1.00 37.59 629 PRO A CA 1
ATOM 4875 C C . PRO A 1 629 ? 29.249 50.107 21.968 1.00 37.59 629 PRO A C 1
ATOM 4877 O O . PRO A 1 629 ? 28.400 50.910 22.332 1.00 37.59 629 PRO A O 1
ATOM 4880 N N . ARG A 1 630 ? 29.148 48.784 22.213 1.00 24.09 630 ARG A N 1
ATOM 4881 C CA . ARG A 1 630 ? 28.319 48.026 23.202 1.00 24.09 630 ARG A CA 1
ATOM 4882 C C . ARG A 1 630 ? 28.391 48.591 24.661 1.00 24.09 630 ARG A C 1
ATOM 4884 O O . ARG A 1 630 ? 29.171 49.526 24.830 1.00 24.09 630 ARG A O 1
ATOM 4891 N N . PRO A 1 631 ? 27.839 47.966 25.748 1.00 45.81 631 PRO A N 1
ATOM 4892 C CA . PRO A 1 631 ? 26.961 46.774 25.929 1.00 45.81 631 PRO A CA 1
ATOM 4893 C C . PRO A 1 631 ? 25.853 46.950 27.028 1.00 45.81 631 PRO A C 1
ATOM 4895 O O . PRO A 1 631 ? 25.683 48.027 27.577 1.00 45.81 631 PRO A O 1
ATOM 4898 N N . GLU A 1 632 ? 25.186 45.837 27.384 1.00 24.67 632 GLU A N 1
ATOM 4899 C CA . GLU A 1 632 ? 24.740 45.431 28.746 1.00 24.67 632 GLU A CA 1
ATOM 4900 C C . GLU A 1 632 ? 23.242 45.381 29.119 1.00 24.67 632 GLU A C 1
ATOM 4902 O O . GLU A 1 632 ? 22.483 46.320 28.936 1.00 24.67 632 GLU A O 1
ATOM 4907 N N . HIS A 1 633 ? 22.912 44.214 29.702 1.00 26.50 633 HIS A N 1
ATOM 4908 C CA . HIS A 1 633 ? 21.988 43.885 30.798 1.00 26.50 633 HIS A CA 1
ATOM 4909 C C . HIS A 1 633 ? 20.582 44.503 30.887 1.00 26.50 633 HIS A C 1
ATOM 4911 O O . HIS A 1 633 ? 20.400 45.710 30.952 1.00 26.50 633 HIS A O 1
ATOM 4917 N N . GLY A 1 634 ? 19.589 43.640 31.134 1.00 24.67 634 GLY A N 1
ATOM 4918 C CA . GLY A 1 634 ? 18.353 44.063 31.794 1.00 24.67 634 GLY A CA 1
ATOM 4919 C C . GLY A 1 634 ? 17.188 43.109 31.595 1.00 24.67 634 GLY A C 1
ATOM 4920 O O . GLY A 1 634 ? 16.798 42.808 30.479 1.00 24.67 634 GLY A O 1
ATOM 4921 N N . SER A 1 635 ? 16.653 42.626 32.701 1.00 22.95 635 SER A N 1
ATOM 4922 C CA . SER A 1 635 ? 15.633 41.597 32.834 1.00 22.95 635 SER A CA 1
ATOM 4923 C C . SER A 1 635 ? 14.215 42.172 33.024 1.00 22.95 635 SER A C 1
ATOM 4925 O O . SER A 1 635 ? 14.087 43.301 33.481 1.00 22.95 635 SER A O 1
ATOM 4927 N N . ILE A 1 636 ? 13.202 41.303 32.873 1.00 25.61 636 ILE A N 1
ATOM 4928 C CA . ILE A 1 636 ? 11.883 41.299 33.559 1.00 25.61 636 ILE A CA 1
ATOM 4929 C C . ILE A 1 636 ? 10.682 42.049 32.911 1.00 25.61 636 ILE A C 1
ATOM 4931 O O . ILE A 1 636 ? 10.726 43.225 32.582 1.00 25.61 636 ILE A O 1
ATOM 4935 N N . SER A 1 637 ? 9.578 41.281 32.857 1.00 22.78 637 SER A N 1
ATOM 4936 C CA . SER A 1 637 ? 8.132 41.596 32.938 1.00 22.78 637 SER A CA 1
ATOM 4937 C C . SER A 1 637 ? 7.356 42.286 31.798 1.00 22.78 637 SER A C 1
ATOM 4939 O O . SER A 1 637 ? 7.341 43.501 31.674 1.00 22.78 637 SER A O 1
ATOM 4941 N N . SER A 1 638 ? 6.481 41.468 31.195 1.00 23.17 638 SER A N 1
ATOM 4942 C CA . SER A 1 638 ? 5.006 41.550 31.282 1.00 23.17 638 SER A CA 1
ATOM 4943 C C . SER A 1 638 ? 4.176 42.456 30.352 1.00 23.17 638 SER A C 1
ATOM 4945 O O . SER A 1 638 ? 4.505 43.602 30.089 1.00 23.17 638 SER A O 1
ATOM 4947 N N . PHE A 1 639 ? 3.005 41.890 30.024 1.00 23.98 639 PHE A N 1
ATOM 4948 C CA . PHE A 1 639 ? 1.735 42.484 29.586 1.00 23.98 639 PHE A CA 1
ATOM 4949 C C . PHE A 1 639 ? 1.592 43.044 28.152 1.00 23.98 639 PHE A C 1
ATOM 4951 O O . PHE A 1 639 ? 1.976 44.157 27.832 1.00 23.98 639 PHE A O 1
ATOM 4958 N N . CYS A 1 640 ? 0.874 42.245 27.351 1.00 23.42 640 CYS A N 1
ATOM 4959 C CA . CYS A 1 640 ? -0.447 42.544 26.776 1.00 23.42 640 CYS A CA 1
ATOM 4960 C C . CYS A 1 640 ? -0.622 43.648 25.704 1.00 23.42 640 CYS A C 1
ATOM 4962 O O . CYS A 1 640 ? -0.509 44.839 25.957 1.00 23.42 640 CYS A O 1
ATOM 4964 N N . ASN A 1 641 ? -1.137 43.167 24.565 1.00 24.25 641 ASN A N 1
ATOM 4965 C CA . ASN A 1 641 ? -2.173 43.731 23.692 1.00 24.25 641 ASN A CA 1
ATOM 4966 C C . ASN A 1 641 ? -1.912 44.894 22.701 1.00 24.25 641 ASN A C 1
ATOM 4968 O O . ASN A 1 641 ? -1.790 46.063 23.039 1.00 24.25 641 ASN A O 1
ATOM 4972 N N . THR A 1 642 ? -2.174 44.525 21.437 1.00 26.06 642 THR A N 1
ATOM 4973 C CA . THR A 1 642 ? -3.009 45.201 20.418 1.00 26.06 642 THR A CA 1
ATOM 4974 C C . THR A 1 642 ? -2.501 46.380 19.570 1.00 26.06 642 THR A C 1
ATOM 4976 O O . THR A 1 642 ? -2.170 47.451 20.056 1.00 26.06 642 THR A O 1
ATOM 4979 N N . ARG A 1 643 ? -2.743 46.172 18.258 1.00 23.86 643 ARG A N 1
ATOM 4980 C CA . ARG A 1 643 ? -3.206 47.087 17.185 1.00 23.86 643 ARG A CA 1
ATOM 4981 C C . ARG A 1 643 ? -2.201 47.848 16.295 1.00 23.86 643 ARG A C 1
ATOM 4983 O O . ARG A 1 643 ? -1.603 48.838 16.675 1.00 23.86 643 ARG A O 1
ATOM 4990 N N . SER A 1 644 ? -2.245 47.424 15.021 1.00 25.84 644 SER A N 1
ATOM 4991 C CA . SER A 1 644 ? -2.374 48.188 13.760 1.00 25.84 644 SER A CA 1
ATOM 4992 C C . SER A 1 644 ? -1.370 49.293 13.400 1.00 25.84 644 SER A C 1
ATOM 4994 O O . SER A 1 644 ? -1.307 50.307 14.080 1.00 25.84 644 SER A O 1
ATOM 4996 N N . HIS A 1 645 ? -0.810 49.232 12.180 1.00 26.52 645 HIS A N 1
ATOM 4997 C CA . HIS A 1 645 ? -1.263 50.099 11.075 1.00 26.52 645 HIS A CA 1
ATOM 4998 C C . HIS A 1 645 ? -0.540 49.866 9.730 1.00 26.52 645 HIS A C 1
ATOM 5000 O O . HIS A 1 645 ? 0.674 49.746 9.671 1.00 26.52 645 HIS A O 1
ATOM 5006 N N . ARG A 1 646 ? -1.356 49.964 8.665 1.00 22.88 646 ARG A N 1
ATOM 5007 C CA . ARG A 1 646 ? -1.121 50.589 7.342 1.00 22.88 646 ARG A CA 1
ATOM 5008 C C . ARG A 1 646 ? 0.041 50.104 6.470 1.00 22.88 646 ARG A C 1
ATOM 5010 O O . ARG A 1 646 ? 1.192 50.453 6.692 1.00 22.88 646 ARG A O 1
ATOM 5017 N N . ILE A 1 647 ? -0.327 49.557 5.309 1.00 29.75 647 ILE A N 1
ATOM 5018 C CA . ILE A 1 647 ? 0.462 49.694 4.080 1.00 29.75 647 ILE A CA 1
ATOM 5019 C C . ILE A 1 647 ? -0.404 50.373 3.009 1.00 29.75 647 ILE A C 1
ATOM 5021 O O . ILE A 1 647 ? -1.560 50.014 2.787 1.00 29.75 647 ILE A O 1
ATOM 5025 N N . ASN A 1 648 ? 0.174 51.419 2.418 1.00 24.16 648 ASN A N 1
ATOM 5026 C CA . ASN A 1 648 ? -0.401 52.320 1.424 1.00 24.16 648 ASN A CA 1
ATOM 5027 C C . ASN A 1 648 ? -0.641 51.646 0.065 1.00 24.16 648 ASN A C 1
ATOM 5029 O O . ASN A 1 648 ? 0.181 50.869 -0.415 1.00 24.16 648 ASN A O 1
ATOM 5033 N N . ARG A 1 649 ? -1.725 52.061 -0.604 1.00 28.00 649 ARG A N 1
ATOM 5034 C CA . ARG A 1 649 ? -1.971 51.861 -2.041 1.00 28.00 649 ARG A CA 1
ATOM 5035 C C . ARG A 1 649 ? -1.404 53.024 -2.861 1.00 28.00 649 ARG A C 1
ATOM 5037 O O . ARG A 1 649 ? -1.701 54.179 -2.572 1.00 28.00 649 ARG A O 1
ATOM 5044 N N . SER A 1 650 ? -0.674 52.694 -3.925 1.00 26.28 650 SER A N 1
ATOM 5045 C CA . SER A 1 650 ? -0.583 53.345 -5.257 1.00 26.28 650 SER A CA 1
ATOM 5046 C C . SER A 1 650 ? 0.723 52.841 -5.904 1.00 26.28 650 SER A C 1
ATOM 5048 O O . SER A 1 650 ? 1.719 52.731 -5.208 1.00 26.28 650 SER A O 1
ATOM 5050 N N . ARG A 1 651 ? 0.842 52.428 -7.171 1.00 25.55 651 ARG A N 1
ATOM 5051 C CA . ARG A 1 651 ? 0.139 52.705 -8.431 1.00 25.55 651 ARG A CA 1
ATOM 5052 C C . ARG A 1 651 ? 0.307 51.502 -9.380 1.00 25.55 651 ARG A C 1
ATOM 5054 O O . ARG A 1 651 ? 1.299 50.787 -9.315 1.00 25.55 651 ARG A O 1
ATOM 5061 N N . LEU A 1 652 ? -0.669 51.361 -10.273 1.00 33.25 652 LEU A N 1
ATOM 5062 C CA . LEU A 1 652 ? -0.741 50.461 -11.426 1.00 33.25 652 LEU A CA 1
ATOM 5063 C C . LEU A 1 652 ? 0.476 50.567 -12.368 1.00 33.25 652 LEU A C 1
ATOM 5065 O O . LEU A 1 652 ? 0.844 51.669 -12.769 1.00 33.25 652 LEU A O 1
ATOM 5069 N N . SER A 1 653 ? 0.982 49.417 -12.816 1.00 23.62 653 SER A N 1
ATOM 5070 C CA . SER A 1 653 ? 1.610 49.236 -14.129 1.00 23.62 653 SER A CA 1
ATOM 5071 C C . SER A 1 653 ? 1.426 47.779 -14.550 1.00 23.62 653 SER A C 1
ATOM 5073 O O . SER A 1 653 ? 1.975 46.869 -13.935 1.00 23.62 653 SER A O 1
ATOM 5075 N N . THR A 1 654 ? 0.624 47.575 -15.589 1.00 36.44 654 THR A N 1
ATOM 5076 C CA . THR A 1 654 ? 0.493 46.340 -16.366 1.00 36.44 654 THR A CA 1
ATOM 5077 C C . THR A 1 654 ? 1.864 45.853 -16.833 1.00 36.44 654 THR A C 1
ATOM 5079 O O . THR A 1 654 ? 2.477 46.483 -17.692 1.00 36.44 654 THR A O 1
ATOM 5082 N N . ALA A 1 655 ? 2.330 44.734 -16.282 1.00 26.56 655 ALA A N 1
ATOM 5083 C CA . ALA A 1 655 ? 3.462 43.984 -16.806 1.00 26.56 655 ALA A CA 1
ATOM 5084 C C . ALA A 1 655 ? 2.969 42.590 -17.197 1.00 26.56 655 ALA A C 1
ATOM 5086 O O . ALA A 1 655 ? 2.663 41.750 -16.355 1.00 26.56 655 ALA A O 1
ATOM 5087 N N . THR A 1 656 ? 2.852 42.389 -18.503 1.00 29.22 656 THR A N 1
ATOM 5088 C CA . THR A 1 656 ? 2.717 41.100 -19.168 1.00 29.22 656 THR A CA 1
ATOM 5089 C C . THR A 1 656 ? 3.884 40.219 -18.720 1.00 29.22 656 THR A C 1
ATOM 5091 O O . THR A 1 656 ? 5.020 40.458 -19.124 1.00 29.22 656 THR A O 1
ATOM 5094 N N . THR A 1 657 ? 3.649 39.227 -17.861 1.00 28.77 657 THR A N 1
ATOM 5095 C CA . THR A 1 657 ? 4.670 38.219 -17.558 1.00 28.77 657 THR A CA 1
ATOM 5096 C C . THR A 1 657 ? 4.743 37.256 -18.732 1.00 28.77 657 THR A C 1
ATOM 5098 O O . THR A 1 657 ? 3.981 36.295 -18.830 1.00 28.77 657 THR A O 1
ATOM 5101 N N . SER A 1 658 ? 5.654 37.560 -19.656 1.00 26.61 658 SER A N 1
ATOM 5102 C CA . SER A 1 658 ? 6.277 36.577 -20.536 1.00 26.61 658 SER A CA 1
ATOM 5103 C C . SER A 1 658 ? 6.666 35.355 -19.710 1.00 26.61 658 SER A C 1
ATOM 5105 O O . SER A 1 658 ? 7.321 35.506 -18.678 1.00 26.61 658 SER A O 1
ATOM 5107 N N . ALA A 1 659 ? 6.262 34.165 -20.152 1.00 33.16 659 ALA A N 1
ATOM 5108 C CA . ALA A 1 659 ? 6.778 32.917 -19.616 1.00 33.16 659 ALA A CA 1
ATOM 5109 C C . ALA A 1 659 ? 8.309 32.956 -19.711 1.00 33.16 659 ALA A C 1
ATOM 5111 O O . ALA A 1 659 ? 8.861 32.956 -20.811 1.00 33.16 659 ALA A O 1
ATOM 5112 N N . GLU A 1 660 ? 8.990 33.060 -18.571 1.00 31.45 660 GLU A N 1
ATOM 5113 C CA . GLU A 1 660 ? 10.426 32.830 -18.511 1.00 31.45 660 GLU A CA 1
ATOM 5114 C C . GLU A 1 660 ? 10.659 31.375 -18.932 1.00 31.45 660 GLU A C 1
ATOM 5116 O O . GLU A 1 660 ? 10.310 30.436 -18.213 1.00 31.45 660 GLU A O 1
ATOM 5121 N N . GLU A 1 661 ? 11.201 31.175 -20.137 1.00 37.78 661 GLU A N 1
ATOM 5122 C CA . GLU A 1 661 ? 11.794 29.899 -20.517 1.00 37.78 661 GLU A CA 1
ATOM 5123 C C . GLU A 1 661 ? 12.878 29.577 -19.487 1.00 37.78 661 GLU A C 1
ATOM 5125 O O . GLU A 1 661 ? 13.929 30.219 -19.446 1.00 37.78 661 GLU A O 1
ATOM 5130 N N . ASN A 1 662 ? 12.612 28.583 -18.636 1.00 41.66 662 ASN A N 1
ATOM 5131 C CA . ASN A 1 662 ? 13.620 28.044 -17.735 1.00 41.66 662 ASN A CA 1
ATOM 5132 C C . ASN A 1 662 ? 14.881 27.701 -18.552 1.00 41.66 662 ASN A C 1
ATOM 5134 O O . ASN A 1 662 ? 14.778 26.989 -19.559 1.00 41.66 662 ASN A O 1
ATOM 5138 N N . PRO A 1 663 ? 16.071 28.180 -18.153 1.00 47.75 663 PRO A N 1
ATOM 5139 C CA . PRO A 1 663 ? 17.291 27.945 -18.910 1.00 47.75 663 PRO A CA 1
ATOM 5140 C C . PRO A 1 663 ? 17.547 26.438 -19.035 1.00 47.75 663 PRO A C 1
ATOM 5142 O O . PRO A 1 663 ? 17.659 25.730 -18.033 1.00 47.75 663 PRO A O 1
ATOM 5145 N N . LYS A 1 664 ? 17.638 25.938 -20.277 1.00 66.31 664 LYS A N 1
ATOM 5146 C CA . LYS A 1 664 ? 17.922 24.523 -20.560 1.00 66.31 664 LYS A CA 1
ATOM 5147 C C . LYS A 1 664 ? 19.223 24.110 -19.870 1.00 66.31 664 LYS A C 1
ATOM 5149 O O . LYS A 1 664 ? 20.284 24.678 -20.133 1.00 66.31 664 LYS A O 1
ATOM 5154 N N . VAL A 1 665 ? 19.140 23.102 -19.004 1.00 79.38 665 VAL A N 1
ATOM 5155 C CA . VAL A 1 665 ? 20.296 22.557 -18.288 1.00 79.38 665 VAL A CA 1
ATOM 5156 C C . VAL A 1 665 ? 21.316 22.020 -19.308 1.00 79.38 665 VAL A C 1
ATOM 5158 O O . VAL A 1 665 ? 20.935 21.257 -20.198 1.00 79.38 665 VAL A O 1
ATOM 5161 N N . PRO A 1 666 ? 22.615 22.367 -19.210 1.00 86.50 666 PRO A N 1
ATOM 5162 C CA . PRO A 1 666 ? 23.625 21.866 -20.138 1.00 86.50 666 PRO A CA 1
ATOM 5163 C C . PRO A 1 666 ? 23.681 20.333 -20.161 1.00 86.50 666 PRO A C 1
ATOM 5165 O O . PRO A 1 666 ? 23.768 19.697 -19.110 1.00 86.50 666 PRO A O 1
ATOM 5168 N N . PHE A 1 667 ? 23.718 19.730 -21.354 1.00 80.81 667 PHE A N 1
ATOM 5169 C CA . PHE A 1 667 ? 23.731 18.269 -21.527 1.00 80.81 667 PHE A CA 1
ATOM 5170 C C . PHE A 1 667 ? 24.806 17.525 -20.698 1.00 80.81 667 PHE A C 1
ATOM 5172 O O . PHE A 1 667 ? 24.484 16.487 -20.117 1.00 80.81 667 PHE A O 1
ATOM 5179 N N . PRO A 1 668 ? 26.047 18.033 -20.532 1.00 83.56 668 PRO A N 1
ATOM 5180 C CA . PRO A 1 668 ? 27.028 17.388 -19.654 1.00 83.56 668 PRO A CA 1
ATOM 5181 C C . PRO A 1 668 ? 26.576 17.301 -18.190 1.00 83.56 668 PRO A C 1
ATOM 5183 O O . PRO A 1 668 ? 26.838 16.306 -17.516 1.00 83.56 668 PRO A O 1
ATOM 5186 N N . LEU A 1 669 ? 25.859 18.316 -17.702 1.00 87.00 669 LEU A N 1
ATOM 5187 C CA . LEU A 1 669 ? 25.317 18.335 -16.345 1.00 87.00 669 LEU A CA 1
ATOM 5188 C C . LEU A 1 669 ? 24.131 17.370 -16.203 1.00 87.00 669 LEU A C 1
ATOM 5190 O O . LEU A 1 669 ? 23.983 16.728 -15.162 1.00 87.00 669 LEU A O 1
ATOM 5194 N N . VAL A 1 670 ? 23.328 17.219 -17.259 1.00 88.44 670 VAL A N 1
ATOM 5195 C CA . VAL A 1 670 ? 22.265 16.205 -17.340 1.00 88.44 670 VAL A CA 1
ATOM 5196 C C . VAL A 1 670 ? 22.864 14.799 -17.254 1.00 88.44 670 VAL A C 1
ATOM 5198 O O . VAL A 1 670 ? 22.424 13.996 -16.432 1.00 88.44 670 VAL A O 1
ATOM 5201 N N . LEU A 1 671 ? 23.921 14.519 -18.023 1.00 84.38 671 LEU A N 1
ATOM 5202 C CA . LEU A 1 671 ? 24.606 13.225 -17.995 1.00 84.38 671 LEU A CA 1
ATOM 5203 C C . LEU A 1 671 ? 25.284 12.965 -16.640 1.00 84.38 671 LEU A C 1
ATOM 5205 O O . LEU A 1 671 ? 25.184 11.865 -16.100 1.00 84.38 671 LEU A O 1
ATOM 5209 N N . TRP A 1 672 ? 25.904 13.984 -16.038 1.00 89.69 672 TRP A N 1
ATOM 5210 C CA . TRP A 1 672 ? 26.466 13.891 -14.688 1.00 89.69 672 TRP A CA 1
ATOM 5211 C C . TRP A 1 672 ? 25.397 13.535 -13.650 1.00 89.69 672 TRP A C 1
ATOM 5213 O O . TRP A 1 672 ? 25.580 12.596 -12.875 1.00 89.69 672 TRP A O 1
ATOM 5223 N N . ARG A 1 673 ? 24.240 14.211 -13.671 1.00 92.19 673 ARG A N 1
ATOM 5224 C CA . ARG A 1 673 ? 23.096 13.875 -12.804 1.00 92.19 673 ARG A CA 1
ATOM 5225 C C . ARG A 1 673 ? 22.592 12.453 -13.064 1.00 92.19 673 ARG A C 1
ATOM 5227 O O . ARG A 1 673 ? 22.287 11.743 -12.107 1.00 92.19 673 ARG A O 1
ATOM 5234 N N . PHE A 1 674 ? 22.578 12.016 -14.325 1.00 92.38 674 PHE A N 1
ATOM 5235 C CA . PHE A 1 674 ? 22.093 10.692 -14.726 1.00 92.38 674 PHE A CA 1
ATOM 5236 C C . PHE A 1 674 ? 22.966 9.566 -14.169 1.00 92.38 674 PHE A C 1
ATOM 5238 O O . PHE A 1 674 ? 22.444 8.529 -13.772 1.00 92.38 674 PHE A O 1
ATOM 5245 N N . THR A 1 675 ? 24.275 9.799 -14.030 1.00 90.31 675 THR A N 1
ATOM 5246 C CA . THR A 1 675 ? 25.205 8.816 -13.444 1.00 90.31 675 THR A CA 1
ATOM 5247 C C . THR A 1 675 ? 24.985 8.557 -11.949 1.00 90.31 675 THR A C 1
ATOM 5249 O O . THR A 1 675 ? 25.509 7.572 -11.428 1.00 90.31 675 THR A O 1
ATOM 5252 N N . ARG A 1 676 ? 24.213 9.418 -11.265 1.00 91.19 676 ARG A N 1
ATOM 5253 C CA . ARG A 1 676 ? 24.168 9.572 -9.802 1.00 91.19 676 ARG A CA 1
ATOM 5254 C C . ARG A 1 676 ? 25.567 9.872 -9.237 1.00 91.19 676 ARG A C 1
ATOM 5256 O O . ARG A 1 676 ? 26.293 8.961 -8.842 1.00 91.19 676 ARG A O 1
ATOM 5263 N N . PRO A 1 677 ? 25.939 11.162 -9.125 1.00 91.88 677 PRO A N 1
ATOM 5264 C CA . PRO A 1 677 ? 27.276 11.596 -8.712 1.00 91.88 677 PRO A CA 1
ATOM 5265 C C . PRO A 1 677 ? 27.816 10.884 -7.469 1.00 91.88 677 PRO A C 1
ATOM 5267 O O . PRO A 1 677 ? 28.987 10.519 -7.408 1.00 91.88 677 PRO A O 1
ATOM 5270 N N . HIS A 1 678 ? 26.951 10.629 -6.488 1.00 89.31 678 HIS A N 1
ATOM 5271 C CA . HIS A 1 678 ? 27.376 10.009 -5.245 1.00 89.31 678 HIS A CA 1
ATOM 5272 C C . HIS A 1 678 ? 27.831 8.546 -5.406 1.00 89.31 678 HIS A C 1
ATOM 5274 O O . HIS A 1 678 ? 28.804 8.113 -4.790 1.00 89.31 678 HIS A O 1
ATOM 5280 N N . THR A 1 679 ? 27.205 7.775 -6.297 1.00 91.56 679 THR A N 1
ATOM 5281 C CA . THR A 1 679 ? 27.604 6.381 -6.530 1.00 91.56 679 THR A CA 1
ATOM 5282 C C . THR A 1 679 ? 28.816 6.277 -7.453 1.00 91.56 679 THR A C 1
ATOM 5284 O O . THR A 1 679 ? 29.650 5.384 -7.265 1.00 91.56 679 THR A O 1
ATOM 5287 N N . ILE A 1 680 ? 28.924 7.143 -8.469 1.00 92.62 680 ILE A N 1
ATOM 5288 C CA . ILE A 1 680 ? 30.023 7.109 -9.448 1.00 92.62 680 ILE A CA 1
ATOM 5289 C C . ILE A 1 680 ? 31.354 7.560 -8.838 1.00 92.62 680 ILE A C 1
ATOM 5291 O O . ILE A 1 680 ? 32.367 6.898 -9.068 1.00 92.62 680 ILE A O 1
ATOM 5295 N N . ILE A 1 681 ? 31.345 8.582 -7.972 1.00 93.12 681 ILE A N 1
ATOM 5296 C CA . ILE A 1 681 ? 32.533 9.018 -7.218 1.00 93.12 681 ILE A CA 1
ATOM 5297 C C . ILE A 1 681 ? 33.053 7.874 -6.341 1.00 93.12 681 ILE A C 1
ATOM 5299 O O . ILE A 1 681 ? 34.247 7.581 -6.354 1.00 93.12 681 ILE A O 1
ATOM 5303 N N . GLY A 1 682 ? 32.160 7.166 -5.640 1.00 90.25 682 GLY A N 1
ATOM 5304 C CA . GLY A 1 682 ? 32.543 6.013 -4.823 1.00 90.25 682 GLY A CA 1
ATOM 5305 C C . GLY A 1 682 ? 33.242 4.914 -5.633 1.00 90.25 682 GLY A C 1
ATOM 5306 O O . GLY A 1 682 ? 34.260 4.385 -5.197 1.00 90.25 682 GLY A O 1
ATOM 5307 N N . SER A 1 683 ? 32.747 4.598 -6.835 1.00 90.00 683 SER A N 1
ATOM 5308 C CA . SER A 1 683 ? 33.411 3.639 -7.735 1.00 90.00 683 SER A CA 1
ATOM 5309 C C . SER A 1 683 ? 34.768 4.136 -8.237 1.00 90.00 683 SER A C 1
ATOM 5311 O O . SER A 1 683 ? 35.716 3.355 -8.278 1.00 90.00 683 SER A O 1
ATOM 5313 N N . ALA A 1 684 ? 34.874 5.420 -8.589 1.00 93.75 684 ALA A N 1
ATOM 5314 C CA . ALA A 1 684 ? 36.120 6.019 -9.059 1.00 93.75 684 ALA A CA 1
ATOM 5315 C C . ALA A 1 684 ? 37.213 6.025 -7.977 1.00 93.75 684 ALA A C 1
ATOM 5317 O O . ALA A 1 684 ? 38.383 5.854 -8.298 1.00 93.75 684 ALA A O 1
ATOM 5318 N N . LEU A 1 685 ? 36.838 6.174 -6.700 1.00 95.12 685 LEU A N 1
ATOM 5319 C CA . LEU A 1 685 ? 37.768 6.120 -5.565 1.00 95.12 685 LEU A CA 1
ATOM 5320 C C . LEU A 1 685 ? 38.126 4.689 -5.142 1.00 95.12 685 LEU A C 1
ATOM 5322 O O . LEU A 1 685 ? 39.249 4.446 -4.700 1.00 95.12 685 LEU A O 1
ATOM 5326 N N . ALA A 1 686 ? 37.207 3.731 -5.293 1.00 94.69 686 ALA A N 1
ATOM 5327 C CA . ALA A 1 686 ? 37.434 2.349 -4.876 1.00 94.69 686 ALA A CA 1
ATOM 5328 C C . ALA A 1 686 ? 38.586 1.681 -5.638 1.00 94.69 686 ALA A C 1
ATOM 5330 O O . ALA A 1 686 ? 39.442 1.033 -5.042 1.00 94.69 686 ALA A O 1
ATOM 5331 N N . ILE A 1 687 ? 38.636 1.861 -6.957 1.00 94.38 687 ILE A N 1
ATOM 5332 C CA . ILE A 1 687 ? 39.610 1.201 -7.836 1.00 94.38 687 ILE A CA 1
ATOM 5333 C C . ILE A 1 687 ? 41.064 1.576 -7.492 1.00 94.38 687 ILE A C 1
ATOM 5335 O O . ILE A 1 687 ? 41.845 0.649 -7.249 1.00 94.38 687 ILE A O 1
ATOM 5339 N N . PRO A 1 688 ? 41.459 2.865 -7.413 1.00 94.94 688 PRO A N 1
ATOM 5340 C CA . PRO A 1 688 ? 42.807 3.245 -6.994 1.00 94.94 688 PRO A CA 1
ATOM 5341 C C . PRO A 1 688 ? 43.112 2.796 -5.564 1.00 94.94 688 PRO A C 1
ATOM 5343 O O . PRO A 1 688 ? 44.191 2.261 -5.311 1.00 94.94 688 PRO A O 1
ATOM 5346 N N . ALA A 1 689 ? 42.159 2.939 -4.637 1.00 95.56 689 ALA A N 1
ATOM 5347 C CA . ALA A 1 689 ? 42.349 2.528 -3.249 1.00 95.56 689 ALA A CA 1
ATOM 5348 C C . ALA A 1 689 ? 42.665 1.028 -3.127 1.00 95.56 689 ALA A C 1
ATOM 5350 O O . ALA A 1 689 ? 43.609 0.637 -2.438 1.00 95.56 689 ALA A O 1
ATOM 5351 N N . LEU A 1 690 ? 41.918 0.190 -3.849 1.00 95.62 690 LEU A N 1
ATOM 5352 C CA . LEU A 1 690 ? 42.099 -1.261 -3.869 1.00 95.62 690 LEU A CA 1
ATOM 5353 C C . LEU A 1 690 ? 43.374 -1.678 -4.611 1.00 95.62 690 LEU A C 1
ATOM 5355 O O . LEU A 1 690 ? 44.021 -2.628 -4.179 1.00 95.62 690 LEU A O 1
ATOM 5359 N N . HIS A 1 691 ? 43.789 -0.955 -5.660 1.00 94.38 691 HIS A N 1
ATOM 5360 C CA . HIS A 1 691 ? 45.082 -1.188 -6.319 1.00 94.38 691 HIS A CA 1
ATOM 5361 C C . HIS A 1 691 ? 46.253 -0.933 -5.368 1.00 94.38 691 HIS A C 1
ATOM 5363 O O . HIS A 1 691 ? 47.158 -1.766 -5.258 1.00 94.38 691 HIS A O 1
ATOM 5369 N N . VAL A 1 692 ? 46.218 0.185 -4.634 1.00 94.69 692 VAL A N 1
ATOM 5370 C CA . VAL A 1 692 ? 47.258 0.496 -3.646 1.00 94.69 692 VAL A CA 1
ATOM 5371 C C . VAL A 1 692 ? 47.203 -0.478 -2.473 1.00 94.69 692 VAL A C 1
ATOM 5373 O O . VAL A 1 692 ? 48.256 -0.887 -1.995 1.00 94.69 692 VAL A O 1
ATOM 5376 N N . LEU A 1 693 ? 46.021 -0.918 -2.030 1.00 94.81 693 LEU A N 1
ATOM 5377 C CA . LEU A 1 693 ? 45.887 -1.930 -0.976 1.00 94.81 693 LEU A CA 1
ATOM 5378 C C . LEU A 1 693 ? 46.442 -3.300 -1.414 1.00 94.81 693 LEU A C 1
ATOM 5380 O O . LEU A 1 693 ? 47.124 -3.967 -0.631 1.00 94.81 693 LEU A O 1
ATOM 5384 N N . ALA A 1 694 ? 46.187 -3.703 -2.661 1.00 94.69 694 ALA A N 1
ATOM 5385 C CA . ALA A 1 694 ? 46.599 -4.988 -3.229 1.00 94.69 694 ALA A CA 1
ATOM 5386 C C . ALA A 1 694 ? 48.103 -5.088 -3.501 1.00 94.69 694 ALA A C 1
ATOM 5388 O O . ALA A 1 694 ? 48.658 -6.190 -3.451 1.00 94.69 694 ALA A O 1
ATOM 5389 N N . ALA A 1 695 ? 48.769 -3.956 -3.747 1.00 93.25 695 ALA A N 1
ATOM 5390 C CA . ALA A 1 695 ? 50.182 -3.908 -4.104 1.00 93.25 695 ALA A CA 1
ATOM 5391 C C . ALA A 1 695 ? 51.070 -4.697 -3.119 1.00 93.25 695 ALA A C 1
ATOM 5393 O O . ALA A 1 695 ? 50.770 -4.743 -1.925 1.00 93.25 695 ALA A O 1
ATOM 5394 N N . PRO A 1 696 ? 52.174 -5.322 -3.550 1.00 90.19 696 PRO A N 1
ATOM 5395 C CA . PRO A 1 696 ? 53.150 -5.897 -2.622 1.00 90.19 696 PRO A CA 1
ATOM 5396 C C . PRO A 1 696 ? 53.833 -4.834 -1.750 1.00 90.19 696 PRO A C 1
ATOM 5398 O O . PRO A 1 696 ? 53.984 -5.011 -0.544 1.00 90.19 696 PRO A O 1
ATOM 5401 N N . THR A 1 697 ? 54.163 -3.684 -2.339 1.00 88.06 697 THR A N 1
ATOM 5402 C CA . THR A 1 697 ? 54.784 -2.528 -1.669 1.00 88.06 697 THR A CA 1
ATOM 5403 C C . THR A 1 697 ? 54.174 -1.217 -2.168 1.00 88.06 697 THR A C 1
ATOM 5405 O O . THR A 1 697 ? 53.618 -1.172 -3.267 1.00 88.06 697 THR A O 1
ATOM 5408 N N . TYR A 1 698 ? 54.323 -0.120 -1.414 1.00 86.19 698 TYR A N 1
ATOM 5409 C CA . TYR A 1 698 ? 53.886 1.201 -1.887 1.00 86.19 698 TYR A CA 1
ATOM 5410 C C . TYR A 1 698 ? 54.556 1.591 -3.210 1.00 86.19 698 TYR A C 1
ATOM 5412 O O . TYR A 1 698 ? 53.880 2.074 -4.108 1.00 86.19 698 TYR A O 1
ATOM 5420 N N . ALA A 1 699 ? 55.850 1.300 -3.383 1.00 87.38 699 ALA A N 1
ATOM 5421 C CA . ALA A 1 699 ? 56.558 1.579 -4.633 1.00 87.38 699 ALA A CA 1
ATOM 5422 C C . ALA A 1 699 ? 55.947 0.832 -5.833 1.00 87.38 699 ALA A C 1
ATOM 5424 O O . ALA A 1 699 ? 55.758 1.416 -6.897 1.00 87.38 699 ALA A O 1
ATOM 5425 N N . SER A 1 700 ? 55.569 -0.441 -5.656 1.00 89.88 700 SER A N 1
ATOM 5426 C CA . SER A 1 700 ? 54.957 -1.229 -6.736 1.00 89.88 700 SER A CA 1
ATOM 5427 C C . SER A 1 700 ? 53.594 -0.686 -7.188 1.00 89.88 700 SER A C 1
ATOM 5429 O O . SER A 1 700 ? 53.248 -0.816 -8.365 1.00 89.88 700 SER A O 1
ATOM 5431 N N . ALA A 1 701 ? 52.856 -0.020 -6.290 1.00 88.69 701 ALA A N 1
ATOM 5432 C CA . ALA A 1 701 ? 51.544 0.553 -6.587 1.00 88.69 701 ALA A CA 1
ATOM 5433 C C . ALA A 1 701 ? 51.601 1.678 -7.635 1.00 88.69 701 ALA A C 1
ATOM 5435 O O . ALA A 1 701 ? 50.638 1.859 -8.379 1.00 88.69 701 ALA A O 1
ATOM 5436 N N . PHE A 1 702 ? 52.730 2.386 -7.736 1.00 91.81 702 PHE A N 1
ATOM 5437 C CA . PHE A 1 702 ? 52.913 3.544 -8.622 1.00 91.81 702 PHE A CA 1
ATOM 5438 C C . PHE A 1 702 ? 53.751 3.230 -9.873 1.00 91.81 702 PHE A C 1
ATOM 5440 O O . PHE A 1 702 ? 54.350 4.116 -10.476 1.00 91.81 702 PHE A O 1
ATOM 5447 N N . THR A 1 703 ? 53.804 1.961 -10.283 1.00 93.56 703 THR A N 1
ATOM 5448 C CA . THR A 1 703 ? 54.449 1.553 -11.541 1.00 93.56 703 THR A CA 1
ATOM 5449 C C . THR A 1 703 ? 53.568 1.865 -12.753 1.00 93.56 703 THR A C 1
ATOM 5451 O O . THR A 1 703 ? 52.341 1.879 -12.649 1.00 93.56 703 THR A O 1
ATOM 5454 N N . ALA A 1 704 ? 54.177 2.039 -13.934 1.00 91.81 704 ALA A N 1
ATOM 5455 C CA . ALA A 1 704 ? 53.439 2.265 -15.182 1.00 91.81 704 ALA A CA 1
ATOM 5456 C C . ALA A 1 704 ? 52.404 1.157 -15.449 1.00 91.81 704 ALA A C 1
ATOM 5458 O O . ALA A 1 704 ? 51.260 1.449 -15.772 1.00 91.81 704 ALA A O 1
ATOM 5459 N N . ARG A 1 705 ? 52.773 -0.110 -15.207 1.00 92.19 705 ARG A N 1
ATOM 5460 C CA . ARG A 1 705 ? 51.865 -1.260 -15.336 1.00 92.19 705 ARG A CA 1
ATOM 5461 C C . ARG A 1 705 ? 50.665 -1.169 -14.389 1.00 92.19 705 ARG A C 1
ATOM 5463 O O . ARG A 1 705 ? 49.543 -1.424 -14.816 1.00 92.19 705 ARG A O 1
ATOM 5470 N N . SER A 1 706 ? 50.892 -0.790 -13.130 1.00 92.06 706 SER A N 1
ATOM 5471 C CA . SER A 1 706 ? 49.821 -0.593 -12.145 1.00 92.06 706 SER A CA 1
ATOM 5472 C C . SER A 1 706 ? 48.878 0.540 -12.549 1.00 92.06 706 SER A C 1
ATOM 5474 O O . SER A 1 706 ? 47.662 0.359 -12.546 1.00 92.06 706 SER A O 1
ATOM 5476 N N . LEU A 1 707 ? 49.426 1.671 -13.002 1.00 93.56 707 LEU A N 1
ATOM 5477 C CA . LEU A 1 707 ? 48.648 2.810 -13.490 1.00 93.56 707 LEU A CA 1
ATOM 5478 C C . LEU A 1 707 ? 47.814 2.450 -14.731 1.00 93.56 707 LEU A C 1
ATOM 5480 O O . LEU A 1 707 ? 46.629 2.775 -14.787 1.00 93.56 707 LEU A O 1
ATOM 5484 N N . THR A 1 708 ? 48.394 1.727 -15.696 1.00 93.62 708 THR A N 1
ATOM 5485 C CA . THR A 1 708 ? 47.675 1.236 -16.881 1.00 93.62 708 THR A CA 1
ATOM 5486 C C . THR A 1 708 ? 46.546 0.280 -16.497 1.00 93.62 708 THR A C 1
ATOM 5488 O O . THR A 1 708 ? 45.431 0.443 -16.987 1.00 93.62 708 THR A O 1
ATOM 5491 N N . SER A 1 709 ? 46.803 -0.674 -15.596 1.00 94.62 709 SER A N 1
ATOM 5492 C CA . SER A 1 709 ? 45.787 -1.604 -15.081 1.00 94.62 709 SER A CA 1
ATOM 5493 C C . SER A 1 709 ? 44.627 -0.867 -14.417 1.00 94.62 709 SER A C 1
ATOM 5495 O O . SER A 1 709 ? 43.463 -1.124 -14.719 1.00 94.62 709 SER A O 1
ATOM 5497 N N . MET A 1 710 ? 44.948 0.105 -13.567 1.00 94.12 710 MET A N 1
ATOM 5498 C CA . MET A 1 710 ? 43.973 0.900 -12.833 1.00 94.12 710 MET A CA 1
ATOM 5499 C C . MET A 1 710 ? 43.079 1.724 -13.766 1.00 94.12 710 MET A C 1
ATOM 5501 O O . MET A 1 710 ? 41.856 1.683 -13.635 1.00 94.12 710 MET A O 1
ATOM 5505 N N . ILE A 1 711 ? 43.669 2.443 -14.728 1.00 92.75 711 ILE A N 1
ATOM 5506 C CA . ILE A 1 711 ? 42.915 3.238 -15.713 1.00 92.75 711 ILE A CA 1
ATOM 5507 C C . ILE A 1 711 ? 42.042 2.324 -16.577 1.00 92.75 711 ILE A C 1
ATOM 5509 O O . ILE A 1 711 ? 40.874 2.638 -16.814 1.00 92.75 711 ILE A O 1
ATOM 5513 N N . PHE A 1 712 ? 42.583 1.178 -17.002 1.00 94.50 712 PHE A N 1
ATOM 5514 C CA . PHE A 1 712 ? 41.844 0.210 -17.805 1.00 94.50 712 PHE A CA 1
ATOM 5515 C C . PHE A 1 712 ? 40.632 -0.349 -17.062 1.00 94.50 712 PHE A C 1
ATOM 5517 O O . PHE A 1 712 ? 39.570 -0.446 -17.661 1.00 94.50 712 PHE A O 1
ATOM 5524 N N . ALA A 1 713 ? 40.753 -0.679 -15.773 1.00 95.00 713 ALA A N 1
ATOM 5525 C CA . ALA A 1 713 ? 39.622 -1.140 -14.967 1.00 95.00 713 ALA A CA 1
ATOM 5526 C C . ALA A 1 713 ? 38.597 -0.033 -14.683 1.00 95.00 713 ALA A C 1
ATOM 5528 O O . ALA A 1 713 ? 37.404 -0.313 -14.566 1.00 95.00 713 ALA A O 1
ATOM 5529 N N . MET A 1 714 ? 39.042 1.222 -14.580 1.00 94.56 714 MET A N 1
ATOM 5530 C CA . MET A 1 714 ? 38.185 2.348 -14.216 1.00 94.56 714 MET A CA 1
ATOM 5531 C C . MET A 1 714 ? 37.117 2.646 -15.266 1.00 94.56 714 MET A C 1
ATOM 5533 O O . MET A 1 714 ? 35.947 2.772 -14.918 1.00 94.56 714 MET A O 1
ATOM 5537 N N . ILE A 1 715 ? 37.476 2.695 -16.546 1.00 93.94 715 ILE A N 1
ATOM 5538 C CA . ILE A 1 715 ? 36.529 3.023 -17.624 1.00 93.94 715 ILE A CA 1
ATOM 5539 C C . ILE A 1 715 ? 35.320 2.057 -17.676 1.00 93.94 715 ILE A C 1
ATOM 5541 O O . ILE A 1 715 ? 34.189 2.529 -17.525 1.00 93.94 715 ILE A O 1
ATOM 5545 N N . PRO A 1 716 ? 35.489 0.726 -17.823 1.00 95.75 716 PRO A N 1
ATOM 5546 C CA . PRO A 1 716 ? 34.365 -0.204 -17.870 1.00 95.75 716 PRO A CA 1
ATOM 5547 C C . PRO A 1 716 ? 33.599 -0.265 -16.547 1.00 95.75 716 PRO A C 1
ATOM 5549 O O . PRO A 1 716 ? 32.384 -0.451 -16.567 1.00 95.75 716 PRO A O 1
ATOM 5552 N N . ALA A 1 717 ? 34.253 -0.055 -15.401 1.00 95.62 717 ALA A N 1
ATOM 5553 C CA . ALA A 1 717 ? 33.576 -0.013 -14.107 1.00 95.62 717 ALA A CA 1
ATOM 5554 C C . ALA A 1 717 ? 32.634 1.194 -13.969 1.00 95.62 717 ALA A C 1
ATOM 5556 O O . ALA A 1 717 ? 31.524 1.059 -13.449 1.00 95.62 717 ALA A O 1
ATOM 5557 N N . LEU A 1 718 ? 33.052 2.372 -14.442 1.00 95.69 718 LEU A N 1
ATOM 5558 C CA . LEU A 1 718 ? 32.212 3.572 -14.435 1.00 95.69 718 LEU A CA 1
ATOM 5559 C C . LEU A 1 718 ? 31.057 3.453 -15.436 1.00 95.69 718 LEU A C 1
ATOM 5561 O O . LEU A 1 718 ? 29.937 3.840 -15.106 1.00 95.69 718 LEU A O 1
ATOM 5565 N N . LEU A 1 719 ? 31.294 2.838 -16.600 1.00 96.44 719 LEU A N 1
ATOM 5566 C CA . LEU A 1 719 ? 30.233 2.491 -17.552 1.00 96.44 719 LEU A CA 1
ATOM 5567 C C . LEU A 1 719 ? 29.231 1.489 -16.957 1.00 96.44 719 LEU A C 1
ATOM 5569 O O . LEU A 1 719 ? 28.028 1.660 -17.121 1.00 96.44 719 LEU A O 1
ATOM 5573 N N . MET A 1 720 ? 29.696 0.489 -16.202 1.00 97.19 720 MET A N 1
ATOM 5574 C CA . MET A 1 720 ? 28.807 -0.451 -15.510 1.00 97.19 720 MET A CA 1
ATOM 5575 C C . MET A 1 720 ? 27.992 0.238 -14.407 1.00 97.19 720 MET A C 1
ATOM 5577 O O . MET A 1 720 ? 26.813 -0.050 -14.232 1.00 97.19 720 MET A O 1
ATOM 5581 N N . ASN A 1 721 ? 28.582 1.184 -13.671 1.00 95.19 721 ASN A N 1
ATOM 5582 C CA . ASN A 1 721 ? 27.842 1.978 -12.686 1.00 95.19 721 ASN A CA 1
ATOM 5583 C C . ASN A 1 721 ? 26.747 2.816 -13.365 1.00 95.19 721 ASN A C 1
ATOM 5585 O O . ASN A 1 721 ? 25.601 2.767 -12.926 1.00 95.19 721 ASN A O 1
ATOM 5589 N N . LEU A 1 722 ? 27.081 3.489 -14.474 1.00 95.44 722 LEU A N 1
ATOM 5590 C CA . LEU A 1 722 ? 26.123 4.220 -15.306 1.00 95.44 722 LEU A CA 1
ATOM 5591 C C . LEU A 1 722 ? 25.010 3.309 -15.841 1.00 95.44 722 LEU A C 1
ATOM 5593 O O . LEU A 1 722 ? 23.847 3.703 -15.820 1.00 95.44 722 LEU A O 1
ATOM 5597 N N . TYR A 1 723 ? 25.339 2.087 -16.270 1.00 97.12 723 TYR A N 1
ATOM 5598 C CA . TYR A 1 723 ? 24.343 1.086 -16.648 1.00 97.12 723 TYR A CA 1
ATOM 5599 C C . TYR A 1 723 ? 23.381 0.797 -15.492 1.00 97.12 723 TYR A C 1
ATOM 5601 O O . TYR A 1 723 ? 22.177 0.920 -15.668 1.00 97.12 723 TYR A O 1
ATOM 5609 N N . ILE A 1 724 ? 23.887 0.469 -14.300 1.00 95.44 724 ILE A N 1
ATOM 5610 C CA . ILE A 1 724 ? 23.050 0.068 -13.158 1.00 95.44 724 ILE A CA 1
ATOM 5611 C C . ILE A 1 724 ? 22.168 1.228 -12.672 1.00 95.44 724 ILE A C 1
ATOM 5613 O O . ILE A 1 724 ? 20.966 1.052 -12.467 1.00 95.44 724 ILE A O 1
ATOM 5617 N N . THR A 1 725 ? 22.736 2.425 -12.483 1.00 94.00 725 THR A N 1
ATOM 5618 C CA . THR A 1 725 ? 21.975 3.587 -11.989 1.00 94.00 725 THR A CA 1
ATOM 5619 C C . THR A 1 725 ? 21.054 4.177 -13.050 1.00 94.00 725 THR A C 1
ATOM 5621 O O . THR A 1 725 ? 19.980 4.686 -12.713 1.00 94.00 725 THR A O 1
ATOM 5624 N N . GLY A 1 726 ? 21.447 4.100 -14.321 1.00 94.81 726 GLY A N 1
ATOM 5625 C CA . GLY A 1 726 ? 20.627 4.503 -15.454 1.00 94.81 726 GLY A CA 1
ATOM 5626 C C . GLY A 1 726 ? 19.478 3.530 -15.706 1.00 94.81 726 GLY A C 1
ATOM 5627 O O . GLY A 1 726 ? 18.351 3.981 -15.881 1.00 94.81 726 GLY A O 1
ATOM 5628 N N . LEU A 1 727 ? 19.720 2.214 -15.641 1.00 95.94 727 LEU A N 1
ATOM 5629 C CA . LEU A 1 727 ? 18.681 1.189 -15.777 1.00 95.94 727 LEU A CA 1
ATOM 5630 C C . LEU A 1 727 ? 17.599 1.381 -14.716 1.00 95.94 727 LEU A C 1
ATOM 5632 O O . LEU A 1 727 ? 16.426 1.427 -15.066 1.00 95.94 727 LEU A O 1
ATOM 5636 N N . ASN A 1 728 ? 17.992 1.600 -13.456 1.00 93.62 728 ASN A N 1
ATOM 5637 C CA . ASN A 1 728 ? 17.045 1.892 -12.380 1.00 93.62 728 ASN A CA 1
ATOM 5638 C C . ASN A 1 728 ? 16.158 3.110 -12.705 1.00 93.62 728 ASN A C 1
ATOM 5640 O O . ASN A 1 728 ? 14.957 3.076 -12.473 1.00 93.62 728 ASN A O 1
ATOM 5644 N N . GLN A 1 729 ? 16.734 4.190 -13.242 1.00 93.75 729 GLN A N 1
ATOM 5645 C CA . GLN A 1 729 ? 15.971 5.391 -13.619 1.00 93.75 729 GLN A CA 1
ATOM 5646 C C . GLN A 1 729 ? 15.039 5.150 -14.811 1.00 93.75 729 GLN A C 1
ATOM 5648 O O . GLN A 1 729 ? 13.930 5.674 -14.842 1.00 93.75 729 GLN A O 1
ATOM 5653 N N . VAL A 1 730 ? 15.480 4.359 -15.791 1.00 94.75 730 VAL A N 1
ATOM 5654 C CA . VAL A 1 730 ? 14.682 3.986 -16.967 1.00 94.75 730 VAL A CA 1
ATOM 5655 C C . VAL A 1 730 ? 13.478 3.128 -16.568 1.00 94.75 730 VAL A C 1
ATOM 5657 O O . VAL A 1 730 ? 12.407 3.280 -17.148 1.00 94.75 730 VAL A O 1
ATOM 5660 N N . THR A 1 731 ? 13.626 2.249 -15.573 1.00 91.06 731 THR A N 1
ATOM 5661 C CA . THR A 1 731 ? 12.550 1.349 -15.127 1.00 91.06 731 THR A CA 1
ATOM 5662 C C . THR A 1 731 ? 11.579 1.990 -14.139 1.00 91.06 731 THR A C 1
ATOM 5664 O O . THR A 1 731 ? 10.426 1.573 -14.058 1.00 91.06 731 THR A O 1
ATOM 5667 N N . ASP A 1 732 ? 12.021 2.994 -13.378 1.00 86.94 732 ASP A N 1
ATOM 5668 C CA . ASP A 1 732 ? 11.263 3.557 -12.253 1.00 86.94 732 ASP A CA 1
ATOM 5669 C C . ASP A 1 732 ? 10.783 4.993 -12.476 1.00 86.94 732 ASP A C 1
ATOM 5671 O O . ASP A 1 732 ? 10.489 5.693 -11.512 1.00 86.94 732 ASP A O 1
ATOM 5675 N N . VAL A 1 733 ? 10.652 5.428 -13.731 1.00 86.94 733 VAL A N 1
ATOM 5676 C CA . VAL A 1 733 ? 10.289 6.810 -14.100 1.00 86.94 733 VAL A CA 1
ATOM 5677 C C . VAL A 1 733 ? 9.108 7.355 -13.292 1.00 86.94 733 VAL A C 1
ATOM 5679 O O . VAL A 1 733 ? 9.158 8.480 -12.806 1.00 86.94 733 VAL A O 1
ATOM 5682 N N . GLU A 1 734 ? 8.047 6.565 -13.124 1.00 79.75 734 GLU A N 1
ATOM 5683 C CA . GLU A 1 734 ? 6.837 7.000 -12.418 1.00 79.75 734 GLU A CA 1
ATOM 5684 C C . GLU A 1 734 ? 7.011 7.100 -10.900 1.00 79.75 734 GLU A C 1
ATOM 5686 O O . GLU A 1 734 ? 6.445 7.998 -10.284 1.00 79.75 734 GLU A O 1
ATOM 5691 N N . ILE A 1 735 ? 7.841 6.238 -10.312 1.00 75.12 735 ILE A N 1
ATOM 5692 C CA . ILE A 1 735 ? 8.166 6.273 -8.879 1.00 75.12 735 ILE A CA 1
ATOM 5693 C C . ILE A 1 735 ? 9.121 7.441 -8.603 1.00 75.12 735 ILE A C 1
ATOM 5695 O O . ILE A 1 735 ? 8.931 8.215 -7.665 1.00 75.12 735 ILE A O 1
ATOM 5699 N N . ASP A 1 736 ? 10.129 7.617 -9.460 1.00 81.44 736 ASP A N 1
ATOM 5700 C CA . ASP A 1 736 ? 11.117 8.686 -9.340 1.00 81.44 736 ASP A CA 1
ATOM 5701 C C . ASP A 1 736 ? 10.487 10.075 -9.558 1.00 81.44 736 ASP A C 1
ATOM 5703 O O . ASP A 1 736 ? 10.949 11.035 -8.955 1.00 81.44 736 ASP A O 1
ATOM 5707 N N . LYS A 1 737 ? 9.391 10.216 -10.318 1.00 81.12 737 LYS A N 1
ATOM 5708 C CA . LYS A 1 737 ? 8.632 11.485 -10.395 1.00 81.12 737 LYS A CA 1
ATOM 5709 C C . LYS A 1 737 ? 8.045 11.925 -9.052 1.00 81.12 737 LYS A C 1
ATOM 5711 O O . LYS A 1 737 ? 7.890 13.125 -8.839 1.00 81.12 737 LYS A O 1
ATOM 5716 N N . VAL A 1 738 ? 7.728 10.979 -8.169 1.00 72.12 738 VAL A N 1
ATOM 5717 C CA . VAL A 1 738 ? 7.196 11.255 -6.827 1.00 72.12 738 VAL A CA 1
ATOM 5718 C C . VAL A 1 738 ? 8.344 11.445 -5.836 1.00 72.12 738 VAL A C 1
ATOM 5720 O O . VAL A 1 738 ? 8.434 12.484 -5.189 1.00 72.12 738 VAL A O 1
ATOM 5723 N N . ASN A 1 739 ? 9.265 10.480 -5.763 1.00 73.25 739 ASN A N 1
ATOM 5724 C CA . ASN A 1 739 ? 10.297 10.457 -4.719 1.00 73.25 739 ASN A CA 1
ATOM 5725 C C . ASN A 1 739 ? 11.521 11.319 -5.059 1.00 73.25 739 ASN A C 1
ATOM 5727 O O . ASN A 1 739 ? 12.202 11.834 -4.174 1.00 73.25 739 ASN A O 1
ATOM 5731 N N . LYS A 1 740 ? 11.862 11.442 -6.347 1.00 82.94 740 LYS A N 1
ATOM 5732 C CA . LYS A 1 740 ? 13.118 12.042 -6.827 1.00 82.94 740 LYS A CA 1
ATOM 5733 C C . LYS A 1 740 ? 12.887 12.886 -8.095 1.00 82.94 740 LYS A C 1
ATOM 5735 O O . LYS A 1 740 ? 13.552 12.652 -9.111 1.00 82.94 740 LYS A O 1
ATOM 5740 N N . PRO A 1 741 ? 12.000 13.904 -8.048 1.00 83.12 741 PRO A N 1
ATOM 5741 C CA . PRO A 1 741 ? 11.551 14.644 -9.235 1.00 83.12 741 PRO A CA 1
ATOM 5742 C C . PRO A 1 741 ? 12.691 15.339 -9.990 1.00 83.12 741 PRO A C 1
ATOM 5744 O O . PRO A 1 741 ? 12.589 15.590 -11.184 1.00 83.12 741 PRO A O 1
ATOM 5747 N N . ASN A 1 742 ? 13.814 15.595 -9.314 1.00 85.06 742 ASN A N 1
ATOM 5748 C CA . ASN A 1 742 ? 15.005 16.223 -9.881 1.00 85.06 742 ASN A CA 1
ATOM 5749 C C . ASN A 1 742 ? 15.915 15.255 -10.666 1.00 85.06 742 ASN A C 1
ATOM 5751 O O . ASN A 1 742 ? 17.007 15.655 -11.077 1.00 85.06 742 ASN A O 1
ATOM 5755 N N . LEU A 1 743 ? 15.563 13.978 -10.844 1.00 89.44 743 LEU A N 1
ATOM 5756 C CA . LEU A 1 743 ? 16.361 13.064 -11.672 1.00 89.44 743 LEU A CA 1
ATOM 5757 C C . LEU A 1 743 ? 16.174 13.366 -13.166 1.00 89.44 743 LEU A C 1
ATOM 5759 O O . LEU A 1 743 ? 15.065 13.694 -13.562 1.00 89.44 743 LEU A O 1
ATOM 5763 N N . PRO A 1 744 ? 17.205 13.229 -14.022 1.00 91.12 744 PRO A N 1
ATOM 5764 C CA . PRO A 1 744 ? 17.135 13.664 -15.421 1.00 91.12 744 PRO A CA 1
ATOM 5765 C C . PRO A 1 744 ? 15.955 13.133 -16.238 1.00 91.12 744 PRO A C 1
ATOM 5767 O O . PRO A 1 744 ? 15.362 13.894 -16.994 1.00 91.12 744 PRO A O 1
ATOM 5770 N N . ILE A 1 745 ? 15.594 11.854 -16.081 1.00 90.12 745 ILE A N 1
ATOM 5771 C CA . ILE A 1 745 ? 14.440 11.278 -16.792 1.00 90.12 745 ILE A CA 1
ATOM 5772 C C . ILE A 1 745 ? 13.118 11.733 -16.151 1.00 90.12 745 ILE A C 1
ATOM 5774 O O . ILE A 1 745 ? 12.169 12.046 -16.864 1.00 90.12 745 ILE A O 1
ATOM 5778 N N . ALA A 1 746 ? 13.055 11.823 -14.819 1.00 87.19 746 ALA A N 1
ATOM 5779 C CA . ALA A 1 746 ? 11.859 12.264 -14.096 1.00 87.19 746 ALA A CA 1
ATOM 5780 C C . ALA A 1 746 ? 11.539 13.754 -14.334 1.00 87.19 746 ALA A C 1
ATOM 5782 O O . ALA A 1 746 ? 10.376 14.106 -14.522 1.00 87.19 746 ALA A O 1
ATOM 5783 N N . ALA A 1 747 ? 12.574 14.598 -14.387 1.00 85.81 747 ALA A N 1
ATOM 5784 C CA . ALA A 1 747 ? 12.508 16.037 -14.641 1.00 85.81 747 ALA A CA 1
ATOM 5785 C C . ALA A 1 747 ? 12.254 16.387 -16.118 1.00 85.81 747 ALA A C 1
ATOM 5787 O O . ALA A 1 747 ? 11.932 17.530 -16.428 1.00 85.81 747 ALA A O 1
ATOM 5788 N N . GLY A 1 748 ? 12.423 15.428 -17.036 1.00 86.50 748 GLY A N 1
ATOM 5789 C CA . GLY A 1 748 ? 12.322 15.658 -18.481 1.00 86.50 748 GLY A CA 1
ATOM 5790 C C . GLY A 1 748 ? 13.582 16.246 -19.133 1.00 86.50 748 GLY A C 1
ATOM 5791 O O . GLY A 1 748 ? 13.567 16.513 -20.332 1.00 86.50 748 GLY A O 1
ATOM 5792 N N . ASP A 1 749 ? 14.682 16.397 -18.388 1.00 87.50 749 ASP A N 1
ATOM 5793 C CA . ASP A 1 749 ? 15.978 16.876 -18.899 1.00 87.50 749 ASP A CA 1
ATOM 5794 C C . ASP A 1 749 ? 16.651 15.865 -19.856 1.00 87.50 749 ASP A C 1
ATOM 5796 O O . ASP A 1 749 ? 17.459 16.243 -20.707 1.00 87.50 749 ASP A O 1
ATOM 5800 N N . LEU A 1 750 ? 16.342 14.569 -19.710 1.00 89.94 750 LEU A N 1
ATOM 5801 C CA . LEU A 1 750 ? 16.830 13.475 -20.555 1.00 89.94 750 LEU A CA 1
ATOM 5802 C C . LEU A 1 750 ? 15.655 12.620 -21.044 1.00 89.94 750 LEU A C 1
ATOM 5804 O O . LEU A 1 750 ? 14.898 12.082 -20.239 1.00 89.94 750 LEU A O 1
ATOM 5808 N N . SER A 1 751 ? 15.523 12.443 -22.362 1.00 89.44 751 SER A N 1
ATOM 5809 C CA . SER A 1 751 ? 14.459 11.600 -22.921 1.00 89.44 751 SER A CA 1
ATOM 5810 C C . SER A 1 751 ? 14.665 10.122 -22.575 1.00 89.44 751 SER A C 1
ATOM 5812 O O . SER A 1 751 ? 15.798 9.641 -22.492 1.00 89.44 751 SER A O 1
ATOM 5814 N N . LEU A 1 752 ? 13.568 9.368 -22.433 1.00 89.12 752 LEU A N 1
ATOM 5815 C CA . LEU A 1 752 ? 13.628 7.937 -22.115 1.00 89.12 752 LEU A CA 1
ATOM 5816 C C . LEU A 1 752 ? 14.431 7.148 -23.160 1.00 89.12 752 LEU A C 1
ATOM 5818 O O . LEU A 1 752 ? 15.267 6.332 -22.790 1.00 89.12 752 LEU A O 1
ATOM 5822 N N . ARG A 1 753 ? 14.251 7.446 -24.456 1.00 88.56 753 ARG A N 1
ATOM 5823 C CA . ARG A 1 753 ? 15.023 6.825 -25.549 1.00 88.56 753 ARG A CA 1
ATOM 5824 C C . ARG A 1 753 ? 16.526 7.086 -25.410 1.00 88.56 753 ARG A C 1
ATOM 5826 O O . ARG A 1 753 ? 17.320 6.159 -25.542 1.00 88.56 753 ARG A O 1
ATOM 5833 N N . ALA A 1 754 ? 16.924 8.325 -25.107 1.00 87.81 754 ALA A N 1
ATOM 5834 C CA . ALA A 1 754 ? 18.329 8.664 -24.888 1.00 87.81 754 ALA A CA 1
ATOM 5835 C C . ALA A 1 754 ? 18.885 7.984 -23.627 1.00 87.81 754 ALA A C 1
ATOM 5837 O O . ALA A 1 754 ? 20.020 7.505 -23.639 1.00 87.81 754 ALA A O 1
ATOM 5838 N N . GLY A 1 755 ? 18.078 7.885 -22.567 1.00 92.19 755 GLY A N 1
ATOM 5839 C CA . GLY A 1 755 ? 18.394 7.123 -21.360 1.00 92.19 755 GLY A CA 1
ATOM 5840 C C . GLY A 1 755 ? 18.632 5.639 -21.651 1.00 92.19 755 GLY A C 1
ATOM 5841 O O . GLY A 1 755 ? 19.695 5.122 -21.314 1.00 92.19 755 GLY A O 1
ATOM 5842 N N . VAL A 1 756 ? 17.703 4.972 -22.346 1.00 93.88 756 VAL A N 1
ATOM 5843 C CA . VAL A 1 756 ? 17.818 3.559 -22.757 1.00 93.88 756 VAL A CA 1
ATOM 5844 C C . VAL A 1 756 ? 19.057 3.347 -23.625 1.00 93.88 756 VAL A C 1
ATOM 5846 O O . VAL A 1 756 ? 19.862 2.467 -23.330 1.00 93.88 756 VAL A O 1
ATOM 5849 N N . ALA A 1 757 ? 19.264 4.184 -24.646 1.00 92.38 757 ALA A N 1
ATOM 5850 C CA . ALA A 1 757 ? 20.438 4.099 -25.511 1.00 92.38 757 ALA A CA 1
ATOM 5851 C C . ALA A 1 757 ? 21.744 4.257 -24.716 1.00 92.38 757 ALA A C 1
ATOM 5853 O O . ALA A 1 757 ? 22.682 3.488 -24.916 1.00 92.38 757 ALA A O 1
ATOM 5854 N N . THR A 1 758 ? 21.790 5.201 -23.770 1.00 92.25 758 THR A N 1
ATOM 5855 C CA . THR A 1 758 ? 22.949 5.410 -22.889 1.00 92.25 758 THR A CA 1
ATOM 5856 C C . THR A 1 758 ? 23.219 4.178 -22.027 1.00 92.25 758 THR A C 1
ATOM 5858 O O . THR A 1 758 ? 24.367 3.750 -21.921 1.00 92.25 758 THR A O 1
ATOM 5861 N N . VAL A 1 759 ? 22.181 3.583 -21.437 1.00 96.19 759 VAL A N 1
ATOM 5862 C CA . VAL A 1 759 ? 22.277 2.391 -20.578 1.00 96.19 759 VAL A CA 1
ATOM 5863 C C . VAL A 1 759 ? 22.762 1.179 -21.378 1.00 96.19 759 VAL A C 1
ATOM 5865 O O . VAL A 1 759 ? 23.751 0.556 -20.991 1.00 96.19 759 VAL A O 1
ATOM 5868 N N . VAL A 1 760 ? 22.143 0.887 -22.526 1.00 95.94 760 VAL A N 1
ATOM 5869 C CA . VAL A 1 760 ? 22.518 -0.240 -23.401 1.00 95.94 760 VAL A CA 1
ATOM 5870 C C . VAL A 1 760 ? 23.944 -0.083 -23.926 1.00 95.94 760 VAL A C 1
ATOM 5872 O O . VAL A 1 760 ? 24.742 -1.016 -23.842 1.00 95.94 760 VAL A O 1
ATOM 5875 N N . LEU A 1 761 ? 24.297 1.111 -24.410 1.00 96.00 761 LEU A N 1
ATOM 5876 C CA . LEU A 1 761 ? 25.643 1.395 -24.898 1.00 96.00 761 LEU A CA 1
ATOM 5877 C C . LEU A 1 761 ? 26.680 1.232 -23.779 1.00 96.00 761 LEU A C 1
ATOM 5879 O O . LEU A 1 761 ? 27.723 0.618 -23.991 1.00 96.00 761 LEU A O 1
ATOM 5883 N N . SER A 1 762 ? 26.377 1.724 -22.575 1.00 96.25 762 SER A N 1
ATOM 5884 C CA . SER A 1 762 ? 27.272 1.601 -21.419 1.00 96.25 762 SER A CA 1
ATOM 5885 C C . SER A 1 762 ? 27.491 0.145 -21.010 1.00 96.25 762 SER A C 1
ATOM 5887 O O . SER A 1 762 ? 28.628 -0.230 -20.727 1.00 96.25 762 SER A O 1
ATOM 5889 N N . LEU A 1 763 ? 26.445 -0.690 -21.036 1.00 97.69 763 LEU A N 1
ATOM 5890 C CA . LEU A 1 763 ? 26.559 -2.127 -20.772 1.00 97.69 763 LEU A CA 1
ATOM 5891 C C . LEU A 1 763 ? 27.472 -2.810 -21.792 1.00 97.69 763 LEU A C 1
ATOM 5893 O O . LEU A 1 763 ? 28.425 -3.488 -21.410 1.00 97.69 763 LEU A O 1
ATOM 5897 N N . ILE A 1 764 ? 27.197 -2.602 -23.083 1.00 96.75 764 ILE A N 1
ATOM 5898 C CA . ILE A 1 764 ? 27.941 -3.235 -24.175 1.00 96.75 764 ILE A CA 1
ATOM 5899 C C . ILE A 1 764 ? 29.413 -2.827 -24.116 1.00 96.75 764 ILE A C 1
ATOM 5901 O O . ILE A 1 764 ? 30.280 -3.697 -24.101 1.00 96.75 764 ILE A O 1
ATOM 5905 N N . LEU A 1 765 ? 29.715 -1.525 -24.026 1.00 96.81 765 LEU A N 1
ATOM 5906 C CA . LEU A 1 765 ? 31.104 -1.063 -23.956 1.00 96.81 765 LEU A CA 1
ATOM 5907 C C . LEU A 1 765 ? 31.811 -1.585 -22.704 1.00 96.81 765 LEU A C 1
ATOM 5909 O O . LEU A 1 765 ? 32.963 -2.000 -22.796 1.00 96.81 765 LEU A O 1
ATOM 5913 N N . SER A 1 766 ? 31.134 -1.593 -21.553 1.00 97.19 766 SER A N 1
ATOM 5914 C CA . SER A 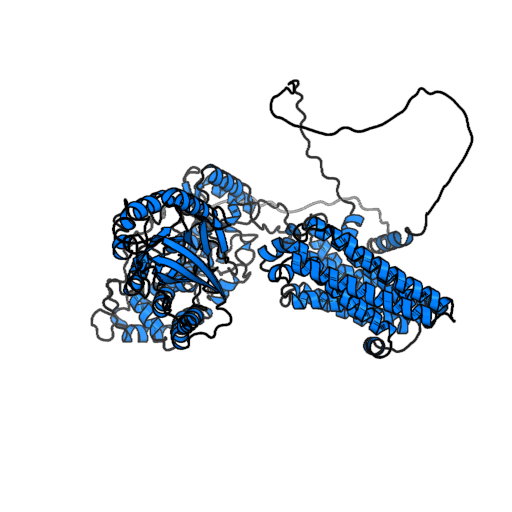1 766 ? 31.707 -2.103 -20.307 1.00 97.19 766 SER A CA 1
ATOM 5915 C C . SER A 1 766 ? 32.124 -3.571 -20.430 1.00 97.19 766 SER A C 1
ATOM 5917 O O . SER A 1 766 ? 33.275 -3.911 -20.146 1.00 97.19 766 SER A O 1
ATOM 5919 N N . LEU A 1 767 ? 31.222 -4.433 -20.912 1.00 96.56 767 LEU A N 1
ATOM 5920 C CA . LEU A 1 767 ? 31.483 -5.867 -21.046 1.00 96.56 767 LEU A CA 1
ATOM 5921 C C . LEU A 1 767 ? 32.503 -6.170 -22.148 1.00 96.56 767 LEU A C 1
ATOM 5923 O O . LEU A 1 767 ? 33.400 -6.983 -21.930 1.00 96.56 767 LEU A O 1
ATOM 5927 N N . LEU A 1 768 ? 32.424 -5.480 -23.293 1.00 95.31 768 LEU A N 1
ATOM 5928 C CA . LEU A 1 768 ? 33.401 -5.624 -24.376 1.00 95.31 768 LEU A CA 1
ATOM 5929 C C . LEU A 1 768 ? 34.810 -5.258 -23.907 1.00 95.31 768 LEU A C 1
ATOM 5931 O O . LEU A 1 768 ? 35.741 -6.018 -24.149 1.00 95.31 768 LEU A O 1
ATOM 5935 N N . MET A 1 769 ? 34.972 -4.142 -23.189 1.00 93.25 769 MET A N 1
ATOM 5936 C CA . MET A 1 769 ? 36.265 -3.760 -22.612 1.00 93.25 769 MET A CA 1
ATOM 5937 C C . MET A 1 769 ? 36.747 -4.758 -21.552 1.00 93.25 769 MET A C 1
ATOM 5939 O O . MET A 1 769 ? 37.946 -5.009 -21.444 1.00 93.25 769 MET A O 1
ATOM 5943 N N . GLY A 1 770 ? 35.830 -5.365 -20.793 1.00 92.12 770 GLY A N 1
ATOM 5944 C CA . GLY A 1 770 ? 36.157 -6.424 -19.838 1.00 92.12 770 GLY A CA 1
ATOM 5945 C C . GLY A 1 770 ? 36.832 -7.636 -20.487 1.00 92.12 770 GLY A C 1
ATOM 5946 O O . GLY A 1 770 ? 37.739 -8.216 -19.890 1.00 92.12 770 GLY A O 1
ATOM 5947 N N . VAL A 1 771 ? 36.450 -7.987 -21.719 1.00 92.62 771 VAL A N 1
ATOM 5948 C CA . VAL A 1 771 ? 36.975 -9.163 -22.442 1.00 92.62 771 VAL A CA 1
ATOM 5949 C C . VAL A 1 771 ? 37.983 -8.824 -23.547 1.00 92.62 771 VAL A C 1
ATOM 5951 O O . VAL A 1 771 ? 38.615 -9.724 -24.094 1.00 92.62 771 VAL A O 1
ATOM 5954 N N . SER A 1 772 ? 38.178 -7.543 -23.881 1.00 89.44 772 SER A N 1
ATOM 5955 C CA . SER A 1 772 ? 38.961 -7.127 -25.056 1.00 89.44 772 SER A CA 1
ATOM 5956 C C . SER A 1 772 ? 40.473 -7.303 -24.921 1.00 89.44 772 SER A C 1
ATOM 5958 O O . SER A 1 772 ? 41.187 -7.165 -25.911 1.00 89.44 772 SER A O 1
ATOM 5960 N N . HIS A 1 773 ? 40.994 -7.534 -23.714 1.00 88.50 773 HIS A N 1
ATOM 5961 C CA . HIS A 1 773 ? 42.434 -7.609 -23.478 1.00 88.50 773 HIS A CA 1
ATOM 5962 C C . HIS A 1 773 ? 42.795 -8.822 -22.606 1.00 88.50 773 HIS A C 1
ATOM 5964 O O . HIS A 1 773 ? 42.315 -8.907 -21.481 1.00 88.50 773 HIS A O 1
ATOM 5970 N N . PRO A 1 774 ? 43.721 -9.706 -23.026 1.00 81.94 774 PRO A N 1
ATOM 5971 C CA . PRO A 1 774 ? 44.008 -10.957 -22.311 1.00 81.94 774 PRO A CA 1
ATOM 5972 C C . PRO A 1 774 ? 44.608 -10.753 -20.910 1.00 81.94 774 PRO A C 1
ATOM 5974 O O . PRO A 1 774 ? 44.327 -11.515 -19.995 1.00 81.94 774 PRO A O 1
ATOM 5977 N N . VAL A 1 775 ? 45.431 -9.712 -20.726 1.00 81.94 775 VAL A N 1
ATOM 5978 C CA . VAL A 1 775 ? 46.049 -9.387 -19.422 1.00 81.94 775 VAL A CA 1
ATOM 5979 C C . VAL A 1 775 ? 45.212 -8.413 -18.579 1.00 81.94 775 VAL A C 1
ATOM 5981 O O . VAL A 1 775 ? 45.015 -8.642 -17.390 1.00 81.94 775 VAL A O 1
ATOM 5984 N N . LEU A 1 776 ? 44.731 -7.313 -19.169 1.00 89.81 776 LEU A N 1
ATOM 5985 C CA . LEU A 1 776 ? 43.977 -6.274 -18.459 1.00 89.81 776 LEU A CA 1
ATOM 5986 C C . LEU A 1 776 ? 42.496 -6.648 -18.248 1.00 89.81 776 LEU A C 1
ATOM 5988 O O . LEU A 1 776 ? 41.886 -6.219 -17.276 1.00 89.81 776 LEU A O 1
ATOM 5992 N N . GLY A 1 777 ? 41.931 -7.515 -19.087 1.00 87.81 777 GLY A N 1
ATOM 5993 C CA . GLY A 1 777 ? 40.613 -8.130 -18.914 1.00 87.81 777 GLY A CA 1
ATOM 5994 C C . GLY A 1 777 ? 40.633 -9.292 -17.923 1.00 87.81 777 GLY A C 1
ATOM 5995 O O . GLY A 1 777 ? 40.200 -10.397 -18.238 1.00 87.81 777 GLY A O 1
ATOM 5996 N N . SER A 1 778 ? 41.200 -9.083 -16.732 1.00 93.50 778 SER A N 1
ATOM 5997 C CA . SER A 1 778 ? 41.396 -10.168 -15.767 1.00 93.50 778 SER A CA 1
ATOM 5998 C C . SER A 1 778 ? 40.071 -10.764 -15.275 1.00 93.50 778 SER A C 1
ATOM 6000 O O . SER A 1 778 ? 39.010 -10.135 -15.338 1.00 93.50 778 SER A O 1
ATOM 6002 N N . GLN A 1 779 ? 40.131 -11.976 -14.716 1.00 91.94 779 GLN A N 1
ATOM 6003 C CA . GLN A 1 779 ? 38.959 -12.624 -14.123 1.00 91.94 779 GLN A CA 1
ATOM 6004 C C . GLN A 1 779 ? 38.328 -11.763 -13.018 1.00 91.94 779 GLN A C 1
ATOM 6006 O O . GLN A 1 779 ? 37.108 -11.669 -12.949 1.00 91.94 779 GLN A O 1
ATOM 6011 N N . GLY A 1 780 ? 39.137 -11.085 -12.194 1.00 94.12 780 GLY A N 1
ATOM 6012 C CA . GLY A 1 780 ? 38.635 -10.189 -11.146 1.00 94.12 780 GLY A CA 1
ATOM 6013 C C . GLY A 1 780 ? 37.800 -9.027 -11.694 1.00 94.12 780 GLY A C 1
ATOM 6014 O O . GLY A 1 780 ? 36.731 -8.735 -11.158 1.00 94.12 780 GLY A O 1
ATOM 6015 N N . LEU A 1 781 ? 38.239 -8.419 -12.805 1.00 95.25 781 LEU A N 1
ATOM 6016 C CA . LEU A 1 781 ? 37.482 -7.365 -13.485 1.00 95.25 781 LEU A CA 1
ATOM 6017 C C . LEU A 1 781 ? 36.182 -7.922 -14.064 1.00 95.25 781 LEU A C 1
ATOM 6019 O O . LEU A 1 781 ? 35.119 -7.362 -13.824 1.00 95.25 781 LEU A O 1
ATOM 6023 N N . ASN A 1 782 ? 36.245 -9.049 -14.773 1.00 95.25 782 ASN A N 1
ATOM 6024 C CA . ASN A 1 782 ? 35.061 -9.650 -15.380 1.00 95.25 782 ASN A CA 1
ATOM 6025 C C . ASN A 1 782 ? 34.028 -10.095 -14.339 1.00 95.25 782 ASN A C 1
ATOM 6027 O O . ASN A 1 782 ? 32.846 -9.826 -14.523 1.00 95.25 782 ASN A O 1
ATOM 6031 N N . VAL A 1 783 ? 34.446 -10.684 -13.216 1.00 94.75 783 VAL A N 1
ATOM 6032 C CA . VAL A 1 783 ? 33.530 -10.997 -12.107 1.00 94.75 783 VAL A CA 1
ATOM 6033 C C . VAL A 1 783 ? 32.868 -9.721 -11.591 1.00 94.75 783 VAL A C 1
ATOM 6035 O O . VAL A 1 783 ? 31.652 -9.703 -11.427 1.00 94.75 783 VAL A O 1
ATOM 6038 N N . ALA A 1 784 ? 33.627 -8.635 -11.402 1.00 95.38 784 ALA A N 1
ATOM 6039 C CA . ALA A 1 784 ? 33.054 -7.366 -10.965 1.00 95.38 784 ALA A CA 1
ATOM 6040 C C . ALA A 1 784 ? 32.020 -6.814 -11.959 1.00 95.38 784 ALA A C 1
ATOM 6042 O O . ALA A 1 784 ? 30.950 -6.377 -11.538 1.00 95.38 784 ALA A O 1
ATOM 6043 N N . LEU A 1 785 ? 32.305 -6.854 -13.263 1.00 96.81 785 LEU A N 1
ATOM 6044 C CA . LEU A 1 785 ? 31.426 -6.312 -14.302 1.00 96.81 785 LEU A CA 1
ATOM 6045 C C . LEU A 1 785 ? 30.186 -7.184 -14.530 1.00 96.81 785 LEU A C 1
ATOM 6047 O O . LEU A 1 785 ? 29.067 -6.694 -14.392 1.00 96.81 785 LEU A O 1
ATOM 6051 N N . TRP A 1 786 ? 30.366 -8.472 -14.832 1.00 96.19 786 TRP A N 1
ATOM 6052 C CA . TRP A 1 786 ? 29.266 -9.386 -15.151 1.00 96.19 786 TRP A CA 1
ATOM 6053 C C . TRP A 1 786 ? 28.327 -9.579 -13.968 1.00 96.19 786 TRP A C 1
ATOM 6055 O O . TRP A 1 786 ? 27.115 -9.464 -14.126 1.00 96.19 786 TRP A O 1
ATOM 6065 N N . PHE A 1 787 ? 28.865 -9.810 -12.768 1.00 95.75 787 PHE A N 1
ATOM 6066 C CA . PHE A 1 787 ? 28.027 -10.037 -11.595 1.00 95.75 787 PHE A CA 1
ATOM 6067 C C . PHE A 1 787 ? 27.248 -8.775 -11.202 1.00 95.75 787 PHE A C 1
ATOM 6069 O O . PHE A 1 787 ? 26.058 -8.858 -10.901 1.00 95.75 787 PHE A O 1
ATOM 6076 N N . SER A 1 788 ? 27.880 -7.595 -11.271 1.00 95.94 788 SER A N 1
ATOM 6077 C CA . SER A 1 788 ? 27.182 -6.325 -11.021 1.00 95.94 788 SER A CA 1
ATOM 6078 C C . SER A 1 788 ? 26.129 -6.033 -12.088 1.00 95.94 788 SER A C 1
ATOM 6080 O O . SER A 1 788 ? 25.042 -5.572 -11.748 1.00 95.94 788 SER A O 1
ATOM 6082 N N . GLY A 1 789 ? 26.416 -6.335 -13.357 1.00 96.38 789 GLY A N 1
ATOM 6083 C CA . GLY A 1 789 ? 25.460 -6.192 -14.452 1.00 96.38 789 GLY A CA 1
ATOM 6084 C C . GLY A 1 789 ? 24.245 -7.100 -14.265 1.00 96.38 789 GLY A C 1
ATOM 6085 O O . GLY A 1 789 ? 23.115 -6.615 -14.308 1.00 96.38 789 GLY A O 1
ATOM 6086 N N . ILE A 1 790 ? 24.461 -8.387 -13.969 1.00 96.31 790 ILE A N 1
ATOM 6087 C CA . ILE A 1 790 ? 23.390 -9.369 -13.733 1.00 96.31 790 ILE A CA 1
ATOM 6088 C C . ILE A 1 790 ? 22.536 -8.946 -12.538 1.00 96.31 790 ILE A C 1
ATOM 6090 O O . ILE A 1 790 ? 21.323 -8.812 -12.682 1.00 96.31 790 ILE A O 1
ATOM 6094 N N . LEU A 1 791 ? 23.145 -8.665 -11.379 1.00 94.38 791 LEU A N 1
ATOM 6095 C CA . LEU A 1 791 ? 22.385 -8.227 -10.206 1.00 94.38 791 LEU A CA 1
ATOM 6096 C C . LEU A 1 791 ? 21.665 -6.898 -10.439 1.00 94.38 791 LEU A C 1
ATOM 6098 O O . LEU A 1 791 ? 20.514 -6.774 -10.037 1.00 94.38 791 LEU A O 1
ATOM 6102 N N . GLY A 1 792 ? 22.284 -5.924 -11.113 1.00 94.81 792 GLY A N 1
ATOM 6103 C CA . GLY A 1 792 ? 21.631 -4.658 -11.465 1.00 94.81 792 GLY A CA 1
ATOM 6104 C C . GLY A 1 792 ? 20.424 -4.844 -12.388 1.00 94.81 792 GLY A C 1
ATOM 6105 O O . GLY A 1 792 ? 19.409 -4.160 -12.239 1.00 94.81 792 GLY A O 1
ATOM 6106 N N . THR A 1 793 ? 20.510 -5.824 -13.289 1.00 96.06 793 THR A N 1
ATOM 6107 C CA . THR A 1 793 ? 19.424 -6.214 -14.197 1.00 96.06 793 THR A CA 1
ATOM 6108 C C . THR A 1 793 ? 18.286 -6.874 -13.429 1.00 96.06 793 THR A C 1
ATOM 6110 O O . THR A 1 793 ? 17.155 -6.398 -13.492 1.00 96.06 793 THR A O 1
ATOM 6113 N N . LEU A 1 794 ? 18.588 -7.910 -12.637 1.00 95.31 794 LEU A N 1
ATOM 6114 C CA . LEU A 1 794 ? 17.611 -8.617 -11.800 1.00 95.31 794 LEU A CA 1
ATOM 6115 C C . LEU A 1 794 ? 16.950 -7.690 -10.775 1.00 95.31 794 LEU A C 1
ATOM 6117 O O . LEU A 1 794 ? 15.769 -7.838 -10.464 1.00 95.31 794 LEU A O 1
ATOM 6121 N N . TYR A 1 795 ? 17.706 -6.722 -10.256 1.00 93.06 795 TYR A N 1
ATOM 6122 C CA . TYR A 1 795 ? 17.202 -5.710 -9.342 1.00 93.06 795 TYR A CA 1
ATOM 6123 C C . TYR A 1 795 ? 16.114 -4.847 -9.993 1.00 93.06 795 TYR A C 1
ATOM 6125 O O . TYR A 1 795 ? 15.122 -4.562 -9.328 1.00 93.06 795 TYR A O 1
ATOM 6133 N N . SER A 1 796 ? 16.261 -4.479 -11.271 1.00 93.25 796 SER A N 1
ATOM 6134 C CA . SER A 1 796 ? 15.436 -3.444 -11.918 1.00 93.25 796 SER A CA 1
ATOM 6135 C C . SER A 1 796 ? 14.332 -3.988 -12.842 1.00 93.25 796 SER A C 1
ATOM 6137 O O . SER A 1 796 ? 13.247 -3.411 -12.877 1.00 93.25 796 SER A O 1
ATOM 6139 N N . LEU A 1 797 ? 14.577 -5.082 -13.577 1.00 91.00 797 LEU A N 1
ATOM 6140 C CA . LEU A 1 797 ? 13.690 -5.592 -14.639 1.00 91.00 797 LEU A CA 1
ATOM 6141 C C . LEU A 1 797 ? 12.793 -6.761 -14.202 1.00 91.00 797 LEU A C 1
ATOM 6143 O O . LEU A 1 797 ? 13.151 -7.565 -13.341 1.00 91.00 797 LEU A O 1
ATOM 6147 N N . GLU A 1 798 ? 11.633 -6.880 -14.849 1.00 82.44 798 GLU A N 1
ATOM 6148 C CA . GLU A 1 798 ? 10.714 -8.022 -14.731 1.00 82.44 798 GLU A CA 1
ATOM 6149 C C . GLU A 1 798 ? 11.264 -9.282 -15.435 1.00 82.44 798 GLU A C 1
ATOM 6151 O O . GLU A 1 798 ? 12.079 -9.156 -16.351 1.00 82.44 798 GLU A O 1
ATOM 6156 N N . PRO A 1 799 ? 10.873 -10.506 -15.013 1.00 81.31 799 PRO A N 1
ATOM 6157 C CA . PRO A 1 799 ? 9.886 -10.840 -13.972 1.00 81.31 799 PRO A CA 1
ATOM 6158 C C . PRO A 1 799 ? 10.438 -10.803 -12.536 1.00 81.31 799 PRO A C 1
ATOM 6160 O O . PRO A 1 799 ? 9.680 -10.905 -11.570 1.00 81.31 799 PRO A O 1
ATOM 6163 N N . PHE A 1 800 ? 11.757 -10.678 -12.362 1.00 86.62 800 PHE A N 1
ATOM 6164 C CA . PHE A 1 800 ? 12.382 -10.791 -11.041 1.00 86.62 800 PHE A CA 1
ATOM 6165 C C . PHE A 1 800 ? 12.170 -9.545 -10.186 1.00 86.62 800 PHE A C 1
ATOM 6167 O O . PHE A 1 800 ? 11.710 -9.672 -9.044 1.00 86.62 800 PHE A O 1
ATOM 6174 N N . ARG A 1 801 ? 12.518 -8.375 -10.743 1.00 88.19 801 ARG A N 1
ATOM 6175 C CA . ARG A 1 801 ? 12.451 -7.033 -10.147 1.00 88.19 801 ARG A CA 1
ATOM 6176 C C . ARG A 1 801 ? 12.726 -7.069 -8.645 1.00 88.19 801 ARG A C 1
ATOM 6178 O O . ARG A 1 801 ? 11.868 -6.709 -7.839 1.00 88.19 801 ARG A O 1
ATOM 6185 N N . LEU A 1 802 ? 13.910 -7.566 -8.263 1.00 88.81 802 LEU A N 1
ATOM 6186 C CA . LEU A 1 802 ? 14.235 -7.948 -6.878 1.00 88.81 802 LEU A CA 1
ATOM 6187 C C . LEU A 1 802 ? 14.064 -6.802 -5.876 1.00 88.81 802 LEU A C 1
ATOM 6189 O O . LEU A 1 802 ? 13.822 -7.061 -4.698 1.00 88.81 802 LEU A O 1
ATOM 6193 N N . LYS A 1 803 ? 14.111 -5.548 -6.344 1.00 84.31 803 LYS A N 1
ATOM 6194 C CA . LYS A 1 803 ? 13.795 -4.356 -5.550 1.00 84.31 803 LYS A CA 1
ATOM 6195 C C . LYS A 1 803 ? 12.423 -4.392 -4.855 1.00 84.31 803 LYS A C 1
ATOM 6197 O O . LYS A 1 803 ? 12.251 -3.688 -3.869 1.00 84.31 803 LYS A O 1
ATOM 6202 N N . ARG A 1 804 ? 11.464 -5.200 -5.334 1.00 79.00 804 ARG A N 1
ATOM 6203 C CA . ARG A 1 804 ? 10.142 -5.382 -4.696 1.00 79.00 804 ARG A CA 1
ATOM 6204 C C . ARG A 1 804 ? 10.216 -6.099 -3.346 1.00 79.00 804 ARG A C 1
ATOM 6206 O O . ARG A 1 804 ? 9.313 -5.968 -2.528 1.00 79.00 804 ARG A O 1
ATOM 6213 N N . PHE A 1 805 ? 11.288 -6.856 -3.111 1.00 82.56 805 PHE A N 1
ATOM 6214 C CA . PHE A 1 805 ? 11.515 -7.579 -1.867 1.00 82.56 805 PHE A CA 1
ATOM 6215 C C . PHE A 1 805 ? 12.586 -6.846 -1.044 1.00 82.56 805 PHE A C 1
ATOM 6217 O O . PHE A 1 805 ? 13.746 -6.826 -1.458 1.00 82.56 805 PHE A O 1
ATOM 6224 N N . PRO A 1 806 ? 12.258 -6.287 0.137 1.00 76.44 806 PRO A N 1
ATOM 6225 C CA . PRO A 1 806 ? 13.177 -5.443 0.914 1.00 76.44 806 PRO A CA 1
ATOM 6226 C C . PRO A 1 806 ? 14.521 -6.110 1.222 1.00 76.44 806 PRO A C 1
ATOM 6228 O O . PRO A 1 806 ? 15.581 -5.502 1.090 1.00 76.44 806 PRO A O 1
ATOM 6231 N N . PHE A 1 807 ? 14.482 -7.395 1.582 1.00 84.88 807 PHE A N 1
ATOM 6232 C CA . PHE A 1 807 ? 15.682 -8.178 1.854 1.00 84.88 807 PHE A CA 1
ATOM 6233 C C . PHE A 1 807 ? 16.559 -8.342 0.605 1.00 84.88 807 PHE A C 1
ATOM 6235 O O . PHE A 1 807 ? 17.763 -8.104 0.663 1.00 84.88 807 PHE A O 1
ATOM 6242 N N . LEU A 1 808 ? 15.964 -8.694 -0.540 1.00 87.06 808 LEU A N 1
ATOM 6243 C CA . LEU A 1 808 ? 16.711 -8.897 -1.785 1.00 87.06 808 LEU A CA 1
ATOM 6244 C C . LEU A 1 808 ? 17.227 -7.570 -2.360 1.00 87.06 808 LEU A C 1
ATOM 6246 O O . LEU A 1 808 ? 18.320 -7.532 -2.926 1.00 87.06 808 LEU A O 1
ATOM 6250 N N . ALA A 1 809 ? 16.500 -6.469 -2.153 1.00 84.56 809 ALA A N 1
ATOM 6251 C CA . ALA A 1 809 ? 16.942 -5.125 -2.503 1.00 84.56 809 ALA A CA 1
ATOM 6252 C C . ALA A 1 809 ? 18.211 -4.727 -1.730 1.00 84.56 809 ALA A C 1
ATOM 6254 O O . ALA A 1 809 ? 19.187 -4.262 -2.330 1.00 84.56 809 ALA A O 1
ATOM 6255 N N . ALA A 1 810 ? 18.222 -4.958 -0.412 1.00 86.50 810 ALA A N 1
ATOM 6256 C CA . ALA A 1 810 ? 19.395 -4.732 0.425 1.00 86.50 810 ALA A CA 1
ATOM 6257 C C . ALA A 1 810 ? 20.547 -5.678 0.052 1.00 86.50 810 ALA A C 1
ATOM 6259 O O . ALA A 1 810 ? 21.680 -5.227 -0.123 1.00 86.50 810 ALA A O 1
ATOM 6260 N N . PHE A 1 811 ? 20.251 -6.963 -0.165 1.00 91.25 811 PHE A N 1
ATOM 6261 C CA . PHE A 1 811 ? 21.223 -7.969 -0.593 1.00 91.25 811 PHE A CA 1
ATOM 6262 C C . PHE A 1 811 ? 21.949 -7.571 -1.884 1.00 91.25 811 PHE A C 1
ATOM 6264 O O . PHE A 1 811 ? 23.171 -7.693 -1.948 1.00 91.25 811 PHE A O 1
ATOM 6271 N N . CYS A 1 812 ? 21.242 -7.047 -2.891 1.00 91.06 812 CYS A N 1
ATOM 6272 C CA . CYS A 1 812 ? 21.863 -6.611 -4.147 1.00 91.06 812 CYS A CA 1
ATOM 6273 C C . CYS A 1 812 ? 22.890 -5.491 -3.919 1.00 91.06 812 CYS A C 1
ATOM 6275 O O . CYS A 1 812 ? 24.005 -5.551 -4.442 1.00 91.06 812 CYS A O 1
ATOM 6277 N N . ILE A 1 813 ? 22.544 -4.487 -3.106 1.00 89.81 813 ILE A N 1
ATOM 6278 C CA . ILE A 1 813 ? 23.440 -3.361 -2.803 1.00 89.81 813 ILE A CA 1
ATOM 6279 C C . ILE A 1 813 ? 24.652 -3.836 -2.005 1.00 89.81 813 ILE A C 1
ATOM 6281 O O . ILE A 1 813 ? 25.780 -3.508 -2.371 1.00 89.81 813 ILE A O 1
ATOM 6285 N N . VAL A 1 814 ? 24.434 -4.627 -0.953 1.00 92.19 814 VAL A N 1
ATOM 6286 C CA . VAL A 1 814 ? 25.504 -5.170 -0.103 1.00 92.19 814 VAL A CA 1
ATOM 6287 C C . VAL A 1 814 ? 26.440 -6.064 -0.911 1.00 92.19 814 VAL A C 1
ATOM 6289 O O . VAL A 1 814 ? 27.658 -5.932 -0.806 1.00 92.19 814 VAL A O 1
ATOM 6292 N N . SER A 1 815 ? 25.895 -6.922 -1.772 1.00 91.44 815 SER A N 1
ATOM 6293 C CA . SER A 1 815 ? 26.687 -7.820 -2.616 1.00 91.44 815 SER A CA 1
ATOM 6294 C C . SER A 1 815 ? 27.581 -7.038 -3.571 1.00 91.44 815 SER A C 1
ATOM 6296 O O . SER A 1 815 ? 28.787 -7.276 -3.615 1.00 91.44 815 SER A O 1
ATOM 6298 N N . VAL A 1 816 ? 27.027 -6.055 -4.290 1.00 92.00 816 VAL A N 1
ATOM 6299 C CA . VAL A 1 816 ? 27.794 -5.271 -5.268 1.00 92.00 816 VAL A CA 1
ATOM 6300 C C . VAL A 1 816 ? 28.775 -4.317 -4.582 1.00 92.00 816 VAL A C 1
ATOM 6302 O O . VAL A 1 816 ? 29.977 -4.363 -4.849 1.00 92.00 816 VAL A O 1
ATOM 6305 N N . ARG A 1 817 ? 28.287 -3.446 -3.689 1.00 87.44 817 ARG A N 1
ATOM 6306 C CA . ARG A 1 817 ? 29.092 -2.380 -3.061 1.00 87.44 817 ARG A CA 1
ATOM 6307 C C . ARG A 1 817 ? 30.001 -2.881 -1.948 1.00 87.44 817 ARG A C 1
ATOM 6309 O O . ARG A 1 817 ? 31.055 -2.287 -1.739 1.00 87.44 817 ARG A O 1
ATOM 6316 N N . GLY A 1 818 ? 29.600 -3.939 -1.255 1.00 83.69 818 GLY A N 1
ATOM 6317 C CA . GLY A 1 818 ? 30.353 -4.524 -0.156 1.00 83.69 818 GLY A CA 1
ATOM 6318 C C . GLY A 1 818 ? 31.384 -5.536 -0.619 1.00 83.69 818 GLY A C 1
ATOM 6319 O O . GLY A 1 818 ? 32.572 -5.349 -0.380 1.00 83.69 818 GLY A O 1
ATOM 6320 N N . ALA A 1 819 ? 30.949 -6.581 -1.321 1.00 84.56 819 ALA A N 1
ATOM 6321 C CA . ALA A 1 819 ? 31.814 -7.713 -1.641 1.00 84.56 819 ALA A CA 1
ATOM 6322 C C . ALA A 1 819 ? 32.436 -7.621 -3.041 1.00 84.56 819 ALA A C 1
ATOM 6324 O O . ALA A 1 819 ? 33.655 -7.638 -3.183 1.00 84.56 819 ALA A O 1
ATOM 6325 N N . VAL A 1 820 ? 31.615 -7.502 -4.084 1.00 92.19 820 VAL A N 1
ATOM 6326 C CA . VAL A 1 820 ? 32.035 -7.716 -5.480 1.00 92.19 820 VAL A CA 1
ATOM 6327 C C . VAL A 1 820 ? 33.002 -6.641 -5.963 1.00 92.19 820 VAL A C 1
ATOM 6329 O O . VAL A 1 820 ? 34.024 -6.971 -6.557 1.00 92.19 820 VAL A O 1
ATOM 6332 N N . ILE A 1 821 ? 32.723 -5.364 -5.685 1.00 92.75 821 ILE A N 1
ATOM 6333 C CA . ILE A 1 821 ? 33.630 -4.263 -6.043 1.00 92.75 821 ILE A CA 1
ATOM 6334 C C . ILE A 1 821 ? 34.961 -4.413 -5.294 1.00 92.75 821 ILE A C 1
ATOM 6336 O O . ILE A 1 821 ? 36.022 -4.371 -5.915 1.00 92.75 821 ILE A O 1
ATOM 6340 N N . ASN A 1 822 ? 34.923 -4.647 -3.980 1.00 93.69 822 ASN A N 1
ATOM 6341 C CA . ASN A 1 822 ? 36.136 -4.736 -3.167 1.00 93.69 822 ASN A CA 1
ATOM 6342 C C . ASN A 1 822 ? 37.003 -5.937 -3.543 1.00 93.69 822 ASN A C 1
ATOM 6344 O O . ASN A 1 822 ? 38.189 -5.781 -3.832 1.00 93.69 822 ASN A O 1
ATOM 6348 N N . ALA A 1 823 ? 36.411 -7.124 -3.611 1.00 94.69 823 ALA A N 1
ATOM 6349 C CA . ALA A 1 823 ? 37.128 -8.343 -3.942 1.00 94.69 823 ALA A CA 1
ATOM 6350 C C . ALA A 1 823 ? 37.533 -8.410 -5.419 1.00 94.69 823 ALA A C 1
ATOM 6352 O O . ALA A 1 823 ? 38.662 -8.788 -5.738 1.00 94.69 823 ALA A O 1
ATOM 6353 N N . GLY A 1 824 ? 36.643 -8.001 -6.324 1.00 95.88 824 GLY A N 1
ATOM 6354 C CA . GLY A 1 824 ? 36.870 -8.038 -7.766 1.00 95.88 824 GLY A CA 1
ATOM 6355 C C . GLY A 1 824 ? 38.007 -7.121 -8.206 1.00 95.88 824 GLY A C 1
ATOM 6356 O O . GLY A 1 824 ? 38.933 -7.576 -8.881 1.00 95.88 824 GLY A O 1
ATOM 6357 N N . PHE A 1 825 ? 38.009 -5.853 -7.774 1.00 96.00 825 PHE A N 1
ATOM 6358 C CA . PHE A 1 825 ? 39.082 -4.923 -8.149 1.00 96.00 825 PHE A CA 1
ATOM 6359 C C . PHE A 1 825 ? 40.396 -5.192 -7.410 1.00 96.00 825 PHE A C 1
ATOM 6361 O O . PHE A 1 825 ? 41.463 -4.960 -7.981 1.00 96.00 825 PHE A O 1
ATOM 6368 N N . PHE A 1 826 ? 40.353 -5.744 -6.193 1.00 96.12 826 PHE A N 1
ATOM 6369 C CA . PHE A 1 826 ? 41.557 -6.217 -5.506 1.00 96.12 826 PHE A CA 1
ATOM 6370 C C . PHE A 1 826 ? 42.205 -7.399 -6.245 1.00 96.12 826 PHE A C 1
ATOM 6372 O O . PHE A 1 826 ? 43.412 -7.385 -6.503 1.00 96.12 826 PHE A O 1
ATOM 6379 N N . ALA A 1 827 ? 41.408 -8.396 -6.646 1.00 95.81 827 ALA A N 1
ATOM 6380 C CA . ALA A 1 827 ? 41.876 -9.526 -7.449 1.00 95.81 827 ALA A CA 1
ATOM 6381 C C . ALA A 1 827 ? 42.363 -9.073 -8.834 1.00 95.81 827 ALA A C 1
ATOM 6383 O O . ALA A 1 827 ? 43.396 -9.539 -9.316 1.00 95.81 827 ALA A O 1
ATOM 6384 N N . HIS A 1 828 ? 41.671 -8.108 -9.453 1.00 95.94 828 HIS A N 1
ATOM 6385 C CA . HIS A 1 828 ? 42.117 -7.515 -10.708 1.00 95.94 828 HIS A CA 1
ATOM 6386 C C . HIS A 1 828 ? 43.497 -6.870 -10.571 1.00 95.94 828 HIS A C 1
ATOM 6388 O O . HIS A 1 828 ? 44.364 -7.156 -11.393 1.00 95.94 828 HIS A O 1
ATOM 6394 N N . ALA A 1 829 ? 43.724 -6.066 -9.529 1.00 95.50 829 ALA A N 1
ATOM 6395 C CA . ALA A 1 829 ? 45.020 -5.443 -9.290 1.00 95.50 829 ALA A CA 1
ATOM 6396 C C . ALA A 1 829 ? 46.129 -6.497 -9.119 1.00 95.50 829 ALA A C 1
ATOM 6398 O O . ALA A 1 829 ? 47.172 -6.416 -9.767 1.00 95.50 829 ALA A O 1
ATOM 6399 N N . LYS A 1 830 ? 45.894 -7.543 -8.316 1.00 94.81 830 LYS A N 1
ATOM 6400 C CA . LYS A 1 830 ? 46.848 -8.655 -8.160 1.00 94.81 830 LYS A CA 1
ATOM 6401 C C . LYS A 1 830 ? 47.216 -9.320 -9.485 1.00 94.81 830 LYS A C 1
ATOM 6403 O O . LYS A 1 830 ? 48.402 -9.527 -9.740 1.00 94.81 830 LYS A O 1
ATOM 6408 N N . ALA A 1 831 ? 46.233 -9.590 -10.337 1.00 94.06 831 ALA A N 1
ATOM 6409 C CA . ALA A 1 831 ? 46.460 -10.239 -11.622 1.00 94.06 831 ALA A CA 1
ATOM 6410 C C . ALA A 1 831 ? 47.102 -9.311 -12.663 1.00 94.06 831 ALA A C 1
ATOM 6412 O O . ALA A 1 831 ? 48.191 -9.585 -13.170 1.00 94.06 831 ALA A O 1
ATOM 6413 N N . ALA A 1 832 ? 46.453 -8.194 -12.977 1.00 92.69 832 ALA A N 1
ATOM 6414 C CA . ALA A 1 832 ? 46.823 -7.352 -14.108 1.00 92.69 832 ALA A CA 1
ATOM 6415 C C . ALA A 1 832 ? 48.005 -6.414 -13.791 1.00 92.69 832 ALA A C 1
ATOM 6417 O O . ALA A 1 832 ? 48.927 -6.291 -14.612 1.00 92.69 832 ALA A O 1
ATOM 6418 N N . ALA A 1 833 ? 48.050 -5.827 -12.588 1.00 92.94 833 ALA A N 1
ATOM 6419 C CA . ALA A 1 833 ? 49.140 -4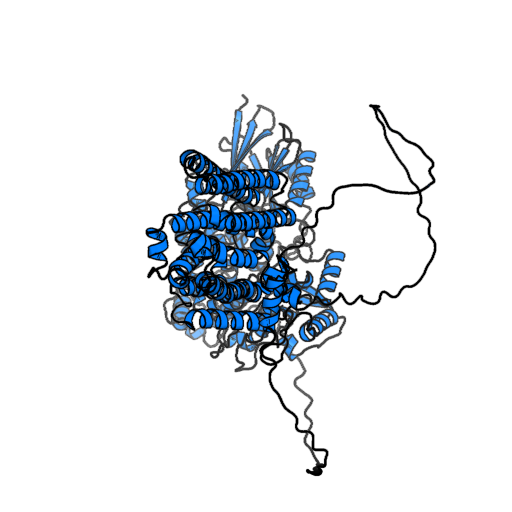.942 -12.172 1.00 92.94 833 ALA A CA 1
ATOM 6420 C C . ALA A 1 833 ? 50.360 -5.711 -11.644 1.00 92.94 833 ALA A C 1
ATOM 6422 O O . ALA A 1 833 ? 51.492 -5.357 -11.979 1.00 92.94 833 ALA A O 1
ATOM 6423 N N . PHE A 1 834 ? 50.142 -6.766 -10.850 1.00 93.19 834 PHE A N 1
ATOM 6424 C CA . PHE A 1 834 ? 51.214 -7.448 -10.106 1.00 93.19 834 PHE A CA 1
ATOM 6425 C C . PHE A 1 834 ? 51.529 -8.872 -10.586 1.00 93.19 834 PHE A C 1
ATOM 6427 O O . PHE A 1 834 ? 52.412 -9.513 -10.021 1.00 93.19 834 PHE A O 1
ATOM 6434 N N . GLY A 1 835 ? 50.867 -9.354 -11.643 1.00 86.81 835 GLY A N 1
ATOM 6435 C CA . GLY A 1 835 ? 51.202 -10.617 -12.309 1.00 86.81 835 GLY A CA 1
ATOM 6436 C C . GLY A 1 835 ? 50.909 -11.879 -11.493 1.00 86.81 835 GLY A C 1
ATOM 6437 O O . GLY A 1 835 ? 51.504 -12.917 -11.767 1.00 86.81 835 GLY A O 1
ATOM 6438 N N . GLN A 1 836 ? 50.032 -11.803 -10.488 1.00 87.06 836 GLN A N 1
ATOM 6439 C CA . GLN A 1 836 ? 49.645 -12.948 -9.661 1.00 87.06 836 GLN A CA 1
ATOM 6440 C C . GLN A 1 836 ? 48.427 -13.664 -10.251 1.00 87.06 836 GLN A C 1
ATOM 6442 O O . GLN A 1 836 ? 47.374 -13.057 -10.432 1.00 87.06 836 GLN A O 1
ATOM 6447 N N . THR A 1 837 ? 48.525 -14.969 -10.488 1.00 83.56 837 THR A N 1
ATOM 6448 C CA . THR A 1 837 ? 47.365 -15.784 -10.873 1.00 83.56 837 THR A CA 1
ATOM 6449 C C . THR A 1 837 ? 46.486 -16.010 -9.646 1.00 83.56 837 THR A C 1
ATOM 6451 O O . THR A 1 837 ? 46.862 -16.748 -8.741 1.00 83.56 837 THR A O 1
ATOM 6454 N N . THR A 1 838 ? 45.340 -15.335 -9.580 1.00 85.62 838 THR A N 1
ATOM 6455 C CA . THR A 1 838 ? 44.427 -15.407 -8.435 1.00 85.62 838 THR A CA 1
ATOM 6456 C C . THR A 1 838 ? 42.984 -15.224 -8.884 1.00 85.62 838 THR A C 1
ATOM 6458 O O . THR A 1 838 ? 42.705 -14.434 -9.791 1.00 85.62 838 THR A O 1
ATOM 6461 N N . THR A 1 839 ? 42.065 -15.941 -8.243 1.00 91.06 839 THR A N 1
ATOM 6462 C CA . THR A 1 839 ? 40.628 -15.717 -8.396 1.00 91.06 839 THR A CA 1
ATOM 6463 C C . THR A 1 839 ? 40.105 -14.752 -7.325 1.00 91.06 839 THR A C 1
ATOM 6465 O O . THR A 1 839 ? 40.777 -14.436 -6.339 1.00 91.06 839 THR A O 1
ATOM 6468 N N . VAL A 1 840 ? 38.866 -14.282 -7.494 1.00 92.50 840 VAL A N 1
ATOM 6469 C CA . VAL A 1 840 ? 38.189 -13.450 -6.483 1.00 92.50 840 VAL A CA 1
ATOM 6470 C C . VAL A 1 840 ? 38.034 -14.203 -5.156 1.00 92.50 840 VAL A C 1
ATOM 6472 O O . VAL A 1 840 ? 38.255 -13.621 -4.095 1.00 92.50 840 VAL A O 1
ATOM 6475 N N . MET A 1 841 ? 37.720 -15.502 -5.209 1.00 90.94 841 MET A N 1
ATOM 6476 C CA . MET A 1 841 ? 37.569 -16.334 -4.011 1.00 90.94 841 MET A CA 1
ATOM 6477 C C . MET A 1 841 ? 38.910 -16.585 -3.319 1.00 90.94 841 MET A C 1
ATOM 6479 O O . MET A 1 841 ? 38.978 -16.483 -2.095 1.00 90.94 841 MET A O 1
ATOM 6483 N N . ASP A 1 842 ? 39.989 -16.803 -4.078 1.00 91.50 842 ASP A N 1
ATOM 6484 C CA . ASP A 1 842 ? 41.334 -16.940 -3.499 1.00 91.50 842 ASP A CA 1
ATOM 6485 C C . ASP A 1 842 ? 41.756 -15.666 -2.764 1.00 91.50 842 ASP A C 1
ATOM 6487 O O . ASP A 1 842 ? 42.377 -15.731 -1.707 1.00 91.50 842 ASP A O 1
ATOM 6491 N N . CYS A 1 843 ? 41.405 -14.492 -3.296 1.00 92.50 843 CYS A N 1
ATOM 6492 C CA . CYS A 1 843 ? 41.666 -13.225 -2.620 1.00 92.50 843 CYS A CA 1
ATOM 6493 C C . CYS A 1 843 ? 40.830 -13.065 -1.346 1.00 92.50 843 CYS A C 1
ATOM 6495 O O . CYS A 1 843 ? 41.380 -12.663 -0.322 1.00 92.50 843 CYS A O 1
ATOM 6497 N N . LEU A 1 844 ? 39.535 -13.393 -1.390 1.00 91.44 844 LEU A N 1
ATOM 6498 C CA . LEU A 1 844 ? 38.635 -13.282 -0.237 1.00 91.44 844 LEU A CA 1
ATOM 6499 C C . LEU A 1 844 ? 39.018 -14.219 0.910 1.00 91.44 844 LEU A C 1
ATOM 6501 O O . LEU A 1 844 ? 38.959 -13.816 2.067 1.00 91.44 844 LEU A O 1
ATOM 6505 N N . VAL A 1 845 ? 39.406 -15.457 0.604 1.00 90.88 845 VAL A N 1
ATOM 6506 C CA . VAL A 1 845 ? 39.751 -16.459 1.625 1.00 90.88 845 VAL A CA 1
ATOM 6507 C C . VAL A 1 845 ? 41.229 -16.369 2.016 1.00 90.88 845 VAL A C 1
ATOM 6509 O O . VAL A 1 845 ? 41.575 -16.518 3.187 1.00 90.88 845 VAL A O 1
ATOM 6512 N N . GLY A 1 846 ? 42.110 -16.105 1.050 1.00 88.31 846 GLY A N 1
ATOM 6513 C CA . GLY A 1 846 ? 43.561 -16.173 1.219 1.00 88.31 846 GLY A CA 1
ATOM 6514 C C . GLY A 1 846 ? 44.250 -14.856 1.584 1.00 88.31 846 GLY A C 1
ATOM 6515 O O . GLY A 1 846 ? 45.379 -14.892 2.073 1.00 88.31 846 GLY A O 1
ATOM 6516 N N . ASP A 1 847 ? 43.621 -13.689 1.388 1.00 92.69 847 ASP A N 1
ATOM 6517 C CA . ASP A 1 847 ? 44.213 -12.388 1.730 1.00 92.69 847 ASP A CA 1
ATOM 6518 C C . ASP A 1 847 ? 43.354 -11.610 2.732 1.00 92.69 847 ASP A C 1
ATOM 6520 O O . ASP A 1 847 ? 42.298 -11.061 2.408 1.00 92.69 847 ASP A O 1
ATOM 6524 N N . ARG A 1 848 ? 43.862 -11.482 3.965 1.00 91.69 848 ARG A N 1
ATOM 6525 C CA . ARG A 1 848 ? 43.177 -10.763 5.051 1.00 91.69 848 ARG A CA 1
ATOM 6526 C C . ARG A 1 848 ? 42.852 -9.312 4.697 1.00 91.69 848 ARG A C 1
ATOM 6528 O O . ARG A 1 848 ? 41.853 -8.797 5.190 1.00 91.69 848 ARG A O 1
ATOM 6535 N N . ARG A 1 849 ? 43.649 -8.653 3.846 1.00 92.75 849 ARG A N 1
ATOM 6536 C CA . ARG A 1 849 ? 43.381 -7.267 3.423 1.00 92.75 849 ARG A CA 1
ATOM 6537 C C . ARG A 1 849 ? 42.100 -7.192 2.599 1.00 92.75 849 ARG A C 1
ATOM 6539 O O . ARG A 1 849 ? 41.297 -6.296 2.822 1.00 92.75 849 ARG A O 1
ATOM 6546 N N . CYS A 1 850 ? 41.908 -8.150 1.690 1.00 94.44 850 CYS A N 1
ATOM 6547 C CA . CYS A 1 850 ? 40.721 -8.248 0.844 1.00 94.44 850 CYS A CA 1
ATOM 6548 C C . CYS A 1 850 ? 39.482 -8.644 1.653 1.00 94.44 850 CYS A C 1
ATOM 6550 O O . CYS A 1 850 ? 38.427 -8.029 1.496 1.00 94.44 850 CYS A O 1
ATOM 6552 N N . LEU A 1 851 ? 39.616 -9.621 2.556 1.00 93.62 851 LEU A N 1
ATOM 6553 C CA . LEU A 1 851 ? 38.522 -10.048 3.428 1.00 93.62 851 LEU A CA 1
ATOM 6554 C C . LEU A 1 851 ? 38.023 -8.904 4.317 1.00 93.62 851 LEU A C 1
ATOM 6556 O O . LEU A 1 851 ? 36.827 -8.623 4.356 1.00 93.62 851 LEU A O 1
ATOM 6560 N N . LEU A 1 852 ? 38.940 -8.233 5.021 1.00 92.75 852 LEU A N 1
ATOM 6561 C CA . LEU A 1 852 ? 38.590 -7.181 5.973 1.00 92.75 852 LEU A CA 1
ATOM 6562 C C . LEU A 1 852 ? 38.033 -5.938 5.276 1.00 92.75 852 LEU A C 1
ATOM 6564 O O . LEU A 1 852 ? 37.059 -5.371 5.769 1.00 92.75 852 LEU A O 1
ATOM 6568 N N . SER A 1 853 ? 38.592 -5.534 4.127 1.00 93.94 853 SER A N 1
ATOM 6569 C CA . SER A 1 853 ? 38.031 -4.418 3.357 1.00 93.94 853 SER A CA 1
ATOM 6570 C C . SER A 1 853 ? 36.637 -4.754 2.821 1.00 93.94 853 SER A C 1
ATOM 6572 O O . SER A 1 853 ? 35.724 -3.942 2.959 1.00 93.94 853 SER A O 1
ATOM 6574 N N . SER A 1 854 ? 36.434 -5.967 2.298 1.00 94.31 854 SER A N 1
ATOM 6575 C CA . SER A 1 854 ? 35.128 -6.413 1.796 1.00 94.31 854 SER A CA 1
ATOM 6576 C C . SER A 1 854 ? 34.084 -6.497 2.911 1.00 94.31 854 SER A C 1
ATOM 6578 O O . SER A 1 854 ? 32.962 -6.033 2.729 1.00 94.31 854 SER A O 1
ATOM 6580 N N . LEU A 1 855 ? 34.443 -7.017 4.091 1.00 93.44 855 LEU A N 1
ATOM 6581 C CA . LEU A 1 855 ? 33.543 -7.072 5.247 1.00 93.44 855 LEU A CA 1
ATOM 6582 C C . LEU A 1 855 ? 33.181 -5.668 5.747 1.00 93.44 855 LEU A C 1
ATOM 6584 O O . LEU A 1 855 ? 32.008 -5.381 5.985 1.00 93.44 855 LEU A O 1
ATOM 6588 N N . TYR A 1 856 ? 34.172 -4.780 5.860 1.00 95.12 856 TYR A N 1
ATOM 6589 C CA . TYR A 1 856 ? 33.959 -3.392 6.265 1.00 95.12 856 TYR A CA 1
ATOM 6590 C C . TYR A 1 856 ? 32.972 -2.678 5.331 1.00 95.12 856 TYR A C 1
ATOM 6592 O O . TYR A 1 856 ? 31.972 -2.114 5.782 1.00 95.12 856 TYR A O 1
ATOM 6600 N N . PHE A 1 857 ? 33.204 -2.753 4.018 1.00 95.38 857 PHE A N 1
ATOM 6601 C CA . PHE A 1 857 ? 32.317 -2.131 3.038 1.00 95.38 857 PHE A CA 1
ATOM 6602 C C . PHE A 1 857 ? 30.988 -2.874 2.867 1.00 95.38 857 PHE A C 1
ATOM 6604 O O . PHE A 1 857 ? 30.023 -2.252 2.433 1.00 95.38 857 PHE A O 1
ATOM 6611 N N . ALA A 1 858 ? 30.886 -4.156 3.231 1.00 94.00 858 ALA A N 1
ATOM 6612 C CA . ALA A 1 858 ? 29.609 -4.867 3.295 1.00 94.00 858 ALA A CA 1
ATOM 6613 C C . ALA A 1 858 ? 28.729 -4.345 4.433 1.00 94.00 858 ALA A C 1
ATOM 6615 O O . ALA A 1 858 ? 27.561 -4.045 4.192 1.00 94.00 858 ALA A O 1
ATOM 6616 N N . ILE A 1 859 ? 29.290 -4.139 5.630 1.00 94.44 859 ILE A N 1
ATOM 6617 C CA . ILE A 1 859 ? 28.563 -3.524 6.754 1.00 94.44 859 ILE A CA 1
ATOM 6618 C C . ILE A 1 859 ? 28.140 -2.094 6.392 1.00 94.44 859 ILE A C 1
ATOM 6620 O O . ILE A 1 859 ? 26.979 -1.727 6.571 1.00 94.44 859 ILE A O 1
ATOM 6624 N N . PHE A 1 860 ? 29.040 -1.301 5.802 1.00 93.62 860 PHE A N 1
ATOM 6625 C CA . PHE A 1 860 ? 28.687 0.031 5.295 1.00 93.62 860 PHE A CA 1
ATOM 6626 C C . PHE A 1 860 ? 27.604 -0.060 4.200 1.00 93.62 860 PHE A C 1
ATOM 6628 O O . PHE A 1 860 ? 26.657 0.723 4.175 1.00 93.62 860 PHE A O 1
ATOM 6635 N N . GLY A 1 861 ? 27.690 -1.059 3.320 1.00 92.50 861 GLY A N 1
ATOM 6636 C CA . GLY A 1 861 ? 26.693 -1.346 2.293 1.00 92.50 861 GLY A CA 1
ATOM 6637 C C . GLY A 1 861 ? 25.296 -1.586 2.866 1.00 92.50 861 GLY A C 1
ATOM 6638 O O . GLY A 1 861 ? 24.334 -1.078 2.296 1.00 92.50 861 GLY A O 1
ATOM 6639 N N . VAL A 1 862 ? 25.181 -2.274 4.010 1.00 93.44 862 VAL A N 1
ATOM 6640 C CA . VAL A 1 862 ? 23.902 -2.461 4.727 1.00 93.44 862 VAL A CA 1
ATOM 6641 C C . VAL A 1 862 ? 23.347 -1.111 5.171 1.00 93.44 862 VAL A C 1
ATOM 6643 O O . VAL A 1 862 ? 22.178 -0.814 4.927 1.00 93.44 862 VAL A O 1
ATOM 6646 N N . VAL A 1 863 ? 24.199 -0.264 5.755 1.00 94.56 863 VAL A N 1
ATOM 6647 C CA . VAL A 1 863 ? 23.816 1.080 6.208 1.00 94.56 863 VAL A CA 1
ATOM 6648 C C . VAL A 1 863 ? 23.305 1.928 5.044 1.00 94.56 863 VAL A C 1
ATOM 6650 O O . VAL A 1 863 ? 22.231 2.513 5.145 1.00 94.56 863 VAL A O 1
ATOM 6653 N N . ILE A 1 864 ? 24.021 1.962 3.916 1.00 91.88 864 ILE A N 1
ATOM 6654 C CA . ILE A 1 864 ? 23.592 2.711 2.722 1.00 91.88 864 ILE A CA 1
ATOM 6655 C C . ILE A 1 864 ? 22.295 2.134 2.151 1.00 91.88 864 ILE A C 1
ATOM 6657 O O . ILE A 1 864 ? 21.426 2.900 1.734 1.00 91.88 864 ILE A O 1
ATOM 6661 N N . ALA A 1 865 ? 22.163 0.806 2.116 1.00 91.12 865 ALA A N 1
ATOM 6662 C CA . ALA A 1 865 ? 20.998 0.136 1.557 1.00 91.12 865 ALA A CA 1
ATOM 6663 C C . ALA A 1 865 ? 19.716 0.455 2.329 1.00 91.12 865 ALA A C 1
ATOM 6665 O O . ALA A 1 865 ? 18.698 0.681 1.691 1.00 91.12 865 ALA A O 1
ATOM 6666 N N . LEU A 1 866 ? 19.775 0.496 3.663 1.00 91.62 866 LEU A N 1
ATOM 6667 C CA . LEU A 1 866 ? 18.608 0.775 4.502 1.00 91.62 866 LEU A CA 1
ATOM 6668 C C . LEU A 1 866 ? 18.365 2.276 4.690 1.00 91.62 866 LEU A C 1
ATOM 6670 O O . LEU A 1 866 ? 17.217 2.708 4.695 1.00 91.62 866 LEU A O 1
ATOM 6674 N N . MET A 1 867 ? 19.421 3.094 4.779 1.00 92.56 867 MET A N 1
ATOM 6675 C CA . MET A 1 867 ? 19.274 4.546 4.938 1.00 92.56 867 MET A CA 1
ATOM 6676 C C . MET A 1 867 ? 18.672 5.218 3.698 1.00 92.56 867 MET A C 1
ATOM 6678 O O . MET A 1 867 ? 17.974 6.219 3.830 1.00 92.56 867 MET A O 1
ATOM 6682 N N . LYS A 1 868 ? 18.905 4.667 2.495 1.00 88.44 868 LYS A N 1
ATOM 6683 C CA . LYS A 1 868 ? 18.329 5.219 1.256 1.00 88.44 868 LYS A CA 1
ATOM 6684 C C . LYS A 1 868 ? 16.788 5.183 1.257 1.00 88.44 868 LYS A C 1
ATOM 6686 O O . LYS A 1 868 ? 16.197 6.022 0.594 1.00 88.44 868 LYS A O 1
ATOM 6691 N N . ASP A 1 869 ? 16.185 4.225 1.974 1.00 86.44 869 ASP A N 1
ATOM 6692 C CA . ASP A 1 869 ? 14.736 3.966 1.991 1.00 86.44 869 ASP A CA 1
ATOM 6693 C C . ASP A 1 869 ? 14.026 4.743 3.117 1.00 86.44 869 ASP A C 1
ATOM 6695 O O . ASP A 1 869 ? 12.805 4.839 3.140 1.00 86.44 869 ASP A O 1
ATOM 6699 N N . VAL A 1 870 ? 14.767 5.303 4.084 1.00 88.88 870 VAL A N 1
ATOM 6700 C CA . VAL A 1 870 ? 14.194 6.112 5.177 1.00 88.88 870 VAL A CA 1
ATOM 6701 C C . VAL A 1 870 ? 13.419 7.339 4.665 1.00 88.88 870 VAL A C 1
ATOM 6703 O O . VAL A 1 870 ? 12.292 7.515 5.119 1.00 88.88 870 VAL A O 1
ATOM 6706 N N . PRO A 1 871 ? 13.920 8.171 3.728 1.00 84.94 871 PRO A N 1
ATOM 6707 C CA . PRO A 1 871 ? 13.160 9.329 3.245 1.00 84.94 871 PRO A CA 1
ATOM 6708 C C . PRO A 1 871 ? 12.024 8.958 2.273 1.00 84.94 871 PRO A C 1
ATOM 6710 O O . PRO A 1 871 ? 11.135 9.774 2.043 1.00 84.94 871 PRO A O 1
ATOM 6713 N N . ASP A 1 872 ? 12.030 7.742 1.717 1.00 80.19 872 ASP A N 1
ATOM 6714 C CA . ASP A 1 872 ? 11.116 7.313 0.649 1.00 80.19 872 ASP A CA 1
ATOM 6715 C C . ASP A 1 872 ? 9.815 6.661 1.187 1.00 80.19 872 ASP A C 1
ATOM 6717 O O . ASP A 1 872 ? 8.940 6.306 0.400 1.00 80.19 872 ASP A O 1
ATOM 6721 N N . VAL A 1 873 ? 9.625 6.563 2.515 1.00 77.56 873 VAL A N 1
ATOM 6722 C CA . VAL A 1 873 ? 8.510 5.826 3.158 1.00 77.56 873 VAL A CA 1
ATOM 6723 C C . VAL A 1 873 ? 7.124 6.211 2.643 1.00 77.56 873 VAL A C 1
ATOM 6725 O O . VAL A 1 873 ? 6.320 5.320 2.389 1.00 77.56 873 VAL A O 1
ATOM 6728 N N . LYS A 1 874 ? 6.837 7.504 2.435 1.00 63.88 874 LYS A N 1
ATOM 6729 C CA . LYS A 1 874 ? 5.529 7.940 1.910 1.00 63.88 874 LYS A CA 1
ATOM 6730 C C . LYS A 1 874 ? 5.277 7.409 0.496 1.00 63.88 874 LYS A C 1
ATOM 6732 O O . LYS A 1 874 ? 4.214 6.864 0.225 1.00 63.88 874 LYS A O 1
ATOM 6737 N N . GLY A 1 875 ? 6.252 7.538 -0.403 1.00 58.94 875 GLY A N 1
ATOM 6738 C CA . GLY A 1 875 ? 6.116 7.057 -1.780 1.00 58.94 875 GLY A CA 1
ATOM 6739 C C . GLY A 1 875 ? 6.151 5.534 -1.896 1.00 58.94 875 GLY A C 1
ATOM 6740 O O . GLY A 1 875 ? 5.444 4.966 -2.730 1.00 58.94 875 GLY A O 1
ATOM 6741 N N . ASP A 1 876 ? 6.926 4.873 -1.036 1.00 69.31 876 ASP A N 1
ATOM 6742 C CA . ASP A 1 876 ? 6.992 3.415 -0.945 1.00 69.31 876 ASP A CA 1
ATOM 6743 C C . ASP A 1 876 ? 5.675 2.829 -0.414 1.00 69.31 876 ASP A C 1
ATOM 6745 O O . ASP A 1 876 ? 5.173 1.862 -0.988 1.00 69.31 876 ASP A O 1
ATOM 6749 N N . ALA A 1 877 ? 5.063 3.450 0.601 1.00 63.97 877 ALA A N 1
ATOM 6750 C CA . ALA A 1 877 ? 3.743 3.075 1.113 1.00 63.97 877 ALA A CA 1
ATOM 6751 C C . ALA A 1 877 ? 2.649 3.246 0.044 1.00 63.97 877 ALA A C 1
ATOM 6753 O O . ALA A 1 877 ? 1.920 2.297 -0.239 1.00 63.97 877 ALA A O 1
ATOM 6754 N N . LEU A 1 878 ? 2.617 4.397 -0.642 1.00 52.41 878 LEU A N 1
ATOM 6755 C CA . LEU A 1 878 ? 1.695 4.663 -1.760 1.00 52.41 878 LEU A CA 1
ATOM 6756 C C . LEU A 1 878 ? 1.878 3.693 -2.944 1.00 52.41 878 LEU A C 1
ATOM 6758 O O . LEU A 1 878 ? 0.954 3.491 -3.729 1.00 52.41 878 LEU A O 1
ATOM 6762 N N . SER A 1 879 ? 3.062 3.087 -3.078 1.00 44.34 879 SER A N 1
ATOM 6763 C CA . SER A 1 879 ? 3.400 2.124 -4.137 1.00 44.34 879 SER A CA 1
ATOM 6764 C C . SER A 1 879 ? 3.347 0.658 -3.675 1.00 44.34 879 SER A C 1
ATOM 6766 O O . SER A 1 879 ? 3.795 -0.224 -4.412 1.00 44.34 879 SER A O 1
ATOM 6768 N N . ASN A 1 880 ? 2.838 0.384 -2.466 1.00 55.12 880 ASN A N 1
ATOM 6769 C CA . ASN A 1 880 ? 2.786 -0.942 -1.832 1.00 55.12 880 ASN A CA 1
ATOM 6770 C C . ASN A 1 880 ? 4.160 -1.653 -1.731 1.00 55.12 880 ASN A C 1
ATOM 6772 O O . ASN A 1 880 ? 4.265 -2.883 -1.755 1.00 55.12 880 ASN A O 1
ATOM 6776 N N . VAL A 1 881 ? 5.249 -0.885 -1.615 1.00 60.50 881 VAL A N 1
ATOM 6777 C CA . VAL A 1 881 ? 6.606 -1.398 -1.389 1.00 60.50 881 VAL A CA 1
ATOM 6778 C C . VAL A 1 881 ? 6.878 -1.397 0.114 1.00 60.50 881 VAL A C 1
ATOM 6780 O O . VAL A 1 881 ? 7.219 -0.385 0.715 1.00 60.50 881 VAL A O 1
ATOM 6783 N N . ARG A 1 882 ? 6.747 -2.563 0.753 1.00 72.50 882 ARG A N 1
ATOM 6784 C CA . ARG A 1 882 ? 6.912 -2.706 2.212 1.00 72.50 882 ARG A CA 1
ATOM 6785 C C . ARG A 1 882 ? 8.384 -2.730 2.649 1.00 72.50 882 ARG A C 1
ATOM 6787 O O . ARG A 1 882 ? 8.821 -3.756 3.177 1.00 72.50 882 ARG A O 1
ATOM 6794 N N . THR A 1 883 ? 9.151 -1.661 2.413 1.00 79.44 883 THR A N 1
ATOM 6795 C CA . THR A 1 883 ? 10.564 -1.542 2.840 1.00 79.44 883 THR A CA 1
ATOM 6796 C C . THR A 1 883 ? 10.724 -1.684 4.360 1.00 79.44 883 THR A C 1
ATOM 6798 O O . THR A 1 883 ? 9.755 -1.622 5.116 1.00 79.44 883 THR A O 1
ATOM 6801 N N . PHE A 1 884 ? 11.951 -1.896 4.849 1.00 81.19 884 PHE A N 1
ATOM 6802 C CA . PHE A 1 884 ? 12.190 -1.991 6.297 1.00 81.19 884 PHE A CA 1
ATOM 6803 C C . PHE A 1 884 ? 11.777 -0.714 7.039 1.00 81.19 884 PHE A C 1
ATOM 6805 O O . PHE A 1 884 ? 11.258 -0.810 8.146 1.00 81.19 884 PHE A O 1
ATOM 6812 N N . SER A 1 885 ? 11.954 0.456 6.420 1.00 83.50 885 SER A N 1
ATOM 6813 C CA . SER A 1 885 ? 11.530 1.746 6.973 1.00 83.50 885 SER A CA 1
ATOM 6814 C C . SER A 1 885 ? 10.006 1.874 7.052 1.00 83.50 885 SER A C 1
ATOM 6816 O O . SER A 1 885 ? 9.513 2.427 8.029 1.00 83.50 885 SER A O 1
ATOM 6818 N N . VAL A 1 886 ? 9.268 1.292 6.096 1.00 78.94 886 VAL A N 1
ATOM 6819 C CA . VAL A 1 886 ? 7.797 1.183 6.143 1.00 78.94 886 VAL A CA 1
ATOM 6820 C C . VAL A 1 886 ? 7.349 0.207 7.242 1.00 78.94 886 VAL A C 1
ATOM 6822 O O . VAL A 1 886 ? 6.432 0.508 7.991 1.00 78.94 886 VAL A O 1
ATOM 6825 N N . ARG A 1 887 ? 8.011 -0.952 7.389 1.00 81.69 887 ARG A N 1
ATOM 6826 C CA . ARG A 1 887 ? 7.604 -1.997 8.356 1.00 81.69 887 ARG A CA 1
ATOM 6827 C C . ARG A 1 887 ? 7.967 -1.695 9.810 1.00 81.69 887 ARG A C 1
ATOM 6829 O O . ARG A 1 887 ? 7.227 -2.056 10.715 1.00 81.69 887 ARG A O 1
ATOM 6836 N N . LEU A 1 888 ? 9.157 -1.142 10.045 1.00 84.12 888 LEU A N 1
ATOM 6837 C CA . LEU A 1 888 ? 9.719 -0.944 11.389 1.00 84.12 888 LEU A CA 1
ATOM 6838 C C . LEU A 1 888 ? 9.641 0.516 11.855 1.00 84.12 888 LEU A C 1
ATOM 6840 O O . LEU A 1 888 ? 9.884 0.780 13.034 1.00 84.12 888 LEU A O 1
ATOM 6844 N N . GLY A 1 889 ? 9.325 1.443 10.946 1.00 86.12 889 GLY A N 1
ATOM 6845 C CA . GLY A 1 889 ? 9.291 2.884 11.177 1.00 86.12 889 GLY A CA 1
ATOM 6846 C C . GLY A 1 889 ? 10.628 3.582 10.897 1.00 86.12 889 GLY A C 1
ATOM 6847 O O . GLY A 1 889 ? 11.710 3.063 11.205 1.00 86.12 889 GLY A O 1
ATOM 6848 N N . GLN A 1 890 ? 10.552 4.805 10.358 1.00 91.38 890 GLN A N 1
ATOM 6849 C CA . GLN A 1 890 ? 11.706 5.624 9.954 1.00 91.38 890 GLN A CA 1
ATOM 6850 C C . GLN A 1 890 ? 12.691 5.861 11.110 1.00 91.38 890 GLN A C 1
ATOM 6852 O O . GLN A 1 890 ? 13.884 5.580 10.976 1.00 91.38 890 GLN A O 1
ATOM 6857 N N . LYS A 1 891 ? 12.190 6.280 12.283 1.00 91.56 891 LYS A N 1
ATOM 6858 C CA . LYS A 1 891 ? 12.995 6.560 13.489 1.00 91.56 891 LYS A CA 1
ATOM 6859 C C . LYS A 1 891 ? 13.823 5.358 13.953 1.00 91.56 891 LYS A C 1
ATOM 6861 O O . LYS A 1 891 ? 15.003 5.501 14.288 1.00 91.56 891 LYS A O 1
ATOM 6866 N N . ARG A 1 892 ? 13.233 4.155 13.951 1.00 91.94 892 ARG A N 1
ATOM 6867 C CA . ARG A 1 892 ? 13.923 2.932 14.398 1.00 91.94 892 ARG A CA 1
ATOM 6868 C C . ARG A 1 892 ? 15.037 2.537 13.434 1.00 91.94 892 ARG A C 1
ATOM 6870 O O . ARG A 1 892 ? 16.154 2.273 13.886 1.00 91.94 892 ARG A O 1
ATOM 6877 N N . VAL A 1 893 ? 14.749 2.528 12.130 1.00 93.19 893 VAL A N 1
ATOM 6878 C CA . VAL A 1 893 ? 15.734 2.176 11.094 1.00 93.19 893 VAL A CA 1
ATOM 6879 C C . VAL A 1 893 ? 16.873 3.193 11.065 1.00 93.19 893 VAL A C 1
ATOM 6881 O O . VAL A 1 893 ? 18.036 2.791 11.131 1.00 93.19 893 VAL A O 1
ATOM 6884 N N . PHE A 1 894 ? 16.560 4.492 11.069 1.00 95.94 894 PHE A N 1
ATOM 6885 C CA . PHE A 1 894 ? 17.553 5.567 11.110 1.00 95.94 894 PHE A CA 1
ATOM 6886 C C . PHE A 1 894 ? 18.497 5.415 12.311 1.00 95.94 894 PHE A C 1
ATOM 6888 O O . PHE A 1 894 ? 19.715 5.301 12.148 1.00 95.94 894 PHE A O 1
ATOM 6895 N N . GLY A 1 895 ? 17.939 5.310 13.523 1.00 95.19 895 GLY A N 1
ATOM 6896 C CA . GLY A 1 895 ? 18.728 5.182 14.747 1.00 95.19 895 GLY A CA 1
ATOM 6897 C C . GLY A 1 895 ? 19.586 3.914 14.788 1.00 95.19 895 GLY A C 1
ATOM 6898 O O . GLY A 1 895 ? 20.743 3.965 15.213 1.00 95.19 895 GLY A O 1
ATOM 6899 N N . LEU A 1 896 ? 19.056 2.773 14.328 1.00 96.19 896 LEU A N 1
ATOM 6900 C CA . LEU A 1 896 ? 19.808 1.516 14.269 1.00 96.19 896 LEU A CA 1
ATOM 6901 C C . LEU A 1 896 ? 20.996 1.616 13.306 1.00 96.19 896 LEU A C 1
ATOM 6903 O O . LEU A 1 896 ? 22.101 1.201 13.658 1.00 96.19 896 LEU A O 1
ATOM 6907 N N . MET A 1 897 ? 20.786 2.188 12.120 1.00 96.50 897 MET A N 1
ATOM 6908 C CA . MET A 1 897 ? 21.831 2.338 11.108 1.00 96.50 897 MET A CA 1
ATOM 6909 C C . MET A 1 897 ? 22.928 3.313 11.546 1.00 96.50 897 MET A C 1
ATOM 6911 O O . MET A 1 897 ? 24.111 3.016 11.365 1.00 96.50 897 MET A O 1
ATOM 6915 N N . CYS A 1 898 ? 22.569 4.419 12.204 1.00 96.62 898 CYS A N 1
ATOM 6916 C CA . CYS A 1 898 ? 23.539 5.346 12.792 1.00 96.62 898 CYS A CA 1
ATOM 6917 C C . CYS A 1 898 ? 24.387 4.672 13.882 1.00 96.62 898 CYS A C 1
ATOM 6919 O O . CYS A 1 898 ? 25.612 4.814 13.883 1.00 96.62 898 CYS A O 1
ATOM 6921 N N . ARG A 1 899 ? 23.768 3.880 14.774 1.00 96.75 899 ARG A N 1
ATOM 6922 C CA . ARG A 1 899 ? 24.496 3.117 15.805 1.00 96.75 899 ARG A CA 1
ATOM 6923 C C . ARG A 1 899 ? 25.421 2.066 15.199 1.00 96.75 899 ARG A C 1
ATOM 6925 O O . ARG A 1 899 ? 26.574 1.978 15.613 1.00 96.75 899 ARG A O 1
ATOM 6932 N N . LEU A 1 900 ? 24.943 1.306 14.212 1.00 97.19 900 LEU A N 1
ATOM 6933 C CA . LEU A 1 900 ? 25.738 0.291 13.517 1.00 97.19 900 LEU A CA 1
ATOM 6934 C C . LEU A 1 900 ? 26.970 0.912 12.845 1.00 97.19 900 LEU A C 1
ATOM 6936 O O . LEU A 1 900 ? 28.082 0.397 12.987 1.00 97.19 900 LEU A O 1
ATOM 6940 N N . LEU A 1 901 ? 26.792 2.037 12.150 1.00 96.69 901 LEU A N 1
ATOM 6941 C CA . LEU A 1 901 ? 27.891 2.712 11.470 1.00 96.69 901 LEU A CA 1
ATOM 6942 C C . LEU A 1 901 ? 28.898 3.314 12.456 1.00 96.69 901 LEU A C 1
ATOM 6944 O O . LEU A 1 901 ? 30.101 3.107 12.298 1.00 96.69 901 LEU A O 1
ATOM 6948 N N . ALA A 1 902 ? 28.423 4.012 13.493 1.00 97.38 902 ALA A N 1
ATOM 6949 C CA . ALA A 1 902 ? 29.290 4.574 14.527 1.00 97.38 902 ALA A CA 1
ATOM 6950 C C . ALA A 1 902 ? 30.090 3.473 15.239 1.00 97.38 902 ALA A C 1
ATOM 6952 O O . ALA A 1 902 ? 31.306 3.585 15.386 1.00 97.38 902 ALA A O 1
ATOM 6953 N N . PHE A 1 903 ? 29.436 2.365 15.600 1.00 97.56 903 PHE A N 1
ATOM 6954 C CA . PHE A 1 903 ? 30.095 1.201 16.189 1.00 97.56 903 PHE A CA 1
ATOM 6955 C C . PHE A 1 903 ? 31.169 0.616 15.263 1.00 97.56 903 PHE A C 1
ATOM 6957 O O . PHE A 1 903 ? 32.288 0.348 15.701 1.00 97.56 903 PHE A O 1
ATOM 6964 N N . THR A 1 904 ? 30.874 0.477 13.969 1.00 96.56 904 THR A N 1
ATOM 6965 C CA . THR A 1 904 ? 31.847 0.004 12.969 1.00 96.56 904 THR A CA 1
ATOM 6966 C C . THR A 1 904 ? 33.067 0.926 12.899 1.00 96.56 904 THR A C 1
ATOM 6968 O O . THR A 1 904 ? 34.207 0.465 12.915 1.00 96.56 904 THR A O 1
ATOM 6971 N N . PHE A 1 905 ? 32.860 2.243 12.891 1.00 98.00 905 PHE A N 1
ATOM 6972 C CA . PHE A 1 905 ? 33.952 3.214 12.879 1.00 98.00 905 PHE A CA 1
ATOM 6973 C C . PHE A 1 905 ? 34.792 3.195 14.159 1.00 98.00 905 PHE A C 1
ATOM 6975 O O . PHE A 1 905 ? 36.022 3.208 14.082 1.00 98.00 905 PHE A O 1
ATOM 6982 N N . PHE A 1 906 ? 34.164 3.116 15.333 1.00 97.94 906 PHE A N 1
ATOM 6983 C CA . PHE A 1 906 ? 34.892 3.060 16.601 1.00 97.94 906 PHE A CA 1
ATOM 6984 C C . PHE A 1 906 ? 35.664 1.754 16.777 1.00 97.94 906 PHE A C 1
ATOM 6986 O O . PHE A 1 906 ? 36.804 1.784 17.238 1.00 97.94 906 PHE A O 1
ATOM 6993 N N . THR A 1 907 ? 35.094 0.617 16.375 1.00 96.81 907 THR A N 1
ATOM 6994 C CA . THR A 1 907 ? 35.774 -0.686 16.462 1.00 96.81 907 THR A CA 1
ATOM 6995 C C . THR A 1 907 ? 36.985 -0.758 15.537 1.00 96.81 907 THR A C 1
ATOM 6997 O O . THR A 1 907 ? 38.069 -1.154 15.979 1.00 96.81 907 THR A O 1
ATOM 7000 N N . VAL A 1 908 ? 36.852 -0.308 14.285 1.00 95.75 908 VAL A N 1
ATOM 7001 C CA . VAL A 1 908 ? 37.982 -0.185 13.349 1.00 95.75 908 VAL A CA 1
ATOM 7002 C C . VAL A 1 908 ? 39.007 0.815 13.882 1.00 95.75 908 VAL A C 1
ATOM 7004 O O . VAL A 1 908 ? 40.196 0.500 13.940 1.00 95.75 908 VAL A O 1
ATOM 7007 N N . GLY A 1 909 ? 38.555 1.979 14.350 1.00 96.75 909 GLY A N 1
ATOM 7008 C CA . GLY A 1 909 ? 39.406 3.023 14.913 1.00 96.75 909 GLY A CA 1
ATOM 7009 C C . GLY A 1 909 ? 40.262 2.529 16.076 1.00 96.75 909 GLY A C 1
ATOM 7010 O O . GLY A 1 909 ? 41.489 2.622 16.033 1.00 96.75 909 GLY A O 1
ATOM 7011 N N . ALA A 1 910 ? 39.633 1.918 17.079 1.00 96.69 910 ALA A N 1
ATOM 7012 C CA . ALA A 1 910 ? 40.315 1.341 18.233 1.00 96.69 910 ALA A CA 1
ATOM 7013 C C . ALA A 1 910 ? 41.290 0.222 17.830 1.00 96.69 910 ALA A C 1
ATOM 7015 O O . ALA A 1 910 ? 42.413 0.166 18.336 1.00 96.69 910 ALA A O 1
ATOM 7016 N N . SER A 1 911 ? 40.896 -0.639 16.886 1.00 95.00 911 SER A N 1
ATOM 7017 C CA . SER A 1 911 ? 41.738 -1.740 16.402 1.00 95.00 911 SER A CA 1
ATOM 7018 C C . SER A 1 911 ? 43.000 -1.233 15.701 1.00 95.00 911 SER A C 1
ATOM 7020 O O . SER A 1 911 ? 44.099 -1.710 15.989 1.00 95.00 911 SER A O 1
ATOM 7022 N N . PHE A 1 912 ? 42.874 -0.229 14.829 1.00 95.62 912 PHE A N 1
ATOM 7023 C CA . PHE A 1 912 ? 44.008 0.362 14.118 1.00 95.62 912 PHE A CA 1
ATOM 7024 C C . PHE A 1 912 ? 44.891 1.234 15.021 1.00 95.62 912 PHE A C 1
ATOM 7026 O O . PHE A 1 912 ? 46.111 1.183 14.882 1.00 95.62 912 PHE A O 1
ATOM 7033 N N . LEU A 1 913 ? 44.325 1.948 16.001 1.00 96.12 913 LEU A N 1
ATOM 7034 C CA . LEU A 1 913 ? 45.106 2.665 17.021 1.00 96.12 913 LEU A CA 1
ATOM 7035 C C . LEU A 1 913 ? 45.901 1.704 17.914 1.00 96.12 913 LEU A C 1
ATOM 7037 O O . LEU A 1 913 ? 47.082 1.919 18.173 1.00 96.12 913 LEU A O 1
ATOM 7041 N N . ARG A 1 914 ? 45.298 0.591 18.344 1.00 95.19 914 ARG A N 1
ATOM 7042 C CA . ARG A 1 914 ? 46.040 -0.462 19.050 1.00 95.19 914 ARG A CA 1
ATOM 7043 C C . ARG A 1 914 ? 47.123 -1.060 18.149 1.00 95.19 914 ARG A C 1
ATOM 7045 O O . ARG A 1 914 ? 48.258 -1.249 18.580 1.00 95.19 914 ARG A O 1
ATOM 7052 N N . GLY A 1 915 ? 46.788 -1.327 16.889 1.00 91.69 915 GLY A N 1
ATOM 7053 C CA . GLY A 1 915 ? 47.711 -1.856 15.889 1.00 91.69 915 GLY A CA 1
ATOM 7054 C C . GLY A 1 915 ? 48.866 -0.912 15.542 1.00 91.69 915 GLY A C 1
ATOM 7055 O O . GLY A 1 915 ? 49.940 -1.404 15.189 1.00 91.69 915 GLY A O 1
ATOM 7056 N N . SER A 1 916 ? 48.679 0.408 15.646 1.00 93.62 916 SER A N 1
ATOM 7057 C CA . SER A 1 916 ? 49.748 1.393 15.462 1.00 93.62 916 SER A CA 1
ATOM 7058 C C . SER A 1 916 ? 50.715 1.345 16.639 1.00 93.62 916 SER A C 1
ATOM 7060 O O . SER A 1 916 ? 51.913 1.201 16.418 1.00 93.62 916 SER A O 1
ATOM 7062 N N . LEU A 1 917 ? 50.217 1.320 17.880 1.00 92.31 917 LEU A N 1
ATOM 7063 C CA . LEU A 1 917 ? 51.050 1.187 19.082 1.00 92.31 917 LEU A CA 1
ATOM 7064 C C . LEU A 1 917 ? 51.918 -0.080 19.056 1.00 92.31 917 LEU A C 1
ATOM 7066 O O . LEU A 1 917 ? 53.088 -0.024 19.429 1.00 92.31 917 LEU A O 1
ATOM 7070 N N . LEU A 1 918 ? 51.380 -1.199 18.558 1.00 91.62 918 LEU A N 1
ATOM 7071 C CA . LEU A 1 918 ? 52.139 -2.443 18.367 1.00 91.62 918 LEU A CA 1
ATOM 7072 C C . LEU A 1 918 ? 53.186 -2.346 17.242 1.00 91.62 918 LEU A C 1
ATOM 7074 O O . LEU A 1 918 ? 54.192 -3.046 17.276 1.00 91.62 918 LEU A O 1
ATOM 7078 N N . ALA A 1 919 ? 52.976 -1.471 16.258 1.00 88.25 919 ALA A N 1
ATOM 7079 C CA . ALA A 1 919 ? 53.867 -1.260 15.118 1.00 88.25 919 ALA A CA 1
ATOM 7080 C C . ALA A 1 919 ? 54.853 -0.092 15.314 1.00 88.25 919 ALA A C 1
ATOM 7082 O O . ALA A 1 919 ? 55.455 0.363 14.344 1.00 88.25 919 ALA A O 1
ATOM 7083 N N . ARG A 1 920 ? 55.056 0.392 16.550 1.00 88.12 920 ARG A N 1
ATOM 7084 C CA . ARG A 1 920 ? 55.886 1.576 16.865 1.00 88.12 920 ARG A CA 1
ATOM 7085 C C . ARG A 1 920 ? 57.330 1.500 16.357 1.00 88.12 920 ARG A C 1
ATOM 7087 O O . ARG A 1 920 ? 57.963 2.529 16.168 1.00 88.12 920 ARG A O 1
ATOM 7094 N N . GLN A 1 921 ? 57.836 0.290 16.128 1.00 86.81 921 GLN A N 1
ATOM 7095 C CA . GLN A 1 921 ? 59.179 0.041 15.599 1.00 86.81 921 GLN A CA 1
ATOM 7096 C C . GLN A 1 921 ? 59.297 0.316 14.087 1.00 86.81 921 GLN A C 1
ATOM 7098 O O . GLN A 1 921 ? 60.400 0.506 13.587 1.00 86.81 921 GLN A O 1
ATOM 7103 N N . SER A 1 922 ? 58.181 0.371 13.351 1.00 88.69 922 SER A N 1
ATOM 7104 C CA . SER A 1 922 ? 58.141 0.688 11.921 1.00 88.69 922 SER A CA 1
ATOM 7105 C C . SER A 1 922 ? 57.370 1.985 11.703 1.00 88.69 922 SER A C 1
ATOM 7107 O O . SER A 1 922 ? 56.140 1.995 11.718 1.00 88.69 922 SER A O 1
ATOM 7109 N N . ALA A 1 923 ? 58.089 3.088 11.475 1.00 86.88 923 ALA A N 1
ATOM 7110 C CA . ALA A 1 923 ? 57.475 4.405 11.289 1.00 86.88 923 ALA A CA 1
ATOM 7111 C C . ALA A 1 923 ? 56.382 4.428 10.193 1.00 86.88 923 ALA A C 1
ATOM 7113 O O . ALA A 1 923 ? 55.310 4.968 10.464 1.00 86.88 923 ALA A O 1
ATOM 7114 N N . PRO A 1 924 ? 56.552 3.796 9.009 1.00 86.31 924 PRO A N 1
ATOM 7115 C CA . PRO A 1 924 ? 55.500 3.773 7.990 1.00 86.31 924 PRO A CA 1
ATOM 7116 C C . PRO A 1 924 ? 54.229 3.029 8.427 1.00 86.31 924 PRO A C 1
ATOM 7118 O O . PRO A 1 924 ? 53.125 3.492 8.146 1.00 86.31 924 PRO A O 1
ATOM 7121 N N . LEU A 1 925 ? 54.364 1.900 9.135 1.00 86.44 925 LEU A N 1
ATOM 7122 C CA . LEU A 1 925 ? 53.217 1.127 9.629 1.00 86.44 925 LEU A CA 1
ATOM 7123 C C . LEU A 1 925 ? 52.542 1.811 10.821 1.00 86.44 925 LEU A C 1
ATOM 7125 O O . LEU A 1 925 ? 51.315 1.822 10.904 1.00 86.44 925 LEU A O 1
ATOM 7129 N N . PHE A 1 926 ? 53.331 2.408 11.719 1.00 92.00 926 PHE A N 1
ATOM 7130 C CA . PHE A 1 926 ? 52.826 3.220 12.823 1.00 92.00 926 PHE A CA 1
ATOM 7131 C C . PHE A 1 926 ? 51.970 4.373 12.292 1.00 92.00 926 PHE A C 1
ATOM 7133 O O . PHE A 1 926 ? 50.807 4.494 12.671 1.00 92.00 926 PHE A O 1
ATOM 7140 N N . ILE A 1 927 ? 52.522 5.177 11.376 1.00 92.94 927 ILE A N 1
ATOM 7141 C CA . ILE A 1 927 ? 51.842 6.347 10.811 1.00 92.94 927 ILE A CA 1
ATOM 7142 C C . ILE A 1 927 ? 50.605 5.916 10.018 1.00 92.94 927 ILE A C 1
ATOM 7144 O O . ILE A 1 927 ? 49.527 6.453 10.257 1.00 92.94 927 ILE A O 1
ATOM 7148 N N . GLY A 1 928 ? 50.723 4.923 9.129 1.00 92.38 928 GLY A N 1
ATOM 7149 C CA . GLY A 1 928 ? 49.597 4.453 8.317 1.00 92.38 928 GLY A CA 1
ATOM 7150 C C . GLY A 1 928 ? 48.418 3.977 9.169 1.00 92.38 928 GLY A C 1
ATOM 7151 O O . GLY A 1 928 ? 47.295 4.454 9.008 1.00 92.38 928 GLY A O 1
ATOM 7152 N N . ARG A 1 929 ? 48.678 3.122 10.165 1.00 93.62 929 ARG A N 1
ATOM 7153 C CA . ARG A 1 929 ? 47.630 2.629 11.071 1.00 93.62 929 ARG A CA 1
ATOM 7154 C C . ARG A 1 929 ? 47.079 3.720 11.984 1.00 93.62 929 ARG A C 1
ATOM 7156 O O . ARG A 1 929 ? 45.886 3.711 12.271 1.00 93.62 929 ARG A O 1
ATOM 7163 N N . ALA A 1 930 ? 47.909 4.669 12.422 1.00 94.69 930 ALA A N 1
ATOM 7164 C CA . ALA A 1 930 ? 47.445 5.812 13.203 1.00 94.69 930 ALA A CA 1
ATOM 7165 C C . ALA A 1 930 ? 46.504 6.711 12.387 1.00 94.69 930 ALA A C 1
ATOM 7167 O O . ALA A 1 930 ? 45.474 7.118 12.916 1.00 94.69 930 ALA A O 1
ATOM 7168 N N . ILE A 1 931 ? 46.803 6.957 11.104 1.00 95.94 931 ILE A N 1
ATOM 7169 C CA . ILE A 1 931 ? 45.917 7.695 10.189 1.00 95.94 931 ILE A CA 1
ATOM 7170 C C . ILE A 1 931 ? 44.566 6.983 10.089 1.00 95.94 931 ILE A C 1
ATOM 7172 O O . ILE A 1 931 ? 43.541 7.592 10.376 1.00 95.94 931 ILE A O 1
ATOM 7176 N N . VAL A 1 932 ? 44.553 5.681 9.779 1.00 96.06 932 VAL A N 1
ATOM 7177 C CA . VAL A 1 932 ? 43.304 4.898 9.678 1.00 96.06 932 VAL A CA 1
ATOM 7178 C C . VAL A 1 932 ? 42.522 4.917 10.989 1.00 96.06 932 VAL A C 1
ATOM 7180 O O . VAL A 1 932 ? 41.309 5.135 10.991 1.00 96.06 932 VAL A O 1
ATOM 7183 N N . GLY A 1 933 ? 43.223 4.723 12.106 1.00 96.69 933 GLY A N 1
ATOM 7184 C CA . GLY A 1 933 ? 42.652 4.708 13.444 1.00 96.69 933 GLY A CA 1
ATOM 7185 C C . GLY A 1 933 ? 41.981 6.031 13.815 1.00 96.69 933 GLY A C 1
ATOM 7186 O O . GLY A 1 933 ? 40.797 6.051 14.151 1.00 96.69 933 GLY A O 1
ATOM 7187 N N . LEU A 1 934 ? 42.715 7.143 13.699 1.00 97.00 934 LEU A N 1
ATOM 7188 C CA . LEU A 1 934 ? 42.219 8.485 14.013 1.00 97.00 934 LEU A CA 1
ATOM 7189 C C . LEU A 1 934 ? 41.091 8.907 13.070 1.00 97.00 934 LEU A C 1
ATOM 7191 O O . LEU A 1 934 ? 40.053 9.365 13.543 1.00 97.00 934 LEU A O 1
ATOM 7195 N N . SER A 1 935 ? 41.247 8.702 11.758 1.00 96.75 935 SER A N 1
ATOM 7196 C CA . SER A 1 935 ? 40.202 9.025 10.781 1.00 96.75 935 SER A CA 1
ATOM 7197 C C . SER A 1 935 ? 38.913 8.247 11.046 1.00 96.75 935 SER A C 1
ATOM 7199 O O . SER A 1 935 ? 37.833 8.824 10.946 1.00 96.75 935 SER A O 1
ATOM 7201 N N . SER A 1 936 ? 39.007 6.973 11.442 1.00 97.00 936 SER A N 1
ATOM 7202 C CA . SER A 1 936 ? 37.827 6.162 11.770 1.00 97.00 936 SER A CA 1
ATOM 7203 C C . SER A 1 936 ? 37.139 6.647 13.048 1.00 97.00 936 SER A C 1
ATOM 7205 O O . SER A 1 936 ? 35.922 6.788 13.057 1.00 97.00 936 SER A O 1
ATOM 7207 N N . VAL A 1 937 ? 37.888 6.985 14.106 1.00 97.56 937 VAL A N 1
ATOM 7208 C CA . VAL A 1 937 ? 37.296 7.564 15.329 1.00 97.56 937 VAL A CA 1
ATOM 7209 C C . VAL A 1 937 ? 36.615 8.901 15.028 1.00 97.56 937 VAL A C 1
ATOM 7211 O O . VAL A 1 937 ? 35.476 9.112 15.443 1.00 97.56 937 VAL A O 1
ATOM 7214 N N . MET A 1 938 ? 37.270 9.780 14.264 1.00 97.31 938 MET A N 1
ATOM 7215 C CA . MET A 1 938 ? 36.691 11.062 13.849 1.00 97.31 938 MET A CA 1
ATOM 7216 C C . MET A 1 938 ? 35.418 10.870 13.018 1.00 97.31 938 MET A C 1
ATOM 7218 O O . MET A 1 938 ? 34.442 11.583 13.238 1.00 97.31 938 MET A O 1
ATOM 7222 N N . ALA A 1 939 ? 35.394 9.890 12.111 1.00 97.38 939 ALA A N 1
ATOM 7223 C CA . ALA A 1 939 ? 34.200 9.541 11.346 1.00 97.38 939 ALA A CA 1
ATOM 7224 C C . ALA A 1 939 ? 33.065 9.029 12.250 1.00 97.38 939 ALA A C 1
ATOM 7226 O O . ALA A 1 939 ? 31.926 9.454 12.082 1.00 97.38 939 ALA A O 1
ATOM 7227 N N . GLY A 1 940 ? 33.363 8.194 13.253 1.00 97.19 940 GLY A N 1
ATOM 7228 C CA . GLY A 1 940 ? 32.379 7.731 14.240 1.00 97.19 940 GLY A CA 1
ATOM 7229 C C . GLY A 1 940 ? 31.761 8.874 15.054 1.00 97.19 940 GLY A C 1
ATOM 7230 O O . GLY A 1 940 ? 30.539 8.940 15.193 1.00 97.19 940 GLY A O 1
ATOM 7231 N N . VAL A 1 941 ? 32.585 9.824 15.514 1.00 97.19 941 VAL A N 1
ATOM 7232 C CA . VAL A 1 941 ? 32.112 11.051 16.185 1.00 97.19 941 VAL A CA 1
ATOM 7233 C C . VAL A 1 941 ? 31.273 11.906 15.233 1.00 97.19 941 VAL A C 1
ATOM 7235 O O . VAL A 1 941 ? 30.231 12.422 15.630 1.00 97.19 941 VAL A O 1
ATOM 7238 N N . SER A 1 942 ? 31.693 12.028 13.970 1.00 97.44 942 SER A N 1
ATOM 7239 C CA . SER A 1 942 ? 30.952 12.759 12.938 1.00 97.44 942 SER A CA 1
ATOM 7240 C C . SER A 1 942 ? 29.555 12.174 12.722 1.00 97.44 942 SER A C 1
ATOM 7242 O O . SER A 1 942 ? 28.591 12.929 12.699 1.00 97.44 942 SER A O 1
ATOM 7244 N N . VAL A 1 943 ? 29.417 10.842 12.649 1.00 97.19 943 VAL A N 1
ATOM 7245 C CA . VAL A 1 943 ? 28.107 10.172 12.532 1.00 97.19 943 VAL A CA 1
ATOM 7246 C C . VAL A 1 943 ? 27.199 10.542 13.700 1.00 97.19 943 VAL A C 1
ATOM 7248 O O . VAL A 1 943 ? 26.056 10.918 13.476 1.00 97.19 943 VAL A O 1
ATOM 7251 N N . GLN A 1 944 ? 27.695 10.468 14.938 1.00 94.44 944 GLN A N 1
ATOM 7252 C CA . GLN A 1 944 ? 26.888 10.792 16.119 1.00 94.44 944 GLN A CA 1
ATOM 7253 C C . GLN A 1 944 ? 26.482 12.268 16.154 1.00 94.44 944 GLN A C 1
ATOM 7255 O O . GLN A 1 944 ? 25.329 12.577 16.444 1.00 94.44 944 GLN A O 1
ATOM 7260 N N . LYS A 1 945 ? 27.415 13.173 15.836 1.00 96.25 945 LYS A N 1
ATOM 7261 C CA . LYS A 1 945 ? 27.179 14.619 15.853 1.00 96.25 945 LYS A CA 1
ATOM 7262 C C . LYS A 1 945 ? 26.175 15.050 14.786 1.00 96.25 945 LYS A C 1
ATOM 7264 O O . LYS A 1 945 ? 25.271 15.818 15.088 1.00 96.25 945 LYS A O 1
ATOM 7269 N N . GLU A 1 946 ? 26.340 14.566 13.559 1.00 95.75 946 GLU A N 1
ATOM 7270 C CA . GLU A 1 946 ? 25.492 14.949 12.425 1.00 95.75 946 GLU A CA 1
ATOM 7271 C C . GLU A 1 946 ? 24.139 14.224 12.439 1.00 95.75 946 GLU A C 1
ATOM 7273 O O . GLU A 1 946 ? 23.195 14.725 11.845 1.00 95.75 946 GLU A O 1
ATOM 7278 N N . ALA A 1 947 ? 24.013 13.075 13.119 1.00 94.69 947 ALA A N 1
ATOM 7279 C CA . ALA A 1 947 ? 22.733 12.377 13.276 1.00 94.69 947 ALA A CA 1
ATOM 7280 C C . ALA A 1 947 ? 21.871 12.931 14.422 1.00 94.69 947 ALA A C 1
ATOM 7282 O O . ALA A 1 947 ? 20.659 12.760 14.393 1.00 94.69 947 ALA A O 1
ATOM 7283 N N . ALA A 1 948 ? 22.475 13.556 15.441 1.00 91.88 948 ALA A N 1
ATOM 7284 C CA . ALA A 1 948 ? 21.763 14.029 16.631 1.00 91.88 948 ALA A CA 1
ATOM 7285 C C . ALA A 1 948 ? 20.637 15.053 16.364 1.00 91.88 948 ALA A C 1
ATOM 7287 O O . ALA A 1 948 ? 19.603 14.929 17.016 1.00 91.88 948 ALA A O 1
ATOM 7288 N N . PRO A 1 949 ? 20.792 16.045 15.461 1.00 93.69 949 PRO A N 1
ATOM 7289 C CA . PRO A 1 949 ? 19.738 17.024 15.202 1.00 93.69 949 PRO A CA 1
ATOM 7290 C C . PRO A 1 949 ? 18.726 16.583 14.134 1.00 93.69 949 PRO A C 1
ATOM 7292 O O . PRO A 1 949 ? 17.820 17.352 13.851 1.00 93.69 949 PRO A O 1
ATOM 7295 N N . VAL A 1 950 ? 18.902 15.413 13.510 1.00 94.25 950 VAL A N 1
ATOM 7296 C CA . VAL A 1 950 ? 18.103 14.993 12.349 1.00 94.25 950 VAL A CA 1
ATOM 7297 C C . VAL A 1 950 ? 16.769 14.416 12.801 1.00 94.25 950 VAL A C 1
ATOM 7299 O O . VAL A 1 950 ? 16.743 13.410 13.520 1.00 94.25 950 VAL A O 1
ATOM 7302 N N . ASP A 1 951 ? 15.672 14.988 12.312 1.00 92.31 951 ASP A N 1
ATOM 7303 C CA . ASP A 1 951 ? 14.370 14.334 12.372 1.00 92.31 951 ASP A CA 1
ATOM 7304 C C . ASP A 1 951 ? 14.291 13.230 11.308 1.00 92.31 951 ASP A C 1
ATOM 7306 O O . ASP A 1 951 ? 14.377 13.472 10.104 1.00 92.31 951 ASP A O 1
ATOM 7310 N N . ALA A 1 952 ? 14.125 11.984 11.756 1.00 89.69 952 ALA A N 1
ATOM 7311 C CA . ALA A 1 952 ? 14.041 10.827 10.871 1.00 89.69 952 ALA A CA 1
ATOM 7312 C C . ALA A 1 952 ? 12.752 10.795 10.028 1.00 89.69 952 ALA A C 1
ATOM 7314 O O . ALA A 1 952 ? 12.671 9.998 9.091 1.00 89.69 952 ALA A O 1
ATOM 7315 N N . GLU A 1 953 ? 11.757 11.620 10.359 1.00 87.56 953 GLU A N 1
ATOM 7316 C CA . GLU A 1 953 ? 10.502 11.746 9.611 1.00 87.56 953 GLU A CA 1
ATOM 7317 C C . GLU A 1 953 ? 10.532 12.890 8.580 1.00 87.56 953 GLU A C 1
ATOM 7319 O O . GLU A 1 953 ? 9.690 12.896 7.679 1.00 87.56 953 GLU A O 1
ATOM 7324 N N . ASP A 1 954 ? 11.523 13.796 8.629 1.00 89.00 954 ASP A N 1
ATOM 7325 C CA . ASP A 1 954 ? 11.754 14.813 7.592 1.00 89.00 954 ASP A CA 1
ATOM 7326 C C . ASP A 1 954 ? 12.634 14.243 6.453 1.00 89.00 954 ASP A C 1
ATOM 7328 O O . ASP A 1 954 ? 13.845 14.037 6.621 1.00 89.00 954 ASP A O 1
ATOM 7332 N N . PRO A 1 955 ? 12.084 14.029 5.237 1.00 84.25 955 PRO A N 1
ATOM 7333 C CA . PRO A 1 955 ? 12.836 13.450 4.124 1.00 84.25 955 PRO A CA 1
ATOM 7334 C C . PRO A 1 955 ? 14.054 14.278 3.696 1.00 84.25 955 PRO A C 1
ATOM 7336 O O . PRO A 1 955 ? 15.038 13.725 3.196 1.00 84.25 955 PRO A O 1
ATOM 7339 N N . LYS A 1 956 ? 14.011 15.605 3.866 1.00 87.44 956 LYS A N 1
ATOM 7340 C CA . LYS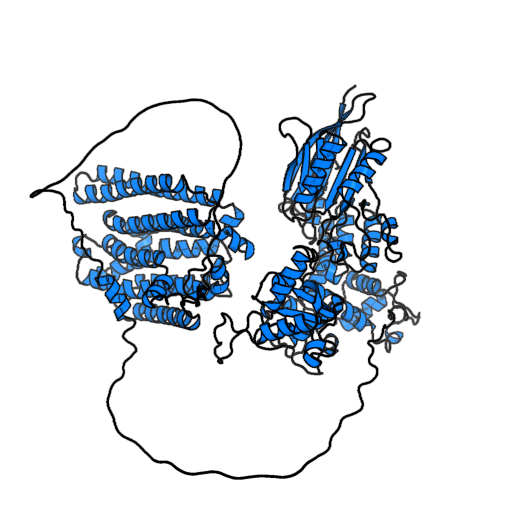 A 1 956 ? 15.084 16.517 3.457 1.00 87.44 956 LYS A CA 1
ATOM 7341 C C . LYS A 1 956 ? 16.260 16.437 4.421 1.00 87.44 956 LYS A C 1
ATOM 7343 O O . LYS A 1 956 ? 17.408 16.403 3.968 1.00 87.44 956 LYS A O 1
ATOM 7348 N N . GLU A 1 957 ? 15.997 16.387 5.723 1.00 92.31 957 GLU A N 1
ATOM 7349 C CA . GLU A 1 957 ? 17.047 16.225 6.733 1.00 92.31 957 GLU A CA 1
ATOM 7350 C C . GLU A 1 957 ? 17.721 14.857 6.621 1.00 92.31 957 GLU A C 1
ATOM 7352 O O . GLU A 1 957 ? 18.953 14.775 6.545 1.00 92.31 957 GLU A O 1
ATOM 7357 N N . VAL A 1 958 ? 16.925 13.793 6.471 1.00 91.44 958 VAL A N 1
ATOM 7358 C CA . VAL A 1 958 ? 17.435 12.437 6.234 1.00 91.44 958 VAL A CA 1
ATOM 7359 C C . VAL A 1 958 ? 18.257 12.370 4.946 1.00 91.44 958 VAL A C 1
ATOM 7361 O O . VAL A 1 958 ? 19.334 11.774 4.943 1.00 91.44 958 VAL A O 1
ATOM 7364 N N . TYR A 1 959 ? 17.817 13.010 3.857 1.00 89.81 959 TYR A N 1
ATOM 7365 C CA . TYR A 1 959 ? 18.588 13.063 2.610 1.00 89.81 959 TYR A CA 1
ATOM 7366 C C . TYR A 1 959 ? 19.928 13.798 2.779 1.00 89.81 959 TYR A C 1
ATOM 7368 O O . TYR A 1 959 ? 20.960 13.344 2.274 1.00 89.81 959 TYR A O 1
ATOM 7376 N N . ASN A 1 960 ? 19.955 14.910 3.519 1.00 92.19 960 ASN A N 1
ATOM 7377 C CA . ASN A 1 960 ? 21.195 15.635 3.808 1.00 92.19 960 ASN A CA 1
ATOM 7378 C C . ASN A 1 960 ? 22.174 14.773 4.617 1.00 92.19 960 ASN A C 1
ATOM 7380 O O . ASN A 1 960 ? 23.363 14.704 4.280 1.00 92.19 960 ASN A O 1
ATOM 7384 N N . PHE A 1 961 ? 21.674 14.060 5.629 1.00 95.31 961 PHE A N 1
ATOM 7385 C CA . PHE A 1 961 ? 22.470 13.104 6.393 1.00 95.31 961 PHE A CA 1
ATOM 7386 C C . PHE A 1 961 ? 22.938 11.925 5.526 1.00 95.31 961 PHE A C 1
ATOM 7388 O O . PHE A 1 961 ? 24.106 11.538 5.567 1.00 95.31 961 PHE A O 1
ATOM 7395 N N . TYR A 1 962 ? 22.081 11.400 4.653 1.00 93.81 962 TYR A N 1
ATOM 7396 C CA . TYR A 1 962 ? 22.441 10.362 3.688 1.00 93.81 962 TYR A CA 1
ATOM 7397 C C . TYR A 1 962 ? 23.601 10.801 2.777 1.00 93.81 962 TYR A C 1
ATOM 7399 O O . TYR A 1 962 ? 24.536 10.037 2.528 1.00 93.81 962 TYR A O 1
ATOM 7407 N N . MET A 1 963 ? 23.618 12.063 2.338 1.00 93.62 963 MET A N 1
ATOM 7408 C CA . MET A 1 963 ? 24.749 12.625 1.594 1.00 93.62 963 MET A CA 1
ATOM 7409 C C . MET A 1 963 ? 26.011 12.790 2.455 1.00 93.62 963 MET A C 1
ATOM 7411 O O . MET A 1 963 ? 27.123 12.665 1.934 1.00 93.62 963 MET A O 1
ATOM 7415 N N . HIS A 1 964 ? 25.876 13.029 3.763 1.00 95.50 964 HIS A N 1
ATOM 7416 C CA . HIS A 1 964 ? 26.999 12.976 4.704 1.00 95.50 964 HIS A CA 1
ATOM 7417 C C . HIS A 1 964 ? 27.592 11.559 4.801 1.00 95.50 964 HIS A C 1
ATOM 7419 O O . HIS A 1 964 ? 28.814 11.410 4.728 1.00 95.50 964 HIS A O 1
ATOM 7425 N N . LEU A 1 965 ? 26.758 10.512 4.845 1.00 95.12 965 LEU A N 1
ATOM 7426 C CA . LEU A 1 965 ? 27.225 9.117 4.833 1.00 95.12 965 LEU A CA 1
ATOM 7427 C C . LEU A 1 965 ? 28.083 8.801 3.603 1.00 95.12 965 LEU A C 1
ATOM 7429 O O . LEU A 1 965 ? 29.119 8.149 3.725 1.00 95.12 965 LEU A O 1
ATOM 7433 N N . TRP A 1 966 ? 27.707 9.312 2.430 1.00 95.00 966 TRP A N 1
ATOM 7434 C CA . TRP A 1 966 ? 28.512 9.164 1.216 1.00 95.00 966 TRP A CA 1
ATOM 7435 C C . TRP A 1 966 ? 29.879 9.852 1.312 1.00 95.00 966 TRP A C 1
ATOM 7437 O O . TRP A 1 966 ? 30.870 9.296 0.845 1.00 95.00 966 TRP A O 1
ATOM 7447 N N . LYS A 1 967 ? 29.979 11.017 1.967 1.00 95.62 967 LYS A N 1
ATOM 7448 C CA . LYS A 1 967 ? 31.282 11.665 2.220 1.00 95.62 967 LYS A CA 1
ATOM 7449 C C . LYS A 1 967 ? 32.178 10.791 3.097 1.00 95.62 967 LYS A C 1
ATOM 7451 O O . LYS A 1 967 ? 33.363 10.650 2.800 1.00 95.62 967 LYS A O 1
ATOM 7456 N N . LEU A 1 968 ? 31.610 10.175 4.135 1.00 96.56 968 LEU A N 1
ATOM 7457 C CA . LEU A 1 968 ? 32.335 9.228 4.985 1.00 96.56 968 LEU A CA 1
ATOM 7458 C C . LEU A 1 968 ? 32.745 7.972 4.206 1.00 96.56 968 LEU A C 1
ATOM 7460 O O . LEU A 1 968 ? 33.866 7.503 4.358 1.00 96.56 968 LEU A O 1
ATOM 7464 N N . PHE A 1 969 ? 31.890 7.480 3.310 1.00 94.81 969 PHE A N 1
ATOM 7465 C CA . PHE A 1 969 ? 32.208 6.360 2.423 1.00 94.81 969 PHE A CA 1
ATOM 7466 C C . PHE A 1 969 ? 33.396 6.671 1.493 1.00 94.81 969 PHE A C 1
ATOM 7468 O O . PHE A 1 969 ? 34.277 5.830 1.308 1.00 94.81 969 PHE A O 1
ATOM 7475 N N . TYR A 1 970 ? 33.472 7.890 0.943 1.00 95.44 970 TYR A N 1
ATOM 7476 C CA . TYR A 1 970 ? 34.630 8.335 0.154 1.00 95.44 970 TYR A CA 1
ATOM 7477 C C . TYR A 1 970 ? 35.894 8.424 1.001 1.00 95.44 970 TYR A C 1
ATOM 7479 O O . TYR A 1 970 ? 36.951 7.958 0.575 1.00 95.44 970 TYR A O 1
ATOM 7487 N N . LEU A 1 971 ? 35.780 8.995 2.204 1.00 95.38 971 LEU A N 1
ATOM 7488 C CA . LEU A 1 971 ? 36.886 9.080 3.152 1.00 95.38 971 LEU A CA 1
ATOM 7489 C C . LEU A 1 971 ? 37.441 7.687 3.469 1.00 95.38 971 LEU A C 1
ATOM 7491 O O . LEU A 1 971 ? 38.657 7.510 3.466 1.00 95.38 971 LEU A O 1
ATOM 7495 N N . SER A 1 972 ? 36.574 6.688 3.654 1.00 95.75 972 SER A N 1
ATOM 7496 C CA . SER A 1 972 ? 36.999 5.309 3.899 1.00 95.75 972 SER A CA 1
ATOM 7497 C C . SER A 1 972 ? 37.859 4.751 2.764 1.00 95.75 972 SER A C 1
ATOM 7499 O O . SER A 1 972 ? 38.878 4.128 3.046 1.00 95.75 972 SER A O 1
ATOM 7501 N N . TYR A 1 973 ? 37.526 5.011 1.494 1.00 95.25 973 TYR A N 1
ATOM 7502 C CA . TYR A 1 973 ? 38.383 4.605 0.370 1.00 95.25 973 TYR A CA 1
ATOM 7503 C C . TYR A 1 973 ? 39.677 5.416 0.273 1.00 95.25 973 TYR A C 1
ATOM 7505 O O . TYR A 1 973 ? 40.716 4.846 -0.044 1.00 95.25 973 TYR A O 1
ATOM 7513 N N . LEU A 1 974 ? 39.654 6.715 0.577 1.00 94.88 974 LEU A N 1
ATOM 7514 C CA . LEU A 1 974 ? 40.869 7.544 0.586 1.00 94.88 974 LEU A CA 1
ATOM 7515 C C . LEU A 1 974 ? 41.868 7.102 1.663 1.00 94.88 974 LEU A C 1
ATOM 7517 O O . LEU A 1 974 ? 43.078 7.196 1.466 1.00 94.88 974 LEU A O 1
ATOM 7521 N N . VAL A 1 975 ? 41.361 6.608 2.792 1.00 95.19 975 VAL A N 1
ATOM 7522 C CA . VAL A 1 975 ? 42.163 6.156 3.933 1.00 95.19 975 VAL A CA 1
ATOM 7523 C C . VAL A 1 975 ? 42.568 4.678 3.807 1.00 95.19 975 VAL A C 1
ATOM 7525 O O . VAL A 1 975 ? 43.593 4.270 4.353 1.00 95.19 975 VAL A O 1
ATOM 7528 N N . LEU A 1 976 ? 41.826 3.878 3.035 1.00 94.44 976 LEU A N 1
ATOM 7529 C CA . LEU A 1 976 ? 42.068 2.444 2.837 1.00 94.44 976 LEU A CA 1
ATOM 7530 C C . LEU A 1 976 ? 43.516 2.080 2.435 1.00 94.44 976 LEU A C 1
ATOM 7532 O O . LEU A 1 976 ? 44.035 1.107 2.983 1.00 94.44 976 LEU A O 1
ATOM 7536 N N . PRO A 1 977 ? 44.223 2.824 1.558 1.00 92.44 977 PRO A N 1
ATOM 7537 C CA . PRO A 1 977 ? 45.629 2.562 1.240 1.00 92.44 977 PRO A CA 1
ATOM 7538 C C . PRO A 1 977 ? 46.573 2.500 2.445 1.00 92.44 977 PRO A C 1
ATOM 7540 O O . PRO A 1 977 ? 47.581 1.799 2.386 1.00 92.44 977 PRO A O 1
ATOM 7543 N N . PHE A 1 978 ? 46.252 3.209 3.531 1.00 91.62 978 PHE A N 1
ATOM 7544 C CA . PHE A 1 978 ? 47.056 3.253 4.754 1.00 91.62 978 PHE A CA 1
ATOM 7545 C C . PHE A 1 978 ? 46.762 2.085 5.709 1.00 91.62 978 PHE A C 1
ATOM 7547 O O . PHE A 1 978 ? 47.482 1.903 6.690 1.00 91.62 978 PHE A O 1
ATOM 7554 N N . ALA A 1 979 ? 45.740 1.272 5.416 1.00 88.19 979 ALA A N 1
ATOM 7555 C CA . ALA A 1 979 ? 45.295 0.140 6.234 1.00 88.19 979 ALA A CA 1
ATOM 7556 C C . ALA A 1 979 ? 46.116 -1.150 6.040 1.00 88.19 979 ALA A C 1
ATOM 7558 O O . ALA A 1 979 ? 45.732 -2.201 6.551 1.00 88.19 979 ALA A O 1
ATOM 7559 N N . ARG A 1 980 ? 47.211 -1.068 5.276 1.00 80.25 980 ARG A N 1
ATOM 7560 C CA . ARG A 1 980 ? 48.063 -2.196 4.883 1.00 80.25 980 ARG A CA 1
ATOM 7561 C C . ARG A 1 980 ? 48.710 -2.955 6.043 1.00 80.25 980 ARG A C 1
ATOM 7563 O O . ARG A 1 980 ? 49.022 -2.357 7.104 1.00 80.25 980 ARG A O 1
#

Foldseek 3Di:
DKDKFKAKEKEAEAAQALVLLLLLLVVQVPDPDHHLFYEYQEHQLPPHLLCLQQVRPLSLLLCLVSRHAEYAHELCLLLGDLVSSLVSLQSNLVRHAYEEQFLDPPADPSNPSVPVSHDNWDWTATPVRQFIEIEGHAYDQDFQSDLVSASVPGHGHHRQVSVLVCCVVCCVPPGLYYEYSYEDDPVSVQVSFVSVCVRPFAEEEYEYYHPLQWDWDWHDDPDQTGIYIYTHQHHNPQKMKIWMWMWIDDDPDRTGTRDIDIDIGGSNPGDGNPVSVVSSCVSCVVVVVQQADFLFAVVLCVLPDPQDKQFLALLQQDAGPVLQSLFQLVCVLVVWPKEKEFSVQFALNDIDNRRTAGLNRLCRRRVDQQFKDWDKDFQLLVVLLQCCQNPDLPPFDADPVRGTGRRRNMHMHSCCVVVPDDDDRGDITTYIYRLCVCVCVSPSVSSVVVSVVCVVVSSRRDPPPGHGSSSSSSSSSSLVVLLVLCVPLVCPCVLPPVNPQWAALVSLQVSCCVVVVHGDDSVVSQSSQVSQVPVPPRIHGSPSSDPDDPDDPPDDDPDDDDDDDDDDDDDDDDDDDDDDDDDDDDDDDDDPPPVVVVVVVVVPPPDDDDDDDDDDDDDDDDDDDDDDDDDDDDDDDDDDDDDDDDDDDDDDDDDDPDPPPDPQDDPVVLLCLLLPVLQLLLLLLLLLLLLLLLAPDNVLCPDPQNVVLSVLLSQLSSLLSSLLSLLQCLQCLVLCLPQPCPRCPNVVSAPSVRSVVSNVVSLVVSQCSLPVDPQSVDQLSNQLRVVLNVLSDLCRDPPNVVVLPQVSQLVSQLCNQQQSSLLSSNVSSCRRSVPDPDHSVCCCVVPPLSVVSSNLRSLLSSLLSQLVCLLSLVSCVVVVRCHPCVVVNQVVSLVVSLVSQLVSLQVLLVVLCVQLVVVVVPPLLNVLSNLSNVLSNVVSVVSCVLSVVADSHNSVSSVVSSVVSSVSSSVCSVSSSSVD

Sequence (980 aa):
MSGLARLRIVAINDVYELHNLPKLQTFLSRLTSEPSAVTLAGDFLSPSTLSSVDGGRGMVSTLRATGVTHVSLGNHEQDLRLESLHDRLASLSKSVNVINSNMRENIPDKAQWMTEVTVPYSLITSPCNRVRVALLGLLSDEPGIFRDNTFKGVPVSDVIETYAKMYNEIVPNIADACIPLTHQSMTRDKELAESMLDLHGGKGVIIGGHEHEPLDELVGNGSDGDSIRILKAGMDSMAASVIDLSYDVTENERPTTVAVDYKLEPLVDIEPSEVLQQIVDKHMSVIKALDGEHIINSDTAHMLPPGALLSSKRTRFEQTTVGSIFLQLLKEEMDADVAIVNGACIKGGTDYYDGKMTYAQLKKELPFPTKMIVVIMKRWELQDAIDYSRTSTEGNAENENGEIPRRGYLQVDWDYDQVGYLGSPDDDLKVALPRNLLNGFCKIKPLMKIGDRLKQDKIFPGDDDYVPAINLVTRYACKNRWSQMIGDIDDFDQFDLDGNGVLDRTEVKLLMEKFLGHEPADFVVDDMIAALDADENGVIDKDCSYPSQQAPRLKQYTQAIIPQEHPASVVIDTTRKISAKRNMMGRRFPTLLITTIVALQCLTALGFQQQVAHTSIAGRKITLPSVNPRPEHGSISSFCNTRSHRINRSRLSTATTSAEENPKVPFPLVLWRFTRPHTIIGSALAIPALHVLAAPTYASAFTARSLTSMIFAMIPALLMNLYITGLNQVTDVEIDKVNKPNLPIAAGDLSLRAGVATVVLSLILSLLMGVSHPVLGSQGLNVALWFSGILGTLYSLEPFRLKRFPFLAAFCIVSVRGAVINAGFFAHAKAAAFGQTTTVMDCLVGDRRCLLSSLYFAIFGVVIALMKDVPDVKGDALSNVRTFSVRLGQKRVFGLMCRLLAFTFFTVGASFLRGSLLARQSAPLFIGRAIVGLSSVMAGVSVQKEAAPVDAEDPKEVYNFYMHLWKLFYLSYLVLPFAR